Protein AF-A0A964C1I4-F1 (afdb_monomer)

Radius of gyration: 44.22 Å; Cα contacts (8 Å, |Δi|>4): 1192; chains: 1; bounding box: 107×70×130 Å

Sequence (772 aa):
MNSETAAVDLQQQAEIYLALGKFDRTIALCHQILASHPDSAETCKTLGKALQAQGKLEDARYWYKVAIAHKPDFAEAFANLGTLCARLQQWQEAIDCYQKAIALQPDFAGFYRNLSRIFTEVGQAEPAADCWYQALIVEPIEIPEEYLDLGNTLLAQNKPQKALVCYHRTIYLNSSCCEAYTKLAEAASALKQWDEAIVNYRKAIKLQPDISDFHYKLGNVLQAKGLWREAEAAYRESIELNPNSFWSYYNLGSVLLELEQWQEAIIVYRTAVAINPNFSWSYYSIGEACGKLEKWSESAAAYQHAVDLDPNFSGSCHKLGDALFQLEKWSEAATAYQRAIALNSEFFWSHYNLALTKAKLQDWLAAIFAYQRAIELNRDFSWAYHNLGEPLLKTEQWKAAATAYQRAIELNPNFSWSYYNLGDALTEIHNWNEAVSAYLCALQIEPELPNIYAKLGDALIKRVPSGLDPATSYYHHELQPLHAPEFYCETAQKFAESDRPDAATVLYLMALEIRPQDAAISGKLAEILQKNDSTGDRTILAELENDDIRDRYIARVVNNQTFAEVGGLWGTVNEKVSVASKYGAVSLTMIDVTPESAHIWQDFRDRMASLNIANYNCISQDINHIQLAEIGQPYDVVHCAGVLYHHPHPLQILMSLRQITGQYLILTSAITQELIENERGRYEIPASGVIFIPALGEAERAILTAYWQQYTYGTPILGVIEKAVFEIDNFGPWWWLPTASALESMCKVAGFKVLDKGLTWYNNALTLLLGV

Structure (mmCIF, N/CA/C/O backbone):
data_AF-A0A964C1I4-F1
#
_entry.id   AF-A0A964C1I4-F1
#
loop_
_atom_site.group_PDB
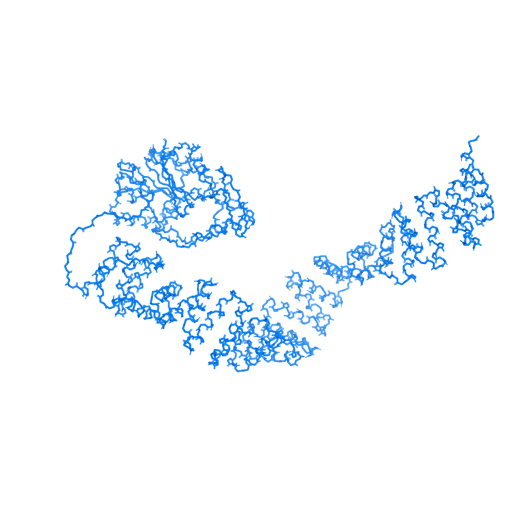_atom_site.id
_atom_site.type_symbol
_atom_site.label_atom_id
_atom_site.label_alt_id
_atom_site.label_comp_id
_atom_site.label_asym_id
_atom_site.label_entity_id
_atom_site.label_seq_id
_atom_site.pdbx_PDB_ins_code
_atom_site.Cartn_x
_atom_site.Cartn_y
_atom_site.Cartn_z
_atom_site.occupancy
_atom_site.B_iso_or_equiv
_atom_site.auth_seq_id
_atom_site.auth_comp_id
_atom_site.auth_asym_id
_atom_site.auth_atom_id
_atom_site.pdbx_PDB_model_num
ATOM 1 N N . MET A 1 1 ? 28.729 25.611 -74.854 1.00 48.94 1 MET A N 1
ATOM 2 C CA . MET A 1 1 ? 28.553 24.815 -73.622 1.00 48.94 1 MET A CA 1
ATOM 3 C C . MET A 1 1 ? 28.987 25.687 -72.464 1.00 48.94 1 MET A C 1
ATOM 5 O O . MET A 1 1 ? 29.999 26.363 -72.615 1.00 48.94 1 MET A O 1
ATOM 9 N N . ASN A 1 2 ? 28.216 25.735 -71.377 1.00 54.62 2 ASN A N 1
ATOM 10 C CA . ASN A 1 2 ? 28.604 26.508 -70.196 1.00 54.62 2 ASN A CA 1
ATOM 11 C C . ASN A 1 2 ? 29.792 25.820 -69.509 1.00 54.62 2 ASN A C 1
ATOM 13 O O . ASN A 1 2 ? 29.901 24.591 -69.543 1.00 54.62 2 ASN A O 1
ATOM 17 N N . SER A 1 3 ? 30.665 26.603 -68.874 1.00 64.06 3 SER A N 1
ATOM 18 C CA . SER A 1 3 ? 31.790 26.085 -68.081 1.00 64.06 3 SER A CA 1
ATOM 19 C C . SER A 1 3 ? 31.315 25.101 -67.010 1.00 64.06 3 SER A C 1
ATOM 21 O O . SER A 1 3 ? 31.869 24.015 -66.893 1.00 64.06 3 SER A O 1
ATOM 23 N N . GLU A 1 4 ? 30.218 25.426 -66.325 1.00 63.16 4 GLU A N 1
ATOM 24 C CA . GLU A 1 4 ? 29.592 24.576 -65.305 1.00 63.16 4 GLU A CA 1
ATOM 25 C C . GLU A 1 4 ? 29.160 23.208 -65.850 1.00 63.16 4 GLU A C 1
ATOM 27 O O . GLU A 1 4 ? 29.471 22.187 -65.245 1.00 63.16 4 GLU A O 1
ATOM 32 N N . THR A 1 5 ? 28.514 23.152 -67.024 1.00 71.38 5 THR A N 1
ATOM 33 C CA . THR A 1 5 ? 28.122 21.865 -67.634 1.00 71.38 5 THR A CA 1
ATOM 34 C C . THR A 1 5 ? 29.334 20.989 -67.955 1.00 71.38 5 THR A C 1
ATOM 36 O O . THR A 1 5 ? 29.309 19.796 -67.679 1.00 71.38 5 THR A O 1
ATOM 39 N N . ALA A 1 6 ? 30.430 21.582 -68.442 1.00 76.38 6 ALA A N 1
ATOM 40 C CA . ALA A 1 6 ? 31.661 20.836 -68.698 1.00 76.38 6 ALA A CA 1
ATOM 41 C C . ALA A 1 6 ? 32.346 20.371 -67.397 1.00 76.38 6 ALA A C 1
ATOM 43 O O . ALA A 1 6 ? 32.901 19.277 -67.356 1.00 76.38 6 ALA A O 1
ATOM 44 N N . ALA A 1 7 ? 32.294 21.168 -66.325 1.00 75.06 7 ALA A N 1
ATOM 45 C CA . ALA A 1 7 ? 32.841 20.789 -65.024 1.00 75.06 7 ALA A CA 1
ATOM 46 C C . ALA A 1 7 ? 32.074 19.619 -64.384 1.00 75.06 7 ALA A C 1
ATOM 48 O O . ALA A 1 7 ? 32.701 18.723 -63.820 1.00 75.06 7 ALA A O 1
ATOM 49 N N . VAL A 1 8 ? 30.742 19.585 -64.521 1.00 80.31 8 VAL A N 1
ATOM 50 C CA . VAL A 1 8 ? 29.902 18.463 -64.063 1.00 80.31 8 VAL A CA 1
ATOM 51 C C . VAL A 1 8 ? 30.223 17.178 -64.835 1.00 80.31 8 VAL A C 1
ATOM 53 O O . VAL A 1 8 ? 30.440 16.142 -64.208 1.00 80.31 8 VAL A O 1
ATOM 56 N N . ASP A 1 9 ? 30.342 17.244 -66.166 1.00 84.62 9 ASP A N 1
ATOM 57 C CA . ASP A 1 9 ? 30.714 16.086 -66.996 1.00 84.62 9 ASP A CA 1
ATOM 58 C C . ASP A 1 9 ? 32.105 15.532 -66.616 1.00 84.62 9 ASP A C 1
ATOM 60 O O . ASP A 1 9 ? 32.300 14.317 -66.499 1.00 84.62 9 ASP A O 1
ATOM 64 N N . LEU A 1 10 ? 33.083 16.416 -66.369 1.00 88.75 10 LEU A N 1
ATOM 65 C CA . LEU A 1 10 ? 34.430 16.030 -65.930 1.00 88.75 10 LEU A CA 1
ATOM 66 C C . LEU A 1 10 ? 34.436 15.441 -64.509 1.00 88.75 10 LEU A C 1
ATOM 68 O O . LEU A 1 10 ? 35.171 14.485 -64.256 1.00 88.75 10 LEU A O 1
ATOM 72 N N . GLN A 1 11 ? 33.619 15.967 -63.593 1.00 91.25 11 GLN A N 1
ATOM 73 C CA . GLN A 1 11 ? 33.481 15.449 -62.228 1.00 91.25 11 GLN A CA 1
ATOM 74 C C . GLN A 1 11 ? 32.889 14.030 -62.233 1.00 91.25 11 GLN A C 1
ATOM 76 O O . GLN A 1 11 ? 33.477 13.121 -61.644 1.00 91.25 11 GLN A O 1
ATOM 81 N N . GLN A 1 12 ? 31.820 13.792 -63.002 1.00 89.75 12 GLN A N 1
ATOM 82 C CA . GLN A 1 12 ? 31.272 12.443 -63.207 1.00 89.75 12 GLN A CA 1
ATOM 83 C C . GLN A 1 12 ? 32.314 11.495 -63.825 1.00 89.75 12 GLN A C 1
ATOM 85 O O . GLN A 1 12 ? 32.452 10.343 -63.407 1.00 89.75 12 GLN A O 1
ATOM 90 N N . GLN A 1 13 ? 33.112 11.970 -64.787 1.00 92.31 13 GLN A N 1
ATOM 91 C CA . GLN A 1 13 ? 34.199 11.176 -65.363 1.00 92.31 13 GLN A CA 1
ATOM 92 C C . GLN A 1 13 ? 35.305 10.851 -64.336 1.00 92.31 13 GLN A C 1
ATOM 94 O O . GLN A 1 13 ? 35.861 9.747 -64.370 1.00 92.31 13 GLN A O 1
ATOM 99 N N . ALA A 1 14 ? 35.612 11.761 -63.407 1.00 92.06 14 ALA A N 1
ATOM 100 C CA . ALA A 1 14 ? 36.572 11.529 -62.327 1.00 92.06 14 ALA A CA 1
ATOM 101 C C . ALA A 1 14 ? 36.074 10.462 -61.340 1.00 92.06 14 ALA A C 1
ATOM 103 O O . ALA A 1 14 ? 36.840 9.564 -60.975 1.00 92.06 14 ALA A O 1
ATOM 104 N N . GLU A 1 15 ? 34.789 10.495 -60.980 1.00 91.88 15 GLU A N 1
ATOM 105 C CA . GLU A 1 15 ? 34.124 9.471 -60.165 1.00 91.88 15 GLU A CA 1
ATOM 106 C C . GLU A 1 15 ? 34.114 8.098 -60.855 1.00 91.88 15 GLU A C 1
ATOM 108 O O . GLU A 1 15 ? 34.444 7.089 -60.230 1.00 91.88 15 GLU A O 1
ATOM 113 N N . ILE A 1 16 ? 33.848 8.045 -62.166 1.00 92.81 16 ILE A N 1
ATOM 114 C CA . ILE A 1 16 ? 33.945 6.807 -62.957 1.00 92.81 16 ILE A CA 1
ATOM 115 C C . ILE A 1 16 ? 35.387 6.275 -62.963 1.00 92.81 16 ILE A C 1
ATOM 117 O O . ILE A 1 16 ? 35.605 5.075 -62.788 1.00 92.81 16 ILE A O 1
ATOM 121 N N . TYR A 1 17 ? 36.402 7.130 -63.131 1.00 94.06 17 TYR A N 1
ATOM 122 C CA . TYR A 1 17 ? 37.800 6.693 -63.037 1.00 94.06 17 TYR A CA 1
ATOM 123 C C . TYR A 1 17 ? 38.179 6.219 -61.629 1.00 94.06 17 TYR A C 1
ATOM 125 O O . TYR A 1 17 ? 38.921 5.240 -61.522 1.00 94.06 17 TYR A O 1
ATOM 133 N N . LEU A 1 18 ? 37.634 6.838 -60.577 1.00 93.25 18 LEU A N 1
ATOM 134 C CA . LEU A 1 18 ? 37.827 6.408 -59.191 1.00 93.25 18 LEU A CA 1
ATOM 135 C C . LEU A 1 18 ? 37.230 5.011 -58.963 1.00 93.25 18 LEU A C 1
ATOM 137 O O . LEU A 1 18 ? 37.922 4.129 -58.457 1.00 93.25 18 LEU A O 1
ATOM 141 N N . ALA A 1 19 ? 35.989 4.787 -59.404 1.00 91.94 19 ALA A N 1
ATOM 142 C CA . ALA A 1 19 ? 35.302 3.497 -59.317 1.00 91.94 19 ALA A CA 1
ATOM 143 C C . ALA A 1 19 ? 36.005 2.389 -60.126 1.00 91.94 19 ALA A C 1
ATOM 145 O O . ALA A 1 19 ? 36.036 1.235 -59.708 1.00 91.94 19 ALA A O 1
ATOM 146 N N . LEU A 1 20 ? 36.631 2.738 -61.256 1.00 93.50 20 LEU A N 1
ATOM 147 C CA . LEU A 1 20 ? 37.449 1.829 -62.070 1.00 93.50 20 LEU A CA 1
ATOM 148 C C . LEU A 1 20 ? 38.887 1.632 -61.542 1.00 93.50 20 LEU A C 1
ATOM 150 O O . LEU A 1 20 ? 39.701 1.023 -62.238 1.00 93.50 20 LEU A O 1
ATOM 154 N N . GLY A 1 21 ? 39.237 2.177 -60.371 1.00 91.88 21 GLY A N 1
ATOM 155 C CA . GLY A 1 21 ? 40.574 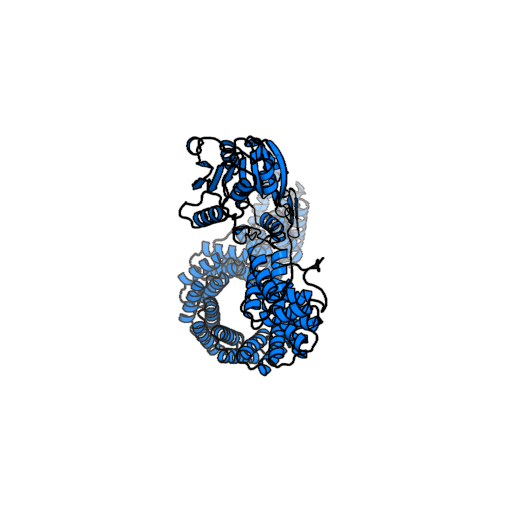2.061 -59.773 1.00 91.88 21 GLY A CA 1
ATOM 156 C C . GLY A 1 21 ? 41.687 2.811 -60.521 1.00 91.88 21 GLY A C 1
ATOM 157 O O . GLY A 1 21 ? 42.870 2.556 -60.303 1.00 91.88 21 GLY A O 1
ATOM 158 N N . LYS A 1 22 ? 41.346 3.737 -61.427 1.00 95.19 22 LYS A N 1
ATOM 159 C CA . LYS A 1 22 ? 42.298 4.476 -62.278 1.00 95.19 22 LYS A CA 1
ATOM 160 C C . LYS A 1 22 ? 42.806 5.737 -61.573 1.00 95.19 22 LYS A C 1
ATOM 162 O O . LYS A 1 22 ? 42.699 6.837 -62.112 1.00 95.19 22 LYS A O 1
ATOM 167 N N . PHE A 1 23 ? 43.375 5.565 -60.380 1.00 93.88 23 PHE A N 1
ATOM 168 C CA . PHE A 1 23 ? 43.660 6.654 -59.439 1.00 93.88 23 PHE A CA 1
ATOM 169 C C . PHE A 1 23 ? 44.507 7.794 -60.023 1.00 93.88 23 PHE A C 1
ATOM 171 O O . PHE A 1 23 ? 44.144 8.949 -59.837 1.00 93.88 23 PHE A O 1
ATOM 178 N N . ASP A 1 24 ? 45.562 7.517 -60.801 1.00 93.44 24 ASP A N 1
ATOM 179 C CA . ASP A 1 24 ? 46.377 8.584 -61.414 1.00 93.44 24 ASP A CA 1
ATOM 180 C C . ASP A 1 24 ? 45.589 9.424 -62.430 1.00 93.44 24 ASP A C 1
ATOM 182 O O . ASP A 1 24 ? 45.780 10.637 -62.524 1.00 93.44 24 ASP A O 1
ATOM 186 N N . ARG A 1 25 ? 44.657 8.799 -63.166 1.00 92.56 25 ARG A N 1
ATOM 187 C CA . ARG A 1 25 ? 43.762 9.514 -64.090 1.00 92.56 25 ARG A CA 1
ATOM 188 C C . ARG A 1 25 ? 42.714 10.319 -63.332 1.00 92.56 25 ARG A C 1
ATOM 190 O O . ARG A 1 25 ? 42.417 11.430 -63.752 1.00 92.56 25 ARG A O 1
ATOM 197 N N . THR A 1 26 ? 42.195 9.791 -62.222 1.00 94.69 26 THR A N 1
ATOM 198 C CA . THR A 1 26 ? 41.320 10.540 -61.310 1.00 94.69 26 THR A CA 1
ATOM 199 C C . THR A 1 26 ? 42.036 11.773 -60.765 1.00 94.69 26 THR A C 1
ATOM 201 O O . THR A 1 26 ? 41.511 12.869 -60.887 1.00 94.69 26 THR A O 1
ATOM 204 N N . ILE A 1 27 ? 43.255 11.623 -60.236 1.00 94.25 27 ILE A N 1
ATOM 205 C CA . ILE A 1 27 ? 44.051 12.721 -59.666 1.00 94.25 27 ILE A CA 1
ATOM 206 C C . ILE A 1 27 ? 44.328 13.803 -60.718 1.00 94.25 27 ILE A C 1
ATOM 208 O O . ILE A 1 27 ? 44.077 14.981 -60.466 1.00 94.25 27 ILE A O 1
ATOM 212 N N . ALA A 1 28 ? 44.783 13.415 -61.915 1.00 93.50 28 ALA A N 1
ATOM 213 C CA . ALA A 1 28 ? 45.029 14.353 -63.009 1.00 93.50 28 ALA A CA 1
ATOM 214 C C . ALA A 1 28 ? 43.758 15.117 -63.427 1.00 93.50 28 ALA A C 1
ATOM 216 O O . ALA A 1 28 ? 43.807 16.331 -63.627 1.00 93.50 28 ALA A O 1
ATOM 217 N N . LEU A 1 29 ? 42.616 14.425 -63.510 1.00 93.62 29 LEU A N 1
ATOM 218 C CA . LEU A 1 29 ? 41.336 15.027 -63.881 1.00 93.62 29 LEU A CA 1
ATOM 219 C C . LEU A 1 29 ? 40.788 15.946 -62.776 1.00 93.62 29 LEU A C 1
ATOM 221 O O . LEU A 1 29 ? 40.336 17.048 -63.071 1.00 93.62 29 LEU A O 1
ATOM 225 N N . CYS A 1 30 ? 40.914 15.559 -61.503 1.00 93.75 30 CYS A N 1
ATOM 226 C CA . CYS A 1 30 ? 40.573 16.415 -60.367 1.00 93.75 30 CYS A CA 1
ATOM 227 C C . CYS A 1 30 ? 41.412 17.700 -60.351 1.00 93.75 30 CYS A C 1
ATOM 229 O O . CYS A 1 30 ? 40.857 18.779 -60.168 1.00 93.75 30 CYS A O 1
ATOM 231 N N . HIS A 1 31 ? 42.725 17.627 -60.600 1.00 93.81 31 HIS A N 1
ATOM 232 C CA . HIS A 1 31 ? 43.557 18.831 -60.713 1.00 93.81 31 HIS A CA 1
ATOM 233 C C . HIS A 1 31 ? 43.165 19.713 -61.908 1.00 93.81 31 HIS A C 1
ATOM 235 O O . HIS A 1 31 ? 43.190 20.936 -61.783 1.00 93.81 31 HIS A O 1
ATOM 241 N N . GLN A 1 32 ? 42.758 19.125 -63.038 1.00 92.75 32 GLN A N 1
ATOM 242 C CA . GLN A 1 32 ? 42.227 19.881 -64.175 1.00 92.75 32 GLN A CA 1
ATOM 243 C C . GLN A 1 32 ? 40.930 20.623 -63.809 1.00 92.75 32 GLN A C 1
ATOM 245 O O . GLN A 1 32 ? 40.796 21.800 -64.136 1.00 92.75 32 GLN A O 1
ATOM 250 N N . ILE A 1 33 ? 40.002 19.969 -63.103 1.00 91.44 33 ILE A N 1
ATOM 251 C CA . ILE A 1 33 ? 38.753 20.592 -62.639 1.00 91.44 33 ILE A CA 1
ATOM 252 C C . ILE A 1 33 ? 39.059 21.719 -61.642 1.00 91.44 33 ILE A C 1
ATOM 254 O O . ILE A 1 33 ? 38.587 22.838 -61.838 1.00 91.44 33 ILE A O 1
ATOM 258 N N . LEU A 1 34 ? 39.907 21.473 -60.635 1.00 92.31 34 LEU A N 1
ATOM 259 C CA . LEU A 1 34 ? 40.290 22.463 -59.616 1.00 92.31 34 LEU A CA 1
ATOM 260 C C . LEU A 1 34 ? 41.044 23.673 -60.194 1.00 92.31 34 LEU A C 1
ATOM 262 O O . LEU A 1 34 ? 40.934 24.768 -59.651 1.00 92.31 34 LEU A O 1
ATOM 266 N N . ALA A 1 35 ? 41.755 23.523 -61.316 1.00 90.38 35 ALA A N 1
ATOM 267 C CA . ALA A 1 35 ? 42.367 24.655 -62.018 1.00 90.38 35 ALA A CA 1
ATOM 268 C C . ALA A 1 35 ? 41.330 25.623 -62.627 1.00 90.38 35 ALA A C 1
ATOM 270 O O . ALA A 1 35 ? 41.623 26.805 -62.797 1.00 90.38 35 ALA A O 1
ATOM 271 N N . SER A 1 36 ? 40.125 25.134 -62.945 1.00 86.62 36 SER A N 1
ATOM 272 C CA . SER A 1 36 ? 38.986 25.944 -63.413 1.00 86.62 36 SER A CA 1
ATOM 273 C C . SER A 1 36 ? 37.980 26.315 -62.315 1.00 86.62 36 SER A C 1
ATOM 275 O O . SER A 1 36 ? 37.330 27.352 -62.412 1.00 86.62 36 SER A O 1
ATOM 277 N N . HIS A 1 37 ? 37.855 25.482 -61.280 1.00 87.88 37 HIS A N 1
ATOM 278 C CA . HIS A 1 37 ? 36.864 25.581 -60.208 1.00 87.88 37 HIS A CA 1
ATOM 279 C C . HIS A 1 37 ? 37.517 25.216 -58.858 1.00 87.88 37 HIS A C 1
ATOM 281 O O . HIS A 1 37 ? 37.302 24.111 -58.354 1.00 87.88 37 HIS A O 1
ATOM 287 N N . PRO A 1 38 ? 38.345 26.109 -58.279 1.00 87.81 38 PRO A N 1
ATOM 288 C CA . PRO A 1 38 ? 39.170 25.794 -57.108 1.00 87.81 38 PRO A CA 1
ATOM 289 C C . PRO A 1 38 ? 38.354 25.461 -55.853 1.00 87.81 38 PRO A C 1
ATOM 291 O O . PRO A 1 38 ? 38.780 24.627 -55.063 1.00 87.81 38 PRO A O 1
ATOM 294 N N . ASP A 1 39 ? 37.159 26.040 -55.705 1.00 89.25 39 ASP A N 1
ATOM 295 C CA . ASP A 1 39 ? 36.281 25.835 -54.545 1.00 89.25 39 ASP A CA 1
ATOM 296 C C . ASP A 1 39 ? 35.403 24.565 -54.633 1.00 89.25 39 ASP A C 1
ATOM 298 O O . ASP A 1 39 ? 34.472 24.381 -53.846 1.00 89.25 39 ASP A O 1
ATOM 302 N N . SER A 1 40 ? 35.662 23.671 -55.597 1.00 92.19 40 SER A N 1
ATOM 303 C CA . SER A 1 40 ? 34.869 22.450 -55.797 1.00 92.19 40 SER A CA 1
ATOM 304 C C . SER A 1 40 ? 35.123 21.406 -54.700 1.00 92.19 40 SER A C 1
ATOM 306 O O . SER A 1 40 ? 35.961 20.508 -54.831 1.00 92.19 40 SER A O 1
ATOM 308 N N . ALA A 1 41 ? 34.349 21.484 -53.614 1.00 93.06 41 ALA A N 1
ATOM 309 C CA . ALA A 1 41 ? 34.407 20.536 -52.500 1.00 93.06 41 ALA A CA 1
ATOM 310 C C . ALA A 1 41 ? 34.225 19.067 -52.939 1.00 93.06 41 ALA A C 1
ATOM 312 O O . ALA A 1 41 ? 34.902 18.178 -52.422 1.00 93.06 41 ALA A O 1
ATOM 313 N N . GLU A 1 42 ? 33.350 18.807 -53.916 1.00 92.75 42 GLU A N 1
ATOM 314 C CA . GLU A 1 42 ? 33.085 17.473 -54.478 1.00 92.75 42 GLU A CA 1
ATOM 315 C C . GLU A 1 42 ? 34.328 16.900 -55.190 1.00 92.75 42 GLU A C 1
ATOM 317 O O . GLU A 1 42 ? 34.719 15.745 -54.979 1.00 92.75 42 GLU A O 1
ATOM 322 N N . THR A 1 43 ? 35.041 17.745 -55.938 1.00 93.69 43 THR A N 1
ATOM 323 C CA . THR A 1 43 ? 36.314 17.386 -56.574 1.00 93.69 43 THR A CA 1
ATOM 324 C C . THR A 1 43 ? 37.428 17.191 -55.542 1.00 93.69 43 THR A C 1
ATOM 326 O O . THR A 1 43 ? 38.174 16.215 -55.634 1.00 93.69 43 THR A O 1
ATOM 329 N N . CYS A 1 44 ? 37.509 18.038 -54.509 1.00 95.19 44 CYS A N 1
ATOM 330 C CA . CYS A 1 44 ? 38.448 17.869 -53.392 1.00 95.19 44 CYS A CA 1
ATOM 331 C C . CYS A 1 44 ? 38.215 16.548 -52.633 1.00 95.19 44 CYS A C 1
ATOM 333 O O . CYS A 1 44 ? 39.171 15.821 -52.356 1.00 95.19 44 CYS A O 1
ATOM 335 N N . LYS A 1 45 ? 36.954 16.167 -52.377 1.00 95.56 45 LYS A N 1
ATOM 336 C CA . LYS A 1 45 ? 36.595 14.850 -51.820 1.00 95.56 45 LYS A CA 1
ATOM 337 C C . LYS A 1 45 ? 37.044 13.713 -52.743 1.00 95.56 45 LYS A C 1
ATOM 339 O O . LYS A 1 45 ? 37.655 12.751 -52.281 1.00 95.56 45 LYS A O 1
ATOM 344 N N . THR A 1 46 ? 36.766 13.819 -54.041 1.00 95.00 46 THR A N 1
ATOM 345 C CA . THR A 1 46 ? 37.120 12.798 -55.047 1.00 95.00 46 THR A CA 1
ATOM 346 C C . THR A 1 46 ? 38.638 12.605 -55.151 1.00 95.00 46 THR A C 1
ATOM 348 O O . THR A 1 46 ? 39.125 11.472 -55.183 1.00 95.00 46 THR A O 1
ATOM 351 N N . LEU A 1 47 ? 39.396 13.704 -55.112 1.00 95.56 47 LEU A N 1
ATOM 352 C CA . LEU A 1 47 ? 40.858 13.718 -55.051 1.00 95.56 47 LEU A CA 1
ATOM 353 C C . LEU A 1 47 ? 41.379 13.061 -53.762 1.00 95.56 47 LEU A C 1
ATOM 355 O O . LEU A 1 47 ? 42.246 12.189 -53.831 1.00 95.56 47 LEU A O 1
ATOM 359 N N . GLY A 1 48 ? 40.797 13.395 -52.604 1.00 95.69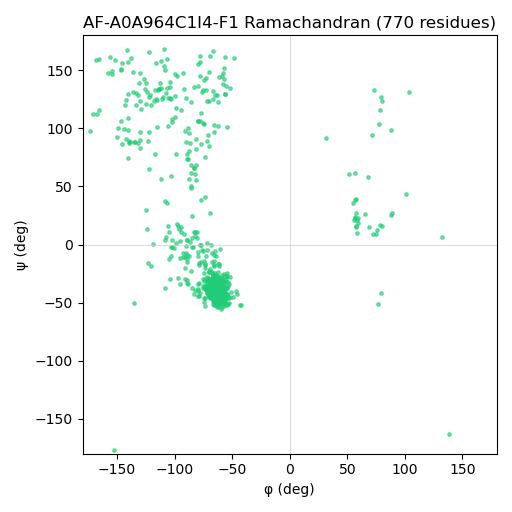 48 GLY A N 1
ATOM 360 C CA . GLY A 1 48 ? 41.103 12.749 -51.324 1.00 95.69 48 GLY A CA 1
ATOM 361 C C . GLY A 1 48 ? 40.888 11.230 -51.356 1.00 95.69 48 GLY A C 1
ATOM 362 O O . GLY A 1 48 ? 41.782 10.479 -50.960 1.00 95.69 48 GLY A O 1
ATOM 363 N N . LYS A 1 49 ? 39.768 10.759 -51.926 1.00 96.00 49 LYS A N 1
ATOM 364 C CA . LYS A 1 49 ? 39.464 9.321 -52.087 1.00 96.00 49 LYS A CA 1
ATOM 365 C C . LYS A 1 49 ? 40.495 8.614 -52.977 1.00 96.00 49 LYS A C 1
ATOM 367 O O . LYS A 1 49 ? 40.948 7.522 -52.632 1.00 96.00 49 LYS A O 1
ATOM 372 N N . ALA A 1 50 ? 40.920 9.240 -54.078 1.00 95.50 50 ALA A N 1
ATOM 373 C CA . ALA A 1 50 ? 41.952 8.689 -54.962 1.00 95.50 50 ALA A CA 1
ATOM 374 C C . ALA A 1 50 ? 43.330 8.592 -54.276 1.00 95.50 50 ALA A C 1
ATOM 376 O O . ALA A 1 50 ? 44.001 7.564 -54.371 1.00 95.50 50 ALA A O 1
ATOM 377 N N . LEU A 1 51 ? 43.736 9.630 -53.540 1.00 94.69 51 LEU A N 1
ATOM 378 C CA . LEU A 1 51 ? 45.003 9.663 -52.801 1.00 94.69 51 LEU A CA 1
ATOM 379 C C . LEU A 1 51 ? 45.016 8.657 -51.639 1.00 94.69 51 LEU A C 1
ATOM 381 O O . LEU A 1 51 ? 46.000 7.939 -51.454 1.00 94.69 51 LEU A O 1
ATOM 385 N N . GLN A 1 52 ? 43.899 8.522 -50.917 1.00 94.69 52 GLN A N 1
ATOM 386 C CA . GLN A 1 52 ? 43.725 7.512 -49.871 1.00 94.69 52 GLN A CA 1
ATOM 387 C C . GLN A 1 52 ? 43.845 6.088 -50.431 1.00 94.69 52 GLN A C 1
ATOM 389 O O . GLN A 1 52 ? 44.447 5.228 -49.785 1.00 94.69 52 GLN A O 1
ATOM 394 N N . ALA A 1 53 ? 43.309 5.831 -51.628 1.00 92.00 53 ALA A N 1
ATOM 395 C CA . ALA A 1 53 ? 43.437 4.540 -52.301 1.00 92.00 53 ALA A CA 1
ATOM 396 C C . ALA A 1 53 ? 44.879 4.244 -52.764 1.00 92.00 53 ALA A C 1
ATOM 398 O O . ALA A 1 53 ? 45.295 3.088 -52.749 1.00 92.00 53 ALA A O 1
ATOM 399 N N . GLN A 1 54 ? 45.670 5.275 -53.086 1.00 93.38 54 GLN A N 1
ATOM 400 C CA . GLN A 1 54 ? 47.116 5.158 -53.338 1.00 93.38 54 GLN A CA 1
ATOM 401 C C . GLN A 1 54 ? 47.973 5.041 -52.060 1.00 93.38 54 GLN A C 1
ATOM 403 O O . GLN A 1 54 ? 49.196 4.966 -52.158 1.00 93.38 54 GLN A O 1
ATOM 408 N N . GLY A 1 55 ? 47.376 5.062 -50.863 1.00 91.25 55 GLY A N 1
ATOM 409 C CA . GLY A 1 55 ? 48.113 5.055 -49.594 1.00 91.25 55 GLY A CA 1
ATOM 410 C C . GLY A 1 55 ? 48.777 6.392 -49.232 1.00 91.25 55 GLY A C 1
ATOM 411 O O . GLY A 1 55 ? 49.513 6.461 -48.251 1.00 91.25 55 GLY A O 1
ATOM 412 N N . LYS A 1 56 ? 48.498 7.474 -49.972 1.00 94.19 56 LYS A N 1
ATOM 413 C CA . LYS A 1 56 ? 48.968 8.839 -49.679 1.00 94.19 56 LYS A CA 1
ATOM 414 C C . LYS A 1 56 ? 48.062 9.484 -48.627 1.00 94.19 56 LYS A C 1
ATOM 416 O O . LYS A 1 56 ? 47.265 10.375 -48.916 1.00 94.19 56 LYS A O 1
ATOM 421 N N . LEU A 1 57 ? 48.133 8.955 -47.404 1.00 92.12 57 LEU A N 1
ATOM 422 C CA . LEU A 1 57 ? 47.179 9.260 -46.332 1.00 92.12 57 LEU A CA 1
ATOM 423 C C . LEU A 1 57 ? 47.223 10.736 -45.902 1.00 92.12 57 LEU A C 1
ATOM 425 O O . LEU A 1 57 ? 46.178 11.331 -45.668 1.00 92.12 57 LEU A O 1
ATOM 429 N N . GLU A 1 58 ? 48.407 11.344 -45.854 1.00 91.06 58 GLU A N 1
ATOM 430 C CA . GLU A 1 58 ? 48.565 12.757 -45.480 1.00 91.06 58 GLU A CA 1
ATOM 431 C C . GLU A 1 58 ? 47.996 13.719 -46.533 1.00 91.06 58 GLU A C 1
ATOM 433 O O . GLU A 1 58 ? 47.221 14.617 -46.194 1.00 91.06 58 GLU A O 1
ATOM 438 N N . ASP A 1 59 ? 48.276 13.473 -47.817 1.00 93.56 59 ASP A N 1
ATOM 439 C CA . ASP A 1 59 ? 47.700 14.255 -48.917 1.00 93.56 59 ASP A CA 1
ATOM 440 C C . ASP A 1 59 ? 46.167 14.120 -48.934 1.00 93.56 59 ASP A C 1
ATOM 442 O O . ASP A 1 59 ? 45.447 15.108 -49.076 1.00 93.56 59 ASP A O 1
ATOM 446 N N . ALA A 1 60 ? 45.644 12.906 -48.723 1.00 95.31 60 ALA A N 1
ATOM 447 C CA . ALA A 1 60 ? 44.205 12.672 -48.616 1.00 95.31 60 ALA A CA 1
ATOM 448 C C . ALA A 1 60 ? 43.573 13.450 -47.447 1.00 95.31 60 ALA A C 1
ATOM 450 O O . ALA A 1 60 ? 42.516 14.060 -47.615 1.00 95.31 60 ALA A O 1
ATOM 451 N N . ARG A 1 61 ? 44.239 13.486 -46.282 1.00 94.62 61 ARG A N 1
ATOM 452 C CA . ARG A 1 61 ? 43.787 14.240 -45.102 1.00 94.62 61 ARG A CA 1
ATOM 453 C C . ARG A 1 61 ? 43.709 15.737 -45.388 1.00 94.62 61 ARG A C 1
ATOM 455 O O . ARG A 1 61 ? 42.733 16.374 -44.992 1.00 94.62 61 ARG A O 1
ATOM 462 N N . TYR A 1 62 ? 44.702 16.283 -46.090 1.00 95.06 62 TYR A N 1
ATOM 463 C CA . TYR A 1 62 ? 44.688 17.672 -46.545 1.00 95.06 62 TYR A CA 1
ATOM 464 C C . TYR A 1 62 ? 43.478 17.947 -47.449 1.00 95.06 62 TYR A C 1
ATOM 466 O O . TYR A 1 62 ? 42.675 18.826 -47.137 1.00 95.06 62 TYR A O 1
ATOM 474 N N . TRP A 1 63 ? 43.277 17.154 -48.507 1.00 95.94 63 TRP A N 1
ATOM 475 C CA . TRP A 1 63 ? 42.183 17.380 -49.460 1.00 95.94 63 TRP A CA 1
ATOM 476 C C . TRP A 1 63 ? 40.782 17.188 -48.864 1.00 95.94 63 TRP A C 1
ATOM 478 O O . TRP A 1 63 ? 39.868 17.921 -49.239 1.00 95.94 63 TRP A O 1
ATOM 488 N N . TYR A 1 64 ? 40.601 16.298 -47.881 1.00 96.88 64 TYR A N 1
ATOM 489 C CA . TYR A 1 64 ? 39.343 16.228 -47.128 1.00 96.88 64 TYR A CA 1
ATOM 490 C C . TYR A 1 64 ? 39.110 17.460 -46.244 1.00 96.88 64 TYR A C 1
ATOM 492 O O . TYR A 1 64 ? 37.993 17.974 -46.213 1.00 96.88 64 TYR A O 1
ATOM 500 N N . LYS A 1 65 ? 40.143 17.983 -45.568 1.00 95.56 65 LYS A N 1
ATOM 501 C CA . LYS A 1 65 ? 40.018 19.224 -44.781 1.00 95.56 65 LYS A CA 1
ATOM 502 C C . LYS A 1 65 ? 39.740 20.440 -45.674 1.00 95.56 65 LYS A C 1
ATOM 504 O O . LYS A 1 65 ? 38.934 21.283 -45.295 1.00 95.56 65 LYS A O 1
ATOM 509 N N . VAL A 1 66 ? 40.309 20.485 -46.880 1.00 95.75 66 VAL A N 1
ATOM 510 C CA . VAL A 1 66 ? 39.974 21.481 -47.915 1.00 95.75 66 VAL A CA 1
ATOM 511 C C . VAL A 1 66 ? 38.518 21.332 -48.379 1.00 95.75 66 VAL A C 1
ATOM 513 O O . VAL A 1 66 ? 37.787 22.318 -48.397 1.00 95.75 66 VAL A O 1
ATOM 516 N N . ALA A 1 67 ? 38.043 20.113 -48.667 1.00 95.31 67 ALA A N 1
ATOM 517 C CA . ALA A 1 67 ? 36.642 19.872 -49.039 1.00 95.31 67 ALA A CA 1
ATOM 518 C C . ALA A 1 67 ? 35.651 20.355 -47.960 1.00 95.31 67 ALA A C 1
ATOM 520 O O . ALA A 1 67 ? 34.654 20.993 -48.288 1.00 95.31 67 ALA A O 1
ATOM 521 N N . ILE A 1 68 ? 35.955 20.103 -46.682 1.00 96.19 68 ILE A N 1
ATOM 522 C CA . ILE A 1 68 ? 35.165 20.573 -45.532 1.00 96.19 68 ILE A CA 1
ATOM 523 C C . ILE A 1 68 ? 35.235 22.103 -45.383 1.00 96.19 68 ILE A C 1
ATOM 525 O O . ILE A 1 68 ? 34.237 22.728 -45.035 1.00 96.19 68 ILE A O 1
ATOM 529 N N . ALA A 1 69 ? 36.382 22.729 -45.664 1.00 95.44 69 ALA A N 1
ATOM 530 C CA . ALA A 1 69 ? 36.529 24.184 -45.592 1.00 95.44 69 ALA A CA 1
ATOM 531 C C . ALA A 1 69 ? 35.694 24.917 -46.660 1.00 95.44 69 ALA A C 1
ATOM 533 O O . ALA A 1 69 ? 35.082 25.937 -46.350 1.00 95.44 69 ALA A O 1
ATOM 534 N N . HIS A 1 70 ? 35.626 24.387 -47.888 1.00 93.75 70 HIS A N 1
ATOM 535 C CA . HIS A 1 70 ? 34.754 24.931 -48.939 1.00 93.75 70 HIS A CA 1
ATOM 536 C C . HIS A 1 70 ? 33.273 24.584 -48.723 1.00 93.75 70 HIS A C 1
ATOM 538 O O . HIS A 1 70 ? 32.403 25.359 -49.118 1.00 93.75 70 HIS A O 1
ATOM 544 N N . LYS A 1 71 ? 32.972 23.438 -48.093 1.00 95.00 71 LYS A N 1
ATOM 545 C CA . LYS A 1 71 ? 31.603 22.998 -47.800 1.00 95.00 71 LYS A CA 1
ATOM 546 C C . LYS A 1 71 ? 31.466 22.455 -46.358 1.00 95.00 71 LYS A C 1
ATOM 548 O O . LYS A 1 71 ? 31.597 21.248 -46.141 1.00 95.00 71 LYS A O 1
ATOM 553 N N . PRO A 1 72 ? 31.171 23.319 -45.364 1.00 93.56 72 PRO A N 1
ATOM 554 C CA . PRO A 1 72 ? 31.084 22.920 -43.953 1.00 93.56 72 PRO A CA 1
ATOM 555 C C . PRO A 1 72 ? 29.920 21.982 -43.592 1.00 93.56 72 PRO A C 1
ATOM 557 O O . PRO A 1 72 ? 29.937 21.387 -42.518 1.00 93.56 72 PRO A O 1
ATOM 560 N N . ASP A 1 73 ? 28.920 21.829 -44.463 1.00 94.56 73 ASP A N 1
ATOM 561 C CA . ASP A 1 73 ? 27.772 20.920 -44.321 1.00 94.56 73 ASP A CA 1
ATOM 562 C C . ASP A 1 73 ? 27.985 19.557 -45.018 1.00 94.56 73 ASP A C 1
ATOM 564 O O . ASP A 1 73 ? 27.050 18.786 -45.233 1.00 94.56 73 ASP A O 1
ATOM 568 N N . PHE A 1 74 ? 29.224 19.219 -45.390 1.00 95.19 74 PHE A N 1
ATOM 569 C CA . PHE A 1 74 ? 29.515 18.044 -46.212 1.00 95.19 74 PHE A CA 1
ATOM 570 C C . PHE A 1 74 ? 29.719 16.744 -45.411 1.00 95.19 74 PHE A C 1
ATOM 572 O O . PHE A 1 74 ? 30.847 16.287 -45.209 1.00 95.19 74 PHE A O 1
ATOM 579 N N . ALA A 1 75 ? 28.617 16.099 -45.011 1.00 95.50 75 ALA A N 1
ATOM 580 C CA . ALA A 1 75 ? 28.622 14.864 -44.212 1.00 95.50 75 ALA A CA 1
ATOM 581 C C . ALA A 1 75 ? 29.561 13.755 -44.749 1.00 95.50 75 ALA A C 1
ATOM 583 O O . ALA A 1 75 ? 30.346 13.190 -43.986 1.00 95.50 75 ALA A O 1
ATOM 584 N N . GLU A 1 76 ? 29.559 13.477 -46.062 1.00 95.06 76 GLU A N 1
ATOM 585 C CA . GLU A 1 76 ? 30.440 12.447 -46.647 1.00 95.06 76 GLU A CA 1
ATOM 586 C C . GLU A 1 76 ? 31.934 12.808 -46.524 1.00 95.06 76 GLU A C 1
ATOM 588 O O . GLU A 1 76 ? 32.764 11.926 -46.315 1.00 95.06 76 GLU A O 1
ATOM 593 N N . ALA A 1 77 ? 32.310 14.088 -46.620 1.00 95.19 77 ALA A N 1
ATOM 594 C CA . ALA A 1 77 ? 33.705 14.503 -46.460 1.00 95.19 77 ALA A CA 1
ATOM 595 C C . ALA A 1 77 ? 34.185 14.321 -45.009 1.00 95.19 77 ALA A C 1
ATOM 597 O O . ALA A 1 77 ? 35.290 13.819 -44.796 1.00 95.19 77 ALA A O 1
ATOM 598 N N . PHE A 1 78 ? 33.332 14.621 -44.021 1.00 97.75 78 PHE A N 1
ATOM 599 C CA . PHE A 1 78 ? 33.595 14.295 -42.616 1.00 97.75 78 PHE A CA 1
ATOM 600 C C . PHE A 1 78 ? 33.732 12.782 -42.389 1.00 97.75 78 PHE A C 1
ATOM 602 O O . PHE A 1 78 ? 34.694 12.351 -41.760 1.00 97.75 78 PHE A O 1
ATOM 609 N N . ALA A 1 79 ? 32.843 11.951 -42.940 1.00 96.62 79 ALA A N 1
ATOM 610 C CA . ALA A 1 79 ? 32.929 10.495 -42.787 1.00 96.62 79 ALA A CA 1
ATOM 611 C C . ALA A 1 79 ? 34.166 9.880 -43.478 1.00 96.62 79 ALA A C 1
ATOM 613 O O . ALA A 1 79 ? 34.802 8.966 -42.941 1.00 96.62 79 ALA A O 1
ATOM 614 N N . ASN A 1 80 ? 34.559 10.404 -44.644 1.00 96.19 80 ASN A N 1
ATOM 615 C CA . ASN A 1 80 ? 35.791 10.009 -45.331 1.00 96.19 80 ASN A CA 1
ATOM 616 C C . ASN A 1 80 ? 37.038 10.390 -44.505 1.00 96.19 80 ASN A C 1
ATOM 618 O O . ASN A 1 80 ? 37.923 9.550 -44.313 1.00 96.19 80 ASN A O 1
ATOM 622 N N . LEU A 1 81 ? 37.075 11.601 -43.931 1.00 96.81 81 LEU A N 1
ATOM 623 C CA . LEU A 1 81 ? 38.127 12.029 -43.001 1.00 96.81 81 LEU A CA 1
ATOM 624 C C . LEU A 1 81 ? 38.157 11.159 -41.732 1.00 96.81 81 LEU A C 1
ATOM 626 O O . LEU A 1 81 ? 39.219 10.672 -41.357 1.00 96.81 81 LEU A O 1
ATOM 630 N N . GLY A 1 82 ? 37.005 10.874 -41.122 1.00 96.50 82 GLY A N 1
ATOM 631 C CA . GLY A 1 82 ? 36.910 10.009 -39.943 1.00 96.50 82 GLY A CA 1
ATOM 632 C C . GLY A 1 82 ? 37.393 8.580 -40.214 1.00 96.50 82 GLY A C 1
ATOM 633 O O . GLY A 1 82 ? 38.105 7.994 -39.401 1.00 96.50 82 GLY A O 1
ATOM 634 N N . THR A 1 83 ? 37.097 8.035 -41.398 1.00 95.56 83 THR A N 1
ATOM 635 C CA . THR A 1 83 ? 37.625 6.734 -41.858 1.00 95.56 83 THR A CA 1
ATOM 636 C C . THR A 1 83 ? 39.148 6.741 -41.979 1.00 95.56 83 THR A C 1
ATOM 638 O O . THR A 1 83 ? 39.808 5.755 -41.641 1.00 95.56 83 THR A O 1
ATOM 641 N N . LEU A 1 84 ? 39.713 7.844 -42.469 1.00 95.50 84 LEU A N 1
ATOM 642 C CA . LEU A 1 84 ? 41.151 8.027 -42.611 1.00 95.50 84 LEU A CA 1
ATOM 643 C C . LEU A 1 84 ? 41.840 8.153 -41.242 1.00 95.50 84 LEU A C 1
ATOM 645 O O . LEU A 1 84 ? 42.814 7.445 -40.995 1.00 95.50 84 LEU A O 1
ATOM 649 N N . CYS A 1 85 ? 41.296 8.963 -40.331 1.00 95.31 85 CYS A N 1
ATOM 650 C CA . CYS A 1 85 ? 41.783 9.090 -38.955 1.00 95.31 85 CYS A CA 1
ATOM 651 C C . CYS A 1 85 ? 41.710 7.751 -38.198 1.00 95.31 85 CYS A C 1
ATOM 653 O O . CYS A 1 85 ? 42.679 7.374 -37.544 1.00 95.31 85 CYS A O 1
ATOM 655 N N . ALA A 1 86 ? 40.637 6.967 -38.365 1.00 94.25 86 ALA A N 1
ATOM 656 C CA . ALA A 1 86 ? 40.532 5.626 -37.779 1.00 94.25 86 ALA A CA 1
ATOM 657 C C . ALA A 1 86 ? 41.616 4.664 -38.307 1.00 94.25 86 ALA A C 1
ATOM 659 O O . ALA A 1 86 ? 42.209 3.918 -37.533 1.00 94.25 86 ALA A O 1
ATOM 660 N N . ARG A 1 87 ? 41.946 4.714 -39.609 1.00 91.56 87 ARG A N 1
ATOM 661 C CA . ARG A 1 87 ? 43.076 3.948 -40.181 1.00 91.56 87 ARG A CA 1
ATOM 662 C C . ARG A 1 87 ? 44.437 4.374 -39.623 1.00 91.56 87 ARG A C 1
ATOM 664 O O . ARG A 1 87 ? 45.338 3.545 -39.550 1.00 91.56 87 ARG A O 1
ATOM 671 N N . LEU A 1 88 ? 44.581 5.640 -39.239 1.00 93.06 88 LEU A N 1
ATOM 672 C CA . LEU A 1 88 ? 45.770 6.192 -38.583 1.00 93.06 88 LEU A CA 1
ATOM 673 C C . LEU A 1 88 ? 45.768 5.982 -37.053 1.00 93.06 88 LEU A C 1
ATOM 675 O O . LEU A 1 88 ? 46.648 6.507 -36.377 1.00 93.06 88 LEU A O 1
ATOM 679 N N . GLN A 1 89 ? 44.787 5.251 -36.499 1.00 93.44 89 GLN A N 1
ATOM 680 C CA . GLN A 1 89 ? 44.556 5.082 -35.052 1.00 93.44 89 GLN A CA 1
ATOM 681 C C . GLN A 1 89 ? 44.369 6.416 -34.293 1.00 93.44 89 GLN A C 1
ATOM 683 O O . GLN A 1 89 ? 44.531 6.499 -33.077 1.00 93.44 89 GLN A O 1
ATOM 688 N N . GLN A 1 90 ? 43.978 7.479 -35.003 1.00 95.56 90 GLN A N 1
ATOM 689 C CA . GLN A 1 90 ? 43.637 8.788 -34.444 1.00 95.56 90 GLN A CA 1
ATOM 690 C C . GLN A 1 90 ? 42.178 8.768 -33.966 1.00 95.56 90 GLN A C 1
ATOM 692 O O . GLN A 1 90 ? 41.304 9.427 -34.530 1.00 95.56 90 GLN A O 1
ATOM 697 N N . TRP A 1 91 ? 41.912 7.949 -32.945 1.00 94.81 91 TRP A N 1
ATOM 698 C CA . TRP A 1 91 ? 40.562 7.557 -32.534 1.00 94.81 91 TRP A CA 1
ATOM 699 C C . TRP A 1 91 ? 39.641 8.731 -32.190 1.00 94.81 91 TRP A C 1
ATOM 701 O O . TRP A 1 91 ? 38.502 8.748 -32.648 1.00 94.81 91 TRP A O 1
ATOM 711 N N . GLN A 1 92 ? 40.129 9.737 -31.456 1.00 96.31 92 GLN A N 1
ATOM 712 C CA . GLN A 1 92 ? 39.311 10.900 -31.095 1.00 96.31 92 GLN A CA 1
ATOM 713 C C . GLN A 1 92 ? 38.928 11.740 -32.323 1.00 96.31 92 GLN A C 1
ATOM 715 O O . GLN A 1 92 ? 37.753 12.026 -32.513 1.00 96.31 92 GLN A O 1
ATOM 720 N N . GLU A 1 93 ? 39.882 12.059 -33.208 1.00 95.25 93 GLU A N 1
ATOM 721 C CA . GLU A 1 93 ? 39.590 12.816 -34.440 1.00 95.25 93 GLU A CA 1
ATOM 722 C C . GLU A 1 93 ? 38.623 12.035 -35.349 1.00 95.25 93 GLU A C 1
ATOM 724 O O . GLU A 1 93 ? 37.760 12.628 -35.997 1.00 95.25 93 GLU A O 1
ATOM 729 N N . ALA A 1 94 ? 38.702 10.698 -35.349 1.00 97.19 94 ALA A N 1
ATOM 730 C CA . ALA A 1 94 ? 37.746 9.845 -36.045 1.00 97.19 94 ALA A CA 1
ATOM 731 C C . ALA A 1 94 ? 36.330 9.927 -35.444 1.00 97.19 94 ALA A C 1
ATOM 733 O O . ALA A 1 94 ? 35.372 10.106 -36.198 1.00 97.19 94 ALA A O 1
ATOM 734 N N . ILE A 1 95 ? 36.196 9.838 -34.114 1.00 97.56 95 ILE A N 1
ATOM 735 C CA . ILE A 1 95 ? 34.919 9.988 -33.396 1.00 97.56 95 ILE A CA 1
ATOM 736 C C . ILE A 1 95 ? 34.307 11.363 -33.684 1.00 97.56 95 ILE A C 1
ATOM 738 O O . ILE A 1 95 ? 33.157 11.430 -34.117 1.00 97.56 95 ILE A O 1
ATOM 742 N N . ASP A 1 96 ? 35.080 12.441 -33.532 1.00 97.12 96 ASP A N 1
ATOM 743 C CA . ASP A 1 96 ? 34.623 13.818 -33.750 1.00 97.12 96 ASP A CA 1
ATOM 744 C C . ASP A 1 96 ? 34.116 14.016 -35.191 1.00 97.12 96 ASP A C 1
ATOM 746 O O . ASP A 1 96 ? 33.047 14.590 -35.418 1.00 97.12 96 ASP A O 1
ATOM 750 N N . CYS A 1 97 ? 34.844 13.488 -36.183 1.00 97.62 97 CYS A N 1
ATOM 751 C CA . CYS A 1 97 ? 34.437 13.534 -37.587 1.00 97.62 97 CYS A CA 1
ATOM 752 C C . CYS A 1 97 ? 33.135 12.762 -37.846 1.00 97.62 97 CYS A C 1
ATOM 754 O O . CYS A 1 97 ? 32.253 13.262 -38.544 1.00 97.62 97 CYS A O 1
ATOM 756 N N . TYR A 1 98 ? 32.975 11.568 -37.271 1.00 97.94 98 TYR A N 1
ATOM 757 C CA . TYR A 1 98 ? 31.746 10.788 -37.429 1.00 97.94 98 TYR A CA 1
ATOM 758 C C . TYR A 1 98 ? 30.548 11.413 -36.703 1.00 97.94 98 TYR A C 1
ATOM 760 O O . TYR A 1 98 ? 29.454 11.434 -37.263 1.00 97.94 98 TYR A O 1
ATOM 768 N N . GLN A 1 99 ? 30.744 12.003 -35.521 1.00 97.75 99 GLN A N 1
ATOM 769 C CA . GLN A 1 99 ? 29.707 12.778 -34.834 1.00 97.75 99 GLN A CA 1
ATOM 770 C C . GLN A 1 99 ? 29.268 13.999 -35.658 1.00 97.75 99 GLN A C 1
ATOM 772 O O . GLN A 1 99 ? 28.074 14.287 -35.733 1.00 97.75 99 GLN A O 1
ATOM 777 N N . LYS A 1 100 ? 30.199 14.686 -36.338 1.00 97.19 100 LYS A N 1
ATOM 778 C CA . LYS A 1 100 ? 29.864 15.765 -37.284 1.00 97.19 100 LYS A CA 1
ATOM 779 C C . LYS A 1 100 ? 29.098 15.260 -38.508 1.00 97.19 100 LYS A C 1
ATOM 781 O O . LYS A 1 100 ? 28.117 15.892 -38.882 1.00 97.19 100 LYS A O 1
ATOM 786 N N . ALA A 1 101 ? 29.487 14.126 -39.093 1.00 97.31 101 ALA A N 1
ATOM 787 C CA . ALA A 1 101 ? 28.751 13.523 -40.208 1.00 97.31 101 ALA A CA 1
ATOM 788 C C . ALA A 1 101 ? 27.305 13.159 -39.814 1.00 97.31 101 ALA A C 1
ATOM 790 O O . ALA A 1 101 ? 26.371 13.505 -40.533 1.00 97.31 101 ALA A O 1
ATOM 791 N N . ILE A 1 102 ? 27.119 12.555 -38.634 1.00 97.38 102 ILE A N 1
ATOM 792 C CA . ILE A 1 102 ? 25.803 12.218 -38.065 1.00 97.38 102 ILE A CA 1
ATOM 793 C C . ILE A 1 102 ? 24.958 13.473 -37.803 1.00 97.38 102 ILE A C 1
ATOM 795 O O . ILE A 1 102 ? 23.781 13.497 -38.142 1.00 97.38 102 ILE A O 1
ATOM 799 N N . ALA A 1 103 ? 25.546 14.536 -37.245 1.00 97.06 103 ALA A N 1
ATOM 800 C CA . ALA A 1 103 ? 24.829 15.786 -36.979 1.00 97.06 103 ALA A CA 1
ATOM 801 C C . ALA A 1 103 ? 24.354 16.509 -38.256 1.00 97.06 103 ALA A C 1
ATOM 803 O O . ALA A 1 103 ? 23.412 17.295 -38.195 1.00 97.06 103 ALA A O 1
ATOM 804 N N . LEU A 1 104 ? 25.009 16.262 -39.396 1.00 95.62 104 LEU A N 1
ATOM 805 C CA . LEU A 1 104 ? 24.651 16.824 -40.701 1.00 95.62 104 LEU A CA 1
ATOM 806 C C . LEU A 1 104 ? 23.641 15.957 -41.467 1.00 95.62 104 LEU A C 1
ATOM 808 O O . LEU A 1 104 ? 22.815 16.489 -42.204 1.00 95.62 104 LEU A O 1
ATOM 812 N N . GLN A 1 105 ? 23.708 14.634 -41.310 1.00 96.06 105 GLN A N 1
ATOM 813 C CA . GLN A 1 105 ? 22.817 13.679 -41.966 1.00 96.06 105 GLN A CA 1
ATOM 814 C C . GLN A 1 105 ? 22.555 12.484 -41.023 1.00 96.06 105 GLN A C 1
ATOM 816 O O . GLN A 1 105 ? 23.259 11.471 -41.099 1.00 96.06 105 GLN A O 1
ATOM 821 N N . PRO A 1 106 ? 21.551 12.588 -40.130 1.00 94.94 106 PRO A N 1
ATOM 822 C CA . PRO A 1 106 ? 21.232 11.543 -39.154 1.00 94.94 106 PRO A CA 1
ATOM 823 C C . PRO A 1 106 ? 20.550 10.320 -39.786 1.00 94.94 106 PRO A C 1
ATOM 825 O O . PRO A 1 106 ? 20.626 9.226 -39.242 1.00 94.94 106 PRO A O 1
ATOM 828 N N . ASP A 1 107 ? 19.955 10.448 -40.971 1.00 94.56 107 ASP A N 1
ATOM 829 C CA . ASP A 1 107 ? 19.226 9.351 -41.625 1.00 94.56 107 ASP A CA 1
ATOM 830 C C . ASP A 1 107 ? 20.141 8.416 -42.449 1.00 94.56 107 ASP A C 1
ATOM 832 O O . ASP A 1 107 ? 19.702 7.772 -43.401 1.00 94.56 107 ASP A O 1
ATOM 836 N N . PHE A 1 108 ? 21.439 8.341 -42.121 1.00 95.50 108 PHE A N 1
ATOM 837 C CA . PHE A 1 108 ? 22.406 7.478 -42.811 1.00 95.50 108 PHE A CA 1
ATOM 838 C C . PHE A 1 108 ? 23.099 6.488 -41.863 1.00 95.50 108 PHE A C 1
ATOM 840 O O . PHE A 1 108 ? 24.121 6.782 -41.233 1.00 95.50 108 PHE A O 1
ATOM 847 N N . ALA A 1 109 ? 22.579 5.256 -41.823 1.00 95.75 109 ALA A N 1
ATOM 848 C CA . ALA A 1 109 ? 23.057 4.178 -40.953 1.00 95.75 109 ALA A CA 1
ATOM 849 C C . ALA A 1 109 ? 24.568 3.902 -41.080 1.00 95.75 109 ALA A C 1
ATOM 851 O O . ALA A 1 109 ? 25.225 3.558 -40.096 1.00 95.75 109 ALA A O 1
ATOM 852 N N . GLY A 1 110 ? 25.155 4.100 -42.267 1.00 96.06 110 GLY A N 1
ATOM 853 C CA . GLY A 1 110 ? 26.579 3.868 -42.524 1.00 96.06 110 GLY A CA 1
ATOM 854 C C . GLY A 1 110 ? 27.539 4.685 -41.645 1.00 96.06 110 GLY A C 1
ATOM 855 O O . GLY A 1 110 ? 28.650 4.216 -41.379 1.00 96.06 110 GLY A O 1
ATOM 856 N N . PHE A 1 111 ? 27.134 5.859 -41.143 1.00 97.44 111 PHE A N 1
ATOM 857 C CA . PHE A 1 111 ? 27.952 6.621 -40.190 1.00 97.44 111 PHE A CA 1
ATOM 858 C C . PHE A 1 111 ? 27.942 5.970 -38.806 1.00 97.44 111 PHE A C 1
ATOM 860 O O . PHE A 1 111 ? 29.004 5.738 -38.229 1.00 97.44 111 PHE A O 1
ATOM 867 N N . TYR A 1 112 ? 26.764 5.582 -38.318 1.00 98.00 112 TYR A N 1
ATOM 868 C CA . TYR A 1 112 ? 26.602 4.895 -37.038 1.00 98.00 112 TYR A CA 1
ATOM 869 C C . TYR A 1 112 ? 27.297 3.529 -37.010 1.00 98.00 112 TYR A C 1
ATOM 871 O O . TYR A 1 112 ? 27.978 3.226 -36.034 1.00 98.00 112 TYR A O 1
ATOM 879 N N . ARG A 1 113 ? 27.222 2.731 -38.090 1.00 97.12 113 ARG A N 1
ATOM 880 C CA . ARG A 1 113 ? 27.945 1.444 -38.184 1.00 97.12 113 ARG A CA 1
ATOM 881 C C . ARG A 1 113 ? 29.461 1.626 -38.058 1.00 97.12 113 ARG A C 1
ATOM 883 O O . ARG A 1 113 ? 30.122 0.876 -37.345 1.00 97.12 113 ARG A O 1
ATOM 890 N N . ASN A 1 114 ? 30.025 2.637 -38.723 1.00 96.88 114 ASN A N 1
ATOM 891 C CA . ASN A 1 114 ? 31.459 2.917 -38.630 1.00 96.88 114 ASN A CA 1
ATOM 892 C C . ASN A 1 114 ? 31.869 3.491 -37.270 1.00 96.88 114 ASN A C 1
ATOM 894 O O . ASN A 1 114 ? 32.918 3.109 -36.756 1.00 96.88 114 ASN A O 1
ATOM 898 N N . LEU A 1 115 ? 31.049 4.362 -36.678 1.00 97.56 115 LEU A N 1
ATOM 899 C CA . LEU A 1 115 ? 31.300 4.908 -35.346 1.00 97.56 115 LEU A CA 1
ATOM 900 C C . LEU A 1 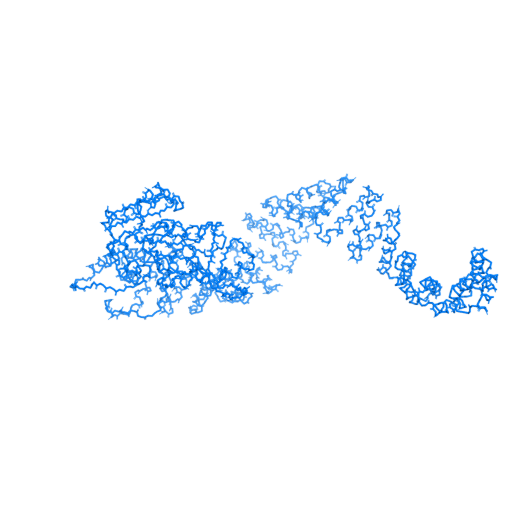115 ? 31.199 3.825 -34.260 1.00 97.56 115 LEU A C 1
ATOM 902 O O . LEU A 1 115 ? 32.052 3.771 -33.379 1.00 97.56 115 LEU A O 1
ATOM 906 N N . SER A 1 116 ? 30.229 2.912 -34.375 1.00 97.06 116 SER A N 1
ATOM 907 C CA . SER A 1 116 ? 30.105 1.727 -33.519 1.00 97.06 116 SER A CA 1
ATOM 908 C C . SER A 1 116 ? 31.388 0.895 -33.540 1.00 97.06 116 SER A C 1
ATOM 910 O O . SER A 1 116 ? 31.988 0.671 -32.492 1.00 97.06 116 SER A O 1
ATOM 912 N N . ARG A 1 117 ? 31.887 0.562 -34.741 1.00 97.00 117 ARG A N 1
ATOM 913 C CA . ARG A 1 117 ? 33.161 -0.149 -34.923 1.00 97.00 117 ARG A CA 1
ATOM 914 C C . ARG A 1 117 ? 34.346 0.594 -34.297 1.00 97.00 117 ARG A C 1
ATOM 916 O O . ARG A 1 117 ? 35.179 -0.041 -33.665 1.00 97.00 117 ARG A O 1
ATOM 923 N N . ILE A 1 118 ? 34.428 1.920 -34.441 1.00 97.25 118 ILE A N 1
ATOM 924 C CA . ILE A 1 118 ? 35.488 2.723 -33.804 1.00 97.25 118 ILE A CA 1
ATOM 925 C C . ILE A 1 118 ? 35.403 2.629 -32.275 1.00 97.25 118 ILE A C 1
ATOM 927 O O . ILE A 1 118 ? 36.420 2.403 -31.627 1.00 97.25 118 ILE A O 1
ATOM 931 N N . PHE A 1 119 ? 34.210 2.749 -31.688 1.00 97.69 119 PHE A N 1
ATOM 932 C CA . PHE A 1 119 ? 34.042 2.592 -30.244 1.00 97.69 119 PHE A CA 1
ATOM 933 C C . PHE A 1 119 ? 34.402 1.180 -29.757 1.00 97.69 119 PHE A C 1
ATOM 935 O O . PHE A 1 119 ? 35.008 1.058 -28.692 1.00 97.69 119 PHE A O 1
ATOM 942 N N . THR A 1 120 ? 34.124 0.131 -30.540 1.00 95.88 120 THR A N 1
ATOM 943 C CA . THR A 1 120 ? 34.564 -1.244 -30.247 1.00 95.88 120 THR A CA 1
ATOM 944 C C . THR A 1 120 ? 36.091 -1.361 -30.185 1.00 95.88 120 THR A C 1
ATOM 946 O O . THR A 1 120 ? 36.607 -1.885 -29.202 1.00 95.88 120 THR A O 1
ATOM 949 N N . GLU A 1 121 ? 36.821 -0.824 -31.171 1.00 95.12 121 GLU A N 1
ATOM 950 C CA . GLU A 1 121 ? 38.302 -0.838 -31.202 1.00 95.12 121 GLU A CA 1
ATOM 951 C C . GLU A 1 121 ? 38.929 -0.076 -30.015 1.00 95.12 121 GLU A C 1
ATOM 953 O O . GLU A 1 121 ? 39.995 -0.438 -29.523 1.00 95.12 121 GLU A O 1
ATOM 958 N N . VAL A 1 122 ? 38.252 0.966 -29.517 1.00 95.75 122 VAL A N 1
ATOM 959 C CA . VAL A 1 122 ? 38.682 1.766 -28.351 1.00 95.75 122 VAL A CA 1
ATOM 960 C C . VAL A 1 122 ? 38.238 1.131 -27.015 1.00 95.75 122 VAL A C 1
ATOM 962 O O . VAL A 1 122 ? 38.562 1.640 -25.943 1.00 95.75 122 VAL A O 1
ATOM 965 N N . GLY A 1 123 ? 37.505 0.012 -27.043 1.00 94.19 123 GLY A N 1
ATOM 966 C CA . GLY A 1 123 ? 36.992 -0.673 -25.849 1.00 94.19 123 GLY A CA 1
ATOM 967 C C . GLY A 1 123 ? 35.781 0.005 -25.189 1.00 94.19 123 GLY A C 1
ATOM 968 O O . GLY A 1 123 ? 35.400 -0.353 -24.076 1.00 94.19 123 GLY A O 1
ATOM 969 N N . GLN A 1 124 ? 35.148 0.973 -25.857 1.00 95.88 124 GLN A N 1
ATOM 970 C CA . GLN A 1 124 ? 33.973 1.698 -25.365 1.00 95.88 124 GLN A CA 1
ATOM 971 C C . GLN A 1 124 ? 32.677 0.967 -25.753 1.00 95.88 124 GLN A C 1
ATOM 973 O O . GLN A 1 124 ? 31.932 1.391 -26.636 1.00 95.88 124 GLN A O 1
ATOM 978 N N . ALA A 1 125 ? 32.405 -0.152 -25.076 1.00 94.62 125 ALA A N 1
ATOM 979 C CA . ALA A 1 125 ? 31.287 -1.047 -25.396 1.00 94.62 125 ALA A CA 1
ATOM 980 C C . ALA A 1 125 ? 29.894 -0.382 -25.339 1.00 94.62 125 ALA A C 1
ATOM 982 O O . ALA A 1 125 ? 29.001 -0.750 -26.103 1.00 94.62 125 ALA A O 1
ATOM 983 N N . GLU A 1 126 ? 29.694 0.600 -24.456 1.00 96.12 126 GLU A N 1
ATOM 984 C CA . GLU A 1 126 ? 28.400 1.270 -24.294 1.00 96.12 126 GLU A CA 1
ATOM 985 C C . GLU A 1 126 ? 28.073 2.241 -25.458 1.00 96.12 126 GLU A C 1
ATOM 987 O O . GLU A 1 126 ? 27.030 2.062 -26.096 1.00 96.12 126 GLU A O 1
ATOM 992 N N . PRO A 1 127 ? 28.943 3.209 -25.827 1.00 96.44 127 PRO A N 1
ATOM 993 C CA . PRO A 1 127 ? 28.774 3.987 -27.057 1.00 96.44 127 PRO A CA 1
ATOM 994 C C . PRO A 1 127 ? 28.723 3.134 -28.332 1.00 96.44 127 PRO A C 1
ATOM 996 O O . PRO 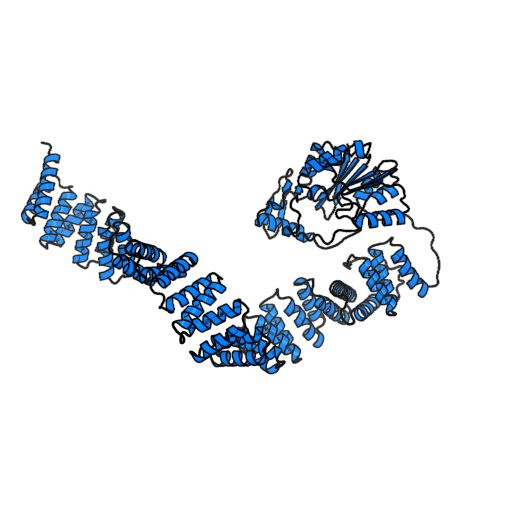A 1 127 ? 28.001 3.482 -29.269 1.00 96.44 127 PRO A O 1
ATOM 999 N N . ALA A 1 128 ? 29.451 2.008 -28.376 1.00 97.31 128 ALA A N 1
ATOM 1000 C CA . ALA A 1 128 ? 29.410 1.084 -29.508 1.00 97.31 128 ALA A CA 1
ATOM 1001 C C . ALA A 1 128 ? 28.009 0.483 -29.711 1.00 97.31 128 ALA A C 1
ATOM 1003 O O . ALA A 1 128 ? 27.479 0.550 -30.824 1.00 97.31 128 ALA A O 1
ATOM 1004 N N . ALA A 1 129 ? 27.393 -0.041 -28.643 1.00 97.12 129 ALA A N 1
ATOM 1005 C CA . ALA A 1 129 ? 26.038 -0.594 -28.669 1.00 97.12 129 ALA A CA 1
ATOM 1006 C C . ALA A 1 129 ? 24.980 0.468 -29.011 1.00 97.12 129 ALA A C 1
ATOM 1008 O O . ALA A 1 129 ? 24.092 0.210 -29.822 1.00 97.12 129 ALA A O 1
ATOM 1009 N N . ASP A 1 130 ? 25.105 1.688 -28.478 1.00 96.12 130 ASP A N 1
ATOM 1010 C CA . ASP A 1 130 ? 24.193 2.789 -28.814 1.00 96.12 130 ASP A CA 1
ATOM 1011 C C . ASP A 1 130 ? 24.288 3.208 -30.289 1.00 96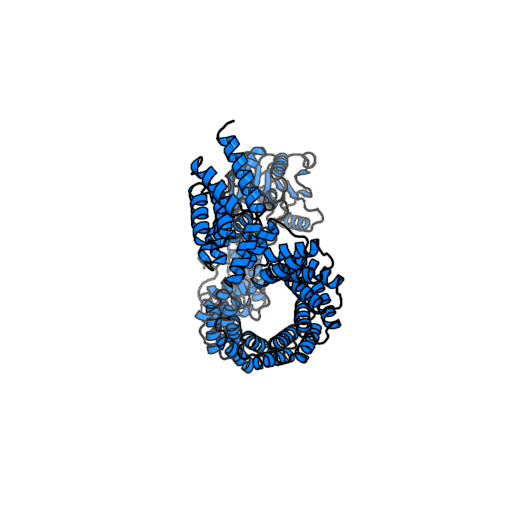.12 130 ASP A C 1
ATOM 1013 O O . ASP A 1 130 ? 23.264 3.480 -30.919 1.00 96.12 130 ASP A O 1
ATOM 1017 N N . CYS A 1 131 ? 25.490 3.212 -30.871 1.00 97.31 131 CYS A N 1
ATOM 1018 C CA . CYS A 1 131 ? 25.656 3.457 -32.302 1.00 97.31 131 CYS A CA 1
ATOM 1019 C C . CYS A 1 131 ? 25.114 2.295 -33.150 1.00 97.31 131 CYS A C 1
ATOM 1021 O O . CYS A 1 131 ? 24.470 2.546 -34.166 1.00 97.31 131 CYS A O 1
ATOM 1023 N N . TRP A 1 132 ? 25.306 1.035 -32.736 1.00 97.25 132 TRP A N 1
ATOM 1024 C CA . TRP A 1 132 ? 24.732 -0.115 -33.450 1.00 97.25 132 TRP A CA 1
ATOM 1025 C C . TRP A 1 132 ? 23.200 -0.073 -33.437 1.00 97.25 132 TRP A C 1
ATOM 1027 O O . TRP A 1 132 ? 22.571 -0.195 -34.485 1.00 97.25 132 TRP A O 1
ATOM 1037 N N . TYR A 1 133 ? 22.603 0.241 -32.284 1.00 97.44 133 TYR A N 1
ATOM 1038 C CA . TYR A 1 133 ? 21.165 0.463 -32.144 1.00 97.44 133 TYR A CA 1
ATOM 1039 C C . TYR A 1 133 ? 20.642 1.519 -33.122 1.00 97.44 133 TYR A C 1
ATOM 1041 O O . TYR A 1 133 ? 19.720 1.238 -33.882 1.00 97.44 133 TYR A O 1
ATOM 1049 N N . GLN A 1 134 ? 21.254 2.707 -33.174 1.00 96.50 134 GLN A N 1
ATOM 1050 C CA . GLN A 1 134 ? 20.819 3.749 -34.113 1.00 96.50 134 GLN A CA 1
ATOM 1051 C C . GLN A 1 134 ? 20.967 3.313 -35.579 1.00 96.50 134 GLN A C 1
ATOM 1053 O O . GLN A 1 134 ? 20.069 3.565 -36.381 1.00 96.50 134 GLN A O 1
ATOM 1058 N N . ALA A 1 135 ? 22.034 2.586 -35.930 1.00 96.44 135 ALA A N 1
ATOM 1059 C CA . ALA A 1 135 ? 22.197 2.043 -37.278 1.00 96.44 135 ALA A CA 1
ATOM 1060 C C . ALA A 1 135 ? 21.049 1.100 -37.684 1.00 96.44 135 ALA A C 1
ATOM 1062 O O . ALA A 1 135 ? 20.573 1.183 -38.815 1.00 96.44 135 ALA A O 1
ATOM 1063 N N . LEU A 1 136 ? 20.595 0.233 -36.769 1.00 95.06 136 LEU A N 1
ATOM 1064 C CA . LEU A 1 136 ? 19.510 -0.728 -37.010 1.00 95.06 136 LEU A CA 1
ATOM 1065 C C . LEU A 1 136 ? 18.097 -0.121 -36.934 1.00 95.06 136 LEU A C 1
ATOM 1067 O O . LEU A 1 136 ? 17.151 -0.756 -37.402 1.00 95.06 136 LEU A O 1
ATOM 1071 N N . ILE A 1 137 ? 17.945 1.076 -36.356 1.00 92.69 137 ILE A N 1
ATOM 1072 C CA . ILE A 1 137 ? 16.707 1.871 -36.424 1.00 92.69 137 ILE A CA 1
ATOM 1073 C C . ILE A 1 137 ? 16.611 2.604 -37.768 1.00 92.69 137 ILE A C 1
ATOM 1075 O O . ILE A 1 137 ? 15.550 2.592 -38.388 1.00 92.69 137 ILE A O 1
ATOM 1079 N N . VAL A 1 138 ? 17.710 3.215 -38.227 1.00 92.12 138 VAL A N 1
ATOM 1080 C CA . VAL A 1 138 ? 17.759 3.976 -39.489 1.00 92.12 138 VAL A CA 1
ATOM 1081 C C . VAL A 1 138 ? 17.663 3.061 -40.713 1.00 92.12 138 VAL A C 1
ATOM 1083 O O . VAL A 1 138 ? 16.922 3.354 -41.646 1.00 92.12 138 VAL A O 1
ATOM 1086 N N . GLU A 1 139 ? 18.389 1.942 -40.718 1.00 95.00 139 GLU A N 1
ATOM 1087 C CA . GLU A 1 139 ? 18.336 0.944 -41.791 1.00 95.00 139 GLU A CA 1
ATOM 1088 C C . GLU A 1 139 ? 18.186 -0.459 -41.175 1.00 95.00 139 GLU A C 1
ATOM 1090 O O . GLU A 1 139 ? 19.191 -1.129 -40.897 1.00 95.00 139 GLU A O 1
ATOM 1095 N N . PRO A 1 140 ? 16.935 -0.894 -40.920 1.00 93.06 140 PRO A N 1
ATOM 1096 C CA . PRO A 1 140 ? 16.645 -2.209 -40.368 1.00 93.06 140 PRO A CA 1
ATOM 1097 C C . PRO A 1 140 ? 17.117 -3.346 -41.274 1.00 93.06 140 PRO A C 1
ATOM 1099 O O . PRO A 1 140 ? 16.998 -3.278 -42.495 1.00 93.06 140 PRO A O 1
ATOM 1102 N N . ILE A 1 141 ? 17.582 -4.427 -40.654 1.00 93.06 141 ILE A N 1
ATOM 1103 C CA . ILE A 1 141 ? 17.997 -5.661 -41.332 1.00 93.06 141 ILE A CA 1
ATOM 1104 C C . ILE A 1 141 ? 16.998 -6.794 -41.050 1.00 93.06 141 ILE A C 1
ATOM 1106 O O . ILE A 1 141 ? 16.133 -6.681 -40.178 1.00 93.06 141 ILE A O 1
ATOM 1110 N N . GLU A 1 142 ? 17.109 -7.896 -41.791 1.00 94.62 142 GLU A N 1
ATOM 1111 C CA . GLU A 1 142 ? 16.240 -9.080 -41.662 1.00 94.62 142 GLU A CA 1
ATOM 1112 C C . GLU A 1 142 ? 16.970 -10.263 -40.997 1.00 94.62 142 GLU A C 1
ATOM 1114 O O . GLU A 1 142 ? 16.763 -11.418 -41.352 1.00 94.62 142 GLU A O 1
ATOM 1119 N N . ILE A 1 143 ? 17.846 -9.968 -40.028 1.00 95.44 143 ILE A N 1
ATOM 1120 C CA . ILE A 1 143 ? 18.642 -10.954 -39.278 1.00 95.44 143 ILE A CA 1
ATOM 1121 C C . ILE A 1 143 ? 18.197 -10.911 -37.801 1.00 95.44 143 ILE A C 1
ATOM 1123 O O . ILE A 1 143 ? 18.568 -9.967 -37.101 1.00 95.44 143 ILE A O 1
ATOM 1127 N N . PRO A 1 144 ? 17.364 -11.859 -37.319 1.00 94.19 144 PRO A N 1
ATOM 1128 C CA . PRO A 1 144 ? 16.852 -11.863 -35.943 1.00 94.19 144 PRO A CA 1
ATOM 1129 C C . PRO A 1 144 ? 17.942 -11.875 -34.861 1.00 94.19 144 PRO A C 1
ATOM 1131 O O . PRO A 1 144 ? 17.755 -11.276 -33.798 1.00 94.19 144 PRO A O 1
ATOM 1134 N N . GLU A 1 145 ? 19.053 -12.561 -35.132 1.00 96.12 145 GLU A N 1
ATOM 1135 C CA . GLU A 1 145 ? 20.156 -12.820 -34.202 1.00 96.12 145 GLU A CA 1
ATOM 1136 C C . GLU A 1 145 ? 20.885 -11.524 -33.819 1.00 96.12 145 GLU A C 1
ATOM 1138 O O . GLU A 1 145 ? 21.106 -11.267 -32.641 1.00 96.12 145 GLU A O 1
ATOM 1143 N N . GLU A 1 146 ? 21.137 -10.639 -34.787 1.00 95.50 146 GLU A N 1
ATOM 1144 C CA . GLU A 1 146 ? 21.745 -9.314 -34.569 1.00 95.50 146 GLU A CA 1
ATOM 1145 C C . GLU A 1 146 ? 20.926 -8.441 -33.606 1.00 95.50 146 GLU A C 1
ATOM 1147 O O . GLU A 1 146 ? 21.475 -7.726 -32.765 1.00 95.50 146 GLU A O 1
ATOM 1152 N N . TYR A 1 147 ? 19.593 -8.516 -33.693 1.00 97.44 147 TYR A N 1
ATOM 1153 C CA . TYR A 1 147 ? 18.714 -7.839 -32.742 1.00 97.44 147 TYR A CA 1
ATOM 1154 C C . TYR A 1 147 ? 18.734 -8.518 -31.366 1.00 97.44 147 TYR A C 1
ATOM 1156 O O . TYR A 1 147 ? 18.701 -7.818 -30.357 1.00 97.44 147 TYR A O 1
ATOM 1164 N N . LEU A 1 148 ? 18.832 -9.848 -31.297 1.00 97.44 148 LEU A N 1
ATOM 1165 C CA . LEU A 1 148 ? 18.890 -10.576 -30.026 1.00 97.44 148 LEU A CA 1
ATOM 1166 C C . LEU A 1 148 ? 20.181 -10.251 -29.259 1.00 97.44 148 LEU A C 1
ATOM 1168 O O . LEU A 1 148 ? 20.118 -9.870 -28.090 1.00 97.44 148 LEU A O 1
ATOM 1172 N N . ASP A 1 149 ? 21.330 -10.311 -29.933 1.00 97.12 149 ASP A N 1
ATOM 1173 C CA . ASP A 1 149 ? 22.652 -10.043 -29.359 1.00 97.12 149 ASP A CA 1
ATOM 1174 C C . ASP A 1 149 ? 22.810 -8.578 -28.928 1.00 97.12 149 ASP A C 1
ATOM 1176 O O . ASP A 1 149 ? 23.309 -8.286 -27.832 1.00 97.12 149 ASP A O 1
ATOM 1180 N N . LEU A 1 150 ? 22.318 -7.634 -29.740 1.00 97.38 150 LEU A N 1
ATOM 1181 C CA . LEU A 1 150 ? 22.258 -6.226 -29.355 1.00 97.38 150 LEU A CA 1
ATOM 1182 C C . LEU A 1 150 ? 21.308 -6.006 -28.168 1.00 97.38 150 LEU A C 1
ATOM 1184 O O . LEU A 1 150 ? 21.660 -5.278 -27.240 1.00 97.38 150 LEU A O 1
ATOM 1188 N N . GLY A 1 151 ? 20.130 -6.636 -28.161 1.00 97.12 151 GLY A N 1
ATOM 1189 C CA . GLY A 1 151 ? 19.181 -6.559 -27.049 1.00 97.12 151 GLY A CA 1
ATOM 1190 C C . GLY A 1 151 ? 19.797 -7.059 -25.741 1.00 97.12 151 GLY A C 1
ATOM 1191 O O . GLY A 1 151 ? 19.757 -6.350 -24.732 1.00 97.12 151 GLY A O 1
ATOM 1192 N N . ASN A 1 152 ? 20.460 -8.218 -25.789 1.00 97.31 152 ASN A N 1
ATOM 1193 C CA . ASN A 1 152 ? 21.199 -8.814 -24.676 1.00 97.31 152 ASN A CA 1
ATOM 1194 C C . ASN A 1 152 ? 22.302 -7.866 -24.169 1.00 97.31 152 ASN A C 1
ATOM 1196 O O . ASN A 1 152 ? 22.417 -7.625 -22.964 1.00 97.31 152 ASN A O 1
ATOM 1200 N N . THR A 1 153 ? 23.062 -7.256 -25.084 1.00 96.81 153 THR A N 1
ATOM 1201 C CA . THR A 1 153 ? 24.109 -6.271 -24.763 1.00 96.81 153 THR A CA 1
ATOM 1202 C C . THR A 1 153 ? 23.535 -5.020 -24.088 1.00 96.81 153 THR A C 1
ATOM 1204 O O . THR A 1 153 ? 24.059 -4.567 -23.070 1.00 96.81 153 THR A O 1
ATOM 1207 N N . LEU A 1 154 ? 22.436 -4.468 -24.609 1.00 96.56 154 LEU A N 1
ATOM 1208 C CA . LEU A 1 154 ? 21.770 -3.285 -24.056 1.00 96.56 154 LEU A CA 1
ATOM 1209 C C . LEU A 1 154 ? 21.147 -3.562 -22.682 1.00 96.56 154 LEU A C 1
ATOM 1211 O O . LEU A 1 154 ? 21.222 -2.714 -21.794 1.00 96.56 154 LEU A O 1
ATOM 1215 N N . LEU A 1 155 ? 20.570 -4.748 -22.476 1.00 94.94 155 LEU A N 1
ATOM 1216 C CA . LEU A 1 155 ? 20.019 -5.148 -21.182 1.00 94.94 155 LEU A CA 1
ATOM 1217 C C . LEU A 1 155 ? 21.128 -5.283 -20.126 1.00 94.94 155 LEU A C 1
ATOM 1219 O O . LEU A 1 155 ? 20.976 -4.766 -19.021 1.00 94.94 155 LEU A O 1
ATOM 1223 N N . ALA A 1 156 ? 22.273 -5.877 -20.483 1.00 95.50 156 ALA A N 1
ATOM 1224 C CA . ALA A 1 156 ? 23.454 -5.945 -19.616 1.00 95.50 156 ALA A CA 1
ATOM 1225 C C . ALA A 1 156 ? 24.048 -4.557 -19.289 1.00 95.50 156 ALA A C 1
ATOM 1227 O O . ALA A 1 156 ? 24.601 -4.359 -18.210 1.00 95.50 156 ALA A O 1
ATOM 1228 N N . GLN A 1 157 ? 23.884 -3.577 -20.184 1.00 95.12 157 GLN A N 1
ATOM 1229 C CA . GLN A 1 157 ? 24.232 -2.164 -19.966 1.00 95.12 157 GLN A CA 1
ATOM 1230 C C . GLN A 1 157 ? 23.147 -1.368 -19.210 1.00 95.12 157 GLN A C 1
ATOM 1232 O O . GLN A 1 157 ? 23.220 -0.143 -19.147 1.00 95.12 157 GLN A O 1
ATOM 1237 N N . ASN A 1 158 ? 22.133 -2.035 -18.645 1.00 93.94 158 ASN A N 1
ATOM 1238 C CA . ASN A 1 158 ? 20.998 -1.412 -17.958 1.00 93.94 158 ASN A CA 1
ATOM 1239 C C . ASN A 1 158 ? 20.220 -0.398 -18.834 1.00 93.94 158 ASN A C 1
ATOM 1241 O O . ASN A 1 158 ? 19.751 0.635 -18.356 1.00 93.94 158 ASN A O 1
ATOM 1245 N N . LYS A 1 159 ? 20.057 -0.706 -20.131 1.00 93.94 159 LYS A N 1
ATOM 1246 C CA . LYS A 1 159 ? 19.255 0.056 -21.111 1.00 93.94 159 LYS A CA 1
ATOM 1247 C C . LYS A 1 159 ? 18.010 -0.729 -21.570 1.00 93.94 159 LYS A C 1
ATOM 1249 O O . LYS A 1 159 ? 17.837 -0.948 -22.776 1.00 93.94 159 LYS A O 1
ATOM 1254 N N . PRO A 1 160 ? 17.122 -1.163 -20.649 1.00 91.94 160 PRO A N 1
ATOM 1255 C CA . PRO A 1 160 ? 16.029 -2.080 -20.967 1.00 91.94 160 PRO A CA 1
ATOM 1256 C C . PRO A 1 160 ? 15.070 -1.543 -22.039 1.00 91.94 160 PRO A C 1
ATOM 1258 O O . PRO A 1 160 ? 14.634 -2.323 -22.876 1.00 91.94 160 PRO A O 1
ATOM 1261 N N . GLN A 1 161 ? 14.802 -0.231 -22.112 1.00 92.12 161 GLN A N 1
ATOM 1262 C CA . GLN A 1 161 ? 13.888 0.335 -23.120 1.00 92.12 161 GLN A CA 1
ATOM 1263 C C . GLN A 1 161 ? 14.374 0.103 -24.559 1.00 92.12 161 GLN A C 1
ATOM 1265 O O . GLN A 1 161 ? 13.568 -0.182 -25.440 1.00 92.12 161 GLN A O 1
ATOM 1270 N N . LYS A 1 162 ? 15.689 0.201 -24.809 1.00 92.06 162 LYS A N 1
ATOM 1271 C CA . LYS A 1 162 ? 16.266 -0.101 -26.130 1.00 92.06 162 LYS A CA 1
ATOM 1272 C C . LYS A 1 162 ? 16.282 -1.611 -26.384 1.00 92.06 162 LYS A C 1
ATOM 1274 O O . LYS A 1 162 ? 15.990 -2.043 -27.495 1.00 92.06 162 LYS A O 1
ATOM 1279 N N . ALA A 1 163 ? 16.552 -2.406 -25.345 1.00 95.75 163 ALA A N 1
ATOM 1280 C CA . ALA A 1 163 ? 16.517 -3.864 -25.427 1.00 95.75 163 ALA A CA 1
ATOM 1281 C C . ALA A 1 163 ? 15.119 -4.400 -25.802 1.00 95.75 163 ALA A C 1
ATOM 1283 O O . ALA A 1 163 ? 15.035 -5.273 -26.661 1.00 95.75 163 ALA A O 1
ATOM 1284 N N . LEU A 1 164 ? 14.027 -3.833 -25.260 1.00 93.62 164 LEU A N 1
ATOM 1285 C CA . LEU A 1 164 ? 12.650 -4.181 -25.657 1.00 93.62 164 LEU A CA 1
ATOM 1286 C C . LEU A 1 164 ? 12.449 -4.072 -27.177 1.00 93.62 164 LEU A C 1
ATOM 1288 O O . LEU A 1 164 ? 11.973 -5.013 -27.806 1.00 93.62 164 LEU A O 1
ATOM 1292 N N . VAL A 1 165 ? 12.846 -2.942 -27.779 1.00 93.12 165 VAL A N 1
ATOM 1293 C CA . VAL A 1 165 ? 12.708 -2.697 -29.228 1.00 93.12 165 VAL A CA 1
ATOM 1294 C C . VAL A 1 165 ? 13.456 -3.758 -30.036 1.00 93.12 165 VAL A C 1
ATOM 1296 O O . VAL A 1 165 ? 12.920 -4.289 -31.011 1.00 93.12 165 VAL A O 1
ATOM 1299 N N . CYS A 1 166 ? 14.667 -4.111 -29.602 1.00 95.31 166 CYS A N 1
ATOM 1300 C CA . CYS A 1 166 ? 15.452 -5.184 -30.196 1.00 95.31 166 CYS A CA 1
ATOM 1301 C C . CYS A 1 166 ? 14.740 -6.546 -30.095 1.00 95.31 166 CYS A C 1
ATOM 1303 O O . CYS A 1 166 ? 14.509 -7.180 -31.122 1.00 95.31 166 CYS A O 1
ATOM 1305 N N . TYR A 1 167 ? 14.295 -6.966 -28.906 1.00 97.06 167 TYR A N 1
ATOM 1306 C CA . TYR A 1 167 ? 13.627 -8.262 -28.732 1.00 97.06 167 TYR A CA 1
ATOM 1307 C C . TYR A 1 167 ? 12.281 -8.349 -29.467 1.00 97.06 167 TYR A C 1
ATOM 1309 O O . TYR A 1 167 ? 11.982 -9.378 -30.074 1.00 97.06 167 TYR A O 1
ATOM 1317 N N . HIS A 1 168 ? 11.491 -7.269 -29.506 1.00 94.56 168 HIS A N 1
ATOM 1318 C CA . HIS A 1 168 ? 10.297 -7.196 -30.354 1.00 94.56 168 HIS A CA 1
ATOM 1319 C C . HIS A 1 168 ? 10.632 -7.406 -31.831 1.00 94.56 168 HIS A C 1
ATOM 1321 O O . HIS A 1 168 ? 9.889 -8.091 -32.536 1.00 94.56 168 HIS A O 1
ATOM 1327 N N . ARG A 1 169 ? 11.746 -6.839 -32.311 1.00 94.12 169 ARG A N 1
ATOM 1328 C CA . ARG A 1 169 ? 12.189 -7.016 -33.695 1.00 94.12 169 ARG A CA 1
ATOM 1329 C C . ARG A 1 169 ? 12.666 -8.446 -33.957 1.00 94.12 169 ARG A C 1
ATOM 1331 O O . ARG A 1 169 ? 12.286 -9.001 -34.986 1.00 94.12 169 ARG A O 1
ATOM 1338 N N . THR A 1 170 ? 13.376 -9.077 -33.019 1.00 96.75 170 THR A N 1
ATOM 1339 C CA . THR A 1 170 ? 13.704 -10.513 -33.082 1.00 96.75 170 THR A CA 1
ATOM 1340 C C . THR A 1 170 ? 12.439 -11.371 -33.163 1.00 96.75 170 THR A C 1
ATOM 1342 O O . THR A 1 170 ? 12.354 -12.223 -34.038 1.00 96.75 170 THR A O 1
ATOM 1345 N N . ILE A 1 171 ? 11.426 -11.119 -32.325 1.00 95.25 171 ILE A N 1
ATOM 1346 C CA . ILE A 1 171 ? 10.146 -11.858 -32.329 1.00 95.25 171 ILE A CA 1
ATOM 1347 C C . ILE A 1 171 ? 9.349 -11.621 -33.621 1.00 95.25 171 ILE A C 1
ATOM 1349 O O . ILE A 1 171 ? 8.714 -12.543 -34.132 1.00 95.25 171 ILE A O 1
ATOM 1353 N N . TYR A 1 172 ? 9.383 -10.404 -34.169 1.00 93.94 172 TYR A N 1
ATOM 1354 C CA . TYR A 1 172 ? 8.737 -10.074 -35.441 1.00 93.94 172 TYR A CA 1
ATOM 1355 C C . TYR A 1 172 ? 9.356 -10.845 -36.618 1.00 93.94 172 TYR A C 1
ATOM 1357 O O . TYR A 1 172 ? 8.624 -11.349 -37.467 1.00 93.94 172 TYR A O 1
ATOM 1365 N N . LEU A 1 173 ? 10.688 -10.960 -36.654 1.00 93.31 173 LEU A N 1
ATOM 1366 C CA . LEU A 1 173 ? 11.412 -11.699 -37.694 1.00 93.31 173 LEU A CA 1
ATOM 1367 C C . LEU A 1 173 ? 11.386 -13.224 -37.460 1.00 93.31 173 LEU A C 1
ATOM 1369 O O . LEU A 1 173 ? 11.328 -13.995 -38.414 1.00 93.31 173 LEU A O 1
ATOM 1373 N N . ASN A 1 174 ? 11.389 -13.670 -36.200 1.00 94.31 174 ASN A N 1
ATOM 1374 C CA . ASN A 1 174 ? 11.326 -15.073 -35.797 1.00 94.31 174 ASN A CA 1
ATOM 1375 C C . ASN A 1 174 ? 10.412 -15.273 -34.572 1.00 94.31 174 ASN A C 1
ATOM 1377 O O . ASN A 1 174 ? 10.854 -15.328 -33.423 1.00 94.31 174 ASN A O 1
ATOM 1381 N N . SER A 1 175 ? 9.124 -15.496 -34.840 1.00 93.44 175 SER A N 1
ATOM 1382 C CA . SER A 1 175 ? 8.097 -15.752 -33.813 1.00 93.44 175 SER A CA 1
ATOM 1383 C C . SER A 1 175 ? 8.232 -17.088 -33.059 1.00 93.44 175 SER A C 1
ATOM 1385 O O . SER A 1 175 ? 7.425 -17.374 -32.176 1.00 93.44 175 SER A O 1
ATOM 1387 N N . SER A 1 176 ? 9.239 -17.910 -33.382 1.00 93.81 176 SER A N 1
ATOM 1388 C CA . SER A 1 176 ? 9.563 -19.153 -32.663 1.00 93.81 176 SER A CA 1
ATOM 1389 C C . SER A 1 176 ? 10.765 -19.022 -31.716 1.00 93.81 176 SER A C 1
ATOM 1391 O O . SER A 1 176 ? 11.097 -19.973 -31.009 1.00 93.81 176 SER A O 1
ATOM 1393 N N . CYS A 1 177 ? 11.407 -17.848 -31.661 1.00 94.38 177 CYS A N 1
ATOM 1394 C CA . CYS A 1 177 ? 12.550 -17.595 -30.788 1.00 94.38 177 CYS A CA 1
ATOM 1395 C C . CYS A 1 177 ? 12.118 -17.514 -29.312 1.00 94.38 177 CYS A C 1
ATOM 1397 O O . CYS A 1 177 ? 11.719 -16.459 -28.815 1.00 94.38 177 CYS A O 1
ATOM 1399 N N . CYS A 1 178 ? 12.204 -18.640 -28.598 1.00 95.38 178 CYS A N 1
ATOM 1400 C CA . CYS A 1 178 ? 11.854 -18.712 -27.178 1.00 95.38 178 CYS A CA 1
ATOM 1401 C C . CYS A 1 178 ? 12.732 -17.789 -26.313 1.00 95.38 178 CYS A C 1
ATOM 1403 O O . CYS A 1 178 ? 12.216 -17.134 -25.410 1.00 95.38 178 CYS A O 1
ATOM 1405 N N . GLU A 1 179 ? 14.027 -17.671 -26.626 1.00 95.75 179 GLU A N 1
ATOM 1406 C CA . GLU A 1 179 ? 14.946 -16.771 -25.913 1.00 95.75 179 GLU A CA 1
ATOM 1407 C C . GLU A 1 179 ? 14.516 -15.301 -26.018 1.00 95.75 179 GLU A C 1
ATOM 1409 O O . GLU A 1 179 ? 14.485 -14.596 -25.014 1.00 95.75 179 GLU A O 1
ATOM 1414 N N . ALA A 1 180 ? 14.095 -14.834 -27.196 1.00 96.69 180 ALA A N 1
ATOM 1415 C CA . ALA A 1 180 ? 13.632 -13.457 -27.348 1.00 96.69 180 ALA A CA 1
ATOM 1416 C C . ALA A 1 180 ? 12.387 -13.167 -26.491 1.00 96.69 180 ALA A C 1
ATOM 1418 O O . ALA A 1 180 ? 12.289 -12.089 -25.908 1.00 96.69 180 ALA A O 1
ATOM 1419 N N . TYR A 1 181 ? 11.465 -14.129 -26.346 1.00 97.62 181 TYR A N 1
ATOM 1420 C CA . TYR A 1 181 ? 10.320 -13.991 -25.438 1.00 97.62 181 TYR A CA 1
ATOM 1421 C C . TYR A 1 181 ? 10.740 -13.912 -23.965 1.00 97.62 181 TYR A C 1
ATOM 1423 O O . TYR A 1 181 ? 10.217 -13.072 -23.232 1.00 97.62 181 TYR A O 1
ATOM 1431 N N . THR A 1 182 ? 11.685 -14.745 -23.515 1.00 97.00 182 THR A N 1
ATOM 1432 C CA . THR A 1 182 ? 12.147 -14.710 -22.115 1.00 97.00 182 THR A CA 1
ATOM 1433 C C . THR A 1 182 ? 12.917 -13.429 -21.816 1.00 97.00 182 THR A C 1
ATOM 1435 O O . THR A 1 182 ? 12.690 -12.815 -20.776 1.00 97.00 182 THR A O 1
ATOM 1438 N N . LYS A 1 183 ? 13.760 -12.969 -22.745 1.00 97.62 183 LYS A N 1
ATOM 1439 C CA . LYS A 1 183 ? 14.536 -11.731 -22.615 1.00 97.62 183 LYS A CA 1
ATOM 1440 C C . LYS A 1 183 ? 13.681 -10.468 -22.685 1.00 97.62 183 LYS A C 1
ATOM 1442 O O . LYS A 1 183 ? 13.903 -9.546 -21.898 1.00 97.62 183 LYS A O 1
ATOM 1447 N N . LEU A 1 184 ? 12.656 -10.452 -23.539 1.00 97.25 184 LEU A N 1
ATOM 1448 C CA . LEU A 1 184 ? 11.634 -9.403 -23.546 1.00 97.25 184 LEU A CA 1
ATOM 1449 C C . LEU A 1 184 ? 10.906 -9.343 -22.195 1.00 97.25 184 LEU A C 1
ATOM 1451 O O . LEU A 1 184 ? 10.743 -8.261 -21.637 1.00 97.25 184 LEU A O 1
ATOM 1455 N N . ALA A 1 185 ? 10.539 -10.497 -21.628 1.00 96.88 185 ALA A N 1
ATOM 1456 C CA . ALA A 1 185 ? 9.885 -10.561 -20.325 1.00 96.88 185 ALA A CA 1
ATOM 1457 C C . ALA A 1 185 ? 10.800 -10.130 -19.159 1.00 96.88 185 ALA A C 1
ATOM 1459 O O . ALA A 1 185 ? 10.343 -9.424 -18.260 1.00 96.88 185 ALA A O 1
ATOM 1460 N N . GLU A 1 186 ? 12.091 -10.482 -19.186 1.00 95.69 186 GLU A N 1
ATOM 1461 C CA . GLU A 1 186 ? 13.096 -10.015 -18.216 1.00 95.69 186 GLU A CA 1
ATOM 1462 C C . GLU A 1 186 ? 13.251 -8.481 -18.267 1.00 95.69 186 GLU A C 1
ATOM 1464 O O . GLU A 1 186 ? 13.192 -7.814 -17.231 1.00 95.69 186 GLU A O 1
ATOM 1469 N N . ALA A 1 187 ? 13.369 -7.902 -19.467 1.00 95.88 187 ALA A N 1
ATOM 1470 C CA . ALA A 1 187 ? 13.478 -6.454 -19.660 1.00 95.88 187 ALA A CA 1
ATOM 1471 C C . ALA A 1 187 ? 12.198 -5.693 -19.256 1.00 95.88 187 ALA A C 1
ATOM 1473 O O . ALA A 1 187 ? 12.284 -4.665 -18.580 1.00 95.88 187 ALA A O 1
ATOM 1474 N N . ALA A 1 188 ? 11.017 -6.216 -19.601 1.00 95.12 188 ALA A N 1
ATOM 1475 C CA . ALA A 1 188 ? 9.730 -5.655 -19.187 1.00 95.12 188 ALA A CA 1
ATOM 1476 C C . ALA A 1 188 ? 9.553 -5.719 -17.657 1.00 95.12 188 ALA A C 1
ATOM 1478 O O . ALA A 1 188 ? 9.086 -4.760 -17.040 1.00 95.12 188 ALA A O 1
ATOM 1479 N N . SER A 1 189 ? 10.006 -6.803 -17.016 1.00 94.50 189 SER A N 1
ATOM 1480 C CA . SER A 1 189 ? 9.992 -6.948 -15.551 1.00 94.50 189 SER A CA 1
ATOM 1481 C C . SER A 1 189 ? 10.886 -5.914 -14.861 1.00 94.50 189 SER A C 1
ATOM 1483 O O . SER A 1 189 ? 10.467 -5.301 -13.880 1.00 94.50 189 SER A O 1
ATOM 1485 N N . ALA A 1 190 ? 12.083 -5.650 -15.398 1.00 91.88 190 ALA A N 1
ATOM 1486 C CA . ALA A 1 190 ? 12.969 -4.596 -14.892 1.00 91.88 190 ALA A CA 1
ATOM 1487 C C . ALA A 1 190 ? 12.334 -3.191 -14.984 1.00 91.88 190 ALA A C 1
ATOM 1489 O O . ALA A 1 190 ? 12.600 -2.328 -14.148 1.00 91.88 190 ALA A O 1
ATOM 1490 N N . LEU A 1 191 ? 11.447 -2.979 -15.962 1.00 91.44 191 LEU A N 1
ATOM 1491 C CA . LEU A 1 191 ? 10.661 -1.755 -16.149 1.00 91.44 191 LEU A CA 1
ATOM 1492 C C . LEU A 1 191 ? 9.314 -1.745 -15.409 1.00 91.44 191 LEU A C 1
ATOM 1494 O O . LEU A 1 191 ? 8.557 -0.784 -15.547 1.00 91.44 191 LEU A O 1
ATOM 1498 N N . LYS A 1 192 ? 9.008 -2.779 -14.613 1.00 94.56 192 LYS A N 1
ATOM 1499 C CA . LYS A 1 192 ? 7.715 -2.975 -13.928 1.00 94.56 192 LYS A CA 1
ATOM 1500 C C . LYS A 1 192 ? 6.504 -3.054 -14.876 1.00 94.56 192 LYS A C 1
ATOM 1502 O O . LYS A 1 192 ? 5.367 -2.828 -14.467 1.00 94.56 192 LYS A O 1
ATOM 1507 N N . GLN A 1 193 ? 6.728 -3.411 -16.140 1.00 93.31 193 GLN A N 1
ATOM 1508 C CA . GLN A 1 193 ? 5.694 -3.629 -17.157 1.00 93.31 193 GLN A CA 1
ATOM 1509 C C . GLN A 1 193 ? 5.130 -5.054 -17.027 1.00 93.31 193 GLN A C 1
ATOM 1511 O O . GLN A 1 193 ? 5.327 -5.921 -17.879 1.00 93.31 193 GLN A O 1
ATOM 1516 N N . TRP A 1 194 ? 4.456 -5.309 -15.903 1.00 93.44 194 TRP A N 1
ATOM 1517 C CA . TRP A 1 194 ? 4.090 -6.658 -15.460 1.00 93.44 194 TRP A CA 1
ATOM 1518 C C . TRP A 1 194 ? 3.219 -7.429 -16.456 1.00 93.44 194 TRP A C 1
ATOM 1520 O O . TRP A 1 194 ? 3.467 -8.608 -16.691 1.00 93.44 194 TRP A O 1
ATOM 1530 N N . ASP A 1 195 ? 2.228 -6.781 -17.073 1.00 94.44 195 ASP A N 1
ATOM 1531 C CA . ASP A 1 195 ? 1.342 -7.415 -18.059 1.00 94.44 195 ASP A CA 1
ATOM 1532 C C . ASP A 1 195 ? 2.093 -7.949 -19.280 1.00 94.44 195 ASP A C 1
ATOM 1534 O O . ASP A 1 195 ? 1.860 -9.074 -19.725 1.00 94.44 195 ASP A O 1
ATOM 1538 N N . GLU A 1 196 ? 3.046 -7.171 -19.786 1.00 91.00 196 GLU A N 1
ATOM 1539 C CA . GLU A 1 196 ? 3.872 -7.567 -20.917 1.00 91.00 196 GLU A CA 1
ATOM 1540 C C . GLU A 1 196 ? 4.817 -8.717 -20.549 1.00 91.00 196 GLU A C 1
ATOM 1542 O O . GLU A 1 196 ? 4.935 -9.692 -21.296 1.00 91.00 196 GLU A O 1
ATOM 1547 N N . ALA A 1 197 ? 5.435 -8.659 -19.367 1.00 96.81 197 ALA A N 1
ATOM 1548 C CA . ALA A 1 197 ? 6.259 -9.750 -18.862 1.00 96.81 197 ALA A CA 1
ATOM 1549 C C . ALA A 1 197 ? 5.458 -11.060 -18.699 1.00 96.81 197 ALA A C 1
ATOM 1551 O O . ALA A 1 197 ? 5.906 -12.111 -19.158 1.00 96.81 197 ALA A O 1
ATOM 1552 N N . ILE A 1 198 ? 4.242 -11.005 -18.139 1.00 97.19 198 ILE A N 1
ATOM 1553 C CA . ILE A 1 198 ? 3.347 -12.170 -17.986 1.00 97.19 198 ILE A CA 1
ATOM 1554 C C . ILE A 1 198 ? 2.999 -12.785 -19.347 1.00 97.19 198 ILE A C 1
ATOM 1556 O O . ILE A 1 198 ? 3.087 -14.004 -19.517 1.00 97.19 198 ILE A O 1
ATOM 1560 N N . VAL A 1 199 ? 2.611 -11.963 -20.329 1.00 96.50 199 VAL A N 1
ATOM 1561 C CA . VAL A 1 199 ? 2.260 -12.442 -21.676 1.00 96.50 199 VAL A CA 1
ATOM 1562 C C . VAL A 1 199 ? 3.454 -13.130 -22.338 1.00 96.50 199 VAL A C 1
ATOM 1564 O O . VAL A 1 199 ? 3.294 -14.213 -22.904 1.00 96.50 199 VAL A O 1
ATOM 1567 N N . ASN A 1 200 ? 4.649 -12.548 -22.241 1.00 94.94 200 ASN A N 1
ATOM 1568 C CA . ASN A 1 200 ? 5.837 -13.082 -22.898 1.00 94.94 200 ASN A CA 1
ATOM 1569 C C . ASN A 1 200 ? 6.406 -14.329 -22.196 1.00 94.94 200 ASN A C 1
ATOM 1571 O O . ASN A 1 200 ? 6.742 -15.291 -22.889 1.00 94.94 200 ASN A O 1
ATOM 1575 N N . TYR A 1 201 ? 6.388 -14.419 -20.859 1.00 97.75 201 TYR A N 1
ATOM 1576 C CA . TYR A 1 201 ? 6.706 -15.680 -20.169 1.00 97.75 201 TYR A CA 1
ATOM 1577 C C . TYR A 1 201 ? 5.715 -16.797 -20.526 1.00 97.75 201 TYR A C 1
ATOM 1579 O O . TYR A 1 201 ? 6.134 -17.917 -20.811 1.00 97.75 201 TYR A O 1
ATOM 1587 N N . ARG A 1 202 ? 4.410 -16.505 -20.628 1.00 97.69 202 ARG A N 1
ATOM 1588 C CA . ARG A 1 202 ? 3.410 -17.483 -21.106 1.00 97.69 202 ARG A CA 1
ATOM 1589 C C . ARG A 1 202 ? 3.662 -17.941 -22.547 1.00 97.69 202 ARG A C 1
ATOM 1591 O O . ARG A 1 202 ? 3.378 -19.092 -22.876 1.00 97.69 202 ARG A O 1
ATOM 1598 N N . LYS A 1 203 ? 4.199 -17.074 -23.415 1.00 96.88 203 LYS A N 1
ATOM 1599 C CA . LYS A 1 203 ? 4.628 -17.452 -24.774 1.00 96.88 203 LYS A CA 1
ATOM 1600 C C . LYS A 1 203 ? 5.858 -18.358 -24.749 1.00 96.88 203 LYS A C 1
ATOM 1602 O O . LYS A 1 203 ? 5.837 -19.371 -25.440 1.00 96.88 203 LYS A O 1
ATOM 1607 N N . ALA A 1 204 ? 6.860 -18.046 -23.927 1.00 96.88 204 ALA A N 1
ATOM 1608 C CA . ALA A 1 204 ? 8.039 -18.890 -23.738 1.00 96.88 204 ALA A CA 1
ATOM 1609 C C . ALA A 1 204 ? 7.663 -20.294 -23.226 1.00 96.88 204 ALA A C 1
ATOM 1611 O O . ALA A 1 204 ? 8.003 -21.284 -23.865 1.00 96.88 204 ALA A O 1
ATOM 1612 N N . ILE A 1 205 ? 6.846 -20.384 -22.169 1.00 97.38 205 ILE A N 1
ATOM 1613 C CA . ILE A 1 205 ? 6.323 -21.657 -21.631 1.00 97.38 205 ILE A CA 1
ATOM 1614 C C . ILE A 1 205 ? 5.553 -22.445 -22.702 1.00 97.38 205 ILE A C 1
ATOM 1616 O O . ILE A 1 205 ? 5.674 -23.662 -22.788 1.00 97.38 205 ILE A O 1
ATOM 1620 N N . LYS A 1 206 ? 4.784 -21.780 -23.575 1.00 97.19 206 LYS A N 1
ATOM 1621 C CA 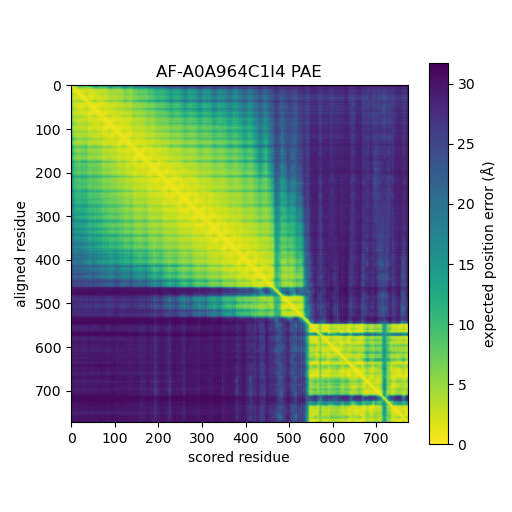. LYS A 1 206 ? 4.085 -22.471 -24.671 1.00 97.19 206 LYS A CA 1
ATOM 1622 C C . LYS A 1 206 ? 5.039 -23.048 -25.733 1.00 97.19 206 LYS A C 1
ATOM 1624 O O . LYS A 1 206 ? 4.669 -24.015 -26.397 1.00 97.19 206 LYS A O 1
ATOM 1629 N N . LEU A 1 207 ? 6.215 -22.451 -25.930 1.00 95.81 207 LEU A N 1
ATOM 1630 C CA . LEU A 1 207 ? 7.235 -22.942 -26.866 1.00 95.81 207 LEU A CA 1
ATOM 1631 C C . LEU A 1 207 ? 8.093 -24.057 -26.247 1.00 95.81 207 LEU A C 1
ATOM 1633 O O . LEU A 1 207 ? 8.423 -25.015 -26.942 1.00 95.81 207 LEU A O 1
ATOM 1637 N N . GLN A 1 208 ? 8.441 -23.930 -24.965 1.00 96.19 208 GLN A N 1
ATOM 1638 C CA . GLN A 1 208 ? 9.279 -24.859 -24.199 1.00 96.19 208 GLN A CA 1
ATOM 1639 C C . GLN A 1 208 ? 8.689 -25.020 -22.780 1.00 96.19 208 GLN A C 1
ATOM 1641 O O . GLN A 1 208 ? 9.030 -24.250 -21.877 1.00 96.19 208 GLN A O 1
ATOM 1646 N N . PRO A 1 209 ? 7.747 -25.965 -22.580 1.00 94.38 209 PRO A N 1
ATOM 1647 C CA . PRO A 1 209 ? 6.983 -26.086 -21.333 1.00 94.38 209 PRO A CA 1
ATOM 1648 C C . PRO A 1 209 ? 7.750 -26.764 -20.192 1.00 94.38 209 PRO A C 1
ATOM 1650 O O . PRO A 1 209 ? 7.348 -26.640 -19.038 1.00 94.38 209 PRO A O 1
ATOM 1653 N N . ASP A 1 210 ? 8.834 -27.469 -20.509 1.00 94.81 210 ASP A N 1
ATOM 1654 C CA . ASP A 1 210 ? 9.661 -28.284 -19.616 1.00 94.81 210 ASP A CA 1
ATOM 1655 C C . ASP A 1 210 ? 10.734 -27.487 -18.848 1.00 94.81 210 ASP A C 1
ATOM 1657 O O . ASP A 1 210 ? 11.439 -28.033 -17.996 1.00 94.81 210 ASP A O 1
ATOM 1661 N N . ILE A 1 211 ? 10.844 -26.177 -19.092 1.00 95.88 211 ILE A N 1
ATOM 1662 C CA . ILE A 1 211 ? 11.834 -25.310 -18.447 1.00 95.88 211 ILE A CA 1
ATOM 1663 C C . ILE A 1 211 ? 11.258 -24.690 -17.163 1.00 95.88 211 ILE A C 1
ATOM 1665 O O . ILE A 1 211 ? 10.591 -23.655 -17.183 1.00 95.88 211 ILE A O 1
ATOM 1669 N N . SER A 1 212 ? 11.590 -25.306 -16.021 1.00 96.12 212 SER A N 1
ATOM 1670 C CA . SER A 1 212 ? 11.242 -24.853 -14.656 1.00 96.12 212 SER A CA 1
ATOM 1671 C C . SER A 1 212 ? 11.490 -23.350 -14.417 1.00 96.12 212 SER A C 1
ATOM 1673 O O . SER A 1 212 ? 10.627 -22.664 -13.870 1.00 96.12 212 SER A O 1
ATOM 1675 N N . ASP A 1 213 ? 12.616 -22.802 -14.897 1.00 95.81 213 ASP A N 1
ATOM 1676 C CA . ASP A 1 213 ? 12.979 -21.382 -14.726 1.00 95.81 213 ASP A CA 1
ATOM 1677 C C . ASP A 1 213 ? 11.932 -20.409 -15.304 1.00 95.81 213 ASP A C 1
ATOM 1679 O O . ASP A 1 213 ? 11.732 -19.325 -14.758 1.00 95.81 213 ASP A O 1
ATOM 1683 N N . PHE A 1 214 ? 11.209 -20.788 -16.364 1.00 96.50 214 PHE A N 1
ATOM 1684 C CA . PHE A 1 214 ? 10.187 -19.920 -16.956 1.00 96.50 214 PHE A CA 1
ATOM 1685 C C . PHE A 1 214 ? 8.941 -19.830 -16.074 1.00 96.50 214 PHE A C 1
ATOM 1687 O O . PHE A 1 214 ? 8.381 -18.746 -15.913 1.00 96.50 214 PHE A O 1
ATOM 1694 N N . HIS A 1 215 ? 8.537 -20.946 -15.465 1.00 98.06 215 HIS A N 1
ATOM 1695 C CA . HIS A 1 215 ? 7.434 -20.991 -14.504 1.00 98.06 215 HIS A CA 1
ATOM 1696 C C . HIS A 1 215 ? 7.804 -20.263 -13.206 1.00 98.06 215 HIS A C 1
ATOM 1698 O O . HIS A 1 215 ? 7.017 -19.457 -12.713 1.00 98.06 215 HIS A O 1
ATOM 1704 N N . TYR A 1 216 ? 9.037 -20.435 -12.717 1.00 98.06 216 TYR A N 1
ATOM 1705 C CA . TYR A 1 216 ? 9.575 -19.670 -11.586 1.00 98.06 216 TYR A CA 1
ATOM 1706 C C . TYR A 1 216 ? 9.555 -18.152 -11.843 1.00 98.06 216 TYR A C 1
ATOM 1708 O O . TYR A 1 216 ? 9.026 -17.388 -11.033 1.00 98.06 216 TYR A O 1
ATOM 1716 N N . LYS A 1 217 ? 10.077 -17.698 -12.990 1.00 97.94 217 LYS A N 1
ATOM 1717 C CA . LYS A 1 217 ? 10.088 -16.273 -13.360 1.00 97.94 217 LYS A CA 1
ATOM 1718 C C . LYS A 1 217 ? 8.684 -15.713 -13.587 1.00 97.94 217 LYS A C 1
ATOM 1720 O O . LYS A 1 217 ? 8.411 -14.594 -13.158 1.00 97.94 217 LYS A O 1
ATOM 1725 N N . LEU A 1 218 ? 7.776 -16.490 -14.183 1.00 98.25 218 LEU A N 1
ATOM 1726 C CA . LEU A 1 218 ? 6.361 -16.128 -14.280 1.00 98.25 218 LEU A CA 1
ATOM 1727 C C . LEU A 1 218 ? 5.740 -15.945 -12.884 1.00 98.25 218 LEU A C 1
ATOM 1729 O O . LEU A 1 218 ? 5.070 -14.939 -12.654 1.00 98.25 218 LEU A O 1
ATOM 1733 N N . GLY A 1 219 ? 6.013 -16.858 -11.945 1.00 98.12 219 GLY A N 1
ATOM 1734 C CA . GLY A 1 219 ? 5.596 -16.750 -10.545 1.00 98.12 219 GLY A CA 1
ATOM 1735 C C . GLY A 1 219 ? 6.081 -15.458 -9.884 1.00 98.12 219 GLY A C 1
ATOM 1736 O O . GLY A 1 219 ? 5.268 -14.730 -9.316 1.00 98.12 219 GLY A O 1
ATOM 1737 N N . ASN A 1 220 ? 7.363 -15.107 -10.054 1.00 98.25 220 ASN A N 1
ATOM 1738 C CA . ASN A 1 220 ? 7.941 -13.864 -9.522 1.00 98.25 220 ASN A CA 1
ATOM 1739 C C . ASN A 1 220 ? 7.199 -12.611 -10.026 1.00 98.25 220 ASN A C 1
ATOM 1741 O O . ASN A 1 220 ? 6.918 -11.700 -9.247 1.00 98.25 220 ASN A O 1
ATOM 1745 N N . VAL A 1 221 ? 6.861 -12.552 -11.320 1.00 98.00 221 VAL A N 1
ATOM 1746 C CA . VAL A 1 221 ? 6.148 -11.402 -11.908 1.00 98.00 221 VAL A CA 1
ATOM 1747 C C . VAL A 1 221 ? 4.686 -11.351 -11.463 1.00 98.00 221 VAL A C 1
ATOM 1749 O O . VAL A 1 221 ? 4.179 -10.277 -11.142 1.00 98.00 221 VAL A O 1
ATOM 1752 N N . LEU A 1 222 ? 4.005 -12.498 -11.409 1.00 98.19 222 LEU A N 1
ATOM 1753 C CA . LEU A 1 222 ? 2.628 -12.584 -10.914 1.00 98.19 222 LEU A CA 1
ATOM 1754 C C . LEU A 1 222 ? 2.547 -12.154 -9.443 1.00 98.19 222 LEU A C 1
ATOM 1756 O O . LEU A 1 222 ? 1.655 -11.388 -9.083 1.00 98.19 222 LEU A O 1
ATOM 1760 N N . GLN A 1 223 ? 3.520 -12.564 -8.624 1.00 97.50 223 GLN A N 1
ATOM 1761 C CA . GLN A 1 223 ? 3.667 -12.136 -7.234 1.00 97.50 223 GLN A CA 1
ATOM 1762 C C . GLN A 1 223 ? 3.906 -10.621 -7.134 1.00 97.50 223 GLN A C 1
ATOM 1764 O O . GLN A 1 223 ? 3.203 -9.945 -6.389 1.00 97.50 223 GLN A O 1
ATOM 1769 N N . ALA A 1 224 ? 4.820 -10.057 -7.934 1.00 96.56 224 ALA A N 1
ATOM 1770 C CA . ALA A 1 224 ? 5.083 -8.612 -7.966 1.00 96.56 224 ALA A CA 1
ATOM 1771 C C . ALA A 1 224 ? 3.871 -7.769 -8.420 1.00 96.56 224 ALA A C 1
ATOM 1773 O O . ALA A 1 224 ? 3.775 -6.591 -8.070 1.00 96.56 224 ALA A O 1
ATOM 1774 N N . LYS A 1 225 ? 2.937 -8.366 -9.174 1.00 96.31 225 LYS A N 1
ATOM 1775 C CA . LYS A 1 225 ? 1.655 -7.758 -9.569 1.00 96.31 225 LYS A CA 1
ATOM 1776 C C . LYS A 1 225 ? 0.525 -7.982 -8.539 1.00 96.31 225 LYS A C 1
ATOM 1778 O O . LYS A 1 225 ? -0.540 -7.388 -8.679 1.00 96.31 225 LYS A O 1
ATOM 1783 N N . GLY A 1 226 ? 0.721 -8.829 -7.525 1.00 95.69 226 GLY A N 1
ATOM 1784 C CA . GLY A 1 226 ? -0.314 -9.206 -6.550 1.00 95.69 226 GLY A CA 1
ATOM 1785 C C . GLY A 1 226 ? -1.324 -10.252 -7.052 1.00 95.69 226 GLY A C 1
ATOM 1786 O O . GLY A 1 226 ? -2.388 -10.420 -6.462 1.00 95.69 226 GLY A O 1
ATOM 1787 N N . LEU A 1 227 ? -1.021 -10.979 -8.134 1.00 96.94 227 LEU A N 1
ATOM 1788 C CA . LEU A 1 227 ? -1.856 -12.068 -8.663 1.00 96.94 227 LEU A CA 1
ATOM 1789 C C . LEU A 1 227 ? -1.536 -13.396 -7.957 1.00 96.94 227 LEU A C 1
ATOM 1791 O O . LEU A 1 227 ? -1.091 -14.368 -8.569 1.00 96.94 227 LEU A O 1
ATOM 1795 N N . TRP A 1 228 ? -1.762 -13.424 -6.641 1.00 96.69 228 TRP A N 1
ATOM 1796 C CA . TRP A 1 228 ? -1.297 -14.474 -5.725 1.00 96.69 228 TRP A CA 1
ATOM 1797 C C . TRP A 1 228 ? -1.665 -15.902 -6.156 1.00 96.69 228 TRP A C 1
ATOM 1799 O O . TRP A 1 228 ? -0.803 -16.774 -6.174 1.00 96.69 228 TRP A O 1
ATOM 1809 N N . ARG A 1 229 ? -2.915 -16.152 -6.572 1.00 97.56 229 ARG A N 1
ATOM 1810 C CA . ARG A 1 229 ? -3.364 -17.493 -7.006 1.00 97.56 229 ARG A CA 1
ATOM 1811 C C . ARG A 1 229 ? -2.710 -17.972 -8.303 1.00 97.56 229 ARG A C 1
ATOM 1813 O O . ARG A 1 229 ? -2.463 -19.163 -8.456 1.00 97.56 229 ARG A O 1
ATOM 1820 N N . GLU A 1 230 ? -2.413 -17.062 -9.227 1.00 97.56 230 GLU A N 1
ATOM 1821 C CA . GLU A 1 230 ? -1.706 -17.414 -10.462 1.00 97.56 230 GLU A CA 1
ATOM 1822 C C . GLU A 1 230 ? -0.210 -17.641 -10.184 1.00 97.56 230 GLU A C 1
ATOM 1824 O O . GLU A 1 230 ? 0.390 -18.542 -10.770 1.00 97.56 230 GLU A O 1
ATOM 1829 N N . ALA A 1 231 ? 0.381 -16.875 -9.257 1.00 98.44 231 ALA A N 1
ATOM 1830 C CA . ALA A 1 231 ? 1.751 -17.088 -8.789 1.00 98.44 231 ALA A CA 1
ATOM 1831 C C . ALA A 1 231 ? 1.909 -18.442 -8.072 1.00 98.44 231 ALA A C 1
ATOM 1833 O O . ALA A 1 231 ? 2.874 -19.159 -8.329 1.00 98.44 231 ALA A O 1
ATOM 1834 N N . GLU A 1 232 ? 0.938 -18.820 -7.231 1.00 98.38 232 GLU A N 1
ATOM 1835 C CA . GLU A 1 232 ? 0.877 -20.122 -6.554 1.00 98.38 232 GLU A CA 1
ATOM 1836 C C . GLU A 1 232 ? 0.973 -21.275 -7.567 1.00 98.38 232 GLU A C 1
ATOM 1838 O O . GLU A 1 232 ? 1.839 -22.142 -7.446 1.00 98.38 232 GLU A O 1
ATOM 1843 N N . ALA A 1 233 ? 0.135 -21.246 -8.610 1.00 98.12 233 ALA A N 1
ATOM 1844 C CA . ALA A 1 233 ? 0.138 -22.250 -9.671 1.00 98.12 233 ALA A CA 1
ATOM 1845 C C . ALA A 1 233 ? 1.480 -22.297 -10.426 1.00 98.12 233 ALA A C 1
ATOM 1847 O O . ALA A 1 233 ? 2.049 -23.373 -10.596 1.00 98.12 233 ALA A O 1
ATOM 1848 N N . ALA A 1 234 ? 2.027 -21.140 -10.815 1.00 98.19 234 ALA A N 1
ATOM 1849 C CA . ALA A 1 234 ? 3.300 -21.067 -11.534 1.00 98.19 234 ALA A CA 1
ATOM 1850 C C . ALA A 1 234 ? 4.486 -21.610 -10.708 1.00 98.19 234 ALA A C 1
ATOM 1852 O O . ALA A 1 234 ? 5.348 -22.309 -11.241 1.00 98.19 234 ALA A O 1
ATOM 1853 N N . TYR A 1 235 ? 4.529 -21.361 -9.394 1.00 98.56 235 TYR A N 1
ATOM 1854 C CA . TYR A 1 235 ? 5.569 -21.955 -8.551 1.00 98.56 235 TYR A CA 1
ATOM 1855 C C . TYR A 1 235 ? 5.391 -23.466 -8.353 1.00 98.56 235 TYR A C 1
ATOM 1857 O O . TYR A 1 235 ? 6.399 -24.169 -8.295 1.00 98.56 235 TYR A O 1
ATOM 1865 N N . ARG A 1 236 ? 4.156 -23.988 -8.288 1.00 98.38 236 ARG A N 1
ATOM 1866 C CA . ARG A 1 236 ? 3.916 -25.443 -8.223 1.00 98.38 236 ARG A CA 1
ATOM 1867 C C . ARG A 1 236 ? 4.402 -26.148 -9.498 1.00 98.38 236 ARG A C 1
ATOM 1869 O O . ARG A 1 236 ? 5.191 -27.080 -9.383 1.00 98.38 236 ARG A O 1
ATOM 1876 N N . GLU A 1 237 ? 4.072 -25.637 -10.685 1.00 98.19 237 GLU A N 1
ATOM 1877 C CA . GLU A 1 237 ? 4.592 -26.141 -11.976 1.00 98.19 237 GLU A CA 1
ATOM 1878 C C . GLU A 1 237 ? 6.136 -26.110 -12.030 1.00 98.19 237 GLU A C 1
ATOM 1880 O O . GLU A 1 237 ? 6.786 -27.079 -12.426 1.00 98.19 237 GLU A O 1
ATOM 1885 N N . SER A 1 238 ? 6.757 -25.025 -11.545 1.00 98.12 238 SER A N 1
ATOM 1886 C CA . SER A 1 238 ? 8.221 -24.930 -11.424 1.00 98.12 238 SER A CA 1
ATOM 1887 C C . SER A 1 238 ? 8.825 -26.033 -10.542 1.00 98.12 238 SER A C 1
ATOM 1889 O O . SER A 1 238 ? 9.896 -26.557 -10.863 1.00 98.12 238 SER A O 1
ATOM 1891 N N . ILE A 1 239 ? 8.151 -26.383 -9.440 1.00 98.06 239 ILE A N 1
ATOM 1892 C CA . ILE A 1 239 ? 8.566 -27.425 -8.488 1.00 98.06 239 ILE A CA 1
ATOM 1893 C C . ILE A 1 239 ? 8.357 -28.827 -9.069 1.00 98.06 239 ILE A C 1
ATOM 1895 O O . ILE A 1 239 ? 9.214 -29.685 -8.871 1.00 98.06 239 ILE A O 1
ATOM 1899 N N . GLU A 1 240 ? 7.273 -29.069 -9.809 1.00 97.88 240 GLU A N 1
ATOM 1900 C CA . GLU A 1 240 ? 7.044 -30.351 -10.490 1.00 97.88 240 GLU A CA 1
ATOM 1901 C C . GLU A 1 240 ? 8.139 -30.641 -11.529 1.00 97.88 240 GLU A C 1
ATOM 1903 O O . GLU A 1 240 ? 8.652 -31.759 -11.599 1.00 97.88 240 GLU A O 1
ATOM 1908 N N . LEU A 1 241 ? 8.568 -29.615 -12.272 1.00 97.19 241 LEU A N 1
ATOM 1909 C CA . LEU A 1 241 ? 9.668 -29.706 -13.236 1.00 97.19 241 LEU A CA 1
ATOM 1910 C C . LEU A 1 241 ? 11.059 -29.763 -12.576 1.00 97.19 241 LEU A C 1
ATOM 1912 O O . LEU A 1 241 ? 11.972 -30.389 -13.116 1.00 97.19 241 LEU A O 1
ATOM 1916 N N . ASN A 1 242 ? 11.248 -29.121 -11.418 1.00 96.75 242 ASN A N 1
ATOM 1917 C CA . ASN A 1 242 ? 12.496 -29.171 -10.652 1.00 96.75 242 ASN A CA 1
ATOM 1918 C C . ASN A 1 242 ? 12.245 -29.288 -9.134 1.00 96.75 242 ASN A C 1
ATOM 1920 O O . ASN A 1 242 ? 12.280 -28.280 -8.413 1.00 96.75 242 ASN A O 1
ATOM 1924 N N . PRO A 1 243 ? 12.112 -30.523 -8.610 1.00 96.12 243 PRO A N 1
ATOM 1925 C CA . PRO A 1 243 ? 11.839 -30.767 -7.192 1.00 96.12 243 PRO A CA 1
ATOM 1926 C C . PRO A 1 243 ? 12.942 -30.334 -6.215 1.00 96.12 243 PRO A C 1
ATOM 1928 O O . PRO A 1 243 ? 12.722 -30.398 -5.008 1.00 96.12 243 PRO A O 1
ATOM 1931 N N . ASN A 1 244 ? 14.106 -29.885 -6.707 1.00 95.31 244 ASN A N 1
ATOM 1932 C CA . ASN A 1 244 ? 15.220 -29.358 -5.908 1.00 95.31 244 ASN A CA 1
ATOM 1933 C C . ASN A 1 244 ? 15.336 -27.817 -5.987 1.00 95.31 244 ASN A C 1
ATOM 1935 O O . ASN A 1 244 ? 16.337 -27.242 -5.555 1.00 95.31 244 ASN A O 1
ATOM 1939 N N . SER A 1 245 ? 14.340 -27.122 -6.549 1.00 95.75 245 SER A N 1
ATOM 1940 C CA . SER A 1 245 ? 14.358 -25.664 -6.731 1.00 95.75 245 SER A CA 1
ATOM 1941 C C . SER A 1 245 ? 14.070 -24.908 -5.426 1.00 95.75 245 SER A C 1
ATOM 1943 O O . SER A 1 245 ? 12.930 -24.528 -5.153 1.00 95.75 245 SER A O 1
ATOM 1945 N N . PHE A 1 246 ? 15.115 -24.653 -4.626 1.00 97.38 246 PHE A N 1
ATOM 1946 C CA . PHE A 1 246 ? 15.039 -23.897 -3.363 1.00 97.38 246 PHE A CA 1
ATOM 1947 C C . PHE A 1 246 ? 14.165 -22.632 -3.461 1.00 97.38 246 PHE A C 1
ATOM 1949 O O . PHE A 1 246 ? 13.234 -22.454 -2.676 1.00 97.38 246 PHE A O 1
ATOM 1956 N N . TRP A 1 247 ? 14.440 -21.778 -4.452 1.00 97.75 247 TRP A N 1
ATOM 1957 C CA . TRP A 1 247 ? 13.741 -20.504 -4.629 1.00 97.75 247 TRP A CA 1
ATOM 1958 C C . TRP A 1 247 ? 12.262 -20.667 -4.987 1.00 97.75 247 TRP A C 1
ATOM 1960 O O . TRP A 1 247 ? 11.461 -19.823 -4.596 1.00 97.75 247 TRP A O 1
ATOM 1970 N N . SER A 1 248 ? 11.880 -21.748 -5.676 1.00 97.81 248 SER A N 1
ATOM 1971 C CA . SER A 1 248 ? 10.468 -21.996 -5.992 1.00 97.81 248 SER A CA 1
ATOM 1972 C C . SER A 1 248 ? 9.685 -22.400 -4.745 1.00 97.81 248 SER A C 1
ATOM 1974 O O . SER A 1 248 ? 8.599 -21.872 -4.531 1.00 97.81 248 SER A O 1
ATOM 1976 N N . TYR A 1 249 ? 10.246 -23.247 -3.869 1.00 98.50 249 TYR A N 1
ATOM 1977 C CA . TYR A 1 249 ? 9.617 -23.532 -2.572 1.00 98.50 249 TYR A CA 1
ATOM 1978 C C . TYR A 1 249 ? 9.570 -22.288 -1.681 1.00 98.50 249 TYR A C 1
ATOM 1980 O O . TYR A 1 249 ? 8.520 -21.981 -1.129 1.00 98.50 249 TYR A O 1
ATOM 1988 N N . TYR A 1 250 ? 10.669 -21.538 -1.548 1.00 98.31 250 TYR A N 1
ATOM 1989 C CA . TYR A 1 250 ? 10.683 -20.343 -0.698 1.00 98.31 250 TYR A CA 1
ATOM 1990 C C . TYR A 1 250 ? 9.654 -19.291 -1.158 1.00 98.31 250 TYR A C 1
ATOM 1992 O O . TYR A 1 250 ? 8.886 -18.783 -0.338 1.00 98.31 250 TYR A O 1
ATOM 2000 N N . ASN A 1 251 ? 9.563 -19.019 -2.465 1.00 98.25 251 ASN A N 1
ATOM 2001 C CA . ASN A 1 251 ? 8.594 -18.056 -2.986 1.00 98.25 251 ASN A CA 1
ATOM 2002 C C . ASN A 1 251 ? 7.149 -18.593 -2.960 1.00 98.25 251 ASN A C 1
ATOM 2004 O O . ASN A 1 251 ? 6.237 -17.828 -2.646 1.00 98.25 251 ASN A O 1
ATOM 2008 N N . LEU A 1 252 ? 6.921 -19.896 -3.184 1.00 98.44 252 LEU A N 1
ATOM 2009 C CA . LEU A 1 252 ? 5.604 -20.515 -2.973 1.00 98.44 252 LEU A CA 1
ATOM 2010 C C . LEU A 1 252 ? 5.153 -20.373 -1.514 1.00 98.44 252 LEU A C 1
ATOM 2012 O O . LEU A 1 252 ? 4.009 -20.007 -1.267 1.00 98.44 252 LEU A O 1
ATOM 2016 N N . GLY A 1 253 ? 6.048 -20.601 -0.547 1.00 98.12 253 GLY A N 1
ATOM 2017 C CA . GLY A 1 253 ? 5.759 -20.399 0.875 1.00 98.12 253 GLY A CA 1
ATOM 2018 C C . GLY A 1 253 ? 5.351 -18.956 1.186 1.00 98.12 253 GLY A C 1
ATOM 2019 O O . GLY A 1 253 ? 4.415 -18.740 1.953 1.00 98.12 253 GLY A O 1
ATOM 2020 N N . SER A 1 254 ? 5.987 -17.977 0.531 1.00 98.06 254 SER A N 1
ATOM 2021 C CA . SER A 1 254 ? 5.651 -16.553 0.670 1.00 98.06 254 SER A CA 1
ATOM 2022 C C . SER A 1 254 ? 4.272 -16.234 0.093 1.00 98.06 254 SER A C 1
ATOM 2024 O O . SER A 1 254 ? 3.478 -15.574 0.753 1.00 98.06 254 SER A O 1
ATOM 2026 N N . VAL A 1 255 ? 3.938 -16.767 -1.085 1.00 98.25 255 VAL A N 1
ATOM 2027 C CA . VAL A 1 255 ? 2.594 -16.625 -1.668 1.00 98.25 255 VAL A CA 1
ATOM 2028 C C . VAL A 1 255 ? 1.524 -17.318 -0.815 1.00 98.25 255 VAL A C 1
ATOM 2030 O O . VAL A 1 255 ? 0.430 -16.784 -0.658 1.00 98.25 255 VAL A O 1
ATOM 2033 N N . LEU A 1 256 ? 1.825 -18.475 -0.220 1.00 98.25 256 LEU A N 1
ATOM 2034 C CA . LEU A 1 256 ? 0.906 -19.173 0.687 1.00 98.25 256 LEU A CA 1
ATOM 2035 C C . LEU A 1 256 ? 0.705 -18.428 2.017 1.00 98.25 256 LEU A C 1
ATOM 2037 O O . LEU A 1 256 ? -0.384 -18.515 2.581 1.00 98.25 256 LEU A O 1
ATOM 2041 N N . LEU A 1 257 ? 1.705 -17.681 2.502 1.00 96.50 257 LEU A N 1
ATOM 2042 C CA . LEU A 1 257 ? 1.578 -16.781 3.658 1.00 96.50 257 LEU A CA 1
ATOM 2043 C C . LEU A 1 257 ? 0.565 -15.655 3.384 1.00 96.50 257 LEU A C 1
ATOM 2045 O O . LEU A 1 257 ? -0.346 -15.464 4.190 1.00 96.50 257 LEU A O 1
ATOM 2049 N N . GLU A 1 258 ? 0.690 -14.976 2.238 1.00 96.62 258 GLU A N 1
ATOM 2050 C CA . GLU A 1 258 ? -0.221 -13.902 1.789 1.00 96.62 258 GLU A CA 1
ATOM 2051 C C . GLU A 1 258 ? -1.637 -14.415 1.471 1.00 96.62 258 GLU A C 1
ATOM 2053 O O . GLU A 1 258 ? -2.624 -13.719 1.682 1.00 96.62 258 GLU A O 1
ATOM 2058 N N . LEU A 1 259 ? -1.765 -15.663 1.006 1.00 96.94 259 LEU A N 1
ATOM 2059 C CA . LEU A 1 259 ? -3.053 -16.343 0.804 1.00 96.94 259 LEU A CA 1
ATOM 2060 C C . LEU A 1 259 ? -3.651 -16.943 2.094 1.00 96.94 259 LEU A C 1
ATOM 2062 O O . LEU A 1 259 ? -4.579 -17.748 2.012 1.00 96.94 259 LEU A O 1
ATOM 2066 N N . GLU A 1 260 ? -3.089 -16.618 3.260 1.00 97.31 260 GLU A N 1
ATOM 2067 C CA . GLU A 1 260 ? -3.476 -17.106 4.593 1.00 97.31 260 GLU A CA 1
ATOM 2068 C C . GLU A 1 260 ? -3.437 -18.641 4.787 1.00 97.31 260 GLU A C 1
ATOM 2070 O O . GLU A 1 260 ? -3.919 -19.195 5.774 1.00 97.31 260 GLU A O 1
ATOM 2075 N N . GLN A 1 261 ? -2.766 -19.364 3.887 1.00 97.94 261 GLN A N 1
ATOM 2076 C CA . GLN A 1 261 ? -2.590 -20.820 3.923 1.00 97.94 261 GLN A CA 1
ATOM 2077 C C . GLN A 1 261 ? -1.375 -21.217 4.783 1.00 97.94 261 GLN A C 1
ATOM 2079 O O . GLN A 1 261 ? -0.524 -22.021 4.388 1.00 97.94 261 GLN A O 1
ATOM 2084 N N . TRP A 1 262 ? -1.296 -20.659 5.995 1.00 97.75 262 TRP A N 1
ATOM 2085 C CA . TRP A 1 262 ? -0.124 -20.712 6.883 1.00 97.75 262 TRP A CA 1
ATOM 2086 C C . TRP A 1 262 ? 0.378 -22.138 7.161 1.00 97.75 262 TRP A C 1
ATOM 2088 O O . TRP A 1 262 ? 1.582 -22.385 7.220 1.00 97.75 262 TRP A O 1
ATOM 2098 N N . GLN A 1 263 ? -0.535 -23.106 7.294 1.00 98.06 263 GLN A N 1
ATOM 2099 C CA . GLN A 1 263 ? -0.173 -24.493 7.587 1.00 98.06 263 GLN A CA 1
ATOM 2100 C C . GLN A 1 263 ? 0.489 -25.206 6.394 1.00 98.06 263 GLN A C 1
ATOM 2102 O O . GLN A 1 263 ? 1.347 -26.063 6.618 1.00 98.06 263 GLN A O 1
ATOM 2107 N N . GLU A 1 264 ? 0.146 -24.849 5.152 1.00 98.00 264 GLU A N 1
ATOM 2108 C CA . GLU A 1 264 ? 0.843 -25.356 3.962 1.00 98.00 264 GLU A CA 1
ATOM 2109 C C . GLU A 1 264 ? 2.152 -24.590 3.727 1.00 98.00 264 GLU A C 1
ATOM 2111 O O . GLU A 1 264 ? 3.175 -25.216 3.444 1.00 98.00 264 GLU A O 1
ATOM 2116 N N . ALA A 1 265 ? 2.163 -23.271 3.961 1.00 98.38 265 ALA A N 1
ATOM 2117 C CA . ALA A 1 265 ? 3.375 -22.453 3.904 1.00 98.38 265 ALA A CA 1
ATOM 2118 C C . ALA A 1 265 ? 4.503 -23.046 4.771 1.00 98.38 265 ALA A C 1
ATOM 2120 O O . ALA A 1 265 ? 5.624 -23.204 4.294 1.00 98.38 265 ALA A O 1
ATOM 2121 N N . ILE A 1 266 ? 4.208 -23.482 6.006 1.00 98.25 266 ILE A N 1
ATOM 2122 C CA . ILE A 1 266 ? 5.184 -24.159 6.886 1.00 98.25 266 ILE A CA 1
ATOM 2123 C C . ILE A 1 266 ? 5.755 -25.437 6.251 1.00 98.25 266 ILE A C 1
ATOM 2125 O O . ILE A 1 266 ? 6.951 -25.697 6.381 1.00 98.25 266 ILE A O 1
ATOM 2129 N N . ILE A 1 267 ? 4.930 -26.251 5.583 1.00 98.06 267 ILE A N 1
ATOM 2130 C CA . ILE A 1 267 ? 5.375 -27.502 4.942 1.00 98.06 267 ILE A CA 1
ATOM 2131 C C . ILE A 1 267 ? 6.316 -27.175 3.779 1.00 98.06 267 ILE A C 1
ATOM 2133 O O . ILE A 1 267 ? 7.422 -27.709 3.705 1.00 98.06 267 ILE A O 1
ATOM 2137 N N . VAL A 1 268 ? 5.904 -26.243 2.921 1.00 98.00 268 VAL A N 1
ATOM 2138 C CA . VAL A 1 268 ? 6.673 -25.768 1.767 1.00 98.00 268 VAL A CA 1
ATOM 2139 C C . VAL A 1 268 ? 8.005 -25.139 2.198 1.00 98.00 268 VAL A C 1
ATOM 2141 O O . VAL A 1 268 ? 9.056 -25.488 1.655 1.00 98.00 268 VAL A O 1
ATOM 2144 N N . TYR A 1 269 ? 8.010 -24.296 3.235 1.00 98.38 269 TYR A N 1
ATOM 2145 C CA . TYR A 1 269 ? 9.241 -23.726 3.783 1.00 98.38 269 TYR A CA 1
ATOM 2146 C C . TYR A 1 269 ? 10.149 -24.766 4.443 1.00 98.38 269 TYR A C 1
ATOM 2148 O O . TYR A 1 269 ? 11.365 -24.674 4.296 1.00 98.38 269 TYR A O 1
ATOM 2156 N N . ARG A 1 270 ? 9.609 -25.781 5.133 1.00 98.00 270 ARG A N 1
ATOM 2157 C CA . ARG A 1 270 ? 10.422 -26.893 5.664 1.00 98.00 270 ARG A CA 1
ATOM 2158 C C . ARG A 1 270 ? 11.108 -27.675 4.539 1.00 98.00 270 ARG A C 1
ATOM 2160 O O . ARG A 1 270 ? 12.257 -28.075 4.711 1.00 98.00 270 ARG A O 1
ATOM 2167 N N . THR A 1 271 ? 10.471 -27.820 3.375 1.00 97.94 271 THR A N 1
ATOM 2168 C CA . THR A 1 271 ? 11.123 -28.379 2.178 1.00 97.94 271 THR A CA 1
ATOM 2169 C C . THR A 1 271 ? 12.211 -27.446 1.632 1.00 97.94 271 THR A C 1
ATOM 2171 O O . THR A 1 271 ? 13.302 -27.916 1.315 1.00 97.94 271 THR A O 1
ATOM 2174 N N . ALA A 1 272 ? 11.991 -26.124 1.608 1.00 97.69 272 ALA A N 1
ATOM 2175 C CA . ALA A 1 272 ? 13.039 -25.157 1.252 1.00 97.69 272 ALA A CA 1
ATOM 2176 C C . ALA A 1 272 ? 14.258 -25.246 2.199 1.00 97.69 272 ALA A C 1
ATOM 2178 O O . ALA A 1 272 ? 15.395 -25.309 1.732 1.00 97.69 272 ALA A O 1
ATOM 2179 N N . VAL A 1 273 ? 14.032 -25.345 3.516 1.00 97.50 273 VAL A N 1
ATOM 2180 C CA . VAL A 1 273 ? 15.084 -25.560 4.531 1.00 97.50 273 VAL A CA 1
ATOM 2181 C C . VAL A 1 273 ? 15.838 -26.873 4.304 1.00 97.50 273 VAL A C 1
ATOM 2183 O O . VAL A 1 273 ? 17.058 -26.901 4.432 1.00 97.50 273 VAL A O 1
ATOM 2186 N N . ALA A 1 274 ? 15.151 -27.957 3.931 1.00 97.62 274 ALA A N 1
ATOM 2187 C CA . ALA A 1 274 ? 15.804 -29.235 3.639 1.00 97.62 274 ALA A CA 1
ATOM 2188 C C . ALA A 1 274 ? 16.754 -29.163 2.424 1.00 97.62 274 ALA A C 1
ATOM 2190 O O . ALA A 1 274 ? 17.742 -29.894 2.382 1.00 97.62 274 ALA A O 1
ATOM 2191 N N . ILE A 1 275 ? 16.478 -28.275 1.459 1.00 97.19 275 ILE A N 1
ATOM 2192 C CA . ILE A 1 275 ? 17.331 -28.035 0.283 1.00 97.19 275 ILE A CA 1
ATOM 2193 C C . ILE A 1 275 ? 18.478 -27.063 0.614 1.00 97.19 275 ILE A C 1
ATOM 2195 O O . ILE A 1 275 ? 19.614 -27.292 0.199 1.00 97.19 275 ILE A O 1
ATOM 2199 N N . ASN A 1 276 ? 18.207 -25.985 1.359 1.00 96.94 276 ASN A N 1
ATOM 2200 C CA . ASN A 1 276 ? 19.208 -24.996 1.772 1.00 96.94 276 ASN A CA 1
ATOM 2201 C C . ASN A 1 276 ? 19.062 -24.639 3.267 1.00 96.94 276 ASN A C 1
ATOM 2203 O O . ASN A 1 276 ? 18.396 -23.658 3.613 1.00 96.94 276 ASN A O 1
ATOM 2207 N N . PRO A 1 277 ? 19.716 -25.390 4.171 1.00 96.38 277 PRO A N 1
ATOM 2208 C CA . PRO A 1 277 ? 19.518 -25.250 5.614 1.00 96.38 277 PRO A CA 1
ATOM 2209 C C . PRO A 1 277 ? 20.195 -24.021 6.233 1.00 96.38 277 PRO A C 1
ATOM 2211 O O . PRO A 1 277 ? 19.999 -23.780 7.422 1.00 96.38 277 PRO A O 1
ATOM 2214 N N . ASN A 1 278 ? 20.970 -23.250 5.460 1.00 95.94 278 ASN A N 1
ATOM 2215 C CA . ASN A 1 278 ? 21.729 -22.089 5.942 1.00 95.94 278 ASN A CA 1
ATOM 2216 C C . ASN A 1 278 ? 21.066 -20.739 5.601 1.00 95.94 278 ASN A C 1
ATOM 2218 O O . ASN A 1 278 ? 21.640 -19.688 5.879 1.00 95.94 278 ASN A O 1
ATOM 2222 N N . PHE A 1 279 ? 19.876 -20.735 4.989 1.00 96.69 279 PHE A N 1
ATOM 2223 C CA . PHE A 1 279 ? 19.164 -19.501 4.649 1.00 96.69 279 PHE A CA 1
ATOM 2224 C C . PHE A 1 279 ? 18.270 -19.043 5.813 1.00 96.69 279 PHE A C 1
ATOM 2226 O O . PHE A 1 279 ? 17.165 -19.553 6.004 1.00 96.69 279 PHE A O 1
ATOM 2233 N N . SER A 1 280 ? 18.749 -18.064 6.590 1.00 96.62 280 SER A N 1
ATOM 2234 C CA . SER A 1 280 ? 18.080 -17.531 7.793 1.00 96.62 280 SER A CA 1
ATOM 2235 C C . SER A 1 280 ? 16.615 -17.140 7.556 1.00 96.62 280 SER A C 1
ATOM 2237 O O . SER A 1 280 ? 15.745 -17.474 8.362 1.00 96.62 280 SER A O 1
ATOM 2239 N N . TRP A 1 281 ? 16.321 -16.515 6.413 1.00 97.12 281 TRP A N 1
ATOM 2240 C CA . TRP A 1 281 ? 14.973 -16.097 6.021 1.00 97.12 281 TRP A CA 1
ATOM 2241 C C . TRP A 1 281 ? 13.965 -17.250 5.912 1.00 97.12 281 TRP A C 1
ATOM 2243 O O . TRP A 1 281 ? 12.800 -17.041 6.224 1.00 97.12 281 TRP A O 1
ATOM 2253 N N . SER A 1 282 ? 14.369 -18.477 5.555 1.00 97.44 282 SER A N 1
ATOM 2254 C CA . SER A 1 282 ? 13.426 -19.611 5.555 1.00 97.44 282 SER A CA 1
ATOM 2255 C C . SER A 1 282 ? 12.933 -19.941 6.966 1.00 97.44 282 SER A C 1
ATOM 2257 O O . SER A 1 282 ? 11.749 -20.207 7.154 1.00 97.44 282 SER A O 1
ATOM 2259 N N . TYR A 1 283 ? 13.809 -19.871 7.972 1.00 98.31 283 TYR A N 1
ATOM 2260 C CA . TYR A 1 283 ? 13.416 -20.069 9.368 1.00 98.31 283 TYR A CA 1
ATOM 2261 C C . TYR A 1 283 ? 12.623 -18.878 9.913 1.00 98.31 283 TYR A C 1
ATOM 2263 O O . TYR A 1 283 ? 11.666 -19.086 10.652 1.00 98.31 283 TYR A O 1
ATOM 2271 N N . TYR A 1 284 ? 12.958 -17.650 9.500 1.00 98.12 284 TYR A N 1
ATOM 2272 C CA . TYR A 1 284 ? 12.154 -16.464 9.806 1.00 98.12 284 TYR A CA 1
ATOM 2273 C C . TYR A 1 284 ? 10.709 -16.628 9.302 1.00 98.12 284 TYR A C 1
ATOM 2275 O O . TYR A 1 284 ? 9.772 -16.485 10.084 1.00 98.12 284 TYR A O 1
ATOM 2283 N N . SER A 1 285 ? 10.514 -17.025 8.040 1.00 98.12 285 SER A N 1
ATOM 2284 C CA . SER A 1 285 ? 9.177 -17.222 7.463 1.00 98.12 285 SER A CA 1
ATOM 2285 C C . SER A 1 285 ? 8.413 -18.410 8.066 1.00 98.12 285 SER A C 1
ATOM 2287 O O . SER A 1 285 ? 7.193 -18.343 8.210 1.00 98.12 285 SER A O 1
ATOM 2289 N N . ILE A 1 286 ? 9.103 -19.481 8.489 1.00 98.38 286 ILE A N 1
ATOM 2290 C CA . ILE A 1 286 ? 8.486 -20.543 9.311 1.00 98.38 286 ILE A CA 1
ATOM 2291 C C . ILE A 1 286 ? 8.034 -19.969 10.658 1.00 98.38 286 ILE A C 1
ATOM 2293 O O . ILE A 1 286 ? 6.924 -20.259 11.098 1.00 98.38 286 ILE A O 1
ATOM 2297 N N . GLY A 1 287 ? 8.868 -19.149 11.303 1.00 98.06 287 GLY A N 1
ATOM 2298 C CA . GLY A 1 287 ? 8.543 -18.474 12.558 1.00 98.06 287 GLY A CA 1
ATOM 2299 C C . GLY A 1 287 ? 7.296 -17.600 12.441 1.00 98.06 287 GLY A C 1
ATOM 2300 O O . GLY A 1 287 ? 6.422 -17.658 13.309 1.00 98.06 287 GLY A O 1
ATOM 2301 N N . GLU A 1 288 ? 7.175 -16.862 11.339 1.00 98.31 288 GLU A N 1
ATOM 2302 C CA . GLU A 1 288 ? 6.025 -16.016 11.019 1.00 98.31 288 GLU A CA 1
ATOM 2303 C C . GLU A 1 288 ? 4.750 -16.833 10.796 1.00 98.31 288 GLU A C 1
ATOM 2305 O O . GLU A 1 288 ? 3.749 -16.597 11.475 1.00 98.31 288 GLU A O 1
ATOM 2310 N N . ALA A 1 289 ? 4.792 -17.852 9.934 1.00 98.06 289 ALA A N 1
ATOM 2311 C CA . ALA A 1 289 ? 3.642 -18.718 9.678 1.00 98.06 289 ALA A CA 1
ATOM 2312 C C . ALA A 1 289 ? 3.199 -19.504 10.931 1.00 98.06 289 ALA A C 1
ATOM 2314 O O . ALA A 1 289 ? 2.003 -19.667 11.172 1.00 98.06 289 ALA A O 1
ATOM 2315 N N . CYS A 1 290 ? 4.141 -19.942 11.777 1.00 98.12 290 CYS A N 1
ATOM 2316 C CA . CYS A 1 290 ? 3.831 -20.527 13.085 1.00 98.12 290 CYS A CA 1
ATOM 2317 C C . CYS A 1 290 ? 3.186 -19.506 14.035 1.00 98.12 290 CYS A C 1
ATOM 2319 O O . CYS A 1 290 ? 2.260 -19.864 14.758 1.00 98.12 290 CYS A O 1
ATOM 2321 N N . GLY A 1 291 ? 3.639 -18.248 14.024 1.00 97.25 291 GLY A N 1
ATOM 2322 C CA . GLY A 1 291 ? 3.067 -17.168 14.833 1.00 97.25 291 GLY A CA 1
ATOM 2323 C C . GLY A 1 291 ? 1.633 -16.814 14.428 1.00 97.25 291 GLY A C 1
ATOM 2324 O O . GLY A 1 291 ? 0.785 -16.637 15.295 1.00 97.25 291 GLY A O 1
ATOM 2325 N N . LYS A 1 292 ? 1.323 -16.805 13.123 1.00 97.19 292 LYS A N 1
ATOM 2326 C CA . LYS A 1 292 ? -0.052 -16.634 12.606 1.00 97.19 292 LYS A CA 1
ATOM 2327 C C . LYS A 1 292 ? -1.007 -17.757 13.037 1.00 97.19 292 LYS A C 1
ATOM 2329 O O . LYS A 1 292 ? -2.201 -17.525 13.158 1.00 97.19 292 LYS A O 1
ATOM 2334 N N . LEU A 1 293 ? -0.477 -18.954 13.298 1.00 96.94 293 LEU A N 1
ATOM 2335 C CA . LEU A 1 293 ? -1.209 -20.103 13.849 1.00 96.94 293 LEU A CA 1
ATOM 2336 C C . LEU A 1 293 ? -1.168 -20.181 15.389 1.00 96.94 293 LEU A C 1
ATOM 2338 O O . LEU A 1 293 ? -1.533 -21.216 15.943 1.00 96.94 293 LEU A O 1
ATOM 2342 N N . GLU A 1 294 ? -0.659 -19.149 16.072 1.00 96.50 294 GLU A N 1
ATOM 2343 C CA . GLU A 1 294 ? -0.454 -19.101 17.532 1.00 96.50 294 GLU A CA 1
ATOM 2344 C C . GLU A 1 294 ? 0.414 -20.251 18.093 1.00 96.50 294 GLU A C 1
ATOM 2346 O O . GLU A 1 294 ? 0.421 -20.558 19.287 1.00 96.50 294 GLU A O 1
ATOM 2351 N N . LYS A 1 295 ? 1.227 -20.887 17.238 1.00 97.88 295 LYS A N 1
ATOM 2352 C CA . LYS A 1 295 ? 2.168 -21.958 17.605 1.00 97.88 295 LYS A CA 1
ATOM 2353 C C . LYS A 1 295 ? 3.458 -21.358 18.155 1.00 97.88 295 LYS A C 1
ATOM 2355 O O . LYS A 1 295 ? 4.541 -21.553 17.600 1.00 97.88 295 LYS A O 1
ATOM 2360 N N . TRP A 1 296 ? 3.343 -20.603 19.247 1.00 97.38 296 TRP A N 1
ATOM 2361 C CA . TRP A 1 296 ? 4.412 -19.756 19.788 1.00 97.38 296 TRP A CA 1
ATOM 2362 C C . TRP A 1 296 ? 5.714 -20.513 20.097 1.00 97.38 296 TRP A C 1
ATOM 2364 O O . TRP A 1 296 ? 6.796 -19.971 19.893 1.00 97.38 296 TRP A O 1
ATOM 2374 N N . SER A 1 297 ? 5.638 -21.785 20.503 1.00 98.06 297 SER A N 1
ATOM 2375 C CA . SER A 1 297 ? 6.810 -22.640 20.746 1.00 98.06 297 SER A CA 1
ATOM 2376 C C . SER A 1 297 ? 7.568 -23.015 19.466 1.00 98.06 297 SER A C 1
ATOM 2378 O O . SER A 1 297 ? 8.793 -22.905 19.430 1.00 98.06 297 SER A O 1
ATOM 2380 N N . GLU A 1 298 ? 6.861 -23.408 18.400 1.00 97.94 298 GLU A N 1
ATOM 2381 C CA . GLU A 1 298 ? 7.462 -23.654 17.079 1.00 97.94 298 GLU A CA 1
ATOM 2382 C C . GLU A 1 298 ? 7.969 -22.345 16.451 1.00 97.94 298 GLU A C 1
ATOM 2384 O O . GLU A 1 298 ? 9.019 -22.334 15.811 1.00 97.94 298 GLU A O 1
ATOM 2389 N N . SER A 1 299 ? 7.253 -21.238 16.678 1.00 98.31 299 SER A N 1
ATOM 2390 C CA . SER A 1 299 ? 7.622 -19.896 16.220 1.00 98.31 299 SER A CA 1
ATOM 2391 C C . SER A 1 299 ? 8.938 -19.419 16.850 1.00 98.31 299 SER A C 1
ATOM 2393 O O . SER A 1 299 ? 9.881 -19.091 16.130 1.00 98.31 299 SER A O 1
ATOM 2395 N N . ALA A 1 300 ? 9.057 -19.479 18.182 1.00 98.25 300 ALA A N 1
ATOM 2396 C CA . ALA A 1 300 ? 10.273 -19.104 18.903 1.00 98.25 300 ALA A CA 1
ATOM 2397 C C . ALA A 1 300 ? 11.479 -19.975 18.509 1.00 98.25 300 ALA A C 1
ATOM 2399 O O . ALA A 1 300 ? 12.569 -19.446 18.300 1.00 98.25 300 ALA A O 1
ATOM 2400 N N . ALA A 1 301 ? 11.295 -21.291 18.343 1.00 98.31 301 ALA A N 1
ATOM 2401 C CA . ALA A 1 301 ? 12.366 -22.184 17.895 1.00 98.31 301 ALA A CA 1
ATOM 2402 C C . ALA A 1 301 ? 12.863 -21.838 16.477 1.00 98.31 301 ALA A C 1
ATOM 2404 O O . ALA A 1 301 ? 14.069 -21.807 16.230 1.00 98.31 301 ALA A O 1
ATOM 2405 N N . ALA A 1 302 ? 11.948 -21.532 15.552 1.00 98.19 302 ALA A N 1
ATOM 2406 C CA . ALA A 1 302 ? 12.303 -21.129 14.195 1.00 98.19 302 ALA A CA 1
ATOM 2407 C C . ALA A 1 302 ? 13.016 -19.762 14.168 1.00 98.19 302 ALA A C 1
ATOM 2409 O O . ALA A 1 302 ? 14.071 -19.636 13.545 1.00 98.19 302 ALA A O 1
ATOM 2410 N N . TYR A 1 303 ? 12.525 -18.760 14.906 1.00 98.50 303 TYR A N 1
ATOM 2411 C CA . TYR A 1 303 ? 13.217 -17.473 15.006 1.00 98.50 303 TYR A CA 1
ATOM 2412 C C . TYR A 1 303 ? 14.585 -17.583 15.691 1.00 98.50 303 TYR A C 1
ATOM 2414 O O . TYR A 1 303 ? 15.519 -16.917 15.251 1.00 98.50 303 TYR A O 1
ATOM 2422 N N . GLN A 1 304 ? 14.755 -18.447 16.699 1.00 98.38 304 GLN A N 1
ATOM 2423 C CA . GLN A 1 304 ? 16.067 -18.699 17.306 1.00 98.38 304 GLN A CA 1
ATOM 2424 C C . GLN A 1 304 ? 17.058 -19.241 16.267 1.00 98.38 304 GLN A C 1
ATOM 2426 O O . GLN A 1 304 ? 18.140 -18.681 16.121 1.00 98.38 304 GLN A O 1
ATOM 2431 N N . HIS A 1 305 ? 16.667 -20.235 15.461 1.00 97.81 305 HIS A N 1
ATOM 2432 C CA . HIS A 1 305 ? 17.509 -20.717 14.359 1.00 97.81 305 HIS A CA 1
ATOM 2433 C C . HIS A 1 305 ? 17.824 -19.626 13.320 1.00 97.81 305 HIS A C 1
ATOM 2435 O O . HIS A 1 305 ? 18.947 -19.566 12.818 1.00 97.81 305 HIS A O 1
ATOM 2441 N N . ALA A 1 306 ? 16.882 -18.723 13.027 1.00 97.94 306 ALA A N 1
ATOM 2442 C CA . ALA A 1 306 ? 17.143 -17.574 12.158 1.00 97.94 306 ALA A CA 1
ATOM 2443 C C . ALA A 1 306 ? 18.181 -16.601 12.762 1.00 97.94 306 ALA A C 1
ATOM 2445 O O . ALA A 1 306 ? 19.026 -16.094 12.028 1.00 97.94 306 ALA A O 1
ATOM 2446 N N . VAL A 1 307 ? 18.140 -16.371 14.083 1.00 97.56 307 VAL A N 1
ATOM 2447 C CA . VAL A 1 307 ? 19.110 -15.556 14.848 1.00 97.56 307 VAL A CA 1
ATOM 2448 C C . VAL A 1 307 ? 20.483 -16.235 14.975 1.00 97.56 307 VAL A C 1
ATOM 2450 O O . VAL A 1 307 ? 21.501 -15.546 15.059 1.00 97.56 307 VAL A O 1
ATOM 2453 N N . ASP A 1 308 ? 20.532 -17.566 15.000 1.00 97.50 308 ASP A N 1
ATOM 2454 C CA . ASP A 1 308 ? 21.785 -18.327 15.050 1.00 97.50 308 ASP A CA 1
ATOM 2455 C C . ASP A 1 308 ? 22.511 -18.307 13.692 1.00 97.50 308 ASP A C 1
ATOM 2457 O O . ASP A 1 308 ? 23.740 -18.237 13.649 1.00 97.50 308 ASP A O 1
ATOM 2461 N N . LEU A 1 309 ? 21.753 -18.331 12.585 1.00 97.25 309 LEU A N 1
ATOM 2462 C CA . LEU A 1 309 ? 22.275 -18.247 11.214 1.00 97.25 309 LEU A CA 1
ATOM 2463 C C . LEU A 1 309 ? 22.652 -16.822 10.790 1.00 97.25 309 LEU A C 1
ATOM 2465 O O . LEU A 1 309 ? 23.690 -16.636 10.157 1.00 97.25 309 LEU A O 1
ATOM 2469 N N . ASP A 1 310 ? 21.837 -15.820 11.137 1.00 95.81 310 ASP A N 1
ATOM 2470 C CA . ASP A 1 310 ? 22.169 -14.403 10.956 1.00 95.81 310 ASP A CA 1
ATOM 2471 C C . ASP A 1 310 ? 22.097 -13.647 12.294 1.00 95.81 310 ASP A C 1
ATOM 2473 O O . ASP A 1 310 ? 21.060 -13.071 12.652 1.00 95.81 310 ASP A O 1
ATOM 2477 N N . PRO A 1 311 ? 23.221 -13.600 13.033 1.00 94.31 311 PRO A N 1
ATOM 2478 C CA . PRO A 1 311 ? 23.296 -12.909 14.308 1.00 94.31 311 PRO A CA 1
ATOM 2479 C C . PRO A 1 311 ? 23.030 -11.404 14.280 1.00 94.31 311 PRO A C 1
ATOM 2481 O O . PRO A 1 311 ? 22.809 -10.844 15.360 1.00 94.31 311 PRO A O 1
ATOM 2484 N N . ASN A 1 312 ? 23.089 -10.771 13.102 1.00 94.25 312 ASN A N 1
ATOM 2485 C CA . ASN A 1 312 ? 23.057 -9.321 12.925 1.00 94.25 312 ASN A CA 1
ATOM 2486 C C . ASN A 1 312 ? 21.698 -8.802 12.433 1.00 94.25 312 ASN A C 1
ATOM 2488 O O . ASN A 1 312 ? 21.465 -7.592 12.451 1.00 94.25 312 ASN A O 1
ATOM 2492 N N . PHE A 1 313 ? 20.779 -9.681 12.024 1.00 93.75 313 PHE A N 1
ATOM 2493 C CA . PHE A 1 313 ? 19.451 -9.257 11.597 1.00 93.75 313 PHE A CA 1
ATOM 2494 C C . PHE A 1 313 ? 18.548 -8.933 12.801 1.00 93.75 313 PHE A C 1
ATOM 2496 O O . PHE A 1 313 ? 18.036 -9.810 13.505 1.00 93.75 313 PHE A O 1
ATOM 2503 N N . SER A 1 314 ? 18.317 -7.634 13.022 1.00 94.94 314 SER A N 1
ATOM 2504 C CA . SER A 1 314 ? 17.482 -7.124 14.119 1.00 94.94 314 SER A CA 1
ATOM 2505 C C . SER A 1 314 ? 16.038 -7.640 14.068 1.00 94.94 314 SER A C 1
ATOM 2507 O O . SER A 1 314 ? 15.427 -7.831 15.118 1.00 94.94 314 SER A O 1
ATOM 2509 N N . GLY A 1 315 ? 15.503 -7.896 12.865 1.00 95.25 315 GLY A N 1
ATOM 2510 C CA . GLY A 1 315 ? 14.142 -8.399 12.654 1.00 95.25 315 GLY A CA 1
ATOM 2511 C C . GLY A 1 315 ? 13.908 -9.773 13.286 1.00 95.25 315 GLY A C 1
ATOM 2512 O O . GLY A 1 315 ? 12.946 -9.937 14.035 1.00 95.25 315 GLY A O 1
ATOM 2513 N N . SER A 1 316 ? 14.823 -10.730 13.082 1.00 96.00 316 SER A N 1
ATOM 2514 C CA . SER A 1 316 ? 14.750 -12.046 13.737 1.00 96.00 316 SER A CA 1
ATOM 2515 C C . SER A 1 316 ? 14.836 -11.939 15.261 1.00 96.00 316 SER A C 1
ATOM 2517 O O . SER A 1 316 ? 14.084 -12.613 15.959 1.00 96.00 316 SER A O 1
ATOM 2519 N N . CYS A 1 317 ? 15.697 -11.063 15.795 1.00 97.50 317 CYS A N 1
ATOM 2520 C CA . CYS A 1 317 ? 15.803 -10.854 17.245 1.00 97.50 317 CYS A CA 1
ATOM 2521 C C . CYS A 1 317 ? 14.510 -10.264 17.838 1.00 97.50 317 CYS A C 1
ATOM 2523 O O . CYS A 1 317 ? 14.063 -10.697 18.898 1.00 97.50 317 CYS A O 1
ATOM 2525 N N . HIS A 1 318 ? 13.886 -9.308 17.142 1.00 97.75 318 HIS A N 1
ATOM 2526 C CA . HIS A 1 318 ? 12.604 -8.727 17.540 1.00 97.75 318 HIS A CA 1
ATOM 2527 C C . HIS A 1 318 ? 11.484 -9.778 17.520 1.00 97.75 318 HIS A C 1
ATOM 2529 O O . HIS A 1 318 ? 10.779 -9.937 18.512 1.00 97.75 318 HIS A O 1
ATOM 2535 N N . LYS A 1 319 ? 11.365 -10.559 16.438 1.00 98.25 319 LYS A N 1
ATOM 2536 C CA . LYS A 1 319 ? 10.327 -11.594 16.311 1.00 98.25 319 LYS A CA 1
ATOM 2537 C C . LYS A 1 319 ? 10.513 -12.801 17.232 1.00 98.25 319 LYS A C 1
ATOM 2539 O O . LYS A 1 319 ? 9.525 -13.358 17.709 1.00 98.25 319 LYS A O 1
ATOM 2544 N N . LEU A 1 320 ? 11.753 -13.147 17.570 1.00 98.31 320 LEU A N 1
ATOM 2545 C CA . LEU A 1 320 ? 12.048 -14.061 18.671 1.00 98.31 320 LEU A CA 1
ATOM 2546 C C . LEU A 1 320 ? 11.513 -13.509 20.004 1.00 98.31 320 LEU A C 1
ATOM 2548 O O . LEU A 1 320 ? 10.882 -14.245 20.759 1.00 98.31 320 LEU A O 1
ATOM 2552 N N . GLY A 1 321 ? 11.716 -12.214 20.269 1.00 97.94 321 GLY A N 1
ATOM 2553 C CA . GLY A 1 321 ? 11.147 -11.519 21.425 1.00 97.94 321 GLY A CA 1
ATOM 2554 C C . GLY A 1 321 ? 9.617 -11.578 21.464 1.00 97.94 321 GLY A C 1
ATOM 2555 O O . GLY A 1 321 ? 9.065 -11.928 22.507 1.00 97.94 321 GLY A O 1
ATOM 2556 N N . ASP A 1 322 ? 8.947 -11.317 20.334 1.00 98.19 322 ASP A N 1
ATOM 2557 C CA . ASP A 1 322 ? 7.481 -11.404 20.209 1.00 98.19 322 ASP A CA 1
ATOM 2558 C C . ASP A 1 322 ? 6.982 -12.806 20.605 1.00 98.19 322 ASP A C 1
ATOM 2560 O O . ASP A 1 322 ? 6.110 -12.943 21.465 1.00 98.19 322 ASP A O 1
ATOM 2564 N N . ALA A 1 323 ? 7.573 -13.862 20.035 1.00 98.19 323 ALA A N 1
ATOM 2565 C CA . ALA A 1 323 ? 7.175 -15.243 20.313 1.00 98.19 323 ALA A CA 1
ATOM 2566 C C . ALA A 1 323 ? 7.469 -15.672 21.766 1.00 98.19 323 ALA A C 1
ATOM 2568 O O . ALA A 1 323 ? 6.654 -16.350 22.391 1.00 98.19 323 ALA A O 1
ATOM 2569 N N . LEU A 1 324 ? 8.604 -15.252 22.338 1.00 98.44 324 LEU A N 1
ATOM 2570 C CA . LEU A 1 324 ? 8.951 -15.522 23.740 1.00 98.44 324 LEU A CA 1
ATOM 2571 C C . LEU A 1 324 ? 8.046 -14.769 24.726 1.00 98.44 324 LEU A C 1
ATOM 2573 O O . LEU A 1 324 ? 7.754 -15.292 25.801 1.00 98.44 324 LEU A O 1
ATOM 2577 N N . PHE A 1 325 ? 7.576 -13.570 24.369 1.00 98.00 325 PHE A N 1
ATOM 2578 C CA . PHE A 1 325 ? 6.631 -12.802 25.179 1.00 98.00 325 PHE A CA 1
ATOM 2579 C C . PHE A 1 325 ? 5.273 -13.513 25.285 1.00 98.00 325 PHE A C 1
ATOM 2581 O O . PHE A 1 325 ? 4.742 -13.624 26.389 1.00 98.00 325 PHE A O 1
ATOM 2588 N N . GLN A 1 326 ? 4.762 -14.066 24.176 1.00 97.62 326 GLN A N 1
ATOM 2589 C CA . GLN A 1 326 ? 3.522 -14.864 24.162 1.00 97.62 326 GLN A CA 1
ATOM 2590 C C . GLN A 1 326 ? 3.655 -16.205 24.909 1.00 97.62 326 GLN A C 1
ATOM 2592 O O . GLN A 1 326 ? 2.670 -16.739 25.407 1.00 97.62 326 GLN A O 1
ATOM 2597 N N . LEU A 1 327 ? 4.875 -16.738 25.041 1.00 97.31 327 LEU A N 1
ATOM 2598 C CA . LEU A 1 327 ? 5.187 -17.901 25.886 1.00 97.31 327 LEU A CA 1
ATOM 2599 C C . LEU A 1 327 ? 5.394 -17.553 27.374 1.00 97.31 327 LEU A C 1
ATOM 2601 O O . LEU A 1 327 ? 5.864 -18.400 28.131 1.00 97.31 327 LEU A O 1
ATOM 2605 N N . GLU A 1 328 ? 5.134 -16.307 27.782 1.00 97.19 328 GLU A N 1
ATOM 2606 C CA . GLU A 1 328 ? 5.390 -15.768 29.129 1.00 97.19 328 GLU A CA 1
ATOM 2607 C C . GLU A 1 328 ? 6.859 -15.861 29.601 1.00 97.19 328 GLU A C 1
ATOM 2609 O O . GLU A 1 328 ? 7.188 -15.632 30.767 1.00 97.19 328 GLU A O 1
ATOM 2614 N N . LYS A 1 329 ? 7.799 -16.111 28.681 1.00 97.94 329 LYS A N 1
ATOM 2615 C CA . LYS A 1 329 ? 9.248 -16.173 28.937 1.00 97.94 329 LYS A CA 1
ATOM 2616 C C . LYS A 1 329 ? 9.859 -14.770 28.967 1.00 97.94 329 LYS A C 1
ATOM 2618 O O . LYS A 1 329 ? 10.793 -14.462 28.225 1.00 97.94 329 LYS A O 1
ATOM 2623 N N . TRP A 1 330 ? 9.328 -13.894 29.820 1.00 97.50 330 TRP A N 1
ATOM 2624 C CA . TRP A 1 330 ? 9.621 -12.454 29.800 1.00 97.50 330 TRP A CA 1
ATOM 2625 C C . TRP A 1 330 ? 11.116 -12.121 29.961 1.00 97.50 330 TRP A C 1
ATOM 2627 O O . TRP A 1 330 ? 11.599 -11.163 29.366 1.00 97.50 330 TRP A O 1
ATOM 2637 N N . SER A 1 331 ? 11.887 -12.914 30.712 1.00 97.44 331 SER A N 1
ATOM 2638 C CA . SER A 1 331 ? 13.341 -12.722 30.835 1.00 97.44 331 SER A CA 1
ATOM 2639 C C . SER A 1 331 ? 14.087 -12.980 29.518 1.00 97.44 331 SER A C 1
ATOM 2641 O O . SER A 1 331 ? 14.896 -12.149 29.107 1.00 97.44 331 SER A O 1
ATOM 2643 N N . GLU A 1 332 ? 13.783 -14.085 28.831 1.00 97.88 332 GLU A N 1
ATOM 2644 C CA . GLU A 1 332 ? 14.357 -14.431 27.522 1.00 97.88 332 GLU A CA 1
ATOM 2645 C C . GLU A 1 332 ? 13.912 -13.417 26.451 1.00 97.88 332 GLU A C 1
ATOM 2647 O O . GLU A 1 332 ? 14.737 -12.922 25.680 1.00 97.88 332 GLU A O 1
ATOM 2652 N N . ALA A 1 333 ? 12.629 -13.029 26.459 1.00 98.31 333 ALA A N 1
ATOM 2653 C CA . ALA A 1 333 ? 12.079 -12.010 25.565 1.00 98.31 333 ALA A CA 1
ATOM 2654 C C . ALA A 1 333 ? 12.788 -10.654 25.731 1.00 98.31 333 ALA A C 1
ATOM 2656 O O . ALA A 1 333 ? 13.178 -10.033 24.743 1.00 98.31 333 ALA A O 1
ATOM 2657 N N . ALA A 1 334 ? 13.036 -10.213 26.972 1.00 98.00 334 ALA A N 1
ATOM 2658 C CA . ALA A 1 334 ? 13.752 -8.967 27.239 1.00 98.00 334 ALA A CA 1
ATOM 2659 C C . ALA A 1 334 ? 15.178 -8.988 26.663 1.00 98.00 334 ALA A C 1
ATOM 2661 O O . ALA A 1 334 ? 15.609 -7.996 26.076 1.00 98.00 334 ALA A O 1
ATOM 2662 N N . THR A 1 335 ? 15.896 -10.112 26.768 1.00 97.81 335 THR A N 1
ATOM 2663 C CA . THR A 1 335 ? 17.219 -10.277 26.141 1.00 97.81 335 THR A CA 1
ATOM 2664 C C . THR A 1 335 ? 17.139 -10.232 24.610 1.00 97.81 335 THR A C 1
ATOM 2666 O O . THR A 1 335 ? 17.969 -9.575 23.978 1.00 97.81 335 THR A O 1
ATOM 2669 N N . ALA A 1 336 ? 16.128 -10.864 24.005 1.00 97.94 336 ALA A N 1
ATOM 2670 C CA . ALA A 1 336 ? 15.919 -10.836 22.556 1.00 97.94 336 ALA A CA 1
ATOM 2671 C C . ALA A 1 336 ? 15.636 -9.411 22.034 1.00 97.94 336 ALA A C 1
ATOM 2673 O O . ALA A 1 336 ? 16.295 -8.960 21.093 1.00 97.94 336 ALA A O 1
ATOM 2674 N N . TYR A 1 337 ? 14.755 -8.648 22.696 1.00 98.38 337 TYR A N 1
ATOM 2675 C CA . TYR A 1 337 ? 14.499 -7.247 22.339 1.00 98.38 337 TYR A CA 1
ATOM 2676 C C . TYR A 1 337 ? 15.713 -6.339 22.579 1.00 98.38 337 TYR A C 1
ATOM 2678 O O . TYR A 1 337 ? 16.014 -5.500 21.734 1.00 98.38 337 TYR A O 1
ATOM 2686 N N . GLN A 1 338 ? 16.456 -6.516 23.679 1.00 98.00 338 GLN A N 1
ATOM 2687 C CA . GLN A 1 338 ? 17.700 -5.770 23.922 1.00 98.00 338 GLN A CA 1
ATOM 2688 C C . GLN A 1 338 ? 18.729 -5.999 22.809 1.00 98.00 338 GLN A C 1
ATOM 2690 O O . GLN A 1 338 ? 19.365 -5.048 22.354 1.00 98.00 338 GLN A O 1
ATOM 2695 N N . ARG A 1 339 ? 18.856 -7.238 22.319 1.00 97.31 339 ARG A N 1
ATOM 2696 C CA . ARG A 1 339 ? 19.704 -7.558 21.165 1.00 97.31 339 ARG A CA 1
ATOM 2697 C C . ARG A 1 339 ? 19.178 -6.924 19.874 1.00 97.31 339 ARG A C 1
ATOM 2699 O O . ARG A 1 339 ? 19.973 -6.382 19.113 1.00 97.31 339 ARG A O 1
ATOM 2706 N N . ALA A 1 340 ? 17.863 -6.923 19.648 1.00 97.56 340 ALA A N 1
ATOM 2707 C CA . ALA A 1 340 ? 17.258 -6.240 18.503 1.00 97.56 340 ALA A CA 1
ATOM 2708 C C . ALA A 1 340 ? 17.546 -4.724 18.510 1.00 97.56 340 ALA A C 1
ATOM 2710 O O . ALA A 1 340 ? 17.906 -4.177 17.472 1.00 97.56 340 ALA A O 1
ATOM 2711 N N . ILE A 1 341 ? 17.458 -4.072 19.677 1.00 97.69 341 ILE A N 1
ATOM 2712 C CA . ILE A 1 341 ? 17.775 -2.644 19.878 1.00 97.69 341 ILE A CA 1
ATOM 2713 C C . ILE A 1 341 ? 19.267 -2.360 19.667 1.00 97.69 341 ILE A C 1
ATOM 2715 O O . ILE A 1 341 ? 19.619 -1.346 19.073 1.00 97.69 341 ILE A O 1
ATOM 2719 N N . ALA A 1 342 ? 20.153 -3.249 20.124 1.00 97.31 342 ALA A N 1
ATOM 2720 C CA . ALA A 1 342 ? 21.596 -3.101 19.922 1.00 97.31 342 ALA A CA 1
ATOM 2721 C C . ALA A 1 342 ? 22.009 -3.188 18.438 1.00 97.31 342 ALA A C 1
ATOM 2723 O O . ALA A 1 342 ? 23.031 -2.622 18.056 1.00 97.31 342 ALA A O 1
ATOM 2724 N N . LEU A 1 343 ? 21.219 -3.886 17.614 1.00 96.38 343 LEU A N 1
ATOM 2725 C CA . LEU A 1 343 ? 21.412 -4.007 16.166 1.00 96.38 343 LEU A CA 1
ATOM 2726 C C . LEU A 1 343 ? 20.711 -2.888 15.375 1.00 96.38 343 LEU A C 1
ATOM 2728 O O . LEU A 1 343 ? 21.216 -2.463 14.341 1.00 96.38 343 LEU A O 1
ATOM 2732 N N . ASN A 1 344 ? 19.557 -2.411 15.849 1.00 95.62 344 ASN A N 1
ATOM 2733 C CA . ASN A 1 344 ? 18.823 -1.290 15.266 1.00 95.62 344 ASN A CA 1
ATOM 2734 C C . ASN A 1 344 ? 18.160 -0.455 16.374 1.00 95.62 344 ASN A C 1
ATOM 2736 O O . ASN A 1 344 ? 17.086 -0.804 16.874 1.00 95.62 344 ASN A O 1
ATOM 2740 N N . SER A 1 345 ? 18.795 0.663 16.733 1.00 94.56 345 SER A N 1
ATOM 2741 C CA . SER A 1 345 ? 18.325 1.562 17.792 1.00 94.56 345 SER A CA 1
ATOM 2742 C C . SER A 1 345 ? 17.059 2.332 17.429 1.00 94.56 345 SER A C 1
ATOM 2744 O O . SER A 1 345 ? 16.338 2.733 18.336 1.00 94.56 345 SER A O 1
ATOM 2746 N N . GLU A 1 346 ? 16.756 2.508 16.142 1.00 94.50 346 GLU A N 1
ATOM 2747 C CA . GLU A 1 346 ? 15.678 3.391 15.679 1.00 94.50 346 GLU A CA 1
ATOM 2748 C C . GLU A 1 346 ? 14.322 2.675 15.554 1.00 94.50 346 GLU A C 1
ATOM 2750 O O . GLU A 1 346 ? 13.288 3.302 15.322 1.00 94.50 346 GLU A O 1
ATOM 2755 N N . PHE A 1 347 ? 14.286 1.348 15.720 1.00 94.94 347 PHE A N 1
ATOM 2756 C CA . PHE A 1 347 ? 13.048 0.580 15.602 1.00 94.94 347 PHE A CA 1
ATOM 2757 C C . PHE A 1 347 ? 12.216 0.647 16.893 1.00 94.94 347 PHE A C 1
ATOM 2759 O O . PHE A 1 347 ? 12.358 -0.183 17.796 1.00 94.94 347 PHE A O 1
ATOM 2766 N N . PHE A 1 348 ? 11.321 1.641 16.970 1.00 95.56 348 PHE A N 1
ATOM 2767 C CA . PHE A 1 348 ? 10.526 1.951 18.168 1.00 95.56 348 PHE A CA 1
ATOM 2768 C C . PHE A 1 348 ? 9.751 0.748 18.739 1.00 95.56 348 PHE A C 1
ATOM 2770 O O . PHE A 1 348 ? 9.655 0.614 19.959 1.00 95.56 348 PHE A O 1
ATOM 2777 N N . TRP A 1 349 ? 9.266 -0.165 17.887 1.00 96.94 349 TRP A N 1
ATOM 2778 C CA . TRP A 1 349 ? 8.565 -1.386 18.305 1.00 96.94 349 TRP A CA 1
ATOM 2779 C C . TRP A 1 349 ? 9.408 -2.286 19.219 1.00 96.94 349 TRP A C 1
ATOM 2781 O O . TRP A 1 349 ? 8.866 -2.866 20.155 1.00 96.94 349 TRP A O 1
ATOM 2791 N N . SER A 1 350 ? 10.729 -2.384 19.017 1.00 97.25 350 SER A N 1
ATOM 2792 C CA . SER A 1 350 ? 11.587 -3.154 19.932 1.00 97.25 350 SER A CA 1
ATOM 2793 C C . SER A 1 350 ? 11.725 -2.487 21.300 1.00 97.25 350 SER A C 1
ATOM 2795 O O . SER A 1 350 ? 11.734 -3.189 22.308 1.00 97.25 350 SER A O 1
ATOM 2797 N N . HIS A 1 351 ? 11.795 -1.152 21.362 1.00 98.06 351 HIS A N 1
ATOM 2798 C CA . HIS A 1 351 ? 11.809 -0.420 22.637 1.00 98.06 351 HIS A CA 1
ATOM 2799 C C . HIS A 1 351 ? 10.475 -0.552 23.370 1.00 98.06 351 HIS A C 1
ATOM 2801 O O . HIS A 1 351 ? 10.460 -0.838 24.563 1.00 98.06 351 HIS A O 1
ATOM 2807 N N . TYR A 1 352 ? 9.360 -0.420 22.650 1.00 98.12 352 TYR A N 1
ATOM 2808 C CA . TYR A 1 352 ? 8.015 -0.573 23.199 1.00 98.12 352 TYR A CA 1
ATOM 2809 C C . TYR A 1 352 ? 7.756 -1.997 23.717 1.00 98.12 352 TYR A C 1
ATOM 2811 O O . TYR A 1 352 ? 7.325 -2.166 24.858 1.00 98.12 352 TYR A O 1
ATOM 2819 N N . ASN A 1 353 ? 8.098 -3.033 22.943 1.00 98.06 353 ASN A N 1
ATOM 2820 C CA . ASN A 1 353 ? 7.922 -4.417 23.385 1.00 98.06 353 ASN A CA 1
ATOM 2821 C C . ASN A 1 353 ? 8.897 -4.784 24.524 1.00 98.06 353 ASN A C 1
ATOM 2823 O O . ASN A 1 353 ? 8.514 -5.507 25.448 1.00 98.06 353 ASN A O 1
ATOM 2827 N N . LEU A 1 354 ? 10.121 -4.231 24.547 1.00 98.19 354 LEU A N 1
ATOM 2828 C CA . LEU A 1 354 ? 11.006 -4.333 25.714 1.00 98.19 354 LEU A CA 1
ATOM 2829 C C . LEU A 1 354 ? 10.375 -3.679 26.950 1.00 98.19 354 LEU A C 1
ATOM 2831 O O . LEU A 1 354 ? 10.424 -4.265 28.029 1.00 98.19 354 LEU A O 1
ATOM 2835 N N . ALA A 1 355 ? 9.769 -2.501 26.807 1.00 97.81 355 ALA A N 1
ATOM 2836 C CA . ALA A 1 355 ? 9.131 -1.780 27.903 1.00 97.81 355 ALA A CA 1
ATOM 2837 C C . ALA A 1 355 ? 7.935 -2.549 28.491 1.00 97.81 355 ALA A C 1
ATOM 2839 O O . ALA A 1 355 ? 7.861 -2.723 29.709 1.00 97.81 355 ALA A O 1
ATOM 2840 N N . LEU A 1 356 ? 7.075 -3.114 27.633 1.00 98.00 356 LEU A N 1
ATOM 2841 C CA . LEU A 1 356 ? 6.009 -4.050 28.019 1.00 98.00 356 LEU A CA 1
ATOM 2842 C C . LEU A 1 356 ? 6.564 -5.253 28.786 1.00 98.00 356 LEU A C 1
ATOM 2844 O O . LEU A 1 356 ? 6.068 -5.611 29.854 1.00 98.00 356 LEU A O 1
ATOM 2848 N N . THR A 1 357 ? 7.637 -5.853 28.273 1.00 97.81 357 THR A N 1
ATOM 2849 C CA . THR A 1 357 ? 8.290 -7.006 28.904 1.00 97.81 357 THR A CA 1
ATOM 2850 C C . THR A 1 357 ? 8.883 -6.647 30.271 1.00 97.81 357 THR A C 1
ATOM 2852 O O . THR A 1 357 ? 8.763 -7.412 31.228 1.00 97.81 357 THR A O 1
ATOM 2855 N N . LYS A 1 358 ? 9.477 -5.456 30.403 1.00 97.81 358 LYS A N 1
ATOM 2856 C CA . LYS A 1 358 ? 10.007 -4.932 31.667 1.00 97.81 358 LYS A CA 1
ATOM 2857 C C . LYS A 1 358 ? 8.909 -4.614 32.682 1.00 97.81 358 LYS A C 1
ATOM 2859 O O . LYS A 1 358 ? 9.096 -4.916 33.858 1.00 97.81 358 LYS A O 1
ATOM 2864 N N . ALA A 1 359 ? 7.755 -4.113 32.240 1.00 96.69 359 ALA A N 1
ATOM 2865 C CA . ALA A 1 359 ? 6.581 -3.933 33.092 1.00 96.69 359 ALA A CA 1
ATOM 2866 C C . ALA A 1 359 ? 6.041 -5.279 33.617 1.00 96.69 359 ALA A C 1
ATOM 2868 O O . ALA A 1 359 ? 5.786 -5.406 34.812 1.00 96.69 359 ALA A O 1
ATOM 2869 N N . LYS A 1 360 ? 5.969 -6.329 32.778 1.00 96.81 360 LYS A N 1
ATOM 2870 C CA . LYS A 1 360 ? 5.613 -7.695 33.230 1.00 96.81 360 LYS A CA 1
ATOM 2871 C C . LYS A 1 360 ? 6.608 -8.267 34.249 1.00 96.81 360 LYS A C 1
ATOM 2873 O O . LYS A 1 360 ? 6.195 -8.937 35.190 1.00 96.81 360 LYS A O 1
ATOM 2878 N N . LEU A 1 361 ? 7.896 -7.946 34.112 1.00 96.69 361 LEU A N 1
ATOM 2879 C CA . LEU A 1 361 ? 8.948 -8.273 35.087 1.00 96.69 361 LEU A CA 1
ATOM 2880 C C . LEU A 1 361 ? 8.958 -7.367 36.339 1.00 96.69 361 LEU A C 1
ATOM 2882 O O . LEU A 1 361 ? 9.803 -7.566 37.209 1.00 96.69 361 LEU A O 1
ATOM 2886 N N . GLN A 1 362 ? 8.053 -6.383 36.437 1.00 96.12 362 GLN A N 1
ATOM 2887 C CA . GLN A 1 362 ? 7.983 -5.367 37.503 1.00 96.12 362 GLN A CA 1
ATOM 2888 C C . GLN A 1 362 ? 9.256 -4.506 37.651 1.00 96.12 362 GLN A C 1
ATOM 2890 O O . GLN A 1 362 ? 9.488 -3.865 38.675 1.00 96.12 362 GLN A O 1
ATOM 2895 N N . ASP A 1 363 ? 10.077 -4.442 36.601 1.00 96.81 363 ASP A N 1
ATOM 2896 C CA . ASP A 1 363 ? 11.256 -3.580 36.507 1.00 96.81 363 ASP A CA 1
ATOM 2897 C C . ASP A 1 363 ? 10.821 -2.193 36.000 1.00 96.81 363 ASP A C 1
ATOM 2899 O O . ASP A 1 363 ? 11.062 -1.800 34.854 1.00 96.81 363 ASP A O 1
ATOM 2903 N N . TRP A 1 364 ? 10.081 -1.480 36.857 1.00 97.00 364 TRP A N 1
ATOM 2904 C CA . TRP A 1 364 ? 9.350 -0.261 36.496 1.00 97.00 364 TRP A CA 1
ATOM 2905 C C . TRP A 1 364 ? 10.255 0.845 35.943 1.00 97.00 364 TRP A C 1
ATOM 2907 O O . TRP A 1 364 ? 9.884 1.515 34.984 1.00 97.00 364 TRP A O 1
ATOM 2917 N N . LEU A 1 365 ? 11.462 1.013 36.494 1.00 96.75 365 LEU A N 1
ATOM 2918 C CA . LEU A 1 365 ? 12.410 2.032 36.031 1.00 96.75 365 LEU A CA 1
ATOM 2919 C C . LEU A 1 365 ? 12.950 1.718 34.627 1.00 96.75 365 LEU A C 1
ATOM 2921 O O . LEU A 1 365 ? 13.031 2.620 33.791 1.00 96.75 365 LEU A O 1
ATOM 2925 N N . ALA A 1 366 ? 13.267 0.451 34.331 1.00 96.69 366 ALA A N 1
ATOM 2926 C CA . ALA A 1 366 ? 13.668 0.057 32.982 1.00 96.69 366 ALA A CA 1
ATOM 2927 C C . ALA A 1 366 ? 12.500 0.145 31.985 1.00 96.69 366 ALA A C 1
ATOM 2929 O O . ALA A 1 366 ? 12.718 0.516 30.832 1.00 96.69 366 ALA A O 1
ATOM 2930 N N . ALA A 1 367 ? 11.271 -0.153 32.425 1.00 98.06 367 ALA A N 1
ATOM 2931 C CA . ALA A 1 367 ? 10.068 0.014 31.614 1.00 98.06 367 ALA A CA 1
ATOM 2932 C C . ALA A 1 367 ? 9.847 1.488 31.232 1.00 98.06 367 ALA A C 1
ATOM 2934 O O . ALA A 1 367 ? 9.689 1.783 30.050 1.00 98.06 367 ALA A O 1
ATOM 2935 N N . ILE A 1 368 ? 9.923 2.419 32.195 1.00 98.06 368 ILE A N 1
ATOM 2936 C CA . ILE A 1 368 ? 9.812 3.871 31.951 1.00 98.06 368 ILE A CA 1
ATOM 2937 C C . ILE A 1 368 ? 10.827 4.329 30.902 1.00 98.06 368 ILE A C 1
ATOM 2939 O O . ILE A 1 368 ? 10.444 4.961 29.919 1.00 98.06 368 ILE A O 1
ATOM 2943 N N . PHE A 1 369 ? 12.104 3.975 31.075 1.00 97.69 369 PHE A N 1
ATOM 2944 C CA . PHE A 1 369 ? 13.160 4.370 30.141 1.00 97.69 369 PHE A CA 1
ATOM 2945 C C . PHE A 1 369 ? 12.917 3.822 28.725 1.00 97.69 369 PHE A C 1
ATOM 2947 O O . PHE A 1 369 ? 13.060 4.549 27.743 1.00 97.69 369 PHE A O 1
ATOM 2954 N N . ALA A 1 370 ? 12.512 2.555 28.605 1.00 97.62 370 ALA A N 1
ATOM 2955 C CA . ALA A 1 370 ? 12.242 1.935 27.311 1.00 97.62 370 ALA A CA 1
ATOM 2956 C C . ALA A 1 370 ? 10.985 2.518 26.624 1.00 97.62 370 ALA A C 1
ATOM 2958 O O . ALA A 1 370 ? 11.018 2.763 25.419 1.00 97.62 370 ALA A O 1
ATOM 2959 N N . TYR A 1 371 ? 9.916 2.838 27.367 1.00 98.31 371 TYR A N 1
ATOM 2960 C CA . TYR A 1 371 ? 8.762 3.557 26.810 1.00 98.31 371 TYR A CA 1
ATOM 2961 C C . TYR A 1 371 ? 9.130 4.973 26.360 1.00 98.31 371 TYR A C 1
ATOM 2963 O O . TYR A 1 371 ? 8.730 5.383 25.274 1.00 98.31 371 TYR A O 1
ATOM 2971 N N . GLN A 1 372 ? 9.921 5.709 27.148 1.00 97.69 372 GLN A N 1
ATOM 2972 C CA . GLN A 1 372 ? 10.404 7.039 26.768 1.00 97.69 372 GLN A CA 1
ATOM 2973 C C . GLN A 1 372 ? 11.211 6.986 25.464 1.00 97.69 372 GLN A C 1
ATOM 2975 O O . GLN A 1 372 ? 10.959 7.790 24.571 1.00 97.69 372 GLN A O 1
ATOM 2980 N N . ARG A 1 373 ? 12.091 5.989 25.286 1.00 97.75 373 ARG A N 1
ATOM 2981 C CA . ARG A 1 373 ? 12.794 5.774 24.009 1.00 97.75 373 ARG A CA 1
ATOM 2982 C C . ARG A 1 373 ? 11.857 5.423 22.851 1.00 97.75 373 ARG A C 1
ATOM 2984 O O . ARG A 1 373 ? 12.035 5.951 21.758 1.00 97.75 373 ARG A O 1
ATOM 2991 N N . ALA A 1 374 ? 10.841 4.587 23.072 1.00 97.50 374 ALA A N 1
ATOM 2992 C CA . ALA A 1 374 ? 9.837 4.299 22.044 1.00 97.50 374 ALA A CA 1
ATOM 2993 C C . ALA A 1 374 ? 9.066 5.564 21.612 1.00 97.50 374 ALA A C 1
ATOM 2995 O O . ALA A 1 374 ? 8.837 5.762 20.422 1.00 97.50 374 ALA A O 1
ATOM 2996 N N . ILE A 1 375 ? 8.726 6.433 22.569 1.00 97.38 375 ILE A N 1
ATOM 2997 C CA . ILE A 1 375 ? 8.039 7.716 22.354 1.00 97.38 375 ILE A CA 1
ATOM 2998 C C . ILE A 1 375 ? 8.936 8.740 21.641 1.00 97.38 375 ILE A C 1
ATOM 3000 O O . ILE A 1 375 ? 8.468 9.471 20.771 1.00 97.38 375 ILE A O 1
ATOM 3004 N N . GLU A 1 376 ? 10.227 8.806 21.980 1.00 97.38 376 GLU A N 1
ATOM 3005 C CA . GLU A 1 376 ? 11.195 9.676 21.296 1.00 97.38 376 GLU A CA 1
ATOM 3006 C C . GLU A 1 376 ? 11.280 9.364 19.796 1.00 97.38 376 GLU A C 1
ATOM 3008 O O . GLU A 1 376 ? 11.345 10.293 18.987 1.00 97.38 376 GLU A O 1
ATOM 3013 N N . LEU A 1 377 ? 11.240 8.071 19.450 1.00 96.44 377 LEU A N 1
ATOM 3014 C CA . LEU A 1 377 ? 11.288 7.548 18.083 1.00 96.44 377 LEU A CA 1
ATOM 3015 C C . LEU A 1 377 ? 9.937 7.639 17.352 1.00 96.44 377 LEU A C 1
ATOM 3017 O O . LEU A 1 377 ? 9.916 7.852 16.142 1.00 96.44 377 LEU A O 1
ATOM 3021 N N . ASN A 1 378 ? 8.813 7.487 18.062 1.00 95.81 378 ASN A N 1
ATOM 3022 C CA . ASN A 1 378 ? 7.468 7.632 17.506 1.00 95.81 378 ASN A CA 1
ATOM 3023 C C . ASN A 1 378 ? 6.523 8.350 18.489 1.00 95.81 378 ASN A C 1
ATOM 3025 O O . ASN A 1 378 ? 5.946 7.744 19.395 1.00 95.81 378 ASN A O 1
ATOM 3029 N N . ARG A 1 379 ? 6.340 9.656 18.265 1.00 95.19 379 ARG A N 1
ATOM 3030 C CA . ARG A 1 379 ? 5.582 10.575 19.136 1.00 95.19 379 ARG A CA 1
ATOM 3031 C C . ARG A 1 379 ? 4.064 10.517 18.972 1.00 95.19 379 ARG A C 1
ATOM 3033 O O . ARG A 1 379 ? 3.358 11.155 19.751 1.00 95.19 379 ARG A O 1
ATOM 3040 N N . ASP A 1 380 ? 3.580 9.765 17.988 1.00 93.88 380 ASP A N 1
ATOM 3041 C CA . ASP A 1 380 ? 2.152 9.660 17.672 1.00 93.88 380 ASP A CA 1
ATOM 3042 C C . ASP A 1 380 ? 1.573 8.289 18.070 1.00 93.88 380 ASP A C 1
ATOM 3044 O O . ASP A 1 380 ? 0.392 8.003 17.877 1.00 93.88 380 ASP A O 1
ATOM 3048 N N . PHE A 1 381 ? 2.386 7.430 18.699 1.00 94.31 381 PHE A N 1
ATOM 3049 C CA . PHE A 1 381 ? 1.971 6.103 19.143 1.00 94.31 381 PHE A CA 1
ATOM 3050 C C . PHE A 1 381 ? 1.330 6.124 20.544 1.00 94.31 381 PHE A C 1
ATOM 3052 O O . PHE A 1 381 ? 1.986 5.896 21.564 1.00 94.31 381 PHE A O 1
ATOM 3059 N N . SER A 1 382 ? 0.015 6.365 20.580 1.00 93.81 382 SER A N 1
ATOM 3060 C CA . SER A 1 382 ? -0.823 6.449 21.794 1.00 93.81 382 SER A CA 1
ATOM 3061 C C . SER A 1 382 ? -0.603 5.316 22.810 1.00 93.81 382 SER A C 1
ATOM 3063 O O . SER A 1 382 ? -0.536 5.567 24.014 1.00 93.81 382 SER A O 1
ATOM 3065 N N . TRP A 1 383 ? -0.422 4.076 22.348 1.00 95.12 383 TRP A N 1
ATOM 3066 C CA . TRP A 1 383 ? -0.194 2.906 23.203 1.00 95.12 383 TRP A CA 1
ATOM 3067 C C . TRP A 1 383 ? 1.094 2.972 24.039 1.00 95.12 383 TRP A C 1
ATOM 3069 O O . TRP A 1 383 ? 1.104 2.462 25.159 1.00 95.12 383 TRP A O 1
ATOM 3079 N N . ALA A 1 384 ? 2.166 3.612 23.556 1.00 95.75 384 ALA A N 1
ATOM 3080 C CA . ALA A 1 384 ? 3.376 3.793 24.363 1.00 95.75 384 ALA A CA 1
ATOM 3081 C C . ALA A 1 384 ? 3.163 4.808 25.492 1.00 95.75 384 ALA A C 1
ATOM 3083 O O . ALA A 1 384 ? 3.641 4.588 26.601 1.00 95.75 384 ALA A O 1
ATOM 3084 N N . TYR A 1 385 ? 2.397 5.872 25.242 1.00 97.31 385 TYR A N 1
ATOM 3085 C CA . TYR A 1 385 ? 2.011 6.836 26.274 1.00 97.31 385 TYR A CA 1
ATOM 3086 C C . TYR A 1 385 ? 1.071 6.221 27.320 1.00 97.31 385 TYR A C 1
ATOM 3088 O O . TYR A 1 385 ? 1.280 6.422 28.514 1.00 97.31 385 TYR A O 1
ATOM 3096 N N . HIS A 1 386 ? 0.091 5.418 26.890 1.00 96.38 386 HIS A N 1
ATOM 3097 C CA . HIS A 1 386 ? -0.796 4.687 27.797 1.00 96.38 386 HIS A CA 1
ATOM 3098 C C . HIS A 1 386 ? -0.003 3.730 28.698 1.00 96.38 386 HIS A C 1
ATOM 3100 O O . HIS A 1 386 ? -0.050 3.831 29.922 1.00 96.38 386 HIS A O 1
ATOM 3106 N N . ASN A 1 387 ? 0.795 2.842 28.101 1.00 96.69 387 ASN A N 1
ATOM 3107 C CA . ASN A 1 387 ? 1.510 1.811 28.850 1.00 96.69 387 ASN A CA 1
ATOM 3108 C C . ASN A 1 387 ? 2.705 2.345 29.667 1.00 96.69 387 ASN A C 1
ATOM 3110 O O . ASN A 1 387 ? 3.150 1.675 30.598 1.00 96.69 387 ASN A O 1
ATOM 3114 N N . LEU A 1 388 ? 3.191 3.561 29.385 1.00 97.25 388 LEU A N 1
ATOM 3115 C CA . LEU A 1 388 ? 4.129 4.293 30.246 1.00 97.25 388 LEU A CA 1
ATOM 3116 C C . LEU A 1 388 ? 3.494 4.711 31.585 1.00 97.25 388 LEU A C 1
ATOM 3118 O O . LEU A 1 388 ? 4.192 4.804 32.598 1.00 97.25 388 LEU A O 1
ATOM 3122 N N . GLY A 1 389 ? 2.184 4.961 31.611 1.00 95.62 389 GLY A N 1
ATOM 3123 C CA . GLY A 1 389 ? 1.504 5.489 32.788 1.00 95.62 389 GLY A CA 1
ATOM 3124 C C . GLY A 1 389 ? 1.464 4.524 33.980 1.00 95.62 389 GLY A C 1
ATOM 3125 O O . GLY A 1 389 ? 1.616 4.977 35.114 1.00 95.62 389 GLY A O 1
ATOM 3126 N N . GLU A 1 390 ? 1.329 3.206 33.772 1.00 94.12 390 GLU A N 1
ATOM 3127 C CA . GLU A 1 390 ? 1.324 2.230 34.878 1.00 94.12 390 GLU A CA 1
ATOM 3128 C C . GLU A 1 390 ? 2.672 2.214 35.634 1.00 94.12 390 GLU A C 1
ATOM 3130 O O . GLU A 1 390 ? 2.661 2.435 36.848 1.00 94.12 390 GLU A O 1
ATOM 3135 N N . PRO A 1 391 ? 3.839 2.032 34.981 1.00 97.00 391 PRO A N 1
ATOM 3136 C CA . PRO A 1 391 ? 5.139 2.158 35.638 1.00 97.00 391 PRO A CA 1
ATOM 3137 C C . PRO A 1 391 ? 5.346 3.490 36.378 1.00 97.00 391 PRO A C 1
ATOM 3139 O O . PRO A 1 391 ? 5.962 3.511 37.446 1.00 97.00 391 PRO A O 1
ATOM 3142 N N . LEU A 1 392 ? 4.819 4.602 35.849 1.00 97.06 392 LEU A N 1
ATOM 3143 C CA . LEU A 1 392 ? 4.880 5.906 36.518 1.00 97.06 392 LEU A CA 1
ATOM 3144 C C . LEU A 1 392 ? 4.002 5.948 37.779 1.00 97.06 392 LEU A C 1
ATOM 3146 O O . LEU A 1 392 ? 4.464 6.433 38.810 1.00 97.06 392 LEU A O 1
ATOM 3150 N N . LEU A 1 393 ? 2.792 5.376 37.752 1.00 93.38 393 LEU A N 1
ATOM 3151 C CA . LEU A 1 393 ? 1.952 5.210 38.947 1.00 93.38 393 LEU A CA 1
ATOM 3152 C C . LEU A 1 393 ? 2.642 4.333 40.006 1.00 93.38 393 LEU A C 1
ATOM 3154 O O . LEU A 1 393 ? 2.705 4.719 41.171 1.00 93.38 393 LEU A O 1
ATOM 3158 N N . LYS A 1 394 ? 3.221 3.190 39.607 1.00 94.81 394 LYS A N 1
ATOM 3159 C CA . LYS A 1 394 ? 3.943 2.269 40.513 1.00 94.81 394 LYS A CA 1
ATOM 3160 C C . LYS A 1 394 ? 5.230 2.855 41.105 1.00 94.81 394 LYS A C 1
ATOM 3162 O O . LYS A 1 394 ? 5.723 2.328 42.096 1.00 94.81 394 LYS A O 1
ATOM 3167 N N . THR A 1 395 ? 5.771 3.922 40.515 1.00 95.50 395 THR A N 1
ATOM 3168 C CA . THR A 1 395 ? 6.946 4.659 41.020 1.00 95.50 395 THR A CA 1
ATOM 3169 C C . THR A 1 395 ? 6.582 6.013 41.640 1.00 95.50 395 THR A C 1
ATOM 3171 O O . THR A 1 395 ? 7.455 6.856 41.823 1.00 95.50 395 THR A O 1
ATOM 3174 N N . GLU A 1 396 ? 5.300 6.223 41.960 1.00 94.75 396 GLU A N 1
ATOM 3175 C CA . GLU A 1 396 ? 4.745 7.433 42.588 1.00 94.75 396 GLU A CA 1
ATOM 3176 C C . GLU A 1 396 ? 4.947 8.741 41.789 1.00 94.75 396 GLU A C 1
ATOM 3178 O O . GLU A 1 396 ? 4.773 9.853 42.286 1.00 94.75 396 GLU A O 1
ATOM 3183 N N . GLN A 1 397 ? 5.233 8.635 40.489 1.00 96.12 397 GLN A N 1
ATOM 3184 C CA . GLN A 1 397 ? 5.396 9.767 39.574 1.00 96.12 397 GLN A CA 1
ATOM 3185 C C . GLN A 1 397 ? 4.044 10.220 38.997 1.00 96.12 397 GLN A C 1
ATOM 3187 O O . GLN A 1 397 ? 3.883 10.372 37.785 1.00 96.12 397 GLN A O 1
ATOM 3192 N N . TRP A 1 398 ? 3.055 10.445 39.869 1.00 94.69 398 TRP A N 1
ATOM 3193 C CA . TRP A 1 398 ? 1.643 10.620 39.497 1.00 94.69 398 TRP A CA 1
ATOM 3194 C C . TRP A 1 398 ? 1.423 11.720 38.450 1.00 94.69 398 TRP A C 1
ATOM 3196 O O . TRP A 1 398 ? 0.719 11.507 37.468 1.00 94.69 398 TRP A O 1
ATOM 3206 N N . LYS A 1 399 ? 2.088 12.877 38.600 1.00 95.44 399 LYS A N 1
ATOM 3207 C CA . LYS A 1 399 ? 1.999 13.992 37.634 1.00 95.44 399 LYS A CA 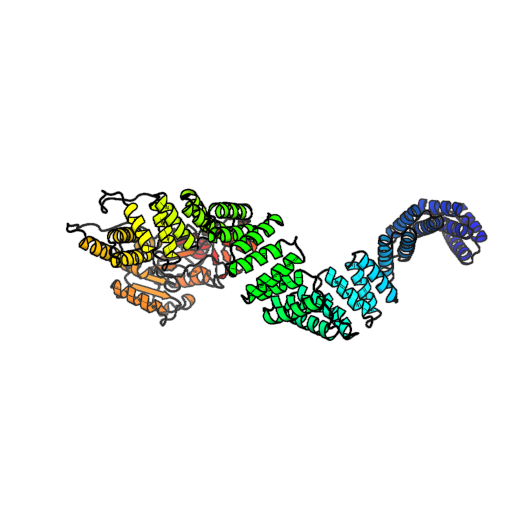1
ATOM 3208 C C . LYS A 1 399 ? 2.483 13.600 36.238 1.00 95.44 399 LYS A C 1
ATOM 3210 O O . LYS A 1 399 ? 1.845 13.955 35.256 1.00 95.44 399 LYS A O 1
ATOM 3215 N N . ALA A 1 400 ? 3.577 12.843 36.152 1.00 94.94 400 ALA A N 1
ATOM 3216 C CA . ALA A 1 400 ? 4.084 12.349 34.877 1.00 94.94 400 ALA A CA 1
ATOM 3217 C C . ALA A 1 400 ? 3.151 11.282 34.280 1.00 94.94 400 ALA A C 1
ATOM 3219 O O . ALA A 1 400 ? 2.959 11.266 33.067 1.00 94.94 400 ALA A O 1
ATOM 3220 N N . ALA A 1 401 ? 2.536 10.434 35.117 1.00 97.19 401 ALA A N 1
ATOM 3221 C CA . ALA A 1 401 ? 1.523 9.476 34.674 1.00 97.19 401 ALA A CA 1
ATOM 3222 C C . ALA A 1 401 ? 0.300 10.191 34.077 1.00 97.19 401 ALA A C 1
ATOM 3224 O O . ALA A 1 401 ? -0.127 9.842 32.981 1.00 97.19 401 ALA A O 1
ATOM 3225 N N . ALA A 1 402 ? -0.209 11.238 34.738 1.00 95.94 402 ALA A N 1
ATOM 3226 C CA . ALA A 1 402 ? -1.308 12.055 34.224 1.00 95.94 402 ALA A CA 1
ATOM 3227 C C . ALA A 1 402 ? -0.957 12.700 32.868 1.00 95.94 402 ALA A C 1
ATOM 3229 O O . ALA A 1 402 ? -1.718 12.555 31.915 1.00 95.94 402 ALA A O 1
ATOM 3230 N N . THR A 1 403 ? 0.226 13.318 32.728 1.00 96.69 403 THR A N 1
ATOM 3231 C CA . THR A 1 403 ? 0.696 13.845 31.431 1.00 96.69 403 THR A CA 1
ATOM 3232 C C . THR A 1 403 ? 0.795 12.752 30.357 1.00 96.69 403 THR A C 1
ATOM 3234 O O . THR A 1 403 ? 0.432 12.993 29.207 1.00 96.69 403 THR A O 1
ATOM 3237 N N . ALA A 1 404 ? 1.267 11.551 30.707 1.00 95.75 404 ALA A N 1
ATOM 3238 C CA . ALA A 1 404 ? 1.370 10.435 29.769 1.00 95.75 404 ALA A CA 1
ATOM 3239 C C . ALA A 1 404 ? -0.016 9.964 29.295 1.00 95.75 404 ALA A C 1
ATOM 3241 O O . ALA A 1 404 ? -0.243 9.876 28.091 1.00 95.75 404 ALA A O 1
ATOM 3242 N N . TYR A 1 405 ? -0.973 9.748 30.203 1.00 97.44 405 TYR A N 1
ATOM 3243 C CA . TYR A 1 405 ? -2.335 9.368 29.817 1.00 97.44 405 TYR A CA 1
ATOM 3244 C C . TYR A 1 405 ? -3.054 10.467 29.031 1.00 97.44 405 TYR A C 1
ATOM 3246 O O . TYR A 1 405 ? -3.692 10.156 28.028 1.00 97.44 405 TYR A O 1
ATOM 3254 N N . GLN A 1 406 ? -2.896 11.740 29.409 1.00 95.94 406 GLN A N 1
ATOM 3255 C CA . GLN A 1 406 ? -3.443 12.867 28.650 1.00 95.94 406 GLN A CA 1
ATOM 3256 C C . GLN A 1 406 ? -2.920 12.866 27.206 1.00 95.94 406 GLN A C 1
ATOM 3258 O O . GLN A 1 406 ? -3.702 12.988 26.266 1.00 95.94 406 GLN A O 1
ATOM 3263 N N . ARG A 1 407 ? -1.618 12.623 27.002 1.00 96.38 407 ARG A N 1
ATOM 3264 C CA . ARG A 1 407 ? -1.042 12.517 25.655 1.00 96.38 407 ARG A CA 1
ATOM 3265 C C . ARG A 1 407 ? -1.502 11.261 24.901 1.00 96.38 407 ARG A C 1
ATOM 3267 O O . ARG A 1 407 ? -1.678 11.316 23.687 1.00 96.38 407 ARG A O 1
ATOM 3274 N N . ALA A 1 408 ? -1.742 10.147 25.594 1.00 94.81 408 ALA A N 1
ATOM 3275 C CA . ALA A 1 408 ? -2.346 8.954 24.993 1.00 94.81 408 ALA A CA 1
ATOM 3276 C C . ALA A 1 408 ? -3.775 9.225 24.487 1.00 94.81 408 ALA A C 1
ATOM 3278 O O . ALA A 1 408 ? -4.141 8.741 23.417 1.00 94.81 408 ALA A O 1
ATOM 3279 N N . ILE A 1 409 ? -4.543 10.024 25.236 1.00 94.12 409 ILE A N 1
ATOM 3280 C CA . ILE A 1 409 ? -5.908 10.465 24.918 1.00 94.12 409 ILE A CA 1
ATOM 3281 C C . ILE A 1 409 ? -5.922 11.463 23.754 1.00 94.12 409 ILE A C 1
ATOM 3283 O O . ILE A 1 409 ? -6.716 11.300 22.835 1.00 94.12 409 ILE A O 1
ATOM 3287 N N . GLU A 1 410 ? -5.020 12.450 23.734 1.00 94.44 410 GLU A N 1
ATOM 3288 C CA . GLU A 1 410 ? -4.863 13.384 22.602 1.00 94.44 410 GLU A CA 1
ATOM 3289 C C . GLU A 1 410 ? -4.625 12.654 21.270 1.00 94.44 410 GLU A C 1
ATOM 3291 O O . GLU A 1 410 ? -5.104 13.086 20.225 1.00 94.44 410 GLU A O 1
ATOM 3296 N N . LEU A 1 411 ? -3.884 11.543 21.314 1.00 90.19 411 LEU A N 1
ATOM 3297 C CA . LEU A 1 411 ? -3.570 10.706 20.154 1.00 90.19 411 LEU A CA 1
ATOM 3298 C C . LEU A 1 411 ? -4.652 9.654 19.849 1.00 90.19 411 LEU A C 1
ATOM 3300 O O . LEU A 1 411 ? -4.726 9.163 18.724 1.00 90.19 411 LEU A O 1
ATOM 3304 N N . ASN A 1 412 ? -5.471 9.273 20.832 1.00 91.31 412 ASN A N 1
ATOM 3305 C CA . ASN A 1 412 ? -6.608 8.367 20.663 1.00 91.31 412 ASN A CA 1
ATOM 3306 C C . ASN A 1 412 ? -7.731 8.688 21.677 1.00 91.31 412 ASN A C 1
ATOM 3308 O O . ASN A 1 412 ? -7.752 8.116 22.773 1.00 91.31 412 ASN A O 1
ATOM 3312 N N . PRO A 1 413 ? -8.710 9.535 21.306 1.00 90.06 413 PRO A N 1
ATOM 3313 C CA . PRO A 1 413 ? -9.805 9.929 22.197 1.00 90.06 413 PRO A CA 1
ATOM 3314 C C . PRO A 1 413 ? -10.792 8.812 22.571 1.00 90.06 413 PRO A C 1
ATOM 3316 O O . PRO A 1 413 ? -11.640 9.024 23.428 1.00 90.06 413 PRO A O 1
ATOM 3319 N N . ASN A 1 414 ? -10.706 7.620 21.970 1.00 87.62 414 ASN A N 1
ATOM 3320 C CA . ASN A 1 414 ? -11.576 6.482 22.303 1.00 87.62 414 ASN A CA 1
ATOM 3321 C C . ASN A 1 414 ? -10.931 5.514 23.315 1.00 87.62 414 ASN A C 1
ATOM 3323 O O . ASN A 1 414 ? -11.384 4.382 23.482 1.00 87.62 414 ASN A O 1
ATOM 3327 N N . PHE A 1 415 ? -9.843 5.913 23.976 1.00 87.50 415 PHE A N 1
ATOM 3328 C CA . PHE A 1 415 ? -9.051 5.014 24.812 1.00 87.50 415 PHE A CA 1
ATOM 3329 C C . PHE A 1 415 ? -9.565 4.976 26.266 1.00 87.50 415 PHE A C 1
ATOM 3331 O O . PHE A 1 415 ? -8.972 5.582 27.161 1.00 87.50 415 PHE A O 1
ATOM 3338 N N . SER A 1 416 ? -10.661 4.241 26.501 1.00 90.38 416 SER A N 1
ATOM 3339 C CA . SER A 1 416 ? -11.358 4.087 27.799 1.00 90.38 416 SER A CA 1
ATOM 3340 C C . SER A 1 416 ? -10.411 3.912 28.999 1.00 90.38 416 SER A C 1
ATOM 3342 O O . SER A 1 416 ? -10.454 4.679 29.963 1.00 90.38 416 SER A O 1
ATOM 3344 N N . TRP A 1 417 ? -9.478 2.964 28.902 1.00 93.19 417 TRP A N 1
ATOM 3345 C CA . TRP A 1 417 ? -8.484 2.666 29.935 1.00 93.19 417 TRP A CA 1
ATOM 3346 C C . TRP A 1 417 ? -7.465 3.791 30.175 1.00 93.19 417 TRP A C 1
ATOM 3348 O O . TRP A 1 417 ? -6.957 3.918 31.288 1.00 93.19 417 TRP A O 1
ATOM 3358 N N . SER A 1 418 ? -7.172 4.642 29.183 1.00 94.62 418 SER A N 1
ATOM 3359 C CA . SER A 1 418 ? -6.343 5.839 29.410 1.00 94.62 418 SER A CA 1
ATOM 3360 C C . SER A 1 418 ? -7.084 6.871 30.250 1.00 94.62 418 SER A C 1
ATOM 3362 O O . SER A 1 418 ? -6.490 7.430 31.165 1.00 94.62 418 SER A O 1
ATOM 3364 N N . TYR A 1 419 ? -8.378 7.085 30.001 1.00 93.69 419 TYR A N 1
ATOM 3365 C CA . TYR A 1 419 ? -9.210 7.964 30.827 1.00 93.69 419 TYR A CA 1
ATOM 3366 C C . TYR A 1 419 ? -9.387 7.427 32.252 1.00 93.69 419 TYR A C 1
ATOM 3368 O O . TYR A 1 419 ? -9.260 8.184 33.213 1.00 93.69 419 TYR A O 1
ATOM 3376 N N . TYR A 1 420 ? -9.606 6.117 32.402 1.00 94.12 420 TYR A N 1
ATOM 3377 C CA . TYR A 1 420 ? -9.675 5.456 33.707 1.00 94.12 420 TYR A CA 1
ATOM 3378 C C . TYR A 1 420 ? -8.384 5.694 34.508 1.00 94.12 420 TYR A C 1
ATOM 3380 O O . TYR A 1 420 ? -8.422 6.198 35.630 1.00 94.12 420 TYR A O 1
ATOM 3388 N N . ASN A 1 421 ? -7.225 5.397 33.910 1.00 95.50 421 ASN A N 1
ATOM 3389 C CA . ASN A 1 421 ? -5.944 5.524 34.600 1.00 95.50 421 ASN A CA 1
ATOM 3390 C C . ASN A 1 421 ? -5.482 6.991 34.767 1.00 95.50 421 ASN A C 1
ATOM 3392 O O . ASN A 1 421 ? -4.729 7.293 35.696 1.00 95.50 421 ASN A O 1
ATOM 3396 N N . LEU A 1 422 ? -5.942 7.913 33.910 1.00 95.94 422 LEU A N 1
ATOM 3397 C CA . LEU A 1 422 ? -5.793 9.359 34.106 1.00 95.94 422 LEU A CA 1
ATOM 3398 C C . LEU A 1 422 ? -6.556 9.813 35.356 1.00 95.94 422 LEU A C 1
ATOM 3400 O O . LEU A 1 422 ? -5.995 10.530 36.182 1.00 95.94 422 LEU A O 1
ATOM 3404 N N . GLY A 1 423 ? -7.799 9.353 35.529 1.00 93.19 423 GLY A N 1
ATOM 3405 C CA . GLY A 1 423 ? -8.584 9.592 36.739 1.00 93.19 423 GLY A CA 1
ATOM 3406 C C . GLY A 1 423 ? -7.875 9.087 38.001 1.00 93.19 423 GLY A C 1
ATOM 3407 O O . GLY A 1 423 ? -7.803 9.820 38.992 1.00 93.19 423 GLY A O 1
ATOM 3408 N N . ASP A 1 424 ? -7.268 7.895 37.943 1.00 94.06 424 ASP A N 1
ATOM 3409 C CA . ASP A 1 424 ? -6.439 7.351 39.030 1.00 94.06 424 ASP A CA 1
ATOM 3410 C C . ASP A 1 424 ? -5.242 8.267 39.336 1.00 94.06 424 ASP A C 1
ATOM 3412 O O . ASP A 1 424 ? -5.046 8.670 40.483 1.00 94.06 424 ASP A O 1
ATOM 3416 N N . ALA A 1 425 ? -4.480 8.676 38.316 1.00 95.62 425 ALA A N 1
ATOM 3417 C CA . ALA A 1 425 ? -3.335 9.573 38.489 1.00 95.62 425 ALA A CA 1
ATOM 3418 C C . ALA A 1 425 ? -3.729 10.931 39.101 1.00 95.62 425 ALA A C 1
ATOM 3420 O O . ALA A 1 425 ? -3.048 11.437 39.993 1.00 95.62 425 ALA A O 1
ATOM 3421 N N . LEU A 1 426 ? -4.839 11.519 38.652 1.00 93.50 426 LEU A N 1
ATOM 3422 C CA . LEU A 1 426 ? -5.336 12.813 39.128 1.00 93.50 426 LEU A CA 1
ATOM 3423 C C . LEU A 1 426 ? -5.915 12.742 40.548 1.00 93.50 426 LEU A C 1
ATOM 3425 O O . LEU A 1 426 ? -5.770 13.699 41.311 1.00 93.50 426 LEU A O 1
ATOM 3429 N N . THR A 1 427 ? -6.499 11.602 40.928 1.00 91.50 427 THR A N 1
ATOM 3430 C CA . THR A 1 427 ? -6.960 11.308 42.298 1.00 91.50 427 THR A CA 1
ATOM 3431 C C . THR A 1 427 ? -5.790 11.363 43.290 1.00 91.50 427 THR A C 1
ATOM 3433 O O . THR A 1 427 ? -5.891 12.026 44.326 1.00 91.50 427 THR A O 1
ATOM 3436 N N . GLU A 1 428 ? -4.649 10.755 42.952 1.00 92.56 428 GLU A N 1
ATOM 3437 C CA . GLU A 1 428 ? -3.440 10.803 43.791 1.00 92.56 428 GLU A CA 1
ATOM 3438 C C . GLU A 1 428 ? -2.839 12.221 43.870 1.00 92.56 428 GLU A C 1
ATOM 3440 O O . GLU A 1 428 ? -2.419 12.663 44.936 1.00 92.56 428 GLU A O 1
ATOM 3445 N N . ILE A 1 429 ? -2.884 13.004 42.782 1.00 92.94 429 ILE A N 1
ATOM 3446 C CA . ILE A 1 429 ? -2.447 14.421 42.771 1.00 92.94 429 ILE A CA 1
ATOM 3447 C C . ILE A 1 429 ? -3.442 15.351 43.506 1.00 92.94 429 ILE A C 1
ATOM 3449 O O . ILE A 1 429 ? -3.133 16.518 43.746 1.00 92.94 429 ILE A O 1
ATOM 3453 N N . HIS A 1 430 ? -4.624 14.844 43.875 1.00 90.19 430 HIS A N 1
ATOM 3454 C CA . HIS A 1 430 ? -5.747 15.587 44.461 1.00 90.19 430 HIS A CA 1
ATOM 3455 C C . HIS A 1 430 ? -6.380 16.627 43.514 1.00 90.19 430 HIS A C 1
ATOM 3457 O O . HIS A 1 430 ? -6.993 17.597 43.963 1.00 90.19 430 HIS A O 1
ATOM 3463 N N . ASN A 1 431 ? -6.275 16.420 42.196 1.00 85.44 431 ASN A N 1
ATOM 3464 C CA . ASN A 1 431 ? -6.970 17.234 41.198 1.00 85.44 431 ASN A CA 1
ATOM 3465 C C . ASN A 1 431 ? -8.358 16.648 40.891 1.00 85.44 431 ASN A C 1
ATOM 3467 O O . ASN A 1 431 ? -8.591 16.021 39.856 1.00 85.44 431 ASN A O 1
ATOM 3471 N N . TRP A 1 432 ? -9.283 16.818 41.838 1.00 81.06 432 TRP A N 1
ATOM 3472 C CA . TRP A 1 432 ? -10.588 16.148 41.823 1.00 81.06 432 TRP A CA 1
ATOM 3473 C C . TRP A 1 432 ? -11.479 16.532 40.627 1.00 81.06 432 TRP A C 1
ATOM 3475 O O . TRP A 1 432 ? -12.253 15.698 40.165 1.00 81.06 432 TRP A O 1
ATOM 3485 N N . ASN A 1 433 ? -11.367 17.760 40.104 1.00 75.94 433 ASN A N 1
ATOM 3486 C CA . ASN A 1 433 ? -12.169 18.235 38.966 1.00 75.94 433 ASN A CA 1
ATOM 3487 C C . ASN A 1 433 ? -11.825 17.486 37.671 1.00 75.94 433 ASN A C 1
ATOM 3489 O O . ASN A 1 433 ? -12.707 16.936 37.005 1.00 75.94 433 ASN A O 1
ATOM 3493 N N . GLU A 1 434 ? -10.535 17.427 37.338 1.00 81.44 434 GLU A N 1
ATOM 3494 C CA . GLU A 1 434 ? -10.054 16.697 36.165 1.00 81.44 434 GLU A CA 1
ATOM 3495 C C . GLU A 1 434 ? -10.205 15.181 36.364 1.00 81.44 434 GLU A C 1
ATOM 3497 O O . GLU A 1 434 ? -10.586 14.488 35.425 1.00 81.44 434 GLU A O 1
ATOM 3502 N N . ALA A 1 435 ? -10.006 14.660 37.586 1.00 84.62 435 ALA A N 1
ATOM 3503 C CA . ALA A 1 435 ? -10.204 13.239 37.889 1.00 84.62 435 ALA A CA 1
ATOM 3504 C C . ALA A 1 435 ? -11.649 12.787 37.613 1.00 84.62 435 ALA A C 1
ATOM 3506 O O . ALA A 1 435 ? -11.867 11.792 36.924 1.00 84.62 435 ALA A O 1
ATOM 3507 N N . VAL A 1 436 ? -12.638 13.548 38.101 1.00 82.12 436 VAL A N 1
ATOM 3508 C CA . VAL A 1 436 ? -14.066 13.313 37.823 1.00 82.12 436 VAL A CA 1
ATOM 3509 C C . VAL A 1 436 ? -14.343 13.349 36.320 1.00 82.12 436 VAL A C 1
ATOM 3511 O O . VAL A 1 436 ? -15.011 12.454 35.807 1.00 82.12 436 VAL A O 1
ATOM 3514 N N . SER A 1 437 ? -13.796 14.338 35.610 1.00 81.81 437 SER A N 1
ATOM 3515 C CA . SER A 1 437 ? -13.960 14.470 34.156 1.00 81.81 437 SER A CA 1
ATOM 3516 C C . SER A 1 437 ? -13.391 13.257 33.409 1.00 81.81 437 SER A C 1
ATOM 3518 O O . SER A 1 437 ? -14.064 12.686 32.555 1.00 81.81 437 SER A O 1
ATOM 3520 N N . ALA A 1 438 ? -12.193 12.799 33.785 1.00 85.19 438 ALA A N 1
ATOM 3521 C CA . ALA A 1 438 ? -11.555 11.631 33.189 1.00 85.19 438 ALA A CA 1
ATOM 3522 C C . ALA A 1 438 ? -12.355 10.339 33.440 1.00 85.19 438 ALA A C 1
ATOM 3524 O O . ALA A 1 438 ? -12.650 9.613 32.493 1.00 85.19 438 ALA A O 1
ATOM 3525 N N . TYR A 1 439 ? -12.795 10.073 34.676 1.00 86.31 439 TYR A N 1
ATOM 3526 C CA . TYR A 1 439 ? -13.619 8.892 34.969 1.00 86.31 439 TYR A CA 1
ATOM 3527 C C . TYR A 1 439 ? -14.979 8.907 34.246 1.00 86.31 439 TYR A C 1
ATOM 3529 O O . TYR A 1 439 ? -15.458 7.850 33.835 1.00 86.31 439 TYR A O 1
ATOM 3537 N N . LEU A 1 440 ? -15.600 10.080 34.063 1.00 81.62 440 LEU A N 1
ATOM 3538 C CA . LEU A 1 440 ? -16.843 10.220 33.295 1.00 81.62 440 LEU A CA 1
ATOM 3539 C C . LEU A 1 440 ? -16.632 9.888 31.810 1.00 81.62 440 LEU A C 1
ATOM 3541 O O . LEU A 1 440 ? -17.423 9.137 31.243 1.00 81.62 440 LEU A O 1
ATOM 3545 N N . CYS A 1 441 ? -15.548 10.371 31.197 1.00 84.81 441 CYS A N 1
ATOM 3546 C CA . CYS A 1 441 ? -15.184 10.002 29.826 1.00 84.81 441 CYS A CA 1
ATOM 3547 C C . CYS A 1 441 ? -14.887 8.498 29.692 1.00 84.81 441 CYS A C 1
ATOM 3549 O O . CYS A 1 441 ? -15.342 7.871 28.738 1.00 84.81 441 CYS A O 1
ATOM 3551 N N . ALA A 1 442 ? -14.200 7.892 30.670 1.00 87.50 442 ALA A N 1
ATOM 3552 C CA . ALA A 1 442 ? -13.966 6.445 30.694 1.00 87.50 442 ALA A CA 1
ATOM 3553 C C . ALA A 1 442 ? -15.287 5.653 30.686 1.00 87.50 442 ALA A C 1
ATOM 3555 O O . ALA A 1 442 ? -15.463 4.758 29.862 1.00 87.50 442 ALA A O 1
ATOM 3556 N N . LEU A 1 443 ? -16.233 6.037 31.553 1.00 83.12 443 LEU A N 1
ATOM 3557 C CA . LEU A 1 443 ? -17.574 5.449 31.644 1.00 83.12 443 LEU A CA 1
ATOM 3558 C C . LEU A 1 443 ? -18.411 5.612 30.375 1.00 83.12 443 LEU A C 1
ATOM 3560 O O . LEU A 1 443 ? -19.206 4.732 30.063 1.00 83.12 443 LEU A O 1
ATOM 3564 N N . GLN A 1 444 ? -18.273 6.734 29.668 1.00 81.69 444 GLN A N 1
ATOM 3565 C CA . GLN A 1 444 ? -19.021 6.978 28.436 1.00 81.69 444 GLN A CA 1
ATOM 3566 C C . GLN A 1 444 ? -18.556 6.062 27.296 1.00 81.69 444 GLN A C 1
ATOM 3568 O O . GLN A 1 444 ? -19.369 5.645 26.473 1.00 81.69 444 GLN A O 1
ATOM 3573 N N . ILE A 1 445 ? -17.255 5.761 27.244 1.00 84.50 445 ILE A N 1
ATOM 3574 C CA . ILE A 1 445 ? -16.671 4.868 26.238 1.00 84.50 445 ILE A CA 1
ATOM 3575 C C . ILE A 1 445 ? -16.940 3.401 26.609 1.00 84.50 445 ILE A C 1
ATOM 3577 O O . ILE A 1 445 ? -17.314 2.611 25.745 1.00 84.50 445 ILE A O 1
ATOM 3581 N N . GLU A 1 446 ? -16.765 3.031 27.882 1.00 88.25 446 GLU A N 1
ATOM 3582 C CA . GLU A 1 446 ? -16.873 1.647 28.357 1.00 88.25 446 GLU A CA 1
ATOM 3583 C C . GLU A 1 446 ? -17.550 1.588 29.750 1.00 88.25 446 GLU A C 1
ATOM 3585 O O . GLU A 1 446 ? -16.879 1.644 30.785 1.00 88.25 446 GLU A O 1
ATOM 3590 N N . PRO A 1 447 ? -18.893 1.459 29.815 1.00 81.19 447 PRO A N 1
ATOM 3591 C CA . PRO A 1 447 ? -19.643 1.485 31.079 1.00 81.19 447 PRO A CA 1
ATOM 3592 C C . PRO A 1 447 ? -19.368 0.311 32.036 1.00 81.19 447 PRO A C 1
ATOM 3594 O O . PRO A 1 447 ? -19.696 0.391 33.220 1.00 81.19 447 PRO A O 1
ATOM 3597 N N . GLU A 1 448 ? -18.799 -0.781 31.521 1.00 82.69 448 GLU A N 1
ATOM 3598 C CA . GLU A 1 448 ? -18.516 -2.037 32.236 1.00 82.69 448 GLU A CA 1
ATOM 3599 C C . GLU A 1 448 ? -17.150 -2.025 32.964 1.00 82.69 448 GLU A C 1
ATOM 3601 O O . GLU A 1 448 ? -16.756 -3.029 33.562 1.00 82.69 448 GLU A O 1
ATOM 3606 N N . LEU A 1 449 ? -16.403 -0.909 32.928 1.00 84.81 449 LEU A N 1
ATOM 3607 C CA . LEU A 1 449 ? -15.057 -0.825 33.508 1.00 84.81 449 LEU A CA 1
ATOM 3608 C C . LEU A 1 449 ? -15.031 -1.205 35.009 1.00 84.81 449 LEU A C 1
ATOM 3610 O O . LEU A 1 449 ? -15.786 -0.638 35.808 1.00 84.81 449 LEU A O 1
ATOM 3614 N N . PRO A 1 450 ? -14.136 -2.114 35.449 1.00 85.62 450 PRO A N 1
ATOM 3615 C CA . PRO A 1 450 ? -14.116 -2.593 36.830 1.00 85.62 450 PRO A CA 1
ATOM 3616 C C . PRO A 1 450 ? -13.983 -1.464 37.859 1.00 85.62 450 PRO A C 1
ATOM 3618 O O . PRO A 1 450 ? -13.072 -0.652 37.781 1.00 85.62 450 PRO A O 1
ATOM 3621 N N . ASN A 1 451 ? -14.852 -1.434 38.873 1.00 84.81 451 ASN A N 1
ATOM 3622 C CA . ASN A 1 451 ? -14.820 -0.472 39.990 1.00 84.81 451 ASN A CA 1
ATOM 3623 C C . ASN A 1 451 ? -14.911 1.027 39.616 1.00 84.81 451 ASN A C 1
ATOM 3625 O O . ASN A 1 451 ? -14.742 1.874 40.499 1.00 84.81 451 ASN A O 1
ATOM 3629 N N . ILE A 1 452 ? -15.209 1.387 38.361 1.00 83.94 452 ILE A N 1
ATOM 3630 C CA . ILE A 1 452 ? -15.189 2.789 37.911 1.00 83.94 452 ILE A CA 1
ATOM 3631 C C . ILE A 1 452 ? -16.198 3.671 38.659 1.00 83.94 452 ILE A C 1
ATOM 3633 O O . ILE A 1 452 ? -15.873 4.795 39.036 1.00 83.94 452 ILE A O 1
ATOM 3637 N N . TYR A 1 453 ? -17.387 3.142 38.972 1.00 76.75 453 TYR A N 1
ATOM 3638 C CA . TYR A 1 453 ? -18.383 3.852 39.775 1.00 76.75 453 TYR A CA 1
ATOM 3639 C C . TYR A 1 453 ? -17.840 4.164 41.178 1.00 76.75 453 TYR A C 1
ATOM 3641 O O . TYR A 1 453 ? -17.912 5.306 41.614 1.00 76.75 453 TYR A O 1
ATOM 3649 N N . ALA A 1 454 ? -17.200 3.213 41.866 1.00 77.94 454 ALA A N 1
ATOM 3650 C CA . ALA A 1 454 ? -16.609 3.479 43.182 1.00 77.94 454 ALA A CA 1
ATOM 3651 C C . ALA A 1 454 ? -15.554 4.604 43.121 1.00 77.94 454 ALA A C 1
ATOM 3653 O O . ALA A 1 454 ? -15.606 5.543 43.915 1.00 77.94 454 ALA A O 1
ATOM 3654 N N . LYS A 1 455 ? -14.661 4.559 42.123 1.00 86.62 455 LYS A N 1
ATOM 3655 C CA . LYS A 1 455 ? -13.611 5.568 41.897 1.00 86.62 455 LYS A CA 1
ATOM 3656 C C . LYS A 1 455 ? -14.173 6.960 41.590 1.00 86.62 455 LYS A C 1
ATOM 3658 O O . LYS A 1 455 ? -13.782 7.933 42.236 1.00 86.62 455 LYS A O 1
ATOM 3663 N N . LEU A 1 456 ? -15.133 7.052 40.667 1.00 81.44 456 LEU A N 1
ATOM 3664 C CA . LEU A 1 456 ? -15.830 8.300 40.348 1.00 81.44 456 LEU A CA 1
ATOM 3665 C C . LEU A 1 456 ? -16.564 8.855 41.578 1.00 81.44 456 LEU A C 1
ATOM 3667 O O . LEU A 1 456 ? -16.461 10.044 41.865 1.00 81.44 456 LEU A O 1
ATOM 3671 N N . GLY A 1 457 ? -17.263 8.006 42.336 1.00 69.19 457 GLY A N 1
ATOM 3672 C CA . GLY A 1 457 ? -17.985 8.415 43.541 1.00 69.19 457 GLY A CA 1
ATOM 3673 C C . GLY A 1 457 ? -17.064 8.966 44.629 1.00 69.19 457 GLY A C 1
ATOM 3674 O O . GLY A 1 457 ? -17.419 9.932 45.305 1.00 69.19 457 GLY A O 1
ATOM 3675 N N . ASP A 1 458 ? -15.880 8.377 44.808 1.00 79.44 458 ASP A N 1
ATOM 3676 C CA . ASP A 1 458 ? -14.881 8.852 45.770 1.00 79.44 458 ASP A CA 1
ATOM 3677 C C . ASP A 1 458 ? -14.277 10.199 45.342 1.00 79.44 458 ASP A C 1
ATOM 3679 O O . ASP A 1 458 ? -14.079 11.081 46.181 1.00 79.44 458 ASP A O 1
ATOM 3683 N N . ALA A 1 459 ? -14.033 10.391 44.041 1.00 80.81 459 ALA A N 1
ATOM 3684 C CA . ALA A 1 459 ? -13.565 11.663 43.494 1.00 80.81 459 ALA A CA 1
ATOM 3685 C C . ALA A 1 459 ? -14.639 12.765 43.578 1.00 80.81 459 ALA A C 1
ATOM 3687 O O . ALA A 1 459 ? -14.324 13.886 43.971 1.00 80.81 459 ALA A O 1
ATOM 3688 N N . LEU A 1 460 ? -15.909 12.446 43.291 1.00 69.56 460 LEU A N 1
ATOM 3689 C CA . LEU A 1 460 ? -17.043 13.376 43.398 1.00 69.56 460 LEU A CA 1
ATOM 3690 C C . LEU A 1 460 ? -17.238 13.899 44.825 1.00 69.56 460 LEU A C 1
ATOM 3692 O O . LEU A 1 460 ? -17.430 15.100 45.000 1.00 69.56 460 LEU A O 1
ATOM 3696 N N . ILE A 1 461 ? -17.145 13.032 45.841 1.00 67.38 461 ILE A N 1
ATOM 3697 C CA . ILE A 1 461 ? -17.253 13.451 47.248 1.00 67.38 461 ILE A CA 1
ATOM 3698 C C . ILE A 1 461 ? -16.083 14.368 47.629 1.00 67.38 461 ILE A C 1
ATOM 3700 O O . ILE A 1 461 ? -16.299 15.426 48.212 1.00 67.38 461 ILE A O 1
ATOM 3704 N N . LYS A 1 462 ? -14.843 14.011 47.262 1.00 73.06 462 LYS A N 1
ATOM 3705 C CA . LYS A 1 462 ? -13.649 14.822 47.576 1.00 73.06 462 LYS A CA 1
ATOM 3706 C C . LYS A 1 462 ? -13.582 16.148 46.806 1.00 73.06 462 LYS A C 1
ATOM 3708 O O . LYS A 1 462 ? -12.896 17.066 47.251 1.00 73.06 462 LYS A O 1
ATOM 3713 N N . ARG A 1 463 ? -14.295 16.259 45.679 1.00 69.06 463 ARG A N 1
ATOM 3714 C CA . ARG A 1 463 ? -14.440 17.494 44.891 1.00 69.06 463 ARG A CA 1
ATOM 3715 C C . ARG A 1 463 ? -15.215 18.583 45.640 1.00 69.06 463 ARG A C 1
ATOM 3717 O O . ARG A 1 463 ? -14.933 19.763 45.445 1.00 69.06 463 ARG A O 1
ATOM 3724 N N . VAL A 1 464 ? -16.185 18.206 46.475 1.00 55.75 464 VAL A N 1
ATOM 3725 C CA . VAL A 1 464 ? -17.026 19.155 47.220 1.00 55.75 464 VAL A CA 1
ATOM 3726 C C . VAL A 1 464 ? -16.324 19.546 48.529 1.00 55.75 464 VAL A C 1
ATOM 3728 O O . VAL A 1 464 ? -16.030 18.668 49.343 1.00 55.75 464 VAL A O 1
ATOM 3731 N N . PRO A 1 465 ? -16.052 20.840 48.792 1.00 47.22 465 PRO A N 1
ATOM 3732 C CA . PRO A 1 465 ? -15.457 21.250 50.058 1.00 47.22 465 PRO A CA 1
ATOM 3733 C C . PRO A 1 465 ? -16.416 20.975 51.220 1.00 47.22 465 PRO A C 1
ATOM 3735 O O . PRO A 1 465 ? -17.571 21.404 51.207 1.00 47.22 465 PRO A O 1
ATOM 3738 N N . SER A 1 466 ? -15.926 20.300 52.259 1.00 41.97 466 SER A N 1
ATOM 3739 C CA . SER A 1 466 ? -16.706 19.978 53.455 1.00 41.97 466 SER A CA 1
ATOM 3740 C C . SER A 1 466 ? -17.163 21.252 54.185 1.00 41.97 466 SER A C 1
ATOM 3742 O O . SER A 1 466 ? -16.369 21.866 54.902 1.00 41.97 466 SER A O 1
ATOM 3744 N N . GLY A 1 467 ? -18.435 21.634 54.014 1.00 42.03 467 GLY A N 1
ATOM 3745 C CA . GLY A 1 467 ? -19.060 22.774 54.703 1.00 42.03 467 GLY A CA 1
ATOM 3746 C C . GLY A 1 467 ? -19.864 23.756 53.837 1.00 42.03 467 GLY A C 1
ATOM 3747 O O . GLY A 1 467 ? -20.283 24.782 54.368 1.00 42.03 467 GLY A O 1
ATOM 3748 N N . LEU A 1 468 ? -20.078 23.485 52.544 1.00 36.09 468 LEU A N 1
ATOM 3749 C CA . LEU A 1 468 ? -20.934 24.296 51.662 1.00 36.09 468 LEU A CA 1
ATOM 3750 C C . LEU A 1 468 ? -22.289 23.618 51.406 1.00 36.09 468 LEU A C 1
ATOM 3752 O O . LEU A 1 468 ? -22.353 22.420 51.145 1.00 36.09 468 LEU A O 1
ATOM 3756 N N . ASP A 1 469 ? -23.358 24.411 51.479 1.00 36.47 469 ASP A N 1
ATOM 3757 C CA . ASP A 1 469 ? -24.742 24.008 51.208 1.00 36.47 469 ASP A CA 1
ATOM 3758 C C . ASP A 1 469 ? -24.955 23.782 49.691 1.00 36.47 469 ASP A C 1
ATOM 3760 O O . ASP A 1 469 ? -24.713 24.713 48.909 1.00 36.47 469 ASP A O 1
ATOM 3764 N N . PRO A 1 470 ? -25.419 22.590 49.249 1.00 38.06 470 PRO A N 1
ATOM 3765 C CA . PRO A 1 470 ? -25.668 22.291 47.837 1.00 38.06 470 PRO A CA 1
ATOM 3766 C C . PRO A 1 470 ? -26.596 23.288 47.131 1.00 38.06 470 PRO A C 1
ATOM 3768 O O . PRO A 1 470 ? -26.474 23.476 45.924 1.00 38.06 470 PRO A O 1
ATOM 3771 N N . ALA A 1 471 ? -27.500 23.953 47.860 1.00 33.22 471 ALA A N 1
ATOM 3772 C CA . ALA A 1 471 ? -28.481 24.873 47.287 1.00 33.22 471 ALA A CA 1
ATOM 3773 C C . ALA A 1 471 ? -27.931 26.277 46.956 1.00 33.22 471 ALA A C 1
ATOM 3775 O O . ALA A 1 471 ? -28.632 27.065 46.319 1.00 33.22 471 ALA A O 1
ATOM 3776 N N . THR A 1 472 ? -26.709 26.627 47.386 1.00 32.81 472 THR A N 1
ATOM 3777 C CA . THR A 1 472 ? -26.147 27.986 47.210 1.00 32.81 472 THR A CA 1
ATOM 3778 C C . THR A 1 472 ? -24.865 28.060 46.377 1.00 32.81 472 THR A C 1
ATOM 3780 O O . THR A 1 472 ? -24.365 29.161 46.134 1.00 32.81 472 THR A O 1
ATOM 3783 N N . SER A 1 473 ? -24.346 26.935 45.872 1.00 33.12 473 SER A N 1
ATOM 3784 C CA . SER A 1 473 ? -23.160 26.937 45.007 1.00 33.12 473 SER A CA 1
ATOM 3785 C C . SER A 1 473 ? -23.519 27.066 43.521 1.00 33.12 473 SER A C 1
ATOM 3787 O O . SER A 1 473 ? -23.653 26.082 42.800 1.00 33.12 473 SER A O 1
ATOM 3789 N N . TYR A 1 474 ? -23.626 28.312 43.051 1.00 36.56 474 TYR A N 1
ATOM 3790 C CA . TYR A 1 474 ? -23.485 28.631 41.626 1.00 36.56 474 TYR A CA 1
ATOM 3791 C C . TYR A 1 474 ? -22.032 28.327 41.214 1.00 36.56 474 TYR A C 1
ATOM 3793 O O . TYR A 1 474 ? -21.133 29.143 41.438 1.00 36.56 474 TYR A O 1
ATOM 3801 N N . TYR A 1 475 ? -21.776 27.146 40.645 1.00 35.56 475 TYR A N 1
ATOM 3802 C CA . TYR A 1 475 ? -20.456 26.813 40.111 1.00 35.56 475 TYR A CA 1
ATOM 3803 C C . TYR A 1 475 ? -20.223 27.556 38.792 1.00 35.56 475 TYR A C 1
ATOM 3805 O O . TYR A 1 475 ? -20.739 27.194 37.738 1.00 35.56 475 TYR A O 1
ATOM 3813 N N . HIS A 1 476 ? -19.414 28.613 38.847 1.00 32.94 476 HIS A N 1
ATOM 3814 C CA . HIS A 1 476 ? -18.889 29.261 37.651 1.00 32.94 476 HIS A CA 1
ATOM 3815 C C . HIS A 1 476 ? -17.535 28.660 37.245 1.00 32.94 476 HIS A C 1
ATOM 3817 O O . HIS A 1 476 ? -16.614 28.586 38.055 1.00 32.94 476 HIS A O 1
ATOM 3823 N N . HIS A 1 477 ? -17.434 28.378 35.942 1.00 32.78 477 HIS A N 1
ATOM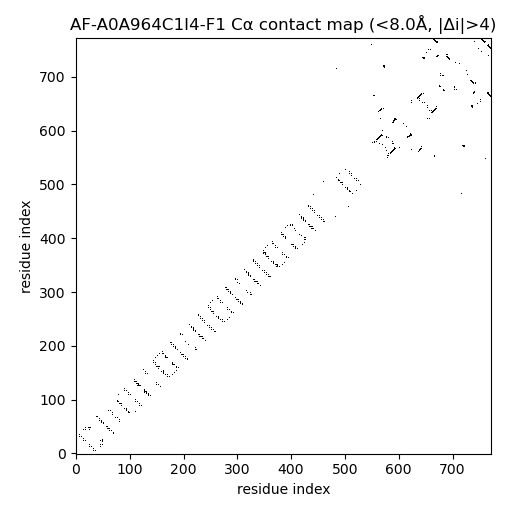 3824 C CA . HIS A 1 477 ? -16.251 28.033 35.144 1.00 32.78 477 HIS A CA 1
ATOM 3825 C C . HIS A 1 477 ? -15.676 26.600 35.189 1.00 32.78 477 HIS A C 1
ATOM 3827 O O . HIS A 1 477 ? -15.268 26.072 36.216 1.00 32.78 477 HIS A O 1
ATOM 3833 N N . GLU A 1 478 ? -15.541 26.068 33.966 1.00 34.56 478 GLU A N 1
ATOM 3834 C CA . GLU A 1 478 ? -14.562 25.065 33.514 1.00 34.56 478 GLU A CA 1
ATOM 3835 C C . GLU A 1 478 ? -14.674 23.636 34.067 1.00 34.56 478 GLU A C 1
ATOM 3837 O O . GLU A 1 478 ? -13.714 23.019 34.520 1.00 34.56 478 GLU A O 1
ATOM 3842 N N . LEU A 1 479 ? -15.845 23.042 33.839 1.00 37.16 479 LEU A N 1
ATOM 3843 C CA . LEU A 1 479 ? -15.932 21.646 33.406 1.00 37.16 479 LEU A CA 1
ATOM 3844 C C . LEU A 1 479 ? -16.459 21.647 31.966 1.00 37.16 479 LEU A C 1
ATOM 3846 O O . LEU A 1 479 ? -17.416 22.364 31.685 1.00 37.16 479 LEU A O 1
ATOM 3850 N N . GLN A 1 480 ? -15.867 20.862 31.060 1.00 43.00 480 GLN A N 1
ATOM 3851 C CA . GLN A 1 480 ? -16.552 20.468 29.823 1.00 43.00 480 GLN A CA 1
ATOM 3852 C C . GLN A 1 480 ? -17.505 19.325 30.195 1.00 43.00 480 GLN A C 1
ATOM 3854 O O . GLN A 1 480 ? -17.022 18.224 30.474 1.00 43.00 480 GLN A O 1
ATOM 3859 N N . PRO A 1 481 ? -18.832 19.540 30.264 1.00 43.16 481 PRO A N 1
ATOM 3860 C CA . PRO A 1 481 ? -19.745 18.459 30.581 1.00 43.16 481 PRO A CA 1
ATOM 3861 C C . PRO A 1 481 ? -19.828 17.537 29.368 1.00 43.16 481 PRO A C 1
ATOM 3863 O O . PRO A 1 481 ? -19.885 17.996 28.225 1.00 43.16 481 PRO A O 1
ATOM 3866 N N . LEU A 1 482 ? -19.938 16.235 29.607 1.00 50.69 482 LEU A N 1
ATOM 3867 C CA . LEU A 1 482 ? -20.491 15.351 28.592 1.00 50.69 482 LEU A CA 1
ATOM 3868 C C . LEU A 1 482 ? -21.951 15.761 28.439 1.00 50.69 482 LEU A C 1
ATOM 3870 O O . LEU A 1 482 ? -22.757 15.464 29.308 1.00 50.69 482 LEU A O 1
ATOM 3874 N N . HIS A 1 483 ? -22.296 16.492 27.382 1.00 53.62 483 HIS A N 1
ATOM 3875 C CA . HIS A 1 483 ? -23.584 17.187 27.268 1.00 53.62 483 HIS A CA 1
ATOM 3876 C C . HIS A 1 483 ? -24.831 16.265 27.093 1.00 53.62 483 HIS A C 1
ATOM 3878 O O . HIS A 1 483 ? -25.830 16.668 26.500 1.00 53.62 483 HIS A O 1
ATOM 3884 N N . ALA A 1 484 ? -24.792 15.027 27.592 1.00 61.72 484 ALA A N 1
ATOM 3885 C CA . ALA A 1 484 ? -25.886 14.063 27.628 1.00 61.72 484 ALA A CA 1
ATOM 3886 C C . ALA A 1 484 ? -26.434 13.935 29.071 1.00 61.72 484 ALA A C 1
ATOM 3888 O O . ALA A 1 484 ? -25.822 13.253 29.898 1.00 61.72 484 ALA A O 1
ATOM 3889 N N . PRO A 1 485 ? -27.577 14.563 29.405 1.00 64.31 485 PRO A N 1
ATOM 3890 C CA . PRO A 1 485 ? -28.149 14.510 30.753 1.00 64.31 485 PRO A CA 1
ATOM 3891 C C . PRO A 1 485 ? -28.607 13.094 31.133 1.00 64.31 485 PRO A C 1
ATOM 3893 O O . PRO A 1 485 ? -28.490 12.715 32.294 1.00 64.31 485 PRO A O 1
ATOM 3896 N N . GLU A 1 486 ? -29.045 12.280 30.165 1.00 75.12 486 GLU A N 1
ATOM 3897 C CA . GLU A 1 486 ? -29.396 10.869 30.369 1.00 75.12 486 GLU A CA 1
ATOM 3898 C C . GLU A 1 486 ? -28.243 10.076 30.989 1.00 75.12 486 GLU A C 1
ATOM 3900 O O . GLU A 1 486 ? -28.446 9.375 31.976 1.00 75.12 486 GLU A O 1
ATOM 3905 N N . PHE A 1 487 ? -27.023 10.239 30.468 1.00 70.81 487 PHE A N 1
ATOM 3906 C CA . PHE A 1 487 ? -25.835 9.547 30.972 1.00 70.81 487 PHE A CA 1
ATOM 3907 C C . PHE A 1 487 ? -25.550 9.906 32.435 1.00 70.81 487 PHE A C 1
ATOM 3909 O O . PHE A 1 487 ? -25.240 9.028 33.245 1.00 70.81 487 PHE A O 1
ATOM 3916 N N . TYR A 1 488 ? -25.713 11.181 32.803 1.00 65.69 488 TYR A N 1
ATOM 3917 C CA . TYR A 1 488 ? -25.608 11.612 34.194 1.00 65.69 488 TYR A CA 1
ATOM 3918 C C . TYR A 1 488 ? -26.719 11.017 35.065 1.00 65.69 488 TYR A C 1
ATOM 3920 O O . TYR A 1 488 ? -26.422 10.557 36.164 1.00 65.69 488 TYR A O 1
ATOM 3928 N N . CYS A 1 489 ? -27.962 10.943 34.585 1.00 74.50 489 CYS A N 1
ATOM 3929 C CA . CYS A 1 489 ? -29.077 10.339 35.320 1.00 74.50 489 CYS A CA 1
ATOM 3930 C C . CYS A 1 489 ? -28.955 8.822 35.497 1.00 74.50 489 CYS A C 1
ATOM 3932 O O . CYS A 1 489 ? -29.227 8.319 36.583 1.00 74.50 489 CYS A O 1
ATOM 3934 N N . GLU A 1 490 ? -28.539 8.085 34.469 1.00 79.38 490 GLU A N 1
ATOM 3935 C CA . GLU A 1 490 ? -28.290 6.641 34.545 1.00 79.38 490 GLU A CA 1
ATOM 3936 C C . GLU A 1 490 ? -27.132 6.336 35.501 1.00 79.38 490 GLU A C 1
ATOM 3938 O O . GLU A 1 490 ? -27.238 5.469 36.370 1.00 79.38 490 GLU A O 1
ATOM 3943 N N . THR A 1 491 ? -26.046 7.107 35.402 1.00 72.81 491 THR A N 1
ATOM 3944 C CA . THR A 1 491 ? -24.901 7.019 36.317 1.00 72.81 491 THR A CA 1
ATOM 3945 C C . THR A 1 491 ? -25.331 7.345 37.752 1.00 72.81 491 THR A C 1
ATOM 3947 O O . THR A 1 491 ? -25.030 6.584 38.671 1.00 72.81 491 THR A O 1
ATOM 3950 N N . ALA A 1 492 ? -26.095 8.422 37.960 1.00 75.19 492 ALA A N 1
ATOM 3951 C CA . ALA A 1 492 ? -26.621 8.811 39.267 1.00 75.19 492 ALA A CA 1
ATOM 3952 C C . ALA A 1 492 ? -27.586 7.769 39.853 1.00 75.19 492 ALA A C 1
ATOM 3954 O O . ALA A 1 492 ? -27.562 7.517 41.057 1.00 75.19 492 ALA A O 1
ATOM 3955 N N . GLN A 1 493 ? -28.403 7.122 39.018 1.00 80.88 493 GLN A N 1
ATOM 3956 C CA . GLN A 1 493 ? -29.271 6.029 39.444 1.00 80.88 493 GLN A CA 1
ATOM 3957 C C . GLN A 1 493 ? -28.452 4.822 39.924 1.00 80.88 493 GLN A C 1
ATOM 3959 O O . GLN A 1 493 ? -28.707 4.335 41.024 1.00 80.88 493 GLN A O 1
ATOM 3964 N N . LYS A 1 494 ? -27.405 4.410 39.193 1.00 78.75 494 LYS A N 1
ATOM 3965 C CA . LYS A 1 494 ? -26.482 3.352 39.649 1.00 78.75 494 LYS A CA 1
ATOM 3966 C C . LYS A 1 494 ? -25.804 3.699 40.985 1.00 78.75 494 LYS A C 1
ATOM 3968 O O . LYS A 1 494 ? -25.616 2.818 41.822 1.00 78.75 494 LYS A O 1
ATOM 3973 N N . PHE A 1 495 ? -25.483 4.973 41.235 1.00 71.62 495 PHE A N 1
ATOM 3974 C CA . PHE A 1 495 ? -24.979 5.430 42.541 1.00 71.62 495 PHE A CA 1
ATOM 3975 C C . PHE A 1 495 ? -26.034 5.397 43.656 1.00 71.62 495 PHE A C 1
ATOM 3977 O O . PHE A 1 495 ? -25.709 5.022 44.783 1.00 71.62 495 PHE A O 1
ATOM 3984 N N . ALA A 1 496 ? -27.286 5.749 43.358 1.00 70.31 496 ALA A N 1
ATOM 3985 C CA . ALA A 1 496 ? -28.395 5.663 44.308 1.00 70.31 496 ALA A CA 1
ATOM 3986 C C . ALA A 1 496 ? -28.731 4.203 44.675 1.00 70.31 496 ALA A C 1
ATOM 3988 O O . ALA A 1 496 ? -29.043 3.914 45.828 1.00 70.31 496 ALA A O 1
ATOM 3989 N N . GLU A 1 497 ? -28.607 3.279 43.720 1.00 77.44 497 GLU A N 1
ATOM 3990 C CA . GLU A 1 497 ? -28.718 1.827 43.930 1.00 77.44 497 GLU A CA 1
ATOM 3991 C C . GLU A 1 497 ? -27.521 1.249 44.717 1.00 77.44 497 GLU A C 1
ATOM 3993 O O . GLU A 1 497 ? -27.662 0.228 45.388 1.00 77.44 497 GLU A O 1
ATOM 3998 N N . SER A 1 498 ? -26.366 1.927 44.694 1.00 68.62 498 SER A N 1
ATOM 3999 C CA . SER A 1 498 ? -25.116 1.527 45.369 1.00 68.62 498 SER A CA 1
ATOM 4000 C C . SER A 1 498 ? -24.875 2.215 46.728 1.00 68.62 498 SER A C 1
ATOM 4002 O O . SER A 1 498 ? -23.741 2.235 47.201 1.00 68.62 498 SER A O 1
ATOM 4004 N N . ASP A 1 499 ? -25.910 2.800 47.342 1.00 70.81 499 ASP A N 1
ATOM 4005 C CA . ASP A 1 499 ? -25.862 3.494 48.647 1.00 70.81 499 ASP A CA 1
ATOM 4006 C C . ASP A 1 499 ? -24.848 4.664 48.718 1.00 70.81 499 ASP A C 1
ATOM 4008 O O . ASP A 1 499 ? -24.147 4.878 49.707 1.00 70.81 499 ASP A O 1
ATOM 4012 N N . ARG A 1 500 ? -24.745 5.447 47.631 1.00 64.12 500 ARG A N 1
ATOM 4013 C CA . ARG A 1 500 ? -23.869 6.634 47.523 1.00 64.12 500 ARG A CA 1
ATOM 4014 C C . ARG A 1 500 ? -24.679 7.901 47.177 1.00 64.12 500 ARG A C 1
ATOM 4016 O O . ARG A 1 500 ? -24.495 8.463 46.092 1.00 64.12 500 ARG A O 1
ATOM 4023 N N . PRO A 1 501 ? -25.577 8.369 48.071 1.00 66.00 501 PRO A N 1
ATOM 4024 C CA . PRO A 1 501 ? -26.535 9.438 47.770 1.00 66.00 501 PRO A CA 1
ATOM 4025 C C . PRO A 1 501 ? -25.874 10.776 47.418 1.00 66.00 501 PRO A C 1
ATOM 4027 O O . PRO A 1 501 ? -26.369 11.473 46.536 1.00 66.00 501 PRO A O 1
ATOM 4030 N N . ASP A 1 502 ? -24.735 11.118 48.023 1.00 54.97 502 ASP A N 1
ATOM 4031 C CA . ASP A 1 502 ? -24.042 12.389 47.760 1.00 54.97 502 ASP A CA 1
ATOM 4032 C C . ASP A 1 502 ? -23.499 12.454 46.323 1.00 54.97 502 ASP A C 1
ATOM 4034 O O . ASP A 1 502 ? -23.685 13.442 45.613 1.00 54.97 502 ASP A O 1
ATOM 4038 N N . ALA A 1 503 ? -22.892 11.360 45.847 1.00 60.41 503 ALA A N 1
ATOM 4039 C CA . ALA A 1 503 ? -22.397 11.254 44.474 1.00 60.41 503 ALA A CA 1
ATOM 4040 C C . ALA A 1 503 ? -23.550 11.247 43.454 1.00 60.41 503 ALA A C 1
ATOM 4042 O O . ALA A 1 503 ? -23.456 11.905 42.417 1.00 60.41 503 ALA A O 1
ATOM 4043 N N . ALA A 1 504 ? -24.659 10.563 43.768 1.00 65.12 504 ALA A N 1
ATOM 4044 C CA . ALA A 1 504 ? -25.874 10.599 42.955 1.00 65.12 504 ALA A CA 1
ATOM 4045 C C . ALA A 1 504 ? -26.462 12.020 42.873 1.00 65.12 504 ALA A C 1
ATOM 4047 O O . ALA A 1 504 ? -26.793 12.481 41.784 1.00 65.12 504 ALA A O 1
ATOM 4048 N N . THR A 1 505 ? -26.531 12.735 44.000 1.00 60.81 505 THR A N 1
ATOM 4049 C CA . THR A 1 505 ? -27.017 14.124 44.091 1.00 60.81 505 THR A CA 1
ATOM 4050 C C . THR A 1 505 ? -26.215 15.045 43.174 1.00 60.81 505 THR A C 1
ATOM 4052 O O . THR A 1 505 ? -26.795 15.754 42.356 1.00 60.81 505 THR A O 1
ATOM 4055 N N . VAL A 1 506 ? -24.880 14.981 43.236 1.00 56.88 506 VAL A N 1
ATOM 4056 C CA . VAL A 1 506 ? -23.993 15.794 42.387 1.00 56.88 506 VAL A CA 1
ATOM 4057 C C . VAL A 1 506 ? -24.190 15.496 40.894 1.00 56.88 506 VAL A C 1
ATOM 4059 O O . VAL A 1 506 ? -24.193 16.420 40.084 1.00 56.88 506 VAL A O 1
ATOM 4062 N N . LEU A 1 507 ? -24.397 14.234 40.511 1.00 62.34 507 LEU A N 1
ATOM 4063 C CA . LEU A 1 507 ? -24.627 13.860 39.111 1.00 62.34 507 LEU A CA 1
ATOM 4064 C C . LEU A 1 507 ? -26.026 14.256 38.613 1.00 62.34 507 LEU A C 1
ATOM 4066 O O . LEU A 1 507 ? -26.152 14.712 37.480 1.00 62.34 507 LEU A O 1
ATOM 4070 N N . TYR A 1 508 ? -27.066 14.165 39.447 1.00 64.94 508 TYR A N 1
ATOM 4071 C CA . TYR A 1 508 ? -28.391 14.698 39.108 1.00 64.94 508 TYR A CA 1
ATOM 4072 C C . TYR A 1 508 ? -28.387 16.230 38.986 1.00 64.94 508 TYR A C 1
ATOM 4074 O O . TYR A 1 508 ? -29.052 16.759 38.099 1.00 64.94 508 TYR A O 1
ATOM 4082 N N . LEU A 1 509 ? -27.602 16.944 39.801 1.00 54.97 509 LEU A N 1
ATOM 4083 C CA . LEU A 1 509 ? -27.383 18.386 39.638 1.00 54.97 509 LEU A CA 1
ATOM 4084 C C . LEU A 1 509 ? -26.687 18.703 38.301 1.00 54.97 509 LEU A C 1
ATOM 4086 O O . LEU A 1 509 ? -27.174 19.550 37.561 1.00 54.97 509 LEU A O 1
ATOM 4090 N N . MET A 1 510 ? -25.635 17.965 37.928 1.00 56.88 510 MET A N 1
ATOM 4091 C CA . MET A 1 510 ? -24.984 18.109 36.610 1.00 56.88 510 MET A CA 1
ATOM 4092 C C . MET A 1 510 ? -25.928 17.769 35.438 1.00 56.88 510 MET A C 1
ATOM 4094 O O . MET A 1 510 ? -25.845 18.379 34.373 1.00 56.88 510 MET A O 1
ATOM 4098 N N . ALA A 1 511 ? -26.871 16.839 35.621 1.00 59.44 511 ALA A N 1
ATOM 4099 C CA . ALA A 1 511 ? -27.916 16.572 34.633 1.00 59.44 511 ALA A CA 1
ATOM 4100 C C . ALA A 1 511 ? -28.909 17.746 34.500 1.00 59.44 511 ALA A C 1
ATOM 4102 O O . ALA A 1 511 ? -29.325 18.074 33.385 1.00 59.44 511 ALA A O 1
ATOM 4103 N N . LEU A 1 512 ? -29.251 18.415 35.610 1.00 52.91 512 LEU A N 1
ATOM 4104 C CA . LEU A 1 512 ? -30.080 19.626 35.612 1.00 52.91 512 LEU A CA 1
ATOM 4105 C C . LEU A 1 512 ? -29.361 20.855 35.047 1.00 52.91 512 LEU A C 1
ATOM 4107 O O . LEU A 1 512 ? -30.022 21.680 34.432 1.00 52.91 512 LEU A O 1
ATOM 4111 N N . GLU A 1 513 ? -28.036 20.974 35.151 1.00 50.44 513 GLU A N 1
ATOM 4112 C CA . GLU A 1 513 ? -27.295 22.032 34.440 1.00 50.44 513 GLU A CA 1
ATOM 4113 C C . GLU A 1 513 ? -27.484 21.938 32.912 1.00 50.44 513 GLU A C 1
ATOM 4115 O O . GLU A 1 513 ? -27.499 22.958 32.223 1.00 50.44 513 GLU A O 1
ATOM 4120 N N . ILE A 1 514 ? -27.692 20.727 32.376 1.00 52.88 514 ILE A N 1
ATOM 4121 C CA . ILE A 1 514 ? -27.942 20.489 30.944 1.00 52.88 514 ILE A CA 1
ATOM 4122 C C . ILE A 1 514 ? -29.444 20.520 30.603 1.00 52.88 514 ILE A C 1
ATOM 4124 O O . ILE A 1 514 ? -29.814 20.913 29.494 1.00 52.88 514 ILE A O 1
ATOM 4128 N N . ARG A 1 515 ? -30.331 20.151 31.539 1.00 58.62 515 ARG A N 1
ATOM 4129 C CA . ARG A 1 515 ? -31.788 20.355 31.422 1.00 58.62 515 ARG A CA 1
ATOM 4130 C C . ARG A 1 515 ? -32.381 21.026 32.668 1.00 58.62 515 ARG A C 1
ATOM 4132 O O . ARG A 1 515 ? -33.000 20.342 33.486 1.00 58.62 515 ARG A O 1
ATOM 4139 N N . PRO A 1 516 ? -32.321 22.367 32.767 1.00 44.69 516 PRO A N 1
ATOM 4140 C CA . PRO A 1 516 ? -32.758 23.098 33.965 1.00 44.69 516 PRO A CA 1
ATOM 4141 C C . PRO A 1 516 ? -34.252 22.990 34.304 1.00 44.69 516 PRO A C 1
ATOM 4143 O O . PRO A 1 516 ? -34.675 23.446 35.361 1.00 44.69 516 PRO A O 1
ATOM 4146 N N . GLN A 1 517 ? -35.065 22.428 33.404 1.00 47.31 517 GLN A N 1
ATOM 4147 C CA . GLN A 1 517 ? -36.523 22.316 33.535 1.00 47.31 517 GLN A CA 1
ATOM 4148 C C . GLN A 1 517 ? -37.027 20.863 33.420 1.00 47.31 517 GLN A C 1
ATOM 4150 O O . GLN A 1 517 ? -38.226 20.639 33.259 1.00 47.31 517 GLN A O 1
ATOM 4155 N N . ASP A 1 518 ? -36.142 19.859 33.486 1.00 59.41 518 ASP A N 1
ATOM 4156 C CA . ASP A 1 518 ? -36.560 18.454 33.447 1.00 59.41 518 ASP A CA 1
ATOM 4157 C C . ASP A 1 518 ? -37.175 18.033 34.792 1.00 59.41 518 ASP A C 1
ATOM 4159 O O . ASP A 1 518 ? -36.488 17.830 35.800 1.00 59.41 518 ASP A O 1
ATOM 4163 N N . ALA A 1 519 ? -38.504 17.915 34.799 1.00 61.78 519 ALA A N 1
ATOM 4164 C CA . ALA A 1 519 ? -39.289 17.567 35.977 1.00 61.78 519 ALA A CA 1
ATOM 4165 C C . ALA A 1 519 ? -39.050 16.127 36.467 1.00 61.78 519 ALA A C 1
ATOM 4167 O O . ALA A 1 519 ? -39.261 15.858 37.648 1.00 61.78 519 ALA A O 1
ATOM 4168 N N . ALA A 1 520 ? -38.589 15.207 35.612 1.00 67.94 520 ALA A N 1
ATOM 4169 C CA . ALA A 1 520 ? -38.265 13.841 36.021 1.00 67.94 520 ALA A CA 1
ATOM 4170 C C . ALA A 1 520 ? -36.893 13.783 36.708 1.00 67.94 520 ALA A C 1
ATOM 4172 O O . ALA A 1 520 ? -36.746 13.117 37.732 1.00 67.94 520 ALA A O 1
ATOM 4173 N N . ILE A 1 521 ? -35.910 14.533 36.200 1.00 64.75 521 ILE A N 1
ATOM 4174 C CA . ILE A 1 521 ? -34.591 14.683 36.834 1.00 64.75 521 ILE A CA 1
ATOM 4175 C C . ILE A 1 521 ? -34.729 15.443 38.159 1.00 64.75 521 ILE A C 1
ATOM 4177 O O . ILE A 1 521 ? -34.247 14.973 39.188 1.00 64.75 521 ILE A O 1
ATOM 4181 N N . SER A 1 522 ? -35.470 16.556 38.164 1.00 57.78 522 SER A N 1
ATOM 4182 C CA . SER A 1 522 ? -35.813 17.302 39.384 1.00 57.78 522 SER A CA 1
ATOM 4183 C C . SER A 1 522 ? -36.596 16.442 40.377 1.00 57.78 522 SER A C 1
ATOM 4185 O O . SER A 1 522 ? -36.366 16.541 41.576 1.00 57.78 522 SER A O 1
ATOM 4187 N N . GLY A 1 523 ? -37.483 15.567 39.889 1.00 64.38 523 GLY A N 1
ATOM 4188 C CA . GLY A 1 523 ? -38.236 14.609 40.697 1.00 64.38 523 GLY A CA 1
ATOM 4189 C C . GLY A 1 523 ? -37.340 13.565 41.365 1.00 64.38 523 GLY A C 1
ATOM 4190 O O . GLY A 1 523 ? -37.379 13.434 42.582 1.00 64.38 523 GLY A O 1
ATOM 4191 N N . LYS A 1 524 ? -36.470 12.883 40.606 1.00 68.50 524 LYS A N 1
ATOM 4192 C CA . LYS A 1 524 ? -35.500 11.913 41.156 1.00 68.50 524 LYS A CA 1
ATOM 4193 C C . LYS A 1 524 ? -34.506 12.566 42.122 1.00 68.50 524 LYS A C 1
ATOM 4195 O O . LYS A 1 524 ? -34.198 11.996 43.168 1.00 68.50 524 LYS A O 1
ATOM 4200 N N . LEU A 1 525 ? -34.038 13.777 41.808 1.00 58.12 525 LEU A N 1
ATOM 4201 C CA . LEU A 1 525 ? -33.223 14.574 42.724 1.00 58.12 525 LEU A CA 1
ATOM 4202 C C . LEU A 1 525 ? -34.011 14.907 43.997 1.00 58.12 525 LEU A C 1
ATOM 4204 O O . LEU A 1 525 ? -33.488 14.725 45.088 1.00 58.12 525 LEU A O 1
ATOM 4208 N N . ALA A 1 526 ? -35.275 15.322 43.882 1.00 58.72 526 ALA A N 1
ATOM 4209 C CA . ALA A 1 526 ? -36.141 15.593 45.024 1.00 58.72 526 ALA A CA 1
ATOM 4210 C C . ALA A 1 526 ? -36.486 14.334 45.836 1.00 58.72 526 ALA A C 1
ATOM 4212 O O . ALA A 1 526 ? -36.667 14.456 47.037 1.00 58.72 526 ALA A O 1
ATOM 4213 N N . GLU A 1 527 ? -36.534 13.133 45.256 1.00 68.94 527 GLU A N 1
ATOM 4214 C CA . GLU A 1 527 ? -36.684 11.873 46.006 1.00 68.94 527 GLU A CA 1
ATOM 4215 C C . GLU A 1 527 ? -35.430 11.548 46.836 1.00 68.94 527 GLU A C 1
ATOM 4217 O O . GLU A 1 527 ? -35.531 11.149 47.999 1.00 68.94 527 GLU A O 1
ATOM 4222 N N . ILE A 1 528 ? -34.238 11.757 46.265 1.00 62.38 528 ILE A N 1
ATOM 4223 C CA . ILE A 1 528 ? -32.953 11.576 46.960 1.00 62.38 528 ILE A CA 1
ATOM 4224 C C . ILE A 1 528 ? -32.759 12.661 48.028 1.00 62.38 528 ILE A C 1
ATOM 4226 O O . ILE A 1 528 ? -32.364 12.354 49.152 1.00 62.38 528 ILE A O 1
ATOM 4230 N N . LEU A 1 529 ? -33.122 13.908 47.725 1.00 47.81 529 LEU A N 1
ATOM 4231 C CA . LEU A 1 529 ? -33.109 15.008 48.683 1.00 47.81 529 LEU A CA 1
ATOM 4232 C C . LEU A 1 529 ? -34.220 14.879 49.735 1.00 47.81 529 LEU A C 1
ATOM 4234 O O . LEU A 1 529 ? -33.968 15.231 50.869 1.00 47.81 529 LEU A O 1
ATOM 4238 N N . GLN A 1 530 ? -35.398 14.308 49.458 1.00 52.22 530 GLN A N 1
ATOM 4239 C CA . GLN A 1 530 ? -36.417 14.025 50.490 1.00 52.22 530 GLN A CA 1
ATOM 4240 C C . GLN A 1 530 ? -36.005 12.887 51.427 1.00 52.22 530 GLN A C 1
ATOM 4242 O O . GLN A 1 530 ? -36.401 12.880 52.593 1.00 52.22 530 GLN A O 1
ATOM 4247 N N . LYS A 1 531 ? -35.195 11.933 50.947 1.00 53.59 531 LYS A N 1
ATOM 4248 C CA . LYS A 1 531 ? -34.507 10.969 51.817 1.00 53.59 531 LYS A CA 1
ATOM 4249 C C . LYS A 1 531 ? -33.480 11.636 52.743 1.00 53.59 531 LYS A C 1
ATOM 4251 O O . LYS A 1 531 ? -33.224 11.080 53.808 1.00 53.59 531 LYS A O 1
ATOM 4256 N N . ASN A 1 532 ? -32.927 12.788 52.355 1.00 42.56 532 ASN A N 1
ATOM 4257 C CA . ASN A 1 532 ? -31.853 13.473 53.080 1.00 42.56 532 ASN A CA 1
ATOM 4258 C C . ASN A 1 532 ? -32.298 14.707 53.888 1.00 42.56 532 ASN A C 1
ATOM 4260 O O . ASN A 1 532 ? -31.676 14.985 54.908 1.00 42.56 532 ASN A O 1
ATOM 4264 N N . ASP A 1 533 ? -33.347 15.428 53.481 1.00 33.38 533 ASP A N 1
ATOM 4265 C CA . ASP A 1 533 ? -33.673 16.751 54.016 1.00 33.38 533 ASP A CA 1
ATOM 4266 C C . ASP A 1 533 ? -35.170 17.008 54.216 1.00 33.38 533 ASP A C 1
ATOM 4268 O O . ASP A 1 533 ? -35.974 17.275 53.316 1.00 33.38 533 ASP A O 1
ATOM 4272 N N . SER A 1 534 ? -35.519 17.035 55.493 1.00 33.59 534 SER A N 1
ATOM 4273 C CA . SER A 1 534 ? -36.740 17.615 56.009 1.00 33.59 534 SER A CA 1
ATOM 4274 C C . SER A 1 534 ? -36.613 19.140 56.159 1.00 33.59 534 SER A C 1
ATOM 4276 O O . SER A 1 534 ? -36.427 19.587 57.284 1.00 33.59 534 SER A O 1
ATOM 4278 N N . THR A 1 535 ? -36.794 19.948 55.102 1.00 31.73 535 THR A N 1
ATOM 4279 C CA . THR A 1 535 ? -37.282 21.347 55.247 1.00 31.73 535 THR A CA 1
ATOM 4280 C C . THR A 1 535 ? -37.712 22.029 53.936 1.00 31.73 535 THR A C 1
ATOM 4282 O O . THR A 1 535 ? -36.887 22.453 53.142 1.00 31.73 535 THR A O 1
ATOM 4285 N N . GLY A 1 536 ? -39.018 22.288 53.812 1.00 29.59 536 GLY A N 1
ATOM 4286 C CA . GLY A 1 536 ? -39.525 23.660 53.648 1.00 29.59 536 GLY A CA 1
ATOM 4287 C C . GLY A 1 536 ? -39.306 24.442 52.340 1.00 29.59 536 GLY A C 1
ATOM 4288 O O . GLY A 1 536 ? -38.423 25.286 52.272 1.00 29.59 536 GLY A O 1
ATOM 4289 N N . ASP A 1 537 ? -40.326 24.355 51.479 1.00 30.19 537 ASP A N 1
ATOM 4290 C CA . ASP A 1 537 ? -41.037 25.516 50.899 1.00 30.19 537 ASP A CA 1
ATOM 4291 C C . ASP A 1 537 ? -40.422 26.279 49.699 1.00 30.19 537 ASP A C 1
ATOM 4293 O O . ASP A 1 537 ? -39.334 26.848 49.778 1.00 30.19 537 ASP A O 1
ATOM 4297 N N . ARG A 1 538 ? -41.200 26.375 48.602 1.00 25.58 538 ARG A N 1
ATOM 4298 C CA . ARG A 1 538 ? -41.170 27.485 47.623 1.00 25.58 538 ARG A CA 1
ATOM 4299 C C . ARG A 1 538 ? -42.315 27.419 46.605 1.00 25.58 538 ARG A C 1
ATOM 4301 O O . ARG A 1 538 ? -42.328 26.597 45.693 1.00 25.58 538 ARG A O 1
ATOM 4308 N N . THR A 1 539 ? -43.224 28.384 46.692 1.00 30.98 539 THR A N 1
ATOM 4309 C CA . THR A 1 539 ? -43.923 28.932 45.517 1.00 30.98 539 THR A CA 1
ATOM 4310 C C . THR A 1 539 ? -43.026 29.915 44.756 1.00 30.98 539 THR A C 1
ATOM 4312 O O . THR A 1 539 ? -42.136 30.511 45.356 1.00 30.98 539 THR A O 1
ATOM 4315 N N . ILE A 1 540 ? -43.389 30.195 43.496 1.00 26.62 540 ILE A N 1
ATOM 4316 C CA . ILE A 1 540 ? -42.775 31.174 42.575 1.00 26.62 540 ILE A CA 1
ATOM 4317 C C . ILE A 1 540 ? -41.458 30.685 41.955 1.00 26.62 540 ILE A C 1
ATOM 4319 O O . ILE A 1 540 ? -40.409 30.756 42.583 1.00 26.62 540 ILE A O 1
ATOM 4323 N N . LEU A 1 541 ? -41.531 30.284 40.681 1.00 23.89 541 LEU A N 1
ATOM 4324 C CA . LEU A 1 541 ? -40.572 30.618 39.616 1.00 23.89 541 LEU A CA 1
ATOM 4325 C C . LEU A 1 541 ? -41.129 30.096 38.284 1.00 23.89 541 LEU A C 1
ATOM 4327 O O . LEU A 1 541 ? -41.030 28.917 37.959 1.00 23.89 541 LEU A O 1
ATOM 4331 N N . ALA A 1 542 ? -41.762 30.995 37.537 1.00 27.38 542 ALA A N 1
ATOM 4332 C CA . ALA A 1 542 ? -42.068 30.797 36.132 1.00 27.38 542 ALA A CA 1
ATOM 4333 C C . ALA A 1 542 ? -41.151 31.708 35.304 1.00 27.38 542 ALA A C 1
ATOM 4335 O O . ALA A 1 542 ? -40.818 32.802 35.751 1.00 27.38 542 ALA A O 1
ATOM 4336 N N . GLU A 1 543 ? -40.850 31.249 34.089 1.00 28.19 543 GLU A N 1
ATOM 4337 C CA . GLU A 1 543 ? -40.373 32.029 32.938 1.00 28.19 543 GLU A CA 1
ATOM 4338 C C . GLU A 1 543 ? -38.888 32.464 32.869 1.00 28.19 543 GLU A C 1
ATOM 4340 O O . GLU A 1 543 ? -38.425 33.359 33.567 1.00 28.19 543 GLU A O 1
ATOM 4345 N N . LEU A 1 544 ? -38.247 31.898 31.829 1.00 29.31 544 LEU A N 1
ATOM 4346 C CA . LEU A 1 544 ? -37.177 32.437 30.967 1.00 29.31 544 LEU A CA 1
ATOM 4347 C C . LEU A 1 544 ? -35.700 32.265 31.365 1.00 29.31 544 LEU A C 1
ATOM 4349 O O . LEU A 1 544 ? -35.125 33.094 32.056 1.00 29.31 544 LEU A O 1
ATOM 4353 N N . GLU A 1 545 ? -35.090 31.245 30.745 1.00 33.09 545 GLU A N 1
ATOM 4354 C CA . GLU A 1 545 ? -33.868 31.259 29.903 1.00 33.09 545 GLU A CA 1
ATOM 4355 C C . GLU A 1 545 ? -33.780 29.873 29.191 1.00 33.09 545 GLU A C 1
ATOM 4357 O O . GLU A 1 545 ? -34.371 28.918 29.699 1.00 33.09 545 GLU A O 1
ATOM 4362 N N . ASN A 1 546 ? -33.089 29.612 28.066 1.00 43.75 546 ASN A N 1
ATOM 4363 C CA . ASN A 1 546 ? -32.853 30.300 26.768 1.00 43.75 546 ASN A CA 1
ATOM 4364 C C . ASN A 1 546 ? -32.239 29.235 25.795 1.00 43.75 546 ASN A C 1
ATOM 4366 O O . ASN A 1 546 ? -31.678 28.260 26.283 1.00 43.75 546 ASN A O 1
ATOM 4370 N N . ASP A 1 547 ? -32.226 29.284 24.451 1.00 53.81 547 ASP A N 1
ATOM 4371 C CA . ASP A 1 547 ? -32.874 30.097 23.397 1.00 53.81 547 ASP A CA 1
ATOM 4372 C C . ASP A 1 547 ? -32.678 29.379 22.020 1.00 53.81 547 ASP A C 1
ATOM 4374 O O . ASP A 1 547 ? -31.542 29.246 21.568 1.00 53.81 547 ASP A O 1
ATOM 4378 N N . ASP A 1 548 ? -33.739 28.913 21.331 1.00 73.12 548 ASP A N 1
ATOM 4379 C CA . ASP A 1 548 ? -33.679 28.448 19.918 1.00 73.12 548 ASP A CA 1
ATOM 4380 C C . ASP A 1 548 ? -34.323 29.501 19.000 1.00 73.12 548 ASP A C 1
ATOM 4382 O O . ASP A 1 548 ? -35.481 29.892 19.172 1.00 73.12 548 ASP A O 1
ATOM 4386 N N . ILE A 1 549 ? -33.594 29.953 17.973 1.00 81.12 549 ILE A N 1
ATOM 4387 C CA . ILE A 1 549 ? -34.091 30.966 17.033 1.00 81.12 549 ILE A CA 1
ATOM 4388 C C . ILE A 1 549 ? -35.337 30.517 16.258 1.00 81.12 549 ILE A C 1
ATOM 4390 O O . ILE A 1 549 ? -36.191 31.354 15.958 1.00 81.12 549 ILE A O 1
ATOM 4394 N N . ARG A 1 550 ? -35.476 29.216 15.974 1.00 83.56 550 ARG A N 1
ATOM 4395 C CA . ARG A 1 550 ? -36.658 28.665 15.295 1.00 83.56 550 ARG A CA 1
ATOM 4396 C C . ARG A 1 550 ? -37.891 28.838 16.175 1.00 83.56 550 ARG A C 1
ATOM 4398 O O . ARG A 1 550 ? -38.908 29.341 15.703 1.00 83.56 550 ARG A O 1
ATOM 4405 N N . ASP A 1 551 ? -37.760 28.547 17.467 1.00 85.25 551 ASP A N 1
ATOM 4406 C CA . ASP A 1 551 ? -38.840 28.677 18.448 1.00 85.25 551 ASP A CA 1
ATOM 4407 C C . ASP A 1 551 ? -39.250 30.140 18.628 1.00 85.25 551 ASP A C 1
ATOM 4409 O O . ASP A 1 551 ? -40.442 30.442 18.671 1.00 85.25 551 ASP A O 1
ATOM 4413 N N . ARG A 1 552 ? -38.287 31.074 18.631 1.00 84.75 552 ARG A N 1
ATOM 4414 C CA . ARG A 1 552 ? -38.580 32.518 18.631 1.00 84.75 552 ARG A CA 1
ATOM 4415 C C . ARG A 1 552 ? -39.334 32.974 17.386 1.00 84.75 552 ARG A C 1
ATOM 4417 O O . ARG A 1 552 ? -40.254 33.783 17.498 1.00 84.75 552 ARG A O 1
ATOM 4424 N N . TYR A 1 553 ? -38.953 32.497 16.200 1.00 89.12 553 TYR A N 1
ATOM 4425 C CA . TYR A 1 553 ? -39.656 32.848 14.966 1.00 89.12 553 TYR A CA 1
ATOM 4426 C C . TYR A 1 553 ? -41.065 32.245 14.926 1.00 89.12 553 TYR A C 1
ATOM 4428 O O . TYR A 1 553 ? -41.992 32.959 14.553 1.00 89.12 553 TYR A O 1
ATOM 4436 N N . ILE A 1 554 ? -41.260 31.011 15.402 1.00 89.75 554 ILE A N 1
ATOM 4437 C CA . ILE A 1 554 ? -42.587 30.392 15.558 1.00 89.75 554 ILE A CA 1
ATOM 4438 C C . ILE A 1 554 ? -43.442 31.202 16.539 1.00 89.75 554 ILE A C 1
ATOM 4440 O O . ILE A 1 554 ? -44.521 31.667 16.171 1.00 89.75 554 ILE A O 1
ATOM 4444 N N . ALA A 1 555 ? -42.935 31.463 17.747 1.00 86.69 555 ALA A N 1
ATOM 4445 C CA . ALA A 1 555 ? -43.621 32.244 18.779 1.00 86.69 555 ALA A CA 1
ATOM 4446 C C . ALA A 1 555 ? -44.052 33.641 18.296 1.00 86.69 555 ALA A C 1
ATOM 4448 O O . ALA A 1 555 ? -45.077 34.167 18.727 1.00 86.69 555 ALA A O 1
ATOM 4449 N N . ARG A 1 556 ? -43.282 34.239 17.378 1.00 89.56 556 ARG A N 1
ATOM 4450 C CA . ARG A 1 556 ? -43.559 35.552 16.786 1.00 89.56 556 ARG A CA 1
ATOM 4451 C C . ARG A 1 556 ? -44.715 35.555 15.781 1.00 89.56 556 ARG A C 1
ATOM 4453 O O . ARG A 1 556 ? -45.334 36.607 15.629 1.00 89.56 556 ARG A O 1
ATOM 4460 N N . VAL A 1 557 ? -44.979 34.451 15.072 1.00 90.19 557 VAL A N 1
ATOM 4461 C CA . VAL A 1 557 ? -45.912 34.445 13.921 1.00 90.19 557 VAL A CA 1
ATOM 4462 C C . VAL A 1 557 ? -47.077 33.459 14.023 1.00 90.19 557 VAL A C 1
ATOM 4464 O O . VAL A 1 557 ? -48.036 33.615 13.279 1.00 90.19 557 VAL A O 1
ATOM 4467 N N . VAL A 1 558 ? -47.037 32.463 14.915 1.00 93.75 558 VAL A N 1
ATOM 4468 C CA . VAL A 1 558 ? -47.975 31.319 14.872 1.00 93.75 558 VAL A CA 1
ATOM 4469 C C . VAL A 1 558 ? -49.288 31.500 15.651 1.00 93.75 558 VAL A C 1
ATOM 4471 O O . VAL A 1 558 ? -50.221 30.717 15.485 1.00 93.75 558 VAL A O 1
ATOM 4474 N N . ASN A 1 559 ? -49.390 32.520 16.504 1.00 92.75 559 ASN A N 1
ATOM 4475 C CA . ASN A 1 559 ? -50.551 32.707 17.377 1.00 92.75 559 ASN A CA 1
ATOM 4476 C C . ASN A 1 559 ? -51.849 32.926 16.570 1.00 92.75 559 ASN A C 1
ATOM 4478 O O . ASN A 1 559 ? -51.953 33.859 15.769 1.00 92.75 559 ASN A O 1
ATOM 4482 N N . ASN A 1 560 ? -52.847 32.074 16.808 1.00 91.94 560 ASN A N 1
ATOM 4483 C CA . ASN A 1 560 ? -54.095 31.957 16.051 1.00 91.94 560 ASN A CA 1
ATOM 4484 C C . ASN A 1 560 ? -53.928 31.687 14.540 1.00 91.94 560 ASN A C 1
ATOM 4486 O O . ASN A 1 560 ? -54.835 31.985 13.766 1.00 91.94 560 ASN A O 1
ATOM 4490 N N . GLN A 1 561 ? -52.797 31.113 14.117 1.00 95.00 561 GLN A N 1
ATOM 4491 C CA . GLN A 1 561 ? -52.527 30.717 12.730 1.00 95.00 561 GLN A CA 1
ATOM 4492 C C . GLN A 1 561 ? -52.584 29.193 12.547 1.00 95.00 561 GLN A C 1
ATOM 4494 O O . GLN A 1 561 ? -52.456 28.425 13.507 1.00 95.00 561 GLN A O 1
ATOM 4499 N N . THR A 1 562 ? -52.766 28.740 11.306 1.00 95.44 562 THR A N 1
ATOM 4500 C CA . THR A 1 562 ? -52.556 27.335 10.927 1.00 95.44 562 THR A CA 1
ATOM 4501 C C . THR A 1 562 ? -51.060 27.049 10.737 1.00 95.44 562 THR A C 1
ATOM 4503 O O . THR A 1 562 ? -50.339 27.859 10.154 1.00 95.44 562 THR A O 1
ATOM 4506 N N . PHE A 1 563 ? -50.574 25.917 11.254 1.00 96.19 563 PHE A N 1
ATOM 4507 C CA . PHE A 1 563 ? -49.153 25.556 11.232 1.00 96.19 563 PHE A CA 1
ATOM 4508 C C . PHE A 1 563 ? -48.924 24.182 10.599 1.00 96.19 563 PHE A C 1
ATOM 4510 O O . PHE A 1 563 ? -49.582 23.206 10.968 1.00 96.19 563 PHE A O 1
ATOM 4517 N N . ALA A 1 564 ? -47.941 24.097 9.703 1.00 94.25 564 ALA A N 1
ATOM 4518 C CA . ALA A 1 564 ? -47.419 22.835 9.194 1.00 94.25 564 ALA A CA 1
ATOM 4519 C C . ALA A 1 564 ? -45.898 22.737 9.338 1.00 94.25 564 ALA A C 1
ATOM 4521 O O . ALA A 1 564 ? -45.173 23.705 9.117 1.00 94.25 564 ALA A O 1
ATOM 4522 N N . GLU A 1 565 ? -45.411 21.544 9.652 1.00 92.31 565 GLU A N 1
ATOM 4523 C CA . GLU A 1 565 ? -43.989 21.208 9.664 1.00 92.31 565 GLU A CA 1
ATOM 4524 C C . GLU A 1 565 ? -43.675 20.180 8.577 1.00 92.31 565 GLU A C 1
ATOM 4526 O O . GLU A 1 565 ? -44.395 19.194 8.436 1.00 92.31 565 GLU A O 1
ATOM 4531 N N . VAL A 1 566 ? -42.612 20.418 7.806 1.00 89.81 566 VAL A N 1
ATOM 4532 C CA . VAL A 1 566 ? -42.186 19.575 6.681 1.00 89.81 566 VAL A CA 1
ATOM 4533 C C . VAL A 1 566 ? -40.815 18.967 6.968 1.00 89.81 566 VAL A C 1
ATOM 4535 O O . VAL A 1 566 ? -39.852 19.695 7.213 1.00 89.81 566 VAL A O 1
ATOM 4538 N N . GLY A 1 567 ? -40.728 17.636 6.889 1.00 76.00 567 GLY A N 1
ATOM 4539 C CA . GLY A 1 567 ? -39.503 16.863 7.129 1.00 76.00 567 GLY A CA 1
ATOM 4540 C C . GLY A 1 567 ? -39.179 16.630 8.606 1.00 76.00 567 GLY A C 1
ATOM 4541 O O . GLY A 1 567 ? -38.044 16.300 8.935 1.00 76.00 567 GLY A O 1
ATOM 4542 N N . GLY A 1 568 ? -40.152 16.831 9.502 1.00 63.00 568 GLY A N 1
ATOM 4543 C CA . GLY A 1 568 ? -39.952 16.752 10.951 1.00 63.00 568 GLY A CA 1
ATOM 4544 C C . GLY A 1 568 ? -39.743 15.340 11.510 1.00 63.00 568 GLY A C 1
ATOM 4545 O O . GLY A 1 568 ? -39.487 15.212 12.703 1.00 63.00 568 GLY A O 1
ATOM 4546 N N . LEU A 1 569 ? -39.844 14.282 10.697 1.00 57.09 569 LEU A N 1
ATOM 4547 C CA . LEU A 1 569 ? -39.596 12.895 11.115 1.00 57.09 569 LEU A CA 1
ATOM 4548 C C . LEU A 1 569 ? -38.464 12.223 10.319 1.00 57.09 569 LEU A C 1
ATOM 4550 O O . LEU A 1 569 ? -37.853 11.281 10.821 1.00 57.09 569 LEU A O 1
ATOM 4554 N N . TRP A 1 570 ? -38.093 12.760 9.153 1.00 51.12 570 TRP A N 1
ATOM 4555 C CA . TRP A 1 570 ? -36.949 12.348 8.330 1.00 51.12 570 TRP A CA 1
ATOM 4556 C C . TRP A 1 570 ? -35.595 12.785 8.919 1.00 51.12 570 TRP A C 1
ATOM 4558 O O . TRP A 1 570 ? -34.691 13.231 8.214 1.00 51.12 570 TRP A O 1
ATOM 4568 N N . GLY A 1 571 ? -35.460 12.657 10.239 1.00 47.97 571 GLY A N 1
ATOM 4569 C CA . GLY A 1 571 ? -34.232 12.941 10.961 1.00 47.97 571 GLY A CA 1
ATOM 4570 C C . GLY A 1 571 ? -34.158 14.290 11.684 1.00 47.97 571 GLY A C 1
ATOM 4571 O O . GLY A 1 571 ? -33.110 14.927 11.670 1.00 47.97 571 GLY A O 1
ATOM 4572 N N . THR A 1 572 ? -35.220 14.710 12.374 1.00 43.47 572 THR A N 1
ATOM 4573 C CA . THR A 1 572 ? -35.087 15.622 13.529 1.00 43.47 572 THR A CA 1
ATOM 4574 C C . THR A 1 572 ? -36.195 15.353 14.558 1.00 43.47 572 THR A C 1
ATOM 4576 O O . THR A 1 572 ? -37.268 15.923 14.397 1.00 43.47 572 THR A O 1
ATOM 4579 N N . VAL A 1 573 ? -35.988 14.631 15.682 1.00 42.81 573 VAL A N 1
ATOM 4580 C CA . VAL A 1 573 ? -37.003 14.614 16.794 1.00 42.81 573 VAL A CA 1
ATOM 4581 C C . VAL A 1 573 ? -36.979 15.882 17.671 1.00 42.81 573 VAL A C 1
ATOM 4583 O O . VAL A 1 573 ? -37.229 15.885 18.880 1.00 42.81 573 VAL A O 1
ATOM 4586 N N . ASN A 1 574 ? -36.759 16.998 16.977 1.00 54.59 574 ASN A N 1
ATOM 4587 C CA . ASN A 1 574 ? -36.874 18.379 17.418 1.00 54.59 574 ASN A CA 1
ATOM 4588 C C . ASN A 1 574 ? -38.115 19.032 16.775 1.00 54.59 574 ASN A C 1
ATOM 4590 O O . ASN A 1 574 ? -38.062 20.192 16.361 1.00 54.59 574 ASN A O 1
ATOM 4594 N N . GLU A 1 575 ? -39.199 18.251 16.646 1.00 68.12 575 GLU A N 1
ATOM 4595 C CA . GLU A 1 575 ? -40.463 18.690 16.048 1.00 68.12 575 GLU A CA 1
ATOM 4596 C C . GLU A 1 575 ? -40.958 19.986 16.696 1.00 68.12 575 GLU A C 1
ATOM 4598 O O . GLU A 1 575 ? -40.919 20.165 17.919 1.00 68.12 575 GLU A O 1
ATOM 4603 N N . LYS A 1 576 ? -41.378 20.906 15.838 1.00 85.38 576 LYS A N 1
ATOM 4604 C CA . LYS A 1 576 ? -41.816 22.255 16.161 1.00 85.38 576 LYS A CA 1
ATOM 4605 C C . LYS A 1 576 ? -43.335 22.392 16.195 1.00 85.38 576 LYS A C 1
ATOM 4607 O O . LYS A 1 576 ? -43.831 23.453 16.571 1.00 85.38 576 LYS A O 1
ATOM 4612 N N . VAL A 1 577 ? -44.082 21.332 15.886 1.00 84.31 577 VAL A N 1
ATOM 4613 C CA . VAL A 1 577 ? -45.541 21.271 16.059 1.00 84.31 577 VAL A CA 1
ATOM 4614 C C . VAL A 1 577 ? -45.946 21.496 17.528 1.00 84.31 577 VAL A C 1
ATOM 4616 O O . VAL A 1 577 ? -46.862 22.276 17.793 1.00 84.31 577 VAL A O 1
ATOM 4619 N N . SER A 1 578 ? -45.237 20.924 18.505 1.00 81.69 578 SER A N 1
ATOM 4620 C CA . SER A 1 578 ? -45.489 21.196 19.932 1.00 81.69 578 SER A CA 1
ATOM 4621 C C . SER A 1 578 ? -45.148 22.632 20.345 1.00 81.69 578 SER A C 1
ATOM 4623 O O . SER A 1 578 ? -45.879 23.242 21.131 1.00 81.69 578 SER A O 1
ATOM 4625 N N . VAL A 1 579 ? -44.091 23.217 19.772 1.00 85.69 579 VAL A N 1
ATOM 4626 C CA . VAL A 1 579 ? -43.732 24.630 19.974 1.00 85.69 579 VAL A CA 1
ATOM 4627 C C . VAL A 1 579 ? -44.830 25.536 19.410 1.00 85.69 579 VAL A C 1
ATOM 4629 O O . VAL A 1 579 ? -45.294 26.445 20.097 1.00 85.69 579 VAL A O 1
ATOM 4632 N N . ALA A 1 580 ? -45.320 25.249 18.203 1.00 87.25 580 ALA A N 1
ATOM 4633 C CA . ALA A 1 580 ? -46.448 25.949 17.599 1.00 87.25 580 ALA A CA 1
ATOM 4634 C C . ALA A 1 580 ? -47.718 25.855 18.465 1.00 87.25 580 ALA A C 1
ATOM 4636 O O . ALA A 1 580 ? -48.379 26.868 18.701 1.00 87.25 580 ALA A O 1
ATOM 4637 N N . SER A 1 581 ? -48.011 24.673 19.020 1.00 88.25 581 SER A N 1
ATOM 4638 C CA . SER A 1 581 ? -49.120 24.477 19.961 1.00 88.25 581 SER A CA 1
ATOM 4639 C C . SER A 1 581 ? -48.978 25.340 21.219 1.00 88.25 581 SER A C 1
ATOM 4641 O O . SER A 1 581 ? -49.943 25.981 21.634 1.00 88.25 581 SER A O 1
ATOM 4643 N N . LYS A 1 582 ? -47.778 25.397 21.816 1.00 85.50 582 LYS A N 1
ATOM 4644 C CA . LYS A 1 582 ? -47.482 26.211 23.010 1.00 85.50 582 LYS A CA 1
ATOM 4645 C C . LYS A 1 582 ? -47.739 27.704 22.774 1.00 85.50 582 LYS A C 1
ATOM 4647 O O . LYS A 1 582 ? -48.174 28.395 23.691 1.00 85.50 582 LYS A O 1
ATOM 4652 N N . TYR A 1 583 ? -47.492 28.192 21.558 1.00 87.31 583 TYR A N 1
ATOM 4653 C CA . TYR A 1 583 ? -47.685 29.595 21.173 1.00 87.31 583 TYR A CA 1
ATOM 4654 C C . TYR A 1 583 ? -49.022 29.881 20.461 1.00 87.31 583 TYR A C 1
ATOM 4656 O O . TYR A 1 583 ? -49.197 30.959 19.894 1.00 87.31 583 TYR A O 1
ATOM 4664 N N . GLY A 1 584 ? -49.994 28.965 20.551 1.00 87.12 584 GLY A N 1
ATOM 4665 C CA . GLY A 1 584 ? -51.391 29.235 20.194 1.00 87.12 584 GLY A CA 1
ATOM 4666 C C . GLY A 1 584 ? -51.769 28.988 18.732 1.00 87.12 584 GLY A C 1
ATOM 4667 O O . GLY A 1 584 ? -52.697 29.629 18.240 1.00 87.12 584 GLY A O 1
ATOM 4668 N N . ALA A 1 585 ? -51.083 28.086 18.027 1.00 92.56 585 ALA A N 1
ATOM 4669 C CA . ALA A 1 585 ? -51.537 27.607 16.719 1.00 92.56 585 ALA A CA 1
ATOM 4670 C C . ALA A 1 585 ? -52.944 26.973 16.808 1.00 92.56 585 ALA A C 1
ATOM 4672 O O . ALA A 1 585 ? -53.229 26.207 17.729 1.00 92.56 585 ALA A O 1
ATOM 4673 N N . VAL A 1 586 ? -53.823 27.258 15.840 1.00 90.00 586 VAL A N 1
ATOM 4674 C CA . VAL A 1 586 ? -55.218 26.749 15.831 1.00 90.00 586 VAL A CA 1
ATOM 4675 C C . VAL A 1 586 ? -55.385 25.415 15.105 1.00 90.00 586 VAL A C 1
ATOM 4677 O O . VAL A 1 586 ? -56.357 24.698 15.340 1.00 90.00 586 VAL A O 1
ATOM 4680 N N . SER A 1 587 ? -54.440 25.066 14.235 1.00 90.69 587 SER A N 1
ATOM 4681 C CA . SER A 1 587 ? -54.322 23.727 13.657 1.00 90.69 587 SER A CA 1
ATOM 4682 C C . SER A 1 587 ? -52.858 23.393 13.423 1.00 90.69 587 SER A C 1
ATOM 4684 O O . SER A 1 587 ? -52.038 24.284 13.193 1.00 90.69 587 SER A O 1
ATOM 4686 N N . LEU A 1 588 ? -52.556 22.104 13.504 1.00 93.50 588 LEU A N 1
ATOM 4687 C CA . LEU A 1 588 ? -51.211 21.557 13.513 1.00 93.50 588 LEU A CA 1
ATOM 4688 C C . LEU A 1 588 ? -51.143 20.414 12.501 1.00 93.50 588 LEU A C 1
ATOM 4690 O O . LEU A 1 588 ? -51.981 19.516 12.551 1.00 93.50 588 LEU A O 1
ATOM 4694 N N . THR A 1 589 ? -50.164 20.423 11.600 1.00 92.75 589 THR A N 1
ATOM 4695 C CA . THR A 1 589 ? -49.940 19.314 10.659 1.00 92.75 589 THR A CA 1
ATOM 4696 C C . THR A 1 589 ? -48.466 18.938 10.594 1.00 92.75 589 THR A C 1
ATOM 4698 O O . THR A 1 589 ? -47.615 19.801 10.398 1.00 92.75 589 THR A O 1
ATOM 4701 N N . MET A 1 590 ? -48.163 17.648 10.726 1.00 90.62 590 MET A N 1
ATOM 4702 C CA . MET A 1 590 ? -46.838 17.092 10.446 1.00 90.62 590 MET A CA 1
ATOM 4703 C C . MET A 1 590 ? -46.839 16.450 9.057 1.00 90.62 590 MET A C 1
ATOM 4705 O O . MET A 1 590 ? -47.704 15.625 8.758 1.00 90.62 590 MET A O 1
ATOM 4709 N N . ILE A 1 591 ? -45.875 16.822 8.219 1.00 90.00 591 ILE A N 1
ATOM 4710 C CA . ILE A 1 591 ? -45.699 16.333 6.851 1.00 90.00 591 ILE A CA 1
ATOM 4711 C C . ILE A 1 591 ? -44.323 15.678 6.743 1.00 90.00 591 ILE A C 1
ATOM 4713 O O . ILE A 1 591 ? -43.299 16.339 6.929 1.00 90.00 591 ILE A O 1
ATOM 4717 N N . ASP A 1 592 ? -44.284 14.395 6.396 1.00 87.25 592 ASP A N 1
ATOM 4718 C CA . ASP A 1 592 ? -43.032 13.665 6.208 1.00 87.25 592 ASP A CA 1
ATOM 4719 C C . ASP A 1 592 ? -43.145 12.604 5.107 1.00 87.25 592 ASP A C 1
ATOM 4721 O O . ASP A 1 592 ? -44.214 12.046 4.877 1.00 87.25 592 ASP A O 1
ATOM 4725 N N . VAL A 1 593 ? -42.036 12.292 4.433 1.00 85.12 593 VAL A N 1
ATOM 4726 C CA . VAL A 1 593 ? -41.998 11.258 3.383 1.00 85.12 593 VAL A CA 1
ATOM 4727 C C . VAL A 1 593 ? -41.979 9.833 3.957 1.00 85.12 593 VAL A C 1
ATOM 4729 O O . VAL A 1 593 ? -42.220 8.864 3.236 1.00 85.12 593 VAL A O 1
ATOM 4732 N N . THR A 1 594 ? -41.697 9.675 5.253 1.00 82.88 594 THR A N 1
ATOM 4733 C CA . THR A 1 594 ? -41.628 8.361 5.900 1.00 82.88 594 THR A CA 1
ATOM 4734 C C . THR A 1 594 ? -43.009 7.686 5.933 1.00 82.88 594 THR A C 1
ATOM 4736 O O . THR A 1 594 ? -43.969 8.332 6.360 1.00 82.88 594 THR A O 1
ATOM 4739 N N . PRO A 1 595 ? -43.148 6.395 5.552 1.00 85.12 595 PRO A N 1
ATOM 4740 C CA . PRO A 1 595 ? -44.435 5.686 5.540 1.00 85.12 595 PRO A CA 1
ATOM 4741 C C . PRO A 1 595 ? -45.150 5.670 6.899 1.00 85.12 595 PRO A C 1
ATOM 4743 O O . PRO A 1 595 ? -44.500 5.462 7.922 1.00 85.12 595 PRO A O 1
ATOM 4746 N N . GLU A 1 596 ? -46.485 5.781 6.917 1.00 81.81 596 GLU A N 1
ATOM 4747 C CA . GLU A 1 596 ? -47.318 5.777 8.143 1.00 81.81 596 GLU A CA 1
ATOM 4748 C C . GLU A 1 596 ? -47.062 4.589 9.087 1.00 81.81 596 GLU A C 1
ATOM 4750 O O . GLU A 1 596 ? -47.264 4.691 10.297 1.00 81.81 596 GLU A O 1
ATOM 4755 N N . SER A 1 597 ? -46.616 3.455 8.537 1.00 81.12 597 SER A N 1
ATOM 4756 C CA . SER A 1 597 ? -46.281 2.236 9.279 1.00 81.12 597 SER A CA 1
ATOM 4757 C C . SER A 1 597 ? -44.950 2.304 10.042 1.00 81.12 597 SER A C 1
ATOM 4759 O O . SER A 1 597 ? -44.600 1.342 10.724 1.00 81.12 597 SER A O 1
ATOM 4761 N N . ALA A 1 598 ? -44.169 3.377 9.900 1.00 80.88 598 ALA A N 1
ATOM 4762 C CA . ALA A 1 598 ? -42.917 3.557 10.628 1.00 80.88 598 ALA A CA 1
ATOM 4763 C C . ALA A 1 598 ? -43.165 3.926 12.100 1.00 80.88 598 ALA A C 1
ATOM 4765 O O . ALA A 1 598 ? -44.046 4.726 12.416 1.00 80.88 598 ALA A O 1
ATOM 4766 N N . HIS A 1 599 ? -42.340 3.378 12.998 1.00 78.69 599 HIS A N 1
ATOM 4767 C CA . HIS A 1 599 ? -42.462 3.572 14.448 1.00 78.69 599 HIS A CA 1
ATOM 4768 C C . HIS A 1 599 ? -42.426 5.052 14.867 1.00 78.69 599 HIS A C 1
ATOM 4770 O O . HIS A 1 599 ? -43.182 5.443 15.747 1.00 78.69 599 HIS A O 1
ATOM 4776 N N . ILE A 1 600 ? -41.670 5.894 14.154 1.00 76.81 600 ILE A N 1
ATOM 4777 C CA . ILE A 1 600 ? -41.554 7.335 14.429 1.00 76.81 600 ILE A CA 1
ATOM 4778 C C . ILE A 1 600 ? -42.892 8.090 14.371 1.00 76.81 600 ILE A C 1
ATOM 4780 O O . ILE A 1 600 ? -43.081 9.070 15.089 1.00 76.81 600 ILE A O 1
ATOM 4784 N N . TRP A 1 601 ? -43.861 7.621 13.573 1.00 84.12 601 TRP A N 1
ATOM 4785 C CA . TRP A 1 601 ? -45.215 8.183 13.586 1.00 84.12 601 TRP A CA 1
ATOM 4786 C C . TRP A 1 601 ? -45.987 7.813 14.854 1.00 84.12 601 TRP A C 1
ATOM 4788 O O . TRP A 1 601 ? -46.879 8.557 15.256 1.00 84.12 601 TRP A O 1
ATOM 4798 N N . GLN A 1 602 ? -45.675 6.678 15.485 1.00 82.00 602 GLN A N 1
ATOM 4799 C CA . GLN A 1 602 ? -46.242 6.314 16.779 1.00 82.00 602 GLN A CA 1
ATOM 4800 C C . GLN A 1 602 ? -45.608 7.142 17.897 1.00 82.00 602 GLN A C 1
ATOM 4802 O O . GLN A 1 602 ? -46.348 7.752 18.663 1.00 82.00 602 GLN A O 1
ATOM 4807 N N . ASP A 1 603 ? -44.280 7.275 17.906 1.00 79.00 603 ASP A N 1
ATOM 4808 C CA . ASP A 1 603 ? -43.558 8.108 18.877 1.00 79.00 603 ASP A CA 1
ATOM 4809 C C . ASP A 1 603 ? -44.044 9.572 18.841 1.00 79.00 603 ASP A C 1
ATOM 4811 O O . ASP A 1 603 ? -44.257 10.202 19.879 1.00 79.00 603 ASP A O 1
ATOM 4815 N N . PHE A 1 604 ? -44.304 10.101 17.638 1.00 83.88 604 PHE A N 1
ATOM 4816 C CA . PHE A 1 604 ? -44.920 11.414 17.435 1.00 83.88 604 PHE A CA 1
ATOM 4817 C C . PHE A 1 604 ? -46.322 11.513 18.059 1.00 83.88 604 PHE A C 1
ATOM 4819 O O . PHE A 1 604 ? -46.609 12.471 18.781 1.00 83.88 604 PHE A O 1
ATOM 4826 N N . ARG A 1 605 ? -47.195 10.521 17.828 1.00 85.50 605 ARG A N 1
ATOM 4827 C CA . ARG A 1 605 ? -48.551 10.490 18.407 1.00 85.50 605 ARG A CA 1
ATOM 4828 C C . ARG A 1 605 ? -48.522 10.389 19.933 1.00 85.50 605 ARG A C 1
ATOM 4830 O O . ARG A 1 605 ? -49.280 11.097 20.596 1.00 85.50 605 ARG A O 1
ATOM 4837 N N . ASP A 1 606 ? -47.631 9.569 20.482 1.00 81.88 606 ASP A N 1
ATOM 4838 C CA . ASP A 1 606 ? -47.486 9.370 21.927 1.00 81.88 606 ASP A CA 1
ATOM 4839 C C . ASP A 1 606 ? -46.933 10.633 22.616 1.00 81.88 606 ASP A C 1
ATOM 4841 O O . ASP A 1 606 ? -47.400 11.011 23.694 1.00 81.88 606 ASP A O 1
ATOM 4845 N N . ARG A 1 607 ? -46.025 11.368 21.954 1.00 80.06 607 ARG A N 1
ATOM 4846 C CA . ARG A 1 607 ? -45.568 12.702 22.387 1.00 80.06 607 ARG A CA 1
ATOM 4847 C C . ARG A 1 607 ? -46.682 13.751 22.343 1.00 80.06 607 ARG A C 1
ATOM 4849 O O . ARG A 1 607 ? -46.831 14.516 23.292 1.00 80.06 607 ARG A O 1
ATOM 4856 N N . MET A 1 608 ? -47.498 13.787 21.289 1.00 82.81 608 MET A N 1
ATOM 4857 C CA . MET A 1 608 ? -48.642 14.710 21.235 1.00 82.81 608 MET A CA 1
ATOM 4858 C C . MET A 1 608 ? -49.659 14.413 22.345 1.00 82.81 608 MET A C 1
ATOM 4860 O O . MET A 1 608 ? -50.151 15.337 22.996 1.00 82.81 608 MET A O 1
ATOM 4864 N N . ALA A 1 609 ? -49.909 13.132 22.633 1.00 81.69 609 ALA A N 1
ATOM 4865 C CA . ALA A 1 609 ? -50.754 12.715 23.747 1.00 81.69 609 ALA A CA 1
ATOM 4866 C C . ALA A 1 609 ? -50.181 13.134 25.115 1.00 81.69 609 ALA A C 1
ATOM 4868 O O . ALA A 1 609 ? -50.928 13.659 25.941 1.00 81.69 609 ALA A O 1
ATOM 4869 N N . SER A 1 610 ? -48.872 12.973 25.355 1.00 78.12 610 SER A N 1
ATOM 4870 C CA . SER A 1 610 ? -48.244 13.358 26.633 1.00 78.12 610 SER A CA 1
ATOM 4871 C C . SER A 1 610 ? -48.284 14.868 26.905 1.00 78.12 610 SER A C 1
ATOM 4873 O O . SER A 1 610 ? -48.354 15.287 28.061 1.00 78.12 610 SER A O 1
ATOM 4875 N N . LEU A 1 611 ? -48.324 15.685 25.847 1.00 77.25 611 LEU A N 1
ATOM 4876 C CA . LEU A 1 611 ? -48.475 17.142 25.910 1.00 77.25 611 LEU A CA 1
ATOM 4877 C C . LEU A 1 611 ? -49.945 17.618 25.897 1.00 77.25 611 LEU A C 1
ATOM 4879 O O . LEU A 1 611 ? -50.193 18.823 25.884 1.00 77.25 611 LEU A O 1
ATOM 4883 N N . ASN A 1 612 ? -50.924 16.703 25.918 1.00 82.00 612 ASN A N 1
ATOM 4884 C CA . ASN A 1 612 ? -52.364 16.974 25.764 1.00 82.00 612 ASN A CA 1
ATOM 4885 C C . ASN A 1 612 ? -52.747 17.698 24.450 1.00 82.00 612 ASN A C 1
ATOM 4887 O O . ASN A 1 612 ? -53.772 18.382 24.378 1.00 82.00 612 ASN A O 1
ATOM 4891 N N . ILE A 1 613 ? -51.957 17.530 23.387 1.00 83.25 613 ILE A N 1
ATOM 4892 C CA . ILE A 1 613 ? -52.219 18.101 22.062 1.00 83.25 613 ILE A CA 1
ATOM 4893 C C . ILE A 1 613 ? -53.102 17.119 21.283 1.00 83.25 613 ILE A C 1
ATOM 4895 O O . ILE A 1 613 ? -52.624 16.157 20.692 1.00 83.25 613 ILE A O 1
ATOM 4899 N N . ALA A 1 614 ? -54.417 17.349 21.295 1.00 79.12 614 ALA A N 1
ATOM 4900 C CA . ALA A 1 614 ? -55.399 16.441 20.687 1.00 79.12 614 ALA A CA 1
ATOM 4901 C C . ALA A 1 614 ? -55.818 16.800 19.243 1.00 79.12 614 ALA A C 1
ATOM 4903 O O . ALA A 1 614 ? -56.494 16.003 18.598 1.00 79.12 614 ALA A O 1
ATOM 4904 N N . ASN A 1 615 ? -55.467 17.992 18.743 1.00 84.12 615 ASN A N 1
ATOM 4905 C CA . ASN A 1 615 ? -55.937 18.520 17.455 1.00 84.12 615 ASN A CA 1
ATOM 4906 C C . ASN A 1 615 ? -54.773 18.719 16.468 1.00 84.12 615 ASN A C 1
ATOM 4908 O O . ASN A 1 615 ? -54.293 19.839 16.281 1.00 84.12 615 ASN A O 1
ATOM 4912 N N . TYR A 1 616 ? -54.308 17.624 15.866 1.00 90.19 616 TYR A N 1
ATOM 4913 C CA . TYR A 1 616 ? -53.249 17.620 14.855 1.00 90.19 616 TYR A CA 1
ATOM 4914 C C . TYR A 1 616 ? -53.546 16.620 13.728 1.00 90.19 616 TYR A C 1
ATOM 4916 O O . TYR A 1 616 ? -54.281 15.652 13.922 1.00 90.19 616 TYR A O 1
ATOM 4924 N N . ASN A 1 617 ? -52.937 16.847 12.565 1.00 90.75 617 ASN A N 1
ATOM 4925 C CA . ASN A 1 617 ? -52.985 15.972 11.395 1.00 90.75 617 ASN A CA 1
ATOM 4926 C C . ASN A 1 617 ? -51.586 15.429 11.056 1.00 90.75 617 ASN A C 1
ATOM 4928 O O . ASN A 1 617 ? -50.570 16.060 11.359 1.00 90.75 617 ASN A O 1
ATOM 4932 N N . CYS A 1 618 ? -51.544 14.293 10.362 1.00 89.44 618 CYS A N 1
ATOM 4933 C CA . CYS A 1 618 ? -50.327 13.695 9.813 1.00 89.44 618 CYS A CA 1
ATOM 4934 C C . CYS A 1 618 ? -50.499 13.477 8.305 1.00 89.44 618 CYS A C 1
ATOM 4936 O O . CYS A 1 618 ? -51.561 13.029 7.878 1.00 89.44 618 CYS A O 1
ATOM 4938 N N . ILE A 1 619 ? -49.462 13.758 7.513 1.00 90.31 619 ILE A N 1
ATOM 4939 C CA . ILE A 1 619 ? -49.409 13.471 6.075 1.00 90.31 619 ILE A CA 1
ATOM 4940 C C . ILE A 1 619 ? -48.108 12.717 5.784 1.00 90.31 619 ILE A C 1
ATOM 4942 O O . ILE A 1 619 ? -47.017 13.254 5.975 1.00 90.31 619 ILE A O 1
ATOM 4946 N N . SER A 1 620 ? -48.235 11.474 5.318 1.00 90.06 620 SER A N 1
ATOM 4947 C CA . SER A 1 620 ? -47.122 10.595 4.940 1.00 90.06 620 SER A CA 1
ATOM 4948 C C . SER A 1 620 ? -46.922 10.625 3.419 1.00 90.06 620 SER A C 1
ATOM 4950 O O . SER A 1 620 ? -47.412 9.762 2.688 1.00 90.06 620 SER A O 1
ATOM 4952 N N . GLN A 1 621 ? -46.285 11.685 2.918 1.00 87.19 621 GLN A N 1
ATOM 4953 C CA . GLN A 1 621 ? -46.144 11.955 1.484 1.00 87.19 621 GLN A CA 1
ATOM 4954 C C . GLN A 1 621 ? -44.957 12.887 1.203 1.00 87.19 621 GLN A C 1
ATOM 4956 O O . GLN A 1 621 ? -44.644 13.783 1.985 1.00 87.19 621 GLN A O 1
ATOM 4961 N N . ASP A 1 622 ? -44.314 12.704 0.048 1.00 85.50 622 ASP A N 1
ATOM 4962 C CA . ASP A 1 622 ? -43.329 13.657 -0.476 1.00 85.50 622 ASP A CA 1
ATOM 4963 C C . ASP A 1 622 ? -44.001 15.013 -0.759 1.00 85.50 622 ASP A C 1
ATOM 4965 O O . ASP A 1 622 ? -45.010 15.080 -1.468 1.00 85.50 622 ASP A O 1
ATOM 4969 N N . ILE A 1 623 ? -43.418 16.097 -0.242 1.00 86.12 623 ILE A N 1
ATOM 4970 C CA . ILE A 1 623 ? -43.919 17.472 -0.382 1.00 86.12 623 ILE A CA 1
ATOM 4971 C C . ILE A 1 623 ? -44.118 17.913 -1.843 1.00 86.12 623 ILE A C 1
ATOM 4973 O O . ILE A 1 623 ? -44.978 18.745 -2.114 1.00 86.12 623 ILE A O 1
ATOM 4977 N N . ASN A 1 624 ? -43.379 17.344 -2.801 1.00 85.69 624 ASN A N 1
ATOM 4978 C CA . ASN A 1 624 ? -43.540 17.637 -4.229 1.00 85.69 624 ASN A CA 1
ATOM 4979 C C . ASN A 1 624 ? -44.794 16.998 -4.850 1.00 85.69 624 ASN A C 1
ATOM 4981 O O . ASN A 1 624 ? -45.159 17.340 -5.975 1.00 85.69 624 ASN A O 1
ATOM 4985 N N . HIS A 1 625 ? -45.424 16.050 -4.154 1.00 86.88 625 HIS A N 1
ATOM 4986 C CA . HIS A 1 625 ? -46.638 15.368 -4.601 1.00 86.88 625 HIS A CA 1
ATOM 4987 C C . HIS A 1 625 ? -47.903 15.846 -3.881 1.00 86.88 625 HIS A C 1
ATOM 4989 O O . HIS A 1 625 ? -48.990 15.514 -4.347 1.00 86.88 625 HIS A O 1
ATOM 4995 N N . ILE A 1 626 ? -47.775 16.611 -2.791 1.00 85.31 626 ILE A N 1
ATOM 4996 C CA . ILE A 1 626 ? -48.913 17.156 -2.043 1.00 85.31 626 ILE A CA 1
ATOM 4997 C C . ILE A 1 626 ? -49.606 18.232 -2.877 1.00 85.31 626 ILE A C 1
ATOM 4999 O O . ILE A 1 626 ? -48.998 19.225 -3.278 1.00 85.31 626 ILE A O 1
ATOM 5003 N N . GLN A 1 627 ? -50.901 18.053 -3.118 1.00 80.75 627 GLN A N 1
ATOM 5004 C CA . GLN A 1 627 ? -51.714 18.996 -3.877 1.00 80.75 627 GLN A CA 1
ATOM 5005 C C . GLN A 1 627 ? -52.523 19.898 -2.944 1.00 80.75 627 GLN A C 1
ATOM 5007 O O . GLN A 1 627 ? -53.046 19.466 -1.919 1.00 80.75 627 GLN A O 1
ATOM 5012 N N . LEU A 1 628 ? -52.741 21.155 -3.345 1.00 78.94 628 LEU A N 1
ATOM 5013 C CA . LEU A 1 628 ? -53.606 22.083 -2.600 1.00 78.94 628 LEU A CA 1
ATOM 5014 C C . LEU A 1 628 ? -55.039 21.557 -2.397 1.00 78.94 628 LEU A C 1
ATOM 5016 O O . LEU A 1 628 ? -55.693 21.933 -1.432 1.00 78.94 628 LEU A O 1
ATOM 5020 N N . ALA A 1 629 ? -55.516 20.665 -3.270 1.00 76.50 629 ALA A N 1
ATOM 5021 C CA . ALA A 1 629 ? -56.808 19.997 -3.118 1.00 76.50 629 ALA A CA 1
ATOM 5022 C C . ALA A 1 629 ? -56.846 18.973 -1.964 1.00 76.50 629 ALA A C 1
ATOM 5024 O O . ALA A 1 629 ? -57.926 18.684 -1.457 1.00 76.50 629 ALA A O 1
ATOM 5025 N N . GLU A 1 630 ? -55.693 18.439 -1.548 1.00 76.25 630 GLU A N 1
ATOM 5026 C CA . GLU A 1 630 ? -55.562 17.438 -0.478 1.00 76.25 630 GLU A CA 1
ATOM 5027 C C . GLU A 1 630 ? -55.499 18.111 0.903 1.00 76.25 630 GLU A C 1
ATOM 5029 O O . GLU A 1 630 ? -56.111 17.626 1.851 1.00 76.25 630 GLU A O 1
ATOM 5034 N N . ILE A 1 631 ? -54.836 19.273 1.001 1.00 83.31 631 ILE A N 1
ATOM 5035 C CA . ILE A 1 631 ? -54.764 20.091 2.232 1.00 83.31 631 ILE A CA 1
ATOM 5036 C C . ILE A 1 631 ? -55.854 21.179 2.323 1.00 83.31 631 ILE A C 1
ATOM 5038 O O . ILE A 1 631 ? -56.001 21.842 3.347 1.00 83.31 631 ILE A O 1
ATOM 5042 N N . GLY A 1 632 ? -56.635 21.376 1.258 1.00 83.62 632 GLY A N 1
ATOM 5043 C CA . GLY A 1 632 ? -57.748 22.328 1.164 1.00 83.62 632 GLY A CA 1
ATOM 5044 C C . GLY A 1 632 ? -57.331 23.792 0.976 1.00 83.62 632 GLY A C 1
ATOM 5045 O O . GLY A 1 632 ? -57.821 24.457 0.063 1.00 83.62 632 GLY A O 1
ATOM 5046 N N . GLN A 1 633 ? -56.433 24.300 1.822 1.00 86.69 633 GLN A N 1
ATOM 5047 C CA . GLN A 1 633 ? -55.878 25.656 1.741 1.00 86.69 633 GLN A CA 1
ATOM 5048 C C . GLN A 1 633 ? -54.406 25.680 2.197 1.00 86.69 633 GLN A C 1
ATOM 5050 O O . GLN A 1 633 ? -54.002 24.794 2.951 1.00 86.69 633 GLN A O 1
ATOM 5055 N N . PRO A 1 634 ? -53.593 26.667 1.768 1.00 93.06 634 PRO A N 1
ATOM 5056 C CA . PRO A 1 634 ? -52.235 26.841 2.282 1.00 93.06 634 PRO A CA 1
ATOM 5057 C C . PRO A 1 634 ? -52.226 27.057 3.801 1.00 93.06 634 PRO A C 1
ATOM 5059 O O . PRO A 1 634 ? -53.104 27.735 4.335 1.00 93.06 634 PRO A O 1
ATOM 5062 N N . TYR A 1 635 ? -51.202 26.542 4.478 1.00 95.62 635 TYR A N 1
ATOM 5063 C CA . TYR A 1 635 ? -50.957 26.791 5.896 1.00 95.62 635 TYR A CA 1
ATOM 5064 C C . TYR A 1 635 ? -50.363 28.183 6.082 1.00 95.62 635 TYR A C 1
ATOM 5066 O O . TYR A 1 635 ? -49.388 28.537 5.417 1.00 95.62 635 TYR A O 1
ATOM 5074 N N . ASP A 1 636 ? -50.914 28.967 7.002 1.00 97.06 636 ASP A N 1
ATOM 5075 C CA . ASP A 1 636 ? -50.458 30.327 7.295 1.00 97.06 636 ASP A CA 1
ATOM 5076 C C . ASP A 1 636 ? -48.962 30.350 7.629 1.00 97.06 636 ASP A C 1
ATOM 5078 O O . ASP A 1 636 ? -48.223 31.180 7.098 1.00 97.06 636 ASP A O 1
ATOM 5082 N N . VAL A 1 637 ? -48.507 29.400 8.450 1.00 97.38 637 VAL A N 1
ATOM 5083 C CA . VAL A 1 637 ? -47.107 29.234 8.845 1.00 97.38 637 VAL A CA 1
ATOM 5084 C C . VAL A 1 637 ? -46.617 27.839 8.462 1.00 97.38 637 VAL A C 1
ATOM 5086 O O . VAL A 1 637 ? -47.206 26.833 8.852 1.00 97.38 637 VAL A O 1
ATOM 5089 N N . VAL A 1 638 ? -45.500 27.771 7.740 1.00 96.31 638 VAL A N 1
ATOM 5090 C CA . VAL A 1 638 ? -44.793 26.520 7.437 1.00 96.31 638 VAL A CA 1
ATOM 5091 C C . VAL A 1 638 ? -43.401 26.556 8.068 1.00 96.31 638 VAL A C 1
ATOM 5093 O O . VAL A 1 638 ? -42.683 27.543 7.924 1.00 96.31 638 VAL A O 1
ATOM 5096 N N . HIS A 1 639 ? -42.998 25.484 8.746 1.00 94.56 639 HIS A N 1
ATOM 5097 C CA . HIS A 1 639 ? -41.622 25.240 9.184 1.00 94.56 639 HIS A CA 1
ATOM 5098 C C . HIS A 1 639 ? -40.990 24.142 8.321 1.00 94.56 639 HIS A C 1
ATOM 5100 O O . HIS A 1 639 ? -41.606 23.107 8.076 1.00 94.56 639 HIS A O 1
ATOM 5106 N N . CYS A 1 640 ? -39.758 24.357 7.863 1.00 90.88 640 CYS A N 1
ATOM 5107 C CA . CYS A 1 640 ? -38.983 23.362 7.129 1.00 90.88 640 CYS A CA 1
ATOM 5108 C C . CYS A 1 640 ? -37.505 23.457 7.524 1.00 90.88 640 CYS A C 1
ATOM 5110 O O . CYS A 1 640 ? -36.851 24.479 7.300 1.00 90.88 640 CYS A O 1
ATOM 5112 N N . ALA A 1 641 ? -36.954 22.368 8.053 1.00 84.38 641 ALA A N 1
ATOM 5113 C CA . ALA A 1 641 ? -35.541 22.244 8.391 1.00 84.38 641 ALA A CA 1
ATOM 5114 C C . ALA A 1 641 ? -34.974 20.950 7.789 1.00 84.38 641 ALA A C 1
ATOM 5116 O O . ALA A 1 641 ? -35.688 19.966 7.645 1.00 84.38 641 ALA A O 1
ATOM 5117 N N . GLY A 1 642 ? -33.698 20.948 7.397 1.00 70.88 642 GLY A N 1
ATOM 5118 C CA . GLY A 1 642 ? -33.004 19.735 6.932 1.00 70.88 642 GLY A CA 1
ATOM 5119 C C . GLY A 1 642 ? -33.300 19.303 5.487 1.00 70.88 642 GLY A C 1
ATOM 5120 O O . GLY A 1 642 ? -32.376 18.982 4.748 1.00 70.88 642 GLY A O 1
ATOM 5121 N N . VAL A 1 643 ? -34.556 19.373 5.033 1.00 73.31 643 VAL A N 1
ATOM 5122 C CA . VAL A 1 643 ? -34.998 18.814 3.734 1.00 73.31 643 VAL A CA 1
ATOM 5123 C C . VAL A 1 643 ? -34.217 19.353 2.524 1.00 73.31 643 VAL A C 1
ATOM 5125 O O . VAL A 1 643 ? -33.905 18.608 1.595 1.00 73.31 643 VAL A O 1
ATOM 5128 N N . LEU A 1 644 ? -33.895 20.652 2.513 1.00 74.88 644 LEU A N 1
ATOM 5129 C CA . LEU A 1 644 ? -33.422 21.350 1.310 1.00 74.88 644 LEU A CA 1
ATOM 5130 C C . LEU A 1 644 ? -32.104 20.794 0.747 1.00 74.88 644 LEU A C 1
ATOM 5132 O O . LEU A 1 644 ? -31.946 20.724 -0.471 1.00 74.88 644 LEU A O 1
ATOM 5136 N N . TYR A 1 645 ? -31.176 20.404 1.623 1.00 71.50 645 TYR A N 1
ATOM 5137 C CA . TYR A 1 645 ? -29.859 19.898 1.234 1.00 71.50 645 TYR A CA 1
ATOM 5138 C C . TYR A 1 645 ? -29.823 18.380 1.029 1.00 71.50 645 TYR A C 1
ATOM 5140 O O . TYR A 1 645 ? -28.787 17.876 0.625 1.00 71.50 645 TYR A O 1
ATOM 5148 N N . HIS A 1 646 ? -30.928 17.657 1.238 1.00 67.25 646 HIS A N 1
ATOM 5149 C CA . HIS A 1 646 ? -31.033 16.215 0.975 1.00 67.25 646 HIS A CA 1
ATOM 5150 C C . HIS A 1 646 ? -31.789 15.869 -0.324 1.00 67.25 646 HIS A C 1
ATOM 5152 O O . HIS A 1 646 ? -31.918 14.693 -0.671 1.00 67.25 646 HIS A O 1
ATOM 5158 N N . HIS A 1 647 ? -32.307 16.868 -1.046 1.00 74.00 647 HIS A N 1
ATOM 5159 C CA . HIS A 1 647 ? -33.198 16.669 -2.190 1.00 74.00 647 HIS A CA 1
ATOM 5160 C C . HIS A 1 647 ? -32.487 16.877 -3.546 1.00 74.00 647 HIS A C 1
ATOM 5162 O O . HIS A 1 647 ? -31.742 17.848 -3.691 1.00 74.00 647 HIS A O 1
ATOM 5168 N N . PRO A 1 648 ? -32.748 16.057 -4.593 1.00 73.88 648 PRO A N 1
ATOM 5169 C CA . PRO A 1 648 ? -32.114 16.199 -5.916 1.00 73.88 648 PRO A CA 1
ATOM 5170 C C . PRO A 1 648 ? -32.296 17.582 -6.552 1.00 73.88 648 PRO A C 1
ATOM 5172 O O . PRO A 1 648 ? -31.434 18.039 -7.304 1.00 73.88 648 PRO A O 1
ATOM 5175 N N . HIS A 1 649 ? -33.404 18.263 -6.249 1.00 76.44 649 HIS A N 1
ATOM 5176 C CA . HIS A 1 649 ? -33.743 19.578 -6.794 1.00 76.44 649 HIS A CA 1
ATOM 5177 C C . HIS A 1 649 ? -34.137 20.558 -5.670 1.00 76.44 649 HIS A C 1
ATOM 5179 O O . HIS A 1 649 ? -35.318 20.641 -5.322 1.00 76.44 649 HIS A O 1
ATOM 5185 N N . PRO A 1 650 ? -33.184 21.315 -5.089 1.00 78.75 650 PRO A N 1
ATOM 5186 C CA . PRO A 1 650 ? -33.463 22.232 -3.978 1.00 78.75 650 PRO A CA 1
ATOM 5187 C C . PRO A 1 650 ? -34.453 23.351 -4.330 1.00 78.75 650 PRO A C 1
ATOM 5189 O O . PRO A 1 650 ? -35.358 23.656 -3.558 1.00 78.75 650 PRO A O 1
ATOM 5192 N N . LEU A 1 651 ? -34.339 23.943 -5.526 1.00 78.75 651 LEU A N 1
ATOM 5193 C CA . LEU A 1 651 ? -35.258 25.005 -5.955 1.00 78.75 651 LEU A CA 1
ATOM 5194 C C . LEU A 1 651 ? -36.696 24.489 -6.141 1.00 78.75 651 LEU A C 1
ATOM 5196 O O . LEU A 1 651 ? -37.642 25.221 -5.862 1.00 78.75 651 LEU A O 1
ATOM 5200 N N . GLN A 1 652 ? -36.865 23.227 -6.551 1.00 82.44 652 GLN A N 1
ATOM 5201 C CA . GLN A 1 652 ? -38.184 22.605 -6.676 1.00 82.44 652 GLN A CA 1
ATOM 5202 C C . GLN A 1 652 ? -38.852 22.441 -5.304 1.00 82.44 652 GLN A C 1
ATOM 5204 O O . GLN A 1 652 ? -40.013 22.804 -5.172 1.00 82.44 652 GLN A O 1
ATOM 5209 N N . ILE A 1 653 ? -38.110 22.025 -4.269 1.00 87.19 653 ILE A N 1
ATOM 5210 C CA . ILE A 1 653 ? -38.619 21.988 -2.884 1.00 87.19 653 ILE A CA 1
ATOM 5211 C C . ILE A 1 653 ? -39.073 23.371 -2.421 1.00 87.19 653 ILE A C 1
ATOM 5213 O O . ILE A 1 653 ? -40.159 23.494 -1.864 1.00 87.19 653 ILE A O 1
ATOM 5217 N N . LEU A 1 654 ? -38.298 24.428 -2.691 1.00 87.56 654 LEU A N 1
ATOM 5218 C CA . LEU A 1 654 ? -38.706 25.793 -2.340 1.00 87.56 654 LEU A CA 1
ATOM 5219 C C . LEU A 1 654 ? -39.990 26.220 -3.069 1.00 87.56 654 LEU A C 1
ATOM 5221 O O . LEU A 1 654 ? -40.824 26.900 -2.476 1.00 87.56 654 LEU A O 1
ATOM 5225 N N . MET A 1 655 ? -40.186 25.797 -4.321 1.00 87.00 655 MET A N 1
ATOM 5226 C CA . MET A 1 655 ? -41.431 26.032 -5.060 1.00 87.00 655 MET A CA 1
ATOM 5227 C C . MET A 1 655 ? -42.614 25.221 -4.505 1.00 87.00 655 MET A C 1
ATOM 5229 O O . MET A 1 655 ? -43.709 25.767 -4.400 1.00 87.00 655 MET A O 1
ATOM 5233 N N . SER A 1 656 ? -42.408 23.963 -4.107 1.00 90.25 656 SER A N 1
ATOM 5234 C CA . SER A 1 656 ? -43.431 23.119 -3.467 1.00 90.25 656 SER A CA 1
ATOM 5235 C C . SER A 1 656 ? -43.842 23.688 -2.101 1.00 90.25 656 SER A C 1
ATOM 5237 O O . SER A 1 656 ? -45.029 23.868 -1.833 1.00 90.25 656 SER A O 1
ATOM 5239 N N . LEU A 1 657 ? -42.870 24.108 -1.280 1.00 93.38 657 LEU A N 1
ATOM 5240 C CA . LEU A 1 657 ? -43.118 24.846 -0.037 1.00 93.38 657 LEU A CA 1
ATOM 5241 C C . LEU A 1 657 ? -43.910 26.134 -0.310 1.00 93.38 657 LEU A C 1
ATOM 5243 O O . LEU A 1 657 ? -44.920 26.376 0.344 1.00 93.38 657 LEU A O 1
ATOM 5247 N N . ARG A 1 658 ? -43.532 26.922 -1.330 1.00 93.12 658 ARG A N 1
ATOM 5248 C CA . ARG A 1 658 ? -44.246 28.156 -1.705 1.00 93.12 658 ARG A CA 1
ATOM 5249 C C . ARG A 1 658 ? -45.716 27.935 -2.062 1.00 93.12 658 ARG A C 1
ATOM 5251 O O . ARG A 1 658 ? -46.503 28.862 -1.872 1.00 93.12 658 ARG A O 1
ATOM 5258 N N . GLN A 1 659 ? -46.092 26.762 -2.573 1.00 92.19 659 GLN A N 1
ATOM 5259 C CA . GLN A 1 659 ? -47.492 26.438 -2.864 1.00 92.19 659 GLN A CA 1
ATOM 5260 C C . GLN A 1 659 ? -48.305 26.180 -1.591 1.00 92.19 659 GLN A C 1
ATOM 5262 O O . GLN A 1 659 ? -49.461 26.594 -1.533 1.00 92.19 659 GLN A O 1
ATOM 5267 N N . ILE A 1 660 ? -47.712 25.540 -0.576 1.00 93.12 660 ILE A N 1
ATOM 5268 C CA . ILE A 1 660 ? -48.406 25.212 0.678 1.00 93.12 660 ILE A CA 1
ATOM 5269 C C . ILE A 1 660 ? -48.289 26.293 1.765 1.00 93.12 660 ILE A C 1
ATOM 5271 O O . ILE A 1 660 ? -48.994 26.201 2.763 1.00 93.12 660 ILE A O 1
ATOM 5275 N N . THR A 1 661 ? -47.430 27.309 1.604 1.00 96.12 661 THR A N 1
ATOM 5276 C CA . THR A 1 661 ? -47.310 28.438 2.547 1.00 96.12 661 THR A CA 1
ATOM 5277 C C . THR A 1 661 ? -48.238 29.603 2.177 1.00 96.12 661 THR A C 1
ATOM 5279 O O . THR A 1 661 ? -48.170 30.140 1.071 1.00 96.12 661 THR A O 1
ATOM 5282 N N . GLY A 1 662 ? -49.065 30.035 3.132 1.00 95.31 662 GLY A N 1
ATOM 5283 C CA . GLY A 1 662 ? -50.033 31.128 3.012 1.00 95.31 662 GLY A CA 1
ATOM 5284 C C . GLY A 1 662 ? -49.546 32.499 3.498 1.00 95.31 662 GLY A C 1
ATOM 5285 O O . GLY A 1 662 ? -49.932 33.502 2.902 1.00 95.31 662 GLY A O 1
ATOM 5286 N N . GLN A 1 663 ? -48.697 32.575 4.535 1.00 94.50 663 GLN A N 1
ATOM 5287 C CA . GLN A 1 663 ? -48.157 33.853 5.038 1.00 94.50 663 GLN A CA 1
ATOM 5288 C C . GLN A 1 663 ? -46.646 33.816 5.322 1.00 94.50 663 GLN A C 1
ATOM 5290 O O . GLN A 1 663 ? -45.921 34.694 4.846 1.00 94.50 663 GLN A O 1
ATOM 5295 N N . TYR A 1 664 ? -46.161 32.816 6.067 1.00 97.75 664 TYR A N 1
ATOM 5296 C CA . TYR A 1 664 ? -44.780 32.758 6.559 1.00 97.75 664 TYR A CA 1
ATOM 5297 C C . TYR A 1 664 ? -44.133 31.379 6.400 1.00 97.75 664 TYR A C 1
ATOM 5299 O O . TYR A 1 664 ? -44.688 30.376 6.839 1.00 97.75 664 TYR A O 1
ATOM 5307 N N . LEU A 1 665 ? -42.918 31.334 5.848 1.00 97.12 665 LEU A N 1
ATOM 5308 C CA . LEU A 1 665 ? -42.061 30.143 5.851 1.00 97.12 665 LEU A CA 1
ATOM 5309 C C . LEU A 1 665 ? -40.869 30.383 6.787 1.00 97.12 665 LEU A C 1
ATOM 5311 O O . LEU A 1 665 ? -40.147 31.368 6.645 1.00 97.12 665 LEU A O 1
ATOM 5315 N N . ILE A 1 666 ? -40.643 29.470 7.727 1.00 95.94 666 ILE A N 1
ATOM 5316 C CA . ILE A 1 666 ? -39.440 29.414 8.559 1.00 95.94 666 ILE A CA 1
ATOM 5317 C C . ILE A 1 666 ? -38.561 28.301 7.990 1.00 95.94 666 ILE A C 1
ATOM 5319 O O . ILE A 1 666 ? -38.903 27.124 8.097 1.00 95.94 666 ILE A O 1
ATOM 5323 N N . LEU A 1 667 ? -37.458 28.682 7.345 1.00 93.56 667 LEU A N 1
ATOM 5324 C CA . LEU A 1 667 ? -36.572 27.770 6.618 1.00 93.56 667 LEU A CA 1
ATOM 5325 C C . LEU A 1 667 ? -35.193 27.711 7.278 1.00 93.56 667 LEU A C 1
ATOM 5327 O O . LEU A 1 667 ? -34.528 28.742 7.371 1.00 93.56 667 LEU A O 1
ATOM 5331 N N . THR A 1 668 ? -34.723 26.514 7.638 1.00 89.81 668 THR A N 1
ATOM 5332 C CA . THR A 1 668 ? -33.345 26.283 8.107 1.00 89.81 668 THR A CA 1
ATOM 5333 C C . THR A 1 668 ? -32.597 25.333 7.169 1.00 89.81 668 THR A C 1
ATOM 5335 O O . THR A 1 668 ? -33.017 24.195 6.956 1.00 89.81 668 THR A O 1
ATOM 5338 N N . SER A 1 669 ? -31.450 25.773 6.646 1.00 86.75 669 SER A N 1
ATOM 5339 C CA . SER A 1 669 ? -30.561 24.957 5.804 1.00 86.75 669 SER A CA 1
ATOM 5340 C C . SER A 1 669 ? -29.099 25.135 6.203 1.00 86.75 669 SER A C 1
ATOM 5342 O O . SER A 1 669 ? -28.692 26.227 6.606 1.00 86.75 669 SER A O 1
ATOM 5344 N N . ALA A 1 670 ? -28.302 24.078 6.029 1.00 84.62 670 ALA A N 1
ATOM 5345 C CA . ALA A 1 670 ? -26.846 24.165 6.047 1.00 84.62 670 ALA A CA 1
ATOM 5346 C C . ALA A 1 670 ? -26.347 25.147 4.968 1.00 84.62 670 ALA A C 1
ATOM 5348 O O . ALA A 1 670 ? -26.980 25.281 3.912 1.00 84.62 670 ALA A O 1
ATOM 5349 N N . ILE A 1 671 ? -25.231 25.827 5.243 1.00 84.50 671 ILE A N 1
ATOM 5350 C CA . ILE A 1 671 ? -24.574 26.786 4.346 1.00 84.50 671 ILE A CA 1
ATOM 5351 C C . ILE A 1 671 ? -23.047 26.618 4.350 1.00 84.50 671 ILE A C 1
ATOM 5353 O O . ILE A 1 671 ? -22.479 26.066 5.287 1.00 84.50 671 ILE A O 1
ATOM 5357 N N . THR A 1 672 ? -22.372 27.128 3.318 1.00 84.00 672 THR A N 1
ATOM 5358 C CA . THR A 1 672 ? -20.903 27.235 3.249 1.00 84.00 672 THR A CA 1
ATOM 5359 C C . THR A 1 672 ? -20.423 28.690 3.301 1.00 84.00 672 THR A C 1
ATOM 5361 O O . THR A 1 672 ? -21.175 29.615 2.977 1.00 84.00 672 THR A O 1
ATOM 5364 N N . GLN A 1 673 ? -19.164 28.888 3.700 1.00 84.62 673 GLN A N 1
ATOM 5365 C CA . GLN A 1 673 ? -18.473 30.179 3.641 1.00 84.62 673 GLN A CA 1
ATOM 5366 C C . GLN A 1 673 ? -17.962 30.456 2.220 1.00 84.62 673 GLN A C 1
ATOM 5368 O O . GLN A 1 673 ? -17.695 29.535 1.456 1.00 84.62 673 GLN A O 1
ATOM 5373 N N . GLU A 1 674 ? -17.781 31.731 1.870 1.00 86.50 674 GLU A N 1
ATOM 5374 C CA . GLU A 1 674 ? -17.250 32.143 0.555 1.00 86.50 674 GLU A CA 1
ATOM 5375 C C . GLU A 1 674 ? -15.732 31.887 0.413 1.00 86.50 674 GLU A C 1
ATOM 5377 O O . GLU A 1 674 ? -15.194 31.832 -0.692 1.00 86.50 674 GLU A O 1
ATOM 5382 N N . LEU A 1 675 ? -15.031 31.692 1.533 1.00 88.56 675 LEU A N 1
ATOM 5383 C CA . LEU A 1 675 ? -13.617 31.331 1.585 1.00 88.56 675 LEU A CA 1
ATOM 5384 C C . LEU A 1 675 ? -13.388 30.306 2.699 1.00 88.56 675 LEU A C 1
ATOM 5386 O O . LEU A 1 675 ? -13.776 30.532 3.845 1.00 88.56 675 LEU A O 1
ATOM 5390 N N . ILE A 1 676 ? -12.717 29.209 2.356 1.00 86.44 676 ILE A N 1
ATOM 5391 C CA . ILE A 1 676 ? -12.247 28.178 3.283 1.00 86.44 676 ILE A CA 1
ATOM 5392 C C . ILE A 1 676 ? -10.728 28.065 3.133 1.00 86.44 676 ILE A C 1
ATOM 5394 O O . ILE A 1 676 ? -10.225 27.908 2.021 1.00 86.44 676 ILE A O 1
ATOM 5398 N N . GLU A 1 677 ? -9.994 28.136 4.241 1.00 88.69 677 GLU A N 1
ATOM 5399 C CA . GLU A 1 677 ? -8.533 28.013 4.275 1.00 88.69 677 GLU A CA 1
ATOM 5400 C C . GLU A 1 677 ? -8.111 27.232 5.529 1.00 88.69 677 GLU A C 1
ATOM 5402 O O . GLU A 1 677 ? -8.509 27.576 6.642 1.00 88.69 677 GLU A O 1
ATOM 5407 N N . ASN A 1 678 ? -7.364 26.142 5.341 1.00 86.81 678 ASN A N 1
ATOM 5408 C CA . ASN A 1 678 ? -6.862 25.250 6.395 1.00 86.81 678 ASN A CA 1
ATOM 5409 C C . ASN A 1 678 ? -5.557 24.564 5.936 1.00 86.81 678 ASN A C 1
ATOM 5411 O O . ASN A 1 678 ? -5.062 24.837 4.841 1.00 86.81 678 ASN A O 1
ATOM 5415 N N . GLU A 1 679 ? -4.977 23.658 6.732 1.00 85.44 679 GLU A N 1
ATOM 5416 C CA . GLU A 1 679 ? -3.710 22.998 6.374 1.00 85.44 679 GLU A CA 1
ATOM 5417 C C . GLU A 1 679 ? -3.785 22.081 5.136 1.00 85.44 679 GLU A C 1
ATOM 5419 O O . GLU A 1 679 ? -2.748 21.636 4.643 1.00 85.44 679 GLU A O 1
ATOM 5424 N N . ARG A 1 680 ? -4.986 21.811 4.601 1.00 84.50 680 ARG A N 1
ATOM 5425 C CA . ARG A 1 680 ? -5.188 21.068 3.344 1.00 84.50 680 ARG A CA 1
ATOM 5426 C C . ARG A 1 680 ? -5.209 21.966 2.107 1.00 84.50 680 ARG A C 1
ATOM 5428 O O . ARG A 1 680 ? -5.067 21.451 1.001 1.00 84.50 680 ARG A O 1
ATOM 5435 N N . GLY A 1 681 ? -5.352 23.282 2.273 1.00 90.06 681 GLY A N 1
ATOM 5436 C CA . GLY A 1 681 ? -5.327 24.255 1.184 1.00 90.06 681 GLY A CA 1
ATOM 5437 C C . GLY A 1 681 ? -6.390 25.344 1.312 1.00 90.06 681 GLY A C 1
ATOM 5438 O O . GLY A 1 681 ? -6.968 25.570 2.375 1.00 90.06 681 GLY A O 1
ATOM 5439 N N . ARG A 1 682 ? -6.639 26.028 0.192 1.00 92.19 682 ARG A N 1
ATOM 5440 C CA . ARG A 1 682 ? -7.565 27.159 0.082 1.00 92.19 682 ARG A CA 1
ATOM 5441 C C . ARG A 1 682 ? -8.609 26.885 -0.997 1.00 92.19 682 ARG A C 1
ATOM 5443 O O . ARG A 1 682 ? -8.248 26.525 -2.115 1.00 92.19 682 ARG A O 1
ATOM 5450 N N . TYR A 1 683 ? -9.881 27.094 -0.673 1.00 90.00 683 TYR A N 1
ATOM 5451 C CA . TYR A 1 683 ? -11.014 26.919 -1.578 1.00 90.00 683 TYR A CA 1
ATOM 5452 C C . TYR A 1 683 ? -11.908 28.168 -1.549 1.00 90.00 683 TYR A C 1
ATOM 5454 O O . TYR A 1 683 ? -12.353 28.605 -0.487 1.00 90.00 683 TYR A O 1
ATOM 5462 N N . GLU A 1 684 ? -12.128 28.769 -2.720 1.00 90.31 684 GLU A N 1
ATOM 5463 C CA . GLU A 1 684 ? -12.930 29.986 -2.905 1.00 90.31 684 GLU A CA 1
ATOM 5464 C C . GLU A 1 684 ? -14.265 29.648 -3.573 1.00 90.31 684 GLU A C 1
ATOM 5466 O O . GLU A 1 684 ? -14.309 28.983 -4.609 1.00 90.31 684 GLU A O 1
ATOM 5471 N N . ILE A 1 685 ? -15.359 30.138 -2.994 1.00 85.81 685 ILE A N 1
ATOM 5472 C CA . ILE A 1 685 ? -16.728 29.897 -3.448 1.00 85.81 685 ILE A CA 1
ATOM 5473 C C . ILE A 1 685 ? -17.382 31.268 -3.667 1.00 85.81 685 ILE A C 1
ATOM 5475 O O . ILE A 1 685 ? -17.476 32.051 -2.723 1.00 85.81 685 ILE A O 1
ATOM 5479 N N . PRO A 1 686 ? -17.860 31.602 -4.881 1.00 71.94 686 PRO A N 1
ATOM 5480 C CA . PRO A 1 686 ? -18.518 32.883 -5.124 1.00 71.94 686 PRO A CA 1
ATOM 5481 C C . PRO A 1 686 ? -19.722 33.100 -4.201 1.00 71.94 686 PRO A C 1
ATOM 5483 O O . PRO A 1 686 ? -20.430 32.150 -3.874 1.00 71.94 686 PRO A O 1
ATOM 5486 N N . ALA A 1 687 ? -20.053 34.355 -3.890 1.00 71.38 687 ALA A N 1
ATOM 5487 C CA . ALA A 1 687 ? -21.239 34.701 -3.098 1.00 71.38 687 ALA A CA 1
ATOM 5488 C C . ALA A 1 687 ? -22.563 34.131 -3.658 1.00 71.38 687 ALA A C 1
ATOM 5490 O O . ALA A 1 687 ? -23.510 33.919 -2.909 1.00 71.38 687 ALA A O 1
ATOM 5491 N N . SER A 1 688 ? -22.651 33.838 -4.959 1.00 73.94 688 SER A N 1
ATOM 5492 C CA . SER A 1 688 ? -23.797 33.166 -5.597 1.00 73.94 688 SER A CA 1
ATOM 5493 C C . SER A 1 688 ? -23.646 31.640 -5.735 1.00 73.94 688 SER A C 1
ATOM 5495 O O . SER A 1 688 ? -24.405 31.016 -6.475 1.00 73.94 688 SER A O 1
ATOM 5497 N N . GLY A 1 689 ? -22.645 31.043 -5.088 1.00 76.69 689 GLY A N 1
ATOM 5498 C CA . GLY A 1 689 ? -22.256 29.645 -5.238 1.00 76.69 689 GLY A CA 1
ATOM 5499 C C . GLY A 1 689 ? -23.153 28.655 -4.495 1.00 76.69 689 GLY A C 1
ATOM 5500 O O . GLY A 1 689 ? -23.631 28.909 -3.388 1.00 76.69 689 GLY A O 1
ATOM 5501 N N . VAL A 1 690 ? -23.332 27.484 -5.107 1.00 79.94 690 VAL A N 1
ATOM 5502 C CA . VAL A 1 690 ? -23.938 26.300 -4.489 1.00 79.94 690 VAL A CA 1
ATOM 5503 C C . VAL A 1 690 ? -23.059 25.102 -4.819 1.00 79.94 690 VAL A C 1
ATOM 5505 O O . VAL A 1 690 ? -22.839 24.800 -5.991 1.00 79.94 690 VAL A O 1
ATOM 5508 N N . ILE A 1 691 ? -22.535 24.440 -3.792 1.00 83.62 691 ILE A N 1
ATOM 5509 C CA . ILE A 1 691 ? -21.707 23.242 -3.937 1.00 83.62 691 ILE A CA 1
ATOM 5510 C C . ILE A 1 691 ? -22.617 22.023 -4.077 1.00 83.62 691 ILE A C 1
ATOM 5512 O O . ILE A 1 691 ? -23.553 21.859 -3.296 1.00 83.62 691 ILE A O 1
ATOM 5516 N N . PHE A 1 692 ? -22.304 21.140 -5.022 1.00 82.56 692 PHE A N 1
ATOM 5517 C CA . PHE A 1 692 ? -22.831 19.778 -5.049 1.00 82.56 692 PHE A CA 1
ATOM 5518 C C . PHE A 1 692 ? -21.749 18.831 -4.532 1.00 82.56 692 PHE A C 1
ATOM 5520 O O . PHE A 1 692 ? -20.758 18.589 -5.221 1.00 82.56 692 PHE A O 1
ATOM 5527 N N . ILE A 1 693 ? -21.906 18.339 -3.301 1.00 77.00 693 ILE A N 1
ATOM 5528 C CA . ILE A 1 693 ? -20.846 17.610 -2.592 1.00 77.00 693 ILE A CA 1
ATOM 5529 C C . ILE A 1 693 ? -20.360 16.357 -3.357 1.00 77.00 693 ILE A C 1
ATOM 5531 O O . ILE A 1 693 ? -19.144 16.201 -3.494 1.00 77.00 693 ILE A O 1
ATOM 5535 N N . PRO A 1 694 ? -21.237 15.514 -3.945 1.00 76.44 694 PRO A N 1
ATOM 5536 C CA . PRO A 1 694 ? -20.806 14.341 -4.712 1.00 76.44 694 PRO A CA 1
ATOM 5537 C C . PRO A 1 694 ? -19.943 14.640 -5.950 1.00 76.44 694 PRO A C 1
ATOM 5539 O O . PRO A 1 694 ? -19.259 13.740 -6.431 1.00 76.44 694 PRO A O 1
ATOM 5542 N N . ALA A 1 695 ? -19.952 15.876 -6.469 1.00 76.00 695 ALA A N 1
ATOM 5543 C CA . ALA A 1 695 ? -19.152 16.284 -7.630 1.00 76.00 695 ALA A CA 1
ATOM 5544 C C . ALA A 1 695 ? -17.804 16.941 -7.274 1.00 76.00 695 ALA A C 1
ATOM 5546 O O . ALA A 1 695 ? -17.087 17.374 -8.176 1.00 76.00 695 ALA A O 1
ATOM 5547 N N . LEU A 1 696 ? -17.442 17.023 -5.988 1.00 78.38 696 LEU A N 1
ATOM 5548 C CA . LEU A 1 696 ? -16.132 17.525 -5.566 1.00 78.38 696 LEU A CA 1
ATOM 5549 C C . LEU A 1 696 ? -15.018 16.514 -5.868 1.00 78.38 696 LEU A C 1
ATOM 5551 O O . LEU A 1 696 ? -15.128 15.330 -5.516 1.00 78.38 696 LEU A O 1
ATOM 5555 N N . GLY A 1 697 ? -13.928 17.018 -6.455 1.00 80.00 697 GLY A N 1
ATOM 5556 C CA . GLY A 1 697 ? -12.662 16.302 -6.602 1.00 80.00 697 GLY A CA 1
ATOM 5557 C C . GLY A 1 697 ? -11.986 16.051 -5.252 1.00 80.00 697 GLY A C 1
ATOM 5558 O O . GLY A 1 697 ? -12.376 16.614 -4.231 1.00 80.00 697 GLY A O 1
ATOM 5559 N N . GLU A 1 698 ? -10.979 15.176 -5.227 1.00 79.81 698 GLU A N 1
ATOM 5560 C CA . GLU A 1 698 ? -10.336 14.724 -3.981 1.00 79.81 698 GLU A CA 1
ATOM 5561 C C . GLU A 1 698 ? -9.706 15.869 -3.166 1.00 79.81 698 GLU A C 1
ATOM 5563 O O . GLU A 1 698 ? -9.738 15.836 -1.937 1.00 79.81 698 GLU A O 1
ATOM 5568 N N . ALA A 1 699 ? -9.180 16.904 -3.830 1.00 82.62 699 ALA A N 1
ATOM 5569 C CA . ALA A 1 699 ? -8.545 18.044 -3.170 1.00 82.62 699 ALA A CA 1
ATOM 5570 C C . ALA A 1 699 ? -9.574 18.979 -2.512 1.00 82.62 699 ALA A C 1
ATOM 5572 O O . ALA A 1 699 ? -9.460 19.291 -1.326 1.00 82.62 699 ALA A O 1
ATOM 5573 N N . GLU A 1 700 ? -10.615 19.382 -3.246 1.00 84.38 700 GLU A N 1
ATOM 5574 C CA . GLU A 1 700 ? -11.707 20.209 -2.722 1.00 84.38 700 GLU A CA 1
ATOM 5575 C C . GLU A 1 700 ? -12.477 19.462 -1.625 1.00 84.38 700 GLU A C 1
ATOM 5577 O O . GLU A 1 700 ? -12.827 20.044 -0.597 1.00 84.38 700 GLU A O 1
ATOM 5582 N N . ARG A 1 701 ? -12.672 18.149 -1.812 1.00 81.81 701 ARG A N 1
ATOM 5583 C CA . ARG A 1 701 ? -13.218 17.216 -0.822 1.00 81.81 701 ARG A CA 1
ATOM 5584 C C . ARG A 1 701 ? -12.390 17.219 0.460 1.00 81.81 701 ARG A C 1
ATOM 5586 O O . ARG A 1 701 ? -12.961 17.399 1.527 1.00 81.81 701 ARG A O 1
ATOM 5593 N N . ALA A 1 702 ? -11.065 17.080 0.382 1.00 80.38 702 ALA A N 1
ATOM 5594 C CA . ALA A 1 702 ? -10.200 17.084 1.563 1.00 80.38 702 ALA A CA 1
ATOM 5595 C C . ALA A 1 702 ? -10.224 18.426 2.320 1.00 80.38 702 ALA A C 1
ATOM 5597 O O . ALA A 1 702 ? -10.293 18.428 3.550 1.00 80.38 702 ALA A O 1
ATOM 5598 N N . ILE A 1 703 ? -10.216 19.559 1.603 1.00 83.62 703 ILE A N 1
ATOM 5599 C CA . ILE A 1 703 ? -10.310 20.901 2.206 1.00 83.62 703 ILE A CA 1
ATOM 5600 C C . ILE A 1 703 ? -11.661 21.086 2.908 1.00 83.62 703 ILE A C 1
ATOM 5602 O O . ILE A 1 703 ? -11.694 21.524 4.061 1.00 83.62 703 ILE A O 1
ATOM 5606 N N . LEU A 1 704 ? -12.769 20.732 2.245 1.00 80.12 704 LEU A N 1
ATOM 5607 C CA . LEU A 1 704 ? -14.117 20.876 2.797 1.00 80.12 704 LEU A CA 1
ATOM 5608 C C . LEU A 1 704 ? -14.357 19.917 3.973 1.00 80.12 704 LEU A C 1
ATOM 5610 O O . LEU A 1 704 ? -14.914 20.335 4.984 1.00 80.12 704 LEU A O 1
ATOM 5614 N N . THR A 1 705 ? -13.888 18.670 3.886 1.00 78.38 705 THR A N 1
ATOM 5615 C CA . THR A 1 705 ? -13.961 17.692 4.980 1.00 78.38 705 THR A CA 1
ATOM 5616 C C . THR A 1 705 ? -13.212 18.185 6.214 1.00 78.38 705 THR A C 1
ATOM 5618 O O . THR A 1 705 ? -13.811 18.228 7.284 1.00 78.38 705 THR A O 1
ATOM 5621 N N . ALA A 1 706 ? -11.966 18.658 6.084 1.00 79.56 706 ALA A N 1
ATOM 5622 C CA . ALA A 1 706 ? -11.234 19.236 7.216 1.00 79.56 706 ALA A CA 1
ATOM 5623 C C . ALA A 1 706 ? -11.950 20.474 7.801 1.00 79.56 706 ALA A C 1
ATOM 5625 O O . ALA A 1 706 ? -12.051 20.623 9.019 1.00 79.56 706 ALA A O 1
ATOM 5626 N N . TYR A 1 707 ? -12.522 21.329 6.943 1.00 80.56 707 TYR A N 1
ATOM 5627 C CA . TYR A 1 707 ? -13.288 22.504 7.373 1.00 80.56 707 TYR A CA 1
ATOM 5628 C C . TYR A 1 707 ? -14.571 22.164 8.144 1.00 80.56 707 TYR A C 1
ATOM 5630 O O . TYR A 1 707 ? -14.949 22.926 9.028 1.00 80.56 707 TYR A O 1
ATOM 5638 N N . TRP A 1 708 ? -15.245 21.054 7.847 1.00 72.56 708 TRP A N 1
ATOM 5639 C CA . TRP A 1 708 ? -16.435 20.641 8.597 1.00 72.56 708 TRP A CA 1
ATOM 5640 C C . TRP A 1 708 ? -16.112 19.755 9.806 1.00 72.56 708 TRP A C 1
ATOM 5642 O O . TRP A 1 708 ? -16.799 19.860 10.820 1.00 72.56 708 TRP A O 1
ATOM 5652 N N . GLN A 1 709 ? -15.042 18.954 9.756 1.00 70.06 709 GLN A N 1
ATOM 5653 C CA . GLN A 1 709 ? -14.603 18.099 10.869 1.00 70.06 709 GLN A CA 1
ATOM 5654 C C . GLN A 1 709 ? -14.240 18.889 12.138 1.00 70.06 709 GLN A C 1
ATOM 5656 O O . GLN A 1 709 ? -14.482 18.418 13.249 1.00 70.06 709 GLN A O 1
ATOM 5661 N N . GLN A 1 710 ? -13.745 20.126 12.011 1.00 63.03 710 GLN A N 1
ATOM 5662 C CA . GLN A 1 710 ? -13.510 20.999 13.174 1.00 63.03 710 GLN A CA 1
ATOM 5663 C C . GLN A 1 710 ? -14.804 21.411 13.914 1.00 63.03 710 GLN A C 1
ATOM 5665 O O . GLN A 1 710 ? -14.733 21.913 15.033 1.00 63.03 710 GLN A O 1
ATOM 5670 N N . TYR A 1 711 ? -15.982 21.201 13.311 1.00 58.44 711 TYR A N 1
ATOM 5671 C CA . TYR A 1 711 ? -17.295 21.490 13.901 1.00 58.44 711 TYR A CA 1
ATOM 5672 C C . TYR A 1 711 ? -18.071 20.222 14.308 1.00 58.44 711 TYR A C 1
ATOM 5674 O O . TYR A 1 711 ? -19.226 20.321 14.723 1.00 58.44 711 TYR A O 1
ATOM 5682 N N . THR A 1 712 ? -17.469 19.027 14.219 1.00 50.31 712 THR A N 1
ATOM 5683 C CA . THR A 1 712 ? -18.130 17.747 14.541 1.00 50.31 712 THR A CA 1
ATOM 5684 C C . THR A 1 712 ? -17.722 17.175 15.904 1.00 50.31 712 THR A C 1
ATOM 5686 O O . THR A 1 712 ? -17.250 16.043 15.974 1.00 50.31 712 THR A O 1
ATOM 5689 N N . TYR A 1 713 ? -17.946 17.919 16.997 1.00 37.53 713 TYR A N 1
ATOM 5690 C CA . TYR A 1 713 ? -17.844 17.408 18.379 1.00 37.53 713 TYR A CA 1
ATOM 5691 C C . TYR A 1 713 ? -18.865 18.080 19.340 1.00 37.53 713 TYR A C 1
ATOM 5693 O O . TYR A 1 713 ? -18.659 19.217 19.748 1.00 37.53 713 TYR A O 1
ATOM 5701 N N . GLY A 1 714 ? -19.929 17.344 19.730 1.00 33.84 714 GLY A N 1
ATOM 5702 C CA . GLY A 1 714 ? -20.981 17.720 20.719 1.00 33.84 714 GLY A CA 1
ATOM 5703 C C . GLY A 1 714 ? -21.989 18.786 20.232 1.00 33.84 714 GLY A C 1
ATOM 5704 O O . GLY A 1 714 ? -21.580 19.777 19.653 1.00 33.84 714 GLY A O 1
ATOM 5705 N N . THR A 1 715 ? -23.323 18.698 20.373 1.00 28.73 715 THR A N 1
ATOM 5706 C CA . THR A 1 715 ? -24.224 17.882 21.223 1.00 28.73 715 THR A CA 1
ATOM 5707 C C . THR A 1 715 ? -25.604 17.719 20.554 1.00 28.73 715 THR A C 1
ATOM 5709 O O . THR A 1 715 ? -26.082 18.688 19.962 1.00 28.73 715 THR A O 1
ATOM 5712 N N . PRO A 1 716 ? -26.327 16.590 20.713 1.00 28.80 716 PRO A N 1
ATOM 5713 C CA . PRO A 1 716 ? -27.756 16.524 20.404 1.00 28.80 716 PRO A CA 1
ATOM 5714 C C . PRO A 1 716 ? -28.616 17.116 21.541 1.00 28.80 716 PRO A C 1
ATOM 5716 O O . PRO A 1 716 ? -28.820 16.481 22.573 1.00 28.80 716 PRO A O 1
ATOM 5719 N N . ILE A 1 717 ? -29.186 18.308 21.343 1.00 26.91 717 ILE A N 1
ATOM 5720 C CA . ILE A 1 717 ? -30.284 18.814 22.186 1.00 26.91 717 ILE A CA 1
ATOM 5721 C C . ILE A 1 717 ? -31.600 18.550 21.452 1.00 26.91 717 ILE A C 1
ATOM 5723 O O . ILE A 1 717 ? -31.823 19.087 20.369 1.00 26.91 717 ILE A O 1
ATOM 5727 N N . LEU A 1 718 ? -32.463 17.728 22.059 1.00 24.77 718 LEU A N 1
ATOM 5728 C CA . LEU A 1 718 ? -33.789 17.360 21.544 1.00 24.77 718 LEU A CA 1
ATOM 5729 C C . LEU A 1 718 ? -33.767 16.740 20.128 1.00 24.77 718 LEU A C 1
ATOM 5731 O O . LEU A 1 718 ? -34.411 17.229 19.213 1.00 24.77 718 LEU A O 1
ATOM 5735 N N . GLY A 1 719 ? -33.097 15.590 19.982 1.00 27.09 719 GLY A N 1
ATOM 5736 C CA . GLY A 1 719 ? -33.713 14.472 19.253 1.00 27.09 719 GLY A CA 1
ATOM 5737 C C . GLY A 1 719 ? -33.294 14.125 17.807 1.00 27.09 719 GLY A C 1
ATOM 5738 O O . GLY A 1 719 ? -33.327 14.966 16.916 1.00 27.09 719 GLY A O 1
ATOM 5739 N N . VAL A 1 720 ? -33.032 12.818 17.602 1.00 24.53 720 VAL A N 1
ATOM 5740 C CA . VAL A 1 720 ? -33.005 12.002 16.354 1.00 24.53 720 VAL A CA 1
ATOM 5741 C C . VAL A 1 720 ? -32.581 12.748 15.084 1.00 24.53 720 VAL A C 1
ATOM 5743 O O . VAL A 1 720 ? -33.431 13.228 14.351 1.00 24.53 720 VAL A O 1
ATOM 5746 N N . ILE A 1 721 ? -31.283 12.739 14.774 1.00 24.91 721 ILE A N 1
ATOM 5747 C CA . ILE A 1 721 ? -30.689 11.577 14.076 1.00 24.91 721 ILE A CA 1
ATOM 5748 C C . ILE A 1 721 ? -29.551 11.044 14.950 1.00 24.91 721 ILE A C 1
ATOM 5750 O O . ILE A 1 721 ? -29.086 11.723 15.869 1.00 24.91 721 ILE A O 1
ATOM 5754 N N . GLU A 1 722 ? -29.089 9.839 14.642 1.00 29.41 722 GLU A N 1
ATOM 5755 C CA . GLU A 1 722 ? -27.732 9.392 14.945 1.00 29.41 722 GLU A CA 1
ATOM 5756 C C . GLU A 1 722 ? -26.666 10.415 14.510 1.00 29.41 722 GLU A C 1
ATOM 5758 O O . GLU A 1 722 ? -26.895 11.298 13.683 1.00 29.41 722 GLU A O 1
ATOM 5763 N N . LYS A 1 723 ? -25.470 10.283 15.091 1.00 44.59 723 LYS A N 1
ATOM 5764 C CA . LYS A 1 723 ? -24.322 11.169 14.871 1.00 44.59 723 LYS A CA 1
ATOM 5765 C C . LYS A 1 723 ? -23.986 11.290 13.378 1.00 44.59 723 LYS A C 1
ATOM 5767 O O . LYS A 1 723 ? -23.269 10.450 12.840 1.00 44.59 723 LYS A O 1
ATOM 5772 N N . ALA A 1 724 ? -24.395 12.385 12.744 1.00 37.97 724 ALA A N 1
ATOM 5773 C CA . ALA A 1 724 ? -23.817 12.809 11.477 1.00 37.97 724 ALA A CA 1
ATOM 5774 C C . ALA A 1 724 ? -22.379 13.295 11.730 1.00 37.97 724 ALA A C 1
ATOM 5776 O O . ALA A 1 724 ? -22.126 14.484 11.931 1.00 37.97 724 ALA A O 1
ATOM 5777 N N . VAL A 1 725 ? -21.427 12.358 11.741 1.00 42.88 725 VAL A N 1
ATOM 5778 C CA . VAL A 1 725 ? -20.034 12.684 11.420 1.00 42.88 725 VAL A CA 1
ATOM 5779 C C . VAL A 1 725 ? -20.063 13.352 10.045 1.00 42.88 725 VAL A C 1
ATOM 5781 O O . VAL A 1 725 ? -20.758 12.864 9.150 1.00 42.88 725 VAL A O 1
ATOM 5784 N N . PHE A 1 726 ? -19.322 14.447 9.851 1.00 45.84 726 PHE A N 1
ATOM 5785 C CA . PHE A 1 726 ? -19.069 14.953 8.500 1.00 45.84 726 PHE A CA 1
ATOM 5786 C C . PHE A 1 726 ? -18.064 14.015 7.822 1.00 45.84 726 PHE A C 1
ATOM 5788 O O . PHE A 1 726 ? -16.870 14.285 7.707 1.00 45.84 726 PHE A O 1
ATOM 5795 N N . GLU A 1 727 ? -18.575 12.858 7.430 1.00 54.53 727 GLU A N 1
ATOM 5796 C CA . GLU A 1 727 ? -17.960 11.934 6.500 1.00 54.53 727 GLU A CA 1
ATOM 5797 C C . GLU A 1 727 ? -18.637 12.182 5.166 1.00 54.53 727 GLU A C 1
ATOM 5799 O O . GLU A 1 727 ? -19.819 11.894 4.976 1.00 54.53 727 GLU A O 1
ATOM 5804 N N . ILE A 1 728 ? -17.874 12.760 4.242 1.00 55.81 728 ILE A N 1
ATOM 5805 C CA . ILE A 1 728 ? -18.388 13.193 2.944 1.00 55.81 728 ILE A CA 1
ATOM 5806 C C . ILE A 1 728 ? -18.928 12.027 2.095 1.00 55.81 728 ILE A C 1
ATOM 5808 O O . ILE A 1 728 ? -19.697 12.237 1.160 1.00 55.81 728 ILE A O 1
ATOM 5812 N N . ASP A 1 729 ? -18.555 10.805 2.479 1.00 52.38 729 ASP A N 1
ATOM 5813 C CA . ASP A 1 729 ? -18.922 9.539 1.859 1.00 52.38 729 ASP A CA 1
ATOM 5814 C C . ASP A 1 729 ? -20.188 8.899 2.487 1.00 52.38 729 ASP A C 1
ATOM 5816 O O . ASP A 1 729 ? -20.762 7.991 1.890 1.00 52.38 729 ASP A O 1
ATOM 5820 N N . ASN A 1 730 ? -20.680 9.409 3.631 1.00 48.88 730 ASN A N 1
ATOM 5821 C CA . ASN A 1 730 ? -21.969 9.015 4.236 1.00 48.88 730 ASN A CA 1
ATOM 5822 C C . ASN A 1 730 ? -23.155 9.853 3.730 1.00 48.88 730 ASN A C 1
ATOM 5824 O O . ASN A 1 730 ? -24.313 9.560 4.045 1.00 48.88 730 ASN A O 1
ATOM 5828 N N . PHE A 1 731 ? -22.900 10.921 2.973 1.00 56.19 731 PHE A N 1
ATOM 5829 C CA . PHE A 1 731 ? -23.965 11.778 2.474 1.00 56.19 731 PHE A CA 1
ATOM 5830 C C . PHE A 1 731 ? -24.717 11.129 1.314 1.00 56.19 731 PHE A C 1
ATOM 5832 O O . PHE A 1 731 ? -24.132 10.617 0.359 1.00 56.19 731 PHE A O 1
ATOM 5839 N N . GLY A 1 732 ? -26.050 11.185 1.391 1.00 52.19 732 GLY A N 1
ATOM 5840 C CA . GLY A 1 732 ? -26.923 10.703 0.326 1.00 52.19 732 GLY A CA 1
ATOM 5841 C C . GLY A 1 732 ? -26.626 11.384 -1.021 1.00 52.19 732 GLY A C 1
ATOM 5842 O O . GLY A 1 732 ? -26.057 12.478 -1.053 1.00 52.19 732 GLY A O 1
ATOM 5843 N N . PRO A 1 733 ? -27.060 10.786 -2.146 1.00 52.97 733 PRO A N 1
ATOM 5844 C CA . PRO A 1 733 ? -26.622 11.150 -3.503 1.00 52.97 733 PRO A CA 1
ATOM 5845 C C . PRO A 1 733 ? -26.925 12.593 -3.950 1.00 52.97 733 PRO A C 1
ATOM 5847 O O . PRO A 1 733 ? -26.529 12.985 -5.044 1.00 52.97 733 PRO A O 1
ATOM 5850 N N . TRP A 1 734 ? -27.621 13.382 -3.131 1.00 63.59 734 TRP A N 1
ATOM 5851 C CA . TRP A 1 734 ? -28.195 14.677 -3.476 1.00 63.59 734 TRP A CA 1
ATOM 5852 C C . TRP A 1 734 ? -27.761 15.818 -2.544 1.00 63.59 734 TRP A C 1
ATOM 5854 O O . TRP A 1 734 ? -28.533 16.749 -2.342 1.00 63.59 734 TRP A O 1
ATOM 5864 N N . TRP A 1 735 ? -26.561 15.758 -1.950 1.00 74.75 735 TRP A N 1
ATOM 5865 C CA . TRP A 1 735 ? -26.157 16.764 -0.961 1.00 74.75 735 TRP A CA 1
ATOM 5866 C C . TRP A 1 735 ? -25.723 18.109 -1.573 1.00 74.75 735 TRP A C 1
ATOM 5868 O O . TRP A 1 735 ? -24.677 18.208 -2.225 1.00 74.75 735 TRP A O 1
ATOM 5878 N N . TRP A 1 736 ? -26.509 19.162 -1.318 1.00 75.56 736 TRP A N 1
ATOM 5879 C CA . TRP A 1 736 ? -26.282 20.531 -1.813 1.00 75.56 736 TRP A CA 1
ATOM 5880 C C . TRP A 1 736 ? -25.950 21.509 -0.683 1.00 75.56 736 TRP A C 1
ATOM 5882 O O . TRP A 1 736 ? -26.657 21.563 0.317 1.00 75.56 736 TRP A O 1
ATOM 5892 N N . LEU A 1 737 ? -24.926 22.346 -0.863 1.00 85.31 737 LEU A N 1
ATOM 5893 C CA . LEU A 1 737 ? -24.477 23.301 0.152 1.00 85.31 737 LEU A CA 1
ATOM 5894 C C . LEU A 1 737 ? -24.340 24.725 -0.439 1.00 85.31 737 LEU A C 1
ATOM 5896 O O . LEU A 1 737 ? -23.329 25.032 -1.076 1.00 85.31 737 LEU A O 1
ATOM 5900 N N . PRO A 1 738 ? -25.359 25.595 -0.287 1.00 82.12 738 PRO A N 1
ATOM 5901 C CA . PRO A 1 738 ? -25.334 26.976 -0.775 1.00 82.12 738 PRO A CA 1
ATOM 5902 C C . PRO A 1 738 ? -24.516 27.901 0.136 1.00 82.12 738 PRO A C 1
ATOM 5904 O O . PRO A 1 738 ? -24.398 27.659 1.335 1.00 82.12 738 PRO A O 1
ATOM 5907 N N . THR A 1 739 ? -24.012 29.019 -0.384 1.00 85.31 739 THR A N 1
ATOM 5908 C CA . THR A 1 739 ? -23.646 30.155 0.483 1.00 85.31 739 THR A CA 1
ATOM 5909 C C . THR A 1 739 ? -24.909 30.794 1.082 1.00 85.31 739 THR A C 1
ATOM 5911 O O . THR A 1 739 ? -26.017 30.639 0.556 1.00 85.31 739 THR A O 1
ATOM 5914 N N . ALA A 1 740 ? -24.765 31.585 2.150 1.00 82.69 740 ALA A N 1
ATOM 5915 C CA . ALA A 1 740 ? -25.881 32.351 2.722 1.00 82.69 740 ALA A CA 1
ATOM 5916 C C . ALA A 1 740 ? -26.583 33.251 1.678 1.00 82.69 740 ALA A C 1
ATOM 5918 O O . ALA A 1 740 ? -27.813 33.281 1.581 1.00 82.69 740 ALA A O 1
ATOM 5919 N N . SER A 1 741 ? -25.790 33.944 0.855 1.00 79.00 741 SER A N 1
ATOM 5920 C CA . SER A 1 741 ? -26.258 34.833 -0.213 1.00 79.00 741 SER A CA 1
ATOM 5921 C C . SER A 1 741 ? -26.951 34.074 -1.359 1.00 79.00 741 SER A C 1
ATOM 5923 O O . SER A 1 741 ? -27.954 34.558 -1.900 1.00 79.00 741 SER A O 1
ATOM 5925 N N . ALA A 1 742 ? -26.486 32.867 -1.702 1.00 77.56 742 ALA A N 1
ATOM 5926 C CA . ALA A 1 742 ? -27.147 31.997 -2.673 1.00 77.56 742 ALA A CA 1
ATOM 5927 C C . ALA A 1 742 ? -28.493 31.474 -2.146 1.00 77.56 742 ALA A C 1
ATOM 5929 O O . ALA A 1 742 ? -29.495 31.575 -2.854 1.00 77.56 742 ALA A O 1
ATOM 5930 N N . LEU A 1 743 ? -28.555 31.011 -0.892 1.00 85.56 743 LEU A N 1
ATOM 5931 C CA . LEU A 1 743 ? -29.786 30.510 -0.268 1.00 85.56 743 LEU A CA 1
ATOM 5932 C C . LEU A 1 743 ? -30.885 31.584 -0.210 1.00 85.56 743 LEU A C 1
ATOM 5934 O O . LEU A 1 743 ? -32.021 31.336 -0.619 1.00 85.56 743 LEU A O 1
ATOM 5938 N N . GLU A 1 744 ? -30.548 32.805 0.217 1.00 83.75 744 GLU A N 1
ATOM 5939 C CA . GLU A 1 744 ? -31.484 33.935 0.164 1.00 83.75 744 GLU A CA 1
ATOM 5940 C C . GLU A 1 744 ? -31.985 34.221 -1.259 1.00 83.75 744 GLU A C 1
ATOM 5942 O O . GLU A 1 744 ? -33.144 34.596 -1.451 1.00 83.75 744 GLU A O 1
ATOM 5947 N N . SER A 1 745 ? -31.112 34.084 -2.258 1.00 79.25 745 SER A N 1
ATOM 5948 C CA . SER A 1 745 ? -31.448 34.326 -3.663 1.00 79.25 745 SER A CA 1
ATOM 5949 C C . SER A 1 745 ? -32.365 33.235 -4.216 1.00 79.25 745 SER A C 1
ATOM 5951 O O . SER A 1 745 ? -33.340 33.552 -4.893 1.00 79.25 745 SER A O 1
ATOM 5953 N N . MET A 1 746 ? -32.132 31.969 -3.859 1.00 82.69 746 MET A N 1
ATOM 5954 C CA . MET A 1 746 ? -33.017 30.847 -4.191 1.00 82.69 746 MET A CA 1
ATOM 5955 C C . MET A 1 746 ? -34.417 31.037 -3.594 1.00 82.69 746 MET A C 1
ATOM 5957 O O . MET A 1 746 ? -35.405 30.841 -4.297 1.00 82.69 746 MET A O 1
ATOM 5961 N N . CYS A 1 747 ? -34.519 31.504 -2.344 1.00 86.50 747 CYS A N 1
ATOM 5962 C CA . CYS A 1 747 ? -35.809 31.824 -1.719 1.00 86.50 747 CYS A CA 1
ATOM 5963 C C . CYS A 1 747 ? -36.542 32.958 -2.460 1.00 86.50 747 CYS A C 1
ATOM 5965 O O . CYS A 1 747 ? -37.742 32.858 -2.710 1.00 86.50 747 CYS A O 1
ATOM 5967 N N . LYS A 1 748 ? -35.818 34.009 -2.878 1.00 83.31 748 LYS A N 1
ATOM 5968 C CA . LYS A 1 748 ? -36.373 35.117 -3.681 1.00 83.31 748 LYS A CA 1
ATOM 5969 C C . LYS A 1 748 ? -36.872 34.642 -5.051 1.00 83.31 748 LYS A C 1
ATOM 5971 O O . LYS A 1 748 ? -37.957 35.036 -5.468 1.00 83.31 748 LYS A O 1
ATOM 5976 N N . VAL A 1 749 ? -36.128 33.761 -5.727 1.00 78.81 749 VAL A N 1
ATOM 5977 C CA . VAL A 1 749 ? -36.537 33.143 -7.007 1.00 78.81 749 VAL A CA 1
ATOM 5978 C C . VAL A 1 749 ? -37.758 32.235 -6.835 1.00 78.81 749 VAL A C 1
ATOM 5980 O O . VAL A 1 749 ? -38.641 32.239 -7.688 1.00 78.81 749 VAL A O 1
ATOM 5983 N N . ALA A 1 750 ? -37.856 31.515 -5.716 1.00 82.25 750 ALA A N 1
ATOM 5984 C CA . ALA A 1 750 ? -39.032 30.725 -5.356 1.00 82.25 750 ALA A CA 1
ATOM 5985 C C . ALA A 1 750 ? -40.251 31.572 -4.932 1.00 82.25 750 ALA A C 1
ATOM 5987 O O . ALA A 1 750 ? -41.284 31.004 -4.602 1.00 82.25 750 ALA A O 1
ATOM 5988 N N . GLY A 1 751 ? -40.166 32.909 -4.955 1.00 81.38 751 GLY A N 1
ATOM 5989 C CA . GLY A 1 751 ? -41.297 33.798 -4.679 1.00 81.38 751 GLY A CA 1
ATOM 5990 C C . GLY A 1 751 ? -41.492 34.161 -3.206 1.00 81.38 751 GLY A C 1
ATOM 5991 O O . GLY A 1 751 ? -42.613 34.480 -2.822 1.00 81.38 751 GLY A O 1
ATOM 5992 N N . PHE A 1 752 ? -40.433 34.120 -2.390 1.00 91.81 752 PHE A N 1
ATOM 5993 C CA . PHE A 1 752 ? -40.451 34.562 -0.992 1.00 91.81 752 PHE A CA 1
ATOM 5994 C C . PHE A 1 752 ? -39.669 35.863 -0.759 1.00 91.81 752 PHE A C 1
ATOM 5996 O O . PHE A 1 752 ? -38.677 36.163 -1.427 1.00 91.81 752 PHE A O 1
ATOM 6003 N N . LYS A 1 753 ? -40.047 36.610 0.281 1.00 90.94 753 LYS A N 1
ATOM 6004 C CA . LYS A 1 753 ? -39.337 37.799 0.768 1.00 90.94 753 LYS A CA 1
ATOM 6005 C C . LYS A 1 753 ? -38.694 37.526 2.127 1.00 90.94 753 LYS A C 1
ATOM 6007 O O . LYS A 1 753 ? -39.392 37.199 3.076 1.00 90.94 753 LYS A O 1
ATOM 6012 N N . VAL A 1 754 ? -37.385 37.743 2.263 1.00 89.81 754 VAL A N 1
ATOM 6013 C CA . VAL A 1 754 ? -36.703 37.661 3.571 1.00 89.81 754 VAL A CA 1
ATOM 6014 C C . VAL A 1 754 ? -37.196 38.784 4.492 1.00 89.81 754 VAL A C 1
ATOM 6016 O O . VAL A 1 754 ? -37.158 39.956 4.110 1.00 89.81 754 VAL A O 1
ATOM 6019 N N . LEU A 1 755 ? -37.672 38.418 5.685 1.00 86.25 755 LEU A N 1
ATOM 6020 C CA . LEU A 1 755 ? -38.156 39.333 6.727 1.00 86.25 755 LEU A CA 1
ATOM 6021 C C . LEU A 1 755 ? -37.190 39.411 7.913 1.00 86.25 755 LEU A C 1
ATOM 6023 O O . LEU A 1 755 ? -37.013 40.484 8.483 1.00 86.25 755 LEU A O 1
ATOM 6027 N N . ASP A 1 756 ? -36.580 38.283 8.273 1.00 89.25 756 ASP A N 1
ATOM 6028 C CA . ASP A 1 756 ? -35.602 38.156 9.355 1.00 89.25 756 ASP A CA 1
ATOM 6029 C C . ASP A 1 756 ? -34.643 36.991 9.049 1.00 89.25 756 ASP A C 1
ATOM 6031 O O . ASP A 1 756 ? -34.972 36.111 8.244 1.00 89.25 756 ASP A O 1
ATOM 6035 N N . LYS A 1 757 ? -33.457 36.985 9.661 1.00 90.31 757 LYS A N 1
ATOM 6036 C CA . LYS A 1 757 ? -32.488 35.891 9.536 1.00 90.31 757 LYS A CA 1
ATOM 6037 C C . LYS A 1 757 ? -31.555 35.789 10.737 1.00 90.31 757 LYS A C 1
ATOM 6039 O O . LYS A 1 757 ? -31.138 36.802 11.294 1.00 90.31 757 LYS A O 1
ATOM 6044 N N . GLY A 1 758 ? -31.118 34.572 11.043 1.00 81.31 758 GLY A N 1
ATOM 6045 C CA . GLY A 1 758 ? -30.054 34.337 12.012 1.00 81.31 758 GLY A CA 1
ATOM 6046 C C . GLY A 1 758 ? -29.327 33.017 11.797 1.00 81.31 758 GLY A C 1
ATOM 6047 O O . GLY A 1 758 ? -29.799 32.121 11.096 1.00 81.31 758 GLY A O 1
ATOM 6048 N N . LEU A 1 759 ? -28.135 32.936 12.378 1.00 78.38 759 LEU A N 1
ATOM 6049 C CA . LEU A 1 759 ? -27.235 31.800 12.238 1.00 78.38 759 LEU A CA 1
ATOM 6050 C C . LEU A 1 759 ? -27.447 30.780 13.362 1.00 78.38 759 LEU A C 1
ATOM 6052 O O . LEU A 1 759 ? -27.790 31.120 14.491 1.00 78.38 759 LEU A O 1
ATOM 6056 N N . THR A 1 760 ? -27.235 29.518 13.013 1.00 71.12 760 THR A N 1
ATOM 6057 C CA . THR A 1 760 ? -27.427 28.312 13.830 1.00 71.12 760 THR A CA 1
ATOM 6058 C C . THR A 1 760 ? -26.295 27.327 13.527 1.00 71.12 760 THR A C 1
ATOM 6060 O O . THR A 1 760 ? -25.558 27.528 12.561 1.00 71.12 760 THR A O 1
ATOM 6063 N N . TRP A 1 761 ? -26.138 26.278 14.345 1.00 67.69 761 TRP A N 1
ATOM 6064 C CA . TRP A 1 761 ? -25.134 25.218 14.143 1.00 67.69 761 TRP A CA 1
ATOM 6065 C C . TRP A 1 761 ? -23.712 25.775 13.924 1.00 67.69 761 TRP A C 1
ATOM 6067 O O . TRP A 1 761 ? -23.119 25.615 12.864 1.00 67.69 761 TRP A O 1
ATOM 6077 N N . TYR A 1 762 ? -23.192 26.510 14.915 1.00 67.25 762 TYR A N 1
ATOM 6078 C CA . TYR A 1 762 ? -21.851 27.125 14.880 1.00 67.25 762 TYR A CA 1
ATOM 6079 C C . TYR A 1 762 ? -21.586 28.031 13.658 1.00 67.25 762 TYR A C 1
ATOM 6081 O O . TYR A 1 762 ? -20.471 28.100 13.156 1.00 67.25 762 TYR A O 1
ATOM 6089 N N . ASN A 1 763 ? -22.617 28.759 13.207 1.00 74.25 763 ASN A N 1
ATOM 6090 C CA . ASN A 1 763 ? -22.643 29.594 11.995 1.00 74.25 763 ASN A CA 1
ATOM 6091 C C . ASN A 1 763 ? -22.672 28.838 10.653 1.00 74.25 763 ASN A C 1
ATOM 6093 O O . ASN A 1 763 ? -22.610 29.477 9.603 1.00 74.25 763 ASN A O 1
ATOM 6097 N N . ASN A 1 764 ? -22.859 27.517 10.676 1.00 76.38 764 ASN A N 1
ATOM 6098 C CA . ASN A 1 764 ? -22.889 26.668 9.484 1.00 76.38 764 ASN A CA 1
ATOM 6099 C C . ASN A 1 764 ? -24.311 26.327 8.994 1.00 76.38 764 ASN A C 1
ATOM 6101 O O . ASN A 1 764 ? -24.473 25.637 7.988 1.00 76.38 764 ASN A O 1
ATOM 6105 N N . ALA A 1 765 ? -25.358 26.831 9.656 1.00 83.56 765 ALA A N 1
ATOM 6106 C CA . ALA A 1 765 ? -26.729 26.821 9.144 1.00 83.56 765 ALA A CA 1
ATOM 6107 C C . ALA A 1 765 ? -27.385 28.202 9.250 1.00 83.56 765 ALA A C 1
ATOM 6109 O O . ALA A 1 765 ? -27.268 28.887 10.270 1.00 83.56 765 ALA A O 1
ATOM 6110 N N . LEU A 1 766 ? -28.133 28.586 8.216 1.00 86.69 766 LEU A N 1
ATOM 6111 C CA . LEU A 1 766 ? -28.907 29.824 8.169 1.00 86.69 766 LEU A CA 1
ATOM 6112 C C . LEU A 1 766 ? -30.390 29.512 8.373 1.00 86.69 766 LEU A C 1
ATOM 6114 O O . LEU A 1 766 ? -30.963 28.711 7.635 1.00 86.69 766 LEU A O 1
ATOM 6118 N N . THR A 1 767 ? -31.004 30.178 9.350 1.00 91.62 767 THR A N 1
ATOM 6119 C CA . THR A 1 767 ? -32.455 30.180 9.561 1.00 91.62 767 THR A CA 1
ATOM 6120 C C . THR A 1 767 ? -33.036 31.495 9.049 1.00 91.62 767 THR A C 1
ATOM 6122 O O . THR A 1 767 ? -32.599 32.572 9.457 1.00 91.62 767 THR A O 1
ATOM 6125 N N . LEU A 1 768 ? -34.016 31.411 8.151 1.00 91.12 768 LEU A N 1
ATOM 6126 C CA . LEU A 1 768 ? -34.709 32.538 7.530 1.00 91.12 768 LEU A CA 1
ATOM 6127 C C . LEU A 1 768 ? -36.175 32.565 7.972 1.00 91.12 768 LEU A C 1
ATOM 6129 O O . LEU A 1 768 ? -36.859 31.548 7.882 1.00 91.12 768 LEU A O 1
ATOM 6133 N N . LEU A 1 769 ? -36.672 33.742 8.361 1.00 95.62 769 LEU A N 1
ATOM 6134 C CA . LEU A 1 769 ? -38.106 34.029 8.388 1.00 95.62 769 LEU A CA 1
ATOM 6135 C C . LEU A 1 769 ? -38.477 34.701 7.062 1.00 95.62 769 LEU A C 1
ATOM 6137 O O . LEU A 1 769 ? -38.008 35.799 6.746 1.00 95.62 769 LEU A O 1
ATOM 6141 N N . LEU A 1 770 ? -39.310 34.025 6.283 1.00 95.56 770 LEU A N 1
ATOM 6142 C CA . LEU A 1 770 ? -39.714 34.404 4.937 1.00 95.56 770 LEU A CA 1
ATOM 6143 C C . LEU A 1 770 ? -41.199 34.773 4.917 1.00 95.56 770 LEU A C 1
ATOM 6145 O O . LEU A 1 770 ? -42.012 34.090 5.530 1.00 95.56 770 LEU A O 1
ATOM 6149 N N . GLY A 1 771 ? -41.551 35.832 4.193 1.00 93.56 771 GLY A N 1
ATOM 6150 C CA . GLY A 1 771 ? -42.924 36.188 3.842 1.00 93.56 771 GLY A CA 1
ATOM 6151 C C . GLY A 1 771 ? -43.279 35.720 2.431 1.00 93.56 771 GLY A C 1
ATOM 6152 O O . GLY A 1 771 ? -42.419 35.720 1.545 1.00 93.56 771 GLY A O 1
ATOM 6153 N N . VAL A 1 772 ? -44.538 35.329 2.264 1.00 90.50 772 VAL A N 1
ATOM 6154 C CA . VAL A 1 772 ? -45.199 34.875 1.024 1.00 90.50 772 VAL A CA 1
ATOM 6155 C C . VAL A 1 772 ? -45.515 36.028 0.067 1.00 90.50 772 VAL A C 1
ATOM 6157 O O . VAL A 1 772 ? -45.838 37.138 0.543 1.00 90.50 772 VAL A O 1
#

Mean predicted aligned error: 17.93 Å

Solvent-accessible surface area (backbone atoms only — not comparable to full-atom values): 39895 Å² total; per-residue (Å²): 129,59,69,66,61,54,47,52,55,50,50,54,51,27,52,52,27,46,77,70,67,38,33,72,61,20,42,54,46,31,52,57,45,36,75,78,41,72,71,41,28,70,46,29,34,52,37,14,54,32,31,45,74,72,64,39,53,68,64,14,50,51,28,21,53,49,15,35,70,63,33,81,78,43,30,67,38,30,40,53,43,13,54,52,28,46,74,69,67,37,53,66,64,12,49,54,23,29,53,52,15,37,76,64,45,71,84,44,28,72,48,29,47,52,46,12,52,52,26,50,78,72,67,38,59,66,66,14,51,54,23,43,52,52,16,47,67,61,52,66,76,95,55,38,63,65,27,41,55,49,16,53,52,30,40,76,69,73,35,34,76,62,14,41,57,23,17,53,49,16,35,71,72,35,81,79,48,44,64,37,27,44,52,34,16,53,34,27,46,76,69,67,38,46,70,61,16,50,55,24,28,53,50,22,37,72,72,49,71,79,48,28,68,48,30,35,52,39,13,53,46,28,45,75,70,66,41,44,73,61,14,42,53,25,15,50,55,15,33,73,62,32,83,80,45,41,68,34,30,45,51,35,18,52,42,25,48,78,68,69,38,27,77,56,17,40,54,37,23,52,52,20,32,73,70,45,78,78,51,31,66,46,30,37,51,38,13,50,33,26,44,77,67,68,36,32,69,63,10,25,54,24,11,46,53,14,29,71,64,36,77,74,48,32,65,35,25,33,52,24,13,56,24,25,46,77,66,67,38,37,70,63,14,35,52,26,14,53,52,12,34,76,61,38,78,76,49,32,66,34,31,36,54,32,12,53,31,25,47,77,70,65,38,32,69,61,13,40,54,24,20,52,53,15,36,76,66,38,82,75,50,28,66,45,30,36,64,35,20,56,37,25,49,78,66,69,37,28,70,60,15,28,53,25,13,50,53,13,34,77,60,35,82,83,44,32,70,30,27,41,52,26,16,53,23,24,50,76,72,64,40,28,69,61,16,36,52,25,32,52,53,12,40,72,71,39,76,82,52,84,66,46,67,61,55,36,40,55,30,48,53,69,53,49,68,94,88,69,63,84,91,73,66,82,85,77,82,89,75,89,70,77,77,47,38,65,60,30,42,55,52,16,47,56,27,52,76,65,78,34,58,69,40,15,49,56,28,35,51,58,18,31,76,74,40,82,78,44,64,66,57,53,44,54,43,47,53,57,42,57,76,73,51,94,74,83,92,82,84,91,86,80,89,92,88,88,88,57,71,67,59,53,53,41,59,72,67,27,56,75,25,37,36,34,33,41,34,44,72,80,56,27,58,58,58,56,63,64,57,32,50,76,39,41,31,73,36,37,34,46,31,19,65,62,58,77,88,41,66,68,58,52,57,51,52,55,50,31,54,76,71,70,55,84,71,68,49,80,43,63,45,52,65,85,73,66,48,63,82,79,67,68,57,50,28,36,31,29,40,37,45,65,54,60,35,64,34,89,51,44,65,57,51,44,40,37,49,48,65,46,33,55,42,30,40,40,41,35,40,65,36,45,69,51,66,48,77,57,101,74,41,78,50,82,38,58,63,76,31,66,46,52,59,88,76,51,52,75,64,61,41,49,34,51,39,56,65,46,47,80,72,61,74,88,72,83,79,58,46,48,62,78,88,76,63,68,45,85,83,76,56,63,98,28,36,44,38,25,18,65,61,23,47,56,47,52,42,44,74,39,60,35,42,82,76,47,73,49,72,36,76,95,71,37,19,44,37,36,38,27,34,95

Secondary structure (DSSP, 8-state):
--HHHHHHHHHHHHHHHHHTT-HHHHHHHHHHHHHH-TT-HHHHHHHHHHHHHTT-HHHHHHHHHHHHHH-TT-HHHHHHHHHHHHHTT-HHHHHHHHHHHHHH-TT-HHHHHHHHHHHHHTT-HHHHHHHHHHHHHHS--S-HHHHHHHHHHHHHTT-HHHHHHHHHHHHHH-TT-HHHHHHHHHHHHHTT-HHHHHHHHHHHHHH-TT-HHHHHHHHHHHHHTT-HHHHHHHHHHHHHH-TT-HHHHHHHHHHHHHTT-HHHHHHHHHHHHHH-TT-HHHHHHHHHHHHHTT-HHHHHHHHHHHHHH-TT-HHHHHHHHHHHHHTT-HHHHHHHHHHHHHH-TT-HHHHHHHHHHHHHTT-HHHHHHHHHHHHHH-TT-HHHHHHHHHHHHHTT-HHHHHHHHHHHHHH-TT-HHHHHHHHHHHHHHT-HHHHHHHHHHHHHH-TT-TTHHHHHHHHHHHHS-TT--TTT----S-----S-HHHHHHHHHHHHHTT-HHHHHHHHHHHHHH-TT-HHHHHHHHHHHHHH----------------HHHHHHHHH-TTSEEEEESSSSS-S--SHHHHHHTT-SEEEEEESS-TTSHHHHHHHHHHHHTT---EEEEES-TTT--HHHHSS-EEEEEEESGGGTSS-HHHHHHHHHHHEEEEEEEEEE-B-SEEEETTEEEE--TT-EEEGGG--HHHHHHHHHHHHTT-S----S---------TTSS-TT-EEEBHHHHHHHHHHTT-EEEEEEEETTTTEEEEEEE-

pLDDT: mean 85.17, std 17.47, range [23.89, 98.56]

Foldseek 3Di:
DDPVVVLVVLLVVLVVCLVVLVLVVSLVSLVVSCVVVVLPLSSLQSNLSSCVSVVVLVSSLVSLVSSCVSPVLDLVSLQSNLVSCVVVVVLVSNLVSLVSSCVSPVLALVSLQVNLVSCVVVVNLVSNLVSLLSSCVSPNDLDLVSLQVSLVSCVVVVNLVSSLVSLVSSCVSPVLPLSSLQSNLVSCVVVLVLVSNLVSLVSSCVNPVLDLVSLQSNLVSCVVVVVLVSSLVSLVSSCVSPVLPLSSLQSNLVSCVVVVVLVVSLVSLVSSCVNPVLQLVSLQSNLVSCVSVVVLVSNLVSLVSSCVSPVLDLSSLQSNLVSCVSVVVLVSSLVSLVSSCVNPVLPLSSLQSNLVSCVSVVVLVSSLVSLVSSCVNPVLPLVSLQSNLVSCVVVVVLVSSLVSLVSSCVSPVLPLSSLQSNLVSCVSVLVLLSSLLSLLSSCVNPVPPPCSLVSNLVSLVSVDPPPDDPVPDPDDDDDPDPLDLVSLQVSLVVCVVVVRLSSSLVSLVVSCVNVVPPVVSVVVNVVSVVVPDDDDDDDDDDDDDDDDVLLVLLLVFQAQFFEEEEACQVFALPDCQVSSVVSHHPEYEYEYQDDCPDCSVVVVVVVCVVSVNPHYYYHNNDLLPDDCVNVVAATQEYEYEDPQQQDQDNLSSLLSNVRRHDWKYKYKDFADDQWFQDPLGIDGADLQGKDFLVPDDPSSNVRVLVVCQVLQDDDDDRDDDPRPNPPSVPRDNRGMHHHPSNVQVSNVVSPWDFDDWDADSVNRMIITIITD

Nearest PDB structures (foldseek):
  1w3b-assembly1_A  TM=5.253E-01  e=1.347E-21  Homo sapiens
  6q6h-assembly1_J  TM=4.000E-01  e=8.098E-16  Homo sapiens
  5a31-assembly1_F  TM=3.927E-01  e=6.371E-15  Homo sapiens
  5a31-assembly1_C  TM=4.411E-01  e=1.274E-12  Homo sapiens
  8a61-assembly1_H  TM=4.012E-01  e=6.152E-13  Saccharomyces cerevisiae